Protein 7RJ1 (pdb70)

InterPro domains:
  IPR002701 Chorismate mutase II, prokaryotic-type [PF01817] (142-247)
  IPR008238 Chorismate mutase, AroQ class, eukaryotic type [PIRSF017318] (2-256)
  IPR008238 Chorismate mutase, AroQ class, eukaryotic type [PS51169] (3-256)
  IPR008238 Chorismate mutase, AroQ class, eukaryotic type [PTHR21145] (4-256)
  IPR008238 Chorismate mutase, AroQ class, eukaryotic type [TIGR01802] (10-256)
  IPR036263 Chorismate mutase type II superfamily [SSF48600] (1-256)
  IPR037039 Chorismate mutase, AroQ class superfamily, eukaryotic [G3DSA:1.10.590.10] (1-257)

Organism: Candida albicans (strain SC5314 / ATCC MYA-2876) (NCBI:txid237561)

Structure (mmCIF, N/CA/C/O backbone):
data_7RJ1
#
_entry.id   7RJ1
#
_cell.length_a   61.751
_cell.length_b   93.154
_cell.length_c   99.709
_cell.angle_alpha   90.000
_cell.angle_beta   106.959
_cell.angle_gamma   90.000
#
_symmetry.space_group_name_H-M   'P 1 21 1'
#
loop_
_entity.id
_entity.type
_entity.pdbx_description
1 polymer 'Chorismate mutase'
2 non-polymer TRYPTOPHAN
3 non-polymer 'MAGNESIUM ION'
4 non-polymer 1,2-ETHANEDIOL
5 non-polymer 2-AMINO-2-HYDROXYMETHYL-PROPANE-1,3-DIOL
6 water water
#
loop_
_atom_site.group_PDB
_atom_site.id
_atom_site.type_symbol
_atom_site.label_atom_id
_atom_site.label_alt_id
_atom_site.label_comp_id
_atom_site.label_asym_id
_atom_site.label_entity_id
_atom_site.label_seq_id
_atom_site.pdbx_PDB_ins_code
_atom_site.Cartn_x
_atom_site.Cartn_y
_atom_site.Cartn_z
_atom_site.occupancy
_atom_site.B_iso_or_equiv
_atom_site.auth_seq_id
_atom_site.auth_comp_id
_atom_site.auth_asym_id
_atom_site.auth_atom_id
_atom_site.pdbx_PDB_model_num
ATOM 1 N N . SER A 1 1 ? 15.67300 -23.86400 14.73200 1.000 78.94967 0 SER A N 1
ATOM 2 C CA . SER A 1 1 ? 16.34500 -24.97100 14.05900 1.000 77.27258 0 SER A CA 1
ATOM 3 C C . SER A 1 1 ? 16.56200 -24.67000 12.57700 1.000 47.57877 0 SER A C 1
ATOM 4 O O . SER A 1 1 ? 16.74700 -25.58200 11.77200 1.000 58.49499 0 SER A O 1
ATOM 7 N N . MET A 1 2 ? 16.55500 -23.38400 12.23300 1.000 58.29321 1 MET A N 1
ATOM 8 C CA . MET A 1 2 ? 16.61400 -22.96900 10.83600 1.000 59.00129 1 MET A CA 1
ATOM 9 C C . MET A 1 2 ? 17.93200 -23.38900 10.19400 1.000 52.86412 1 MET A C 1
ATOM 10 O O . MET A 1 2 ? 19.01300 -23.03800 10.67900 1.000 61.75810 1 MET A O 1
ATOM 15 N N . ASP A 1 3 ? 17.83300 -24.13100 9.09300 1.000 46.38302 2 ASP A N 1
ATOM 16 C CA . ASP A 1 3 ? 18.98200 -24.57000 8.30700 1.000 44.13310 2 ASP A CA 1
ATOM 17 C C . ASP A 1 3 ? 18.63700 -24.35300 6.84000 1.000 43.77784 2 ASP A C 1
ATOM 18 O O . ASP A 1 3 ? 17.85400 -25.11500 6.26500 1.000 40.10847 2 ASP A O 1
ATOM 23 N N . PHE A 1 4 ? 19.23700 -23.33200 6.23100 1.000 35.50708 3 PHE A N 1
ATOM 24 C CA . PHE A 1 4 ? 18.92600 -22.98300 4.85000 1.000 40.88552 3 PHE A CA 1
ATOM 25 C C . PHE A 1 4 ? 19.38700 -24.02700 3.83900 1.000 39.44001 3 PHE A C 1
ATOM 26 O O . PHE A 1 4 ? 19.09900 -23.87000 2.64700 1.000 44.90002 3 PHE A O 1
ATOM 34 N N . MET A 1 5 ? 20.08400 -25.07500 4.26500 1.000 41.23111 4 MET A N 1
ATOM 35 C CA . MET A 1 5 ? 20.30700 -26.23400 3.41200 1.000 45.08498 4 MET A CA 1
ATOM 36 C C . MET A 1 5 ? 19.22100 -27.29100 3.58100 1.000 49.30843 4 MET A C 1
ATOM 37 O O . MET A 1 5 ? 19.27800 -28.32800 2.91400 1.000 47.39866 4 MET A O 1
ATOM 42 N N . LYS A 1 6 ? 18.24000 -27.05300 4.45700 1.000 40.76239 5 LYS A N 1
ATOM 43 C CA . LYS A 1 6 ? 17.10200 -27.95400 4.65600 1.000 44.15749 5 LYS A CA 1
ATOM 44 C C . LYS A 1 6 ? 15.81300 -27.14600 4.58300 1.000 46.13029 5 LYS A C 1
ATOM 45 O O . LYS A 1 6 ? 15.35900 -26.58600 5.59100 1.000 39.72887 5 LYS A O 1
ATOM 51 N N . PRO A 1 7 ? 15.18200 -27.08700 3.40500 1.000 43.97724 6 PRO A N 1
ATOM 52 C CA . PRO A 1 7 ? 13.97700 -26.25300 3.23800 1.000 45.95807 6 PRO A CA 1
ATOM 53 C C . PRO A 1 7 ? 12.88600 -26.48200 4.27400 1.000 40.94477 6 PRO A C 1
ATOM 54 O O . PRO A 1 7 ? 12.21300 -25.52000 4.66300 1.000 39.67567 6 PRO A O 1
ATOM 58 N N . GLU A 1 8 ? 12.68800 -27.71900 4.73400 1.000 40.70772 7 GLU A N 1
ATOM 59 C CA . GLU A 1 8 ? 11.60400 -27.97200 5.68100 1.000 42.18084 7 GLU A CA 1
ATOM 60 C C . GLU A 1 8 ? 11.84600 -27.29000 7.02300 1.000 46.51757 7 GLU A C 1
ATOM 61 O O . GLU A 1 8 ? 10.88400 -26.96400 7.72600 1.000 48.14692 7 GLU A O 1
ATOM 67 N N . THR A 1 9 ? 13.10700 -27.06100 7.40100 1.000 41.85677 8 THR A N 1
ATOM 68 C CA . THR A 1 9 ? 13.37000 -26.32500 8.63200 1.000 41.24029 8 THR A CA 1
ATOM 69 C C . THR A 1 9 ? 13.22300 -24.81800 8.45000 1.000 50.90407 8 THR A C 1
ATOM 70 O O . THR A 1 9 ? 13.07400 -24.09700 9.44100 1.000 41.49734 8 THR A O 1
ATOM 74 N N . VAL A 1 10 ? 13.26600 -24.32600 7.21400 1.000 44.93657 9 VAL A N 1
ATOM 75 C CA . VAL A 1 10 ? 13.08600 -22.89900 6.96700 1.000 38.56196 9 VAL A CA 1
ATOM 76 C C . VAL A 1 10 ? 11.60800 -22.53900 6.85900 1.000 44.61197 9 VAL A C 1
ATOM 77 O O . VAL A 1 10 ? 11.16800 -21.53000 7.41700 1.000 40.30002 9 VAL A O 1
ATOM 81 N N . LEU A 1 11 ? 10.82500 -23.35100 6.15500 1.000 35.52236 10 LEU A N 1
ATOM 82 C CA . LEU A 1 11 ? 9.39100 -23.11600 5.98300 1.000 40.41179 10 LEU A CA 1
ATOM 83 C C . LEU A 1 11 ? 8.58600 -23.69500 7.14300 1.000 49.80320 10 LEU A C 1
ATOM 84 O O . LEU A 1 11 ? 7.58000 -24.37200 6.95700 1.000 50.82876 10 LEU A O 1
ATOM 89 N N . ASP A 1 12 ? 9.04500 -23.42100 8.36200 1.000 52.35063 11 ASP A N 1
ATOM 90 C CA . ASP A 1 12 ? 8.41400 -23.88400 9.59400 1.000 41.62442 11 ASP A CA 1
ATOM 91 C C . ASP A 1 12 ? 8.06100 -22.64900 10.41700 1.000 41.17037 11 ASP A C 1
ATOM 92 O O . ASP A 1 12 ? 8.95500 -21.96800 10.93300 1.000 44.12954 11 ASP A O 1
ATOM 97 N N . LEU A 1 13 ? 6.76200 -22.35800 10.53400 1.000 34.58671 12 LEU A N 1
ATOM 98 C CA . LEU A 1 13 ? 6.32300 -21.09100 11.11600 1.000 48.26881 12 LEU A CA 1
ATOM 99 C C . LEU A 1 13 ? 6.91200 -20.85000 12.50100 1.000 43.25156 12 LEU A C 1
ATOM 100 O O . LEU A 1 13 ? 7.18100 -19.70100 12.86700 1.000 45.26893 12 LEU A O 1
ATOM 105 N N . ALA A 1 14 ? 7.12000 -21.91200 13.28400 1.000 40.67350 13 ALA A N 1
ATOM 106 C CA . ALA A 1 14 ? 7.68400 -21.74000 14.61900 1.000 46.61875 13 ALA A CA 1
ATOM 107 C C . ALA A 1 14 ? 9.15800 -21.36300 14.54800 1.000 36.97545 13 ALA A C 1
ATOM 108 O O . ALA A 1 14 ? 9.62600 -20.51900 15.32100 1.000 44.08446 13 ALA A O 1
ATOM 110 N N . ASN A 1 15 ? 9.90600 -21.97800 13.63200 1.000 38.61130 14 ASN A N 1
ATOM 111 C CA . ASN A 1 15 ? 11.29800 -21.58400 13.44300 1.000 41.21479 14 ASN A CA 1
ATOM 112 C C . ASN A 1 15 ? 11.39300 -20.15200 12.93500 1.000 36.97091 14 ASN A C 1
ATOM 113 O O . ASN A 1 15 ? 12.28500 -19.39800 13.34200 1.000 34.21317 14 ASN A O 1
ATOM 118 N N . ILE A 1 16 ? 10.47200 -19.75900 12.05400 1.000 34.44886 15 ILE A N 1
ATOM 119 C CA . ILE A 1 16 ? 10.49000 -18.40700 11.50200 1.000 38.51079 15 ILE A CA 1
ATOM 120 C C . ILE A 1 16 ? 10.23800 -17.37700 12.59700 1.000 36.25907 15 ILE A C 1
ATOM 121 O O . ILE A 1 16 ? 10.96800 -16.38800 12.72200 1.000 32.61718 15 ILE A O 1
ATOM 126 N N . ARG A 1 17 ? 9.19100 -17.58900 13.40100 1.000 33.82600 16 ARG A N 1
ATOM 127 C CA A ARG A 1 17 ? 8.93200 -16.60800 14.44100 0.500 32.52896 16 ARG A CA 1
ATOM 128 C CA B ARG A 1 17 ? 8.87700 -16.71500 14.53400 0.500 33.48188 16 ARG A CA 1
ATOM 129 C C . ARG A 1 17 ? 10.09100 -16.51900 15.42900 1.000 33.70477 16 ARG A C 1
ATOM 130 O O . ARG A 1 17 ? 10.41100 -15.41000 15.87000 1.000 32.27476 16 ARG A O 1
ATOM 145 N N . GLN A 1 18 ? 10.76200 -17.62900 15.74000 1.000 36.52933 17 GLN A N 1
ATOM 146 C CA . GLN A 1 18 ? 11.92600 -17.57500 16.62000 1.000 38.23883 17 GLN A CA 1
ATOM 147 C C . GLN A 1 18 ? 13.04100 -16.72700 16.02000 1.000 40.49907 17 GLN A C 1
ATOM 148 O O . GLN A 1 18 ? 13.70100 -15.96100 16.73300 1.000 33.58012 17 GLN A O 1
ATOM 154 N N . ALA A 1 19 ? 13.27200 -16.85300 14.71000 1.000 38.07537 18 ALA A N 1
ATOM 155 C CA . ALA A 1 19 ? 14.28100 -16.01900 14.06500 1.000 33.90438 18 ALA A CA 1
ATOM 156 C C . ALA A 1 19 ? 13.86400 -14.55400 14.07200 1.000 33.96580 18 ALA A C 1
ATOM 157 O O . ALA A 1 19 ? 14.70200 -13.66700 14.27300 1.000 32.84041 18 ALA A O 1
ATOM 159 N N . LEU A 1 20 ? 12.57200 -14.28000 13.86500 1.000 33.10937 19 LEU A N 1
ATOM 160 C CA . LEU A 1 20 ? 12.09700 -12.90000 13.89900 1.000 31.98122 19 LEU A CA 1
ATOM 161 C C . LEU A 1 20 ? 12.33500 -12.27400 15.26800 1.000 31.34293 19 LEU A C 1
ATOM 162 O O . LEU A 1 20 ? 12.81300 -11.13800 15.36400 1.000 35.42799 19 LEU A O 1
ATOM 167 N N . VAL A 1 21 ? 12.02100 -13.00800 16.33800 1.000 28.76560 20 VAL A N 1
ATOM 168 C CA . VAL A 1 21 ? 12.28200 -12.52600 17.69500 1.000 35.22063 20 VAL A CA 1
ATOM 169 C C . VAL A 1 21 ? 13.75800 -12.18200 17.87200 1.000 36.08503 20 VAL A C 1
ATOM 170 O O . VAL A 1 21 ? 14.11100 -11.14100 18.44000 1.000 35.76585 20 VAL A O 1
ATOM 174 N N . ARG A 1 22 ? 14.64300 -13.07000 17.41000 1.000 31.13940 21 ARG A N 1
ATOM 175 C CA . ARG A 1 22 ? 16.07600 -12.82000 17.51900 1.000 33.18526 21 ARG A CA 1
ATOM 176 C C . ARG A 1 22 ? 16.48300 -11.58700 16.72000 1.000 33.41606 21 ARG A C 1
ATOM 177 O O . ARG A 1 22 ? 17.44200 -10.89700 17.08800 1.000 34.06820 21 ARG A O 1
ATOM 185 N N . MET A 1 23 ? 15.75600 -11.28200 15.64000 1.000 33.65317 22 MET A N 1
ATOM 186 C CA . MET A 1 23 ? 16.07200 -10.09000 14.85900 1.000 39.83041 22 MET A CA 1
ATOM 187 C C . MET A 1 23 ? 15.67300 -8.81500 15.59300 1.000 40.08842 22 MET A C 1
ATOM 188 O O . MET A 1 23 ? 16.25600 -7.75500 15.33700 1.000 33.78430 22 MET A O 1
ATOM 193 N N . GLU A 1 24 ? 14.69200 -8.88700 16.50000 1.000 37.88744 23 GLU A N 1
ATOM 194 C CA . GLU A 1 24 ? 14.39200 -7.73600 17.35200 1.000 35.59326 23 GLU A CA 1
ATOM 195 C C . GLU A 1 24 ? 15.65000 -7.25200 18.06400 1.000 30.89240 23 GLU A C 1
ATOM 196 O O . GLU A 1 24 ? 15.95400 -6.05300 18.07700 1.000 31.53756 23 GLU A O 1
ATOM 202 N N . ASP A 1 25 ? 16.39600 -8.18300 18.66500 1.000 27.82096 24 ASP A N 1
ATOM 203 C CA . ASP A 1 25 ? 17.62000 -7.81500 19.37000 1.000 32.81650 24 ASP A CA 1
ATOM 204 C C . ASP A 1 25 ? 18.61900 -7.16300 18.42700 1.000 40.08389 24 ASP A C 1
ATOM 205 O O . ASP A 1 25 ? 19.20100 -6.12100 18.74700 1.000 32.59997 24 ASP A O 1
ATOM 210 N N . THR A 1 26 ? 18.81400 -7.76100 17.24700 1.000 33.58181 25 THR A N 1
ATOM 211 C CA . THR A 1 26 ? 19.77200 -7.23000 16.28500 1.000 34.16973 25 THR A CA 1
ATOM 212 C C . THR A 1 26 ? 19.43400 -5.79100 15.91300 1.000 34.70356 25 THR A C 1
ATOM 213 O O . THR A 1 26 ? 20.29700 -4.90600 15.96700 1.000 35.05432 25 THR A O 1
ATOM 217 N N . ILE A 1 27 ? 18.17000 -5.53800 15.55700 1.000 34.94244 26 ILE A N 1
ATOM 218 C CA . ILE A 1 27 ? 17.73700 -4.20100 15.16000 1.000 34.41258 26 ILE A CA 1
ATOM 219 C C . ILE A 1 27 ? 17.91000 -3.21000 16.30400 1.000 34.98827 26 ILE A C 1
ATOM 220 O O . ILE A 1 27 ? 18.37000 -2.07900 16.10200 1.000 34.74189 26 ILE A O 1
ATOM 225 N N . VAL A 1 28 ? 17.53700 -3.61100 17.52300 1.000 36.82688 27 VAL A N 1
ATOM 226 C CA . VAL A 1 28 ? 17.64600 -2.69900 18.65700 1.000 38.76555 27 VAL A CA 1
ATOM 227 C C . VAL A 1 28 ? 19.10600 -2.35500 18.92600 1.000 37.99166 27 VAL A C 1
ATOM 228 O O . VAL A 1 28 ? 19.44500 -1.19300 19.17900 1.000 33.81132 27 VAL A O 1
ATOM 232 N N . PHE A 1 29 ? 19.99700 -3.35500 18.86800 1.000 28.82340 28 PHE A N 1
ATOM 233 C CA . PHE A 1 29 ? 21.42600 -3.08700 19.03000 1.000 36.49220 28 PHE A CA 1
ATOM 234 C C . PHE A 1 29 ? 21.90600 -2.05900 18.01100 1.000 39.89021 28 PHE A C 1
ATOM 235 O O . PHE A 1 29 ? 22.62400 -1.11200 18.35200 1.000 31.03224 28 PHE A O 1
ATOM 243 N N . ASP A 1 30 ? 21.50600 -2.23000 16.75100 1.000 33.69099 29 ASP A N 1
ATOM 244 C CA . ASP A 1 30 ? 22.00600 -1.37400 15.68200 1.000 39.51880 29 ASP A CA 1
ATOM 245 C C . ASP A 1 30 ? 21.51700 0.06300 15.84200 1.000 38.42492 29 ASP A C 1
ATOM 246 O O . ASP A 1 30 ? 22.27700 1.01300 15.62200 1.000 40.56536 29 ASP A O 1
ATOM 251 N N . LEU A 1 31 ? 20.24900 0.23900 16.21500 1.000 30.90258 30 LEU A N 1
ATOM 252 C CA . LEU A 1 31 ? 19.72000 1.57900 16.43900 1.000 37.80491 30 LEU A CA 1
ATOM 253 C C . LEU A 1 31 ? 20.41700 2.25200 17.61100 1.000 36.77955 30 LEU A C 1
ATOM 254 O O . LEU A 1 31 ? 20.72700 3.44700 17.55600 1.000 32.63587 30 LEU A O 1
ATOM 259 N N . ILE A 1 32 ? 20.68700 1.49300 18.67400 1.000 33.62318 31 ILE A N 1
ATOM 260 C CA . ILE A 1 32 ? 21.40500 2.04100 19.82100 1.000 30.91127 31 ILE A CA 1
ATOM 261 C C . ILE A 1 32 ? 22.78700 2.53100 19.40500 1.000 30.70475 31 ILE A C 1
ATOM 262 O O . ILE A 1 32 ? 23.25500 3.57900 19.86800 1.000 34.08101 31 ILE A O 1
ATOM 267 N N . GLU A 1 33 ? 23.45700 1.79500 18.51400 1.000 34.45280 32 GLU A N 1
ATOM 268 C CA . GLU A 1 33 ? 24.76300 2.25100 18.05200 1.000 35.94339 32 GLU A CA 1
ATOM 269 C C . GLU A 1 33 ? 24.64500 3.49200 17.17500 1.000 32.10786 32 GLU A C 1
ATOM 270 O O . GLU A 1 33 ? 25.52800 4.35500 17.21100 1.000 31.66977 32 GLU A O 1
ATOM 276 N N . ARG A 1 34 ? 23.57100 3.59800 16.38300 1.000 31.20065 33 ARG A N 1
ATOM 277 C CA . ARG A 1 34 ? 23.35800 4.79300 15.57600 1.000 29.69073 33 ARG A CA 1
ATOM 278 C C . ARG A 1 34 ? 23.01500 5.99200 16.44800 1.000 37.37290 33 ARG A C 1
ATOM 279 O O . ARG A 1 34 ? 23.31300 7.13400 16.07800 1.000 40.97021 33 ARG A O 1
ATOM 287 N N . SER A 1 35 ? 22.42000 5.75300 17.61700 1.000 30.99477 34 SER A N 1
ATOM 288 C CA . SER A 1 35 ? 22.10500 6.83100 18.54200 1.000 37.45650 34 SER A CA 1
ATOM 289 C C . SER A 1 35 ? 23.34800 7.51800 19.09300 1.000 40.71091 34 SER A C 1
ATOM 290 O O . SER A 1 35 ? 23.21200 8.52900 19.78800 1.000 40.25845 34 SER A O 1
ATOM 293 N N . GLN A 1 36 ? 24.54800 7.00500 18.79800 1.000 36.32049 35 GLN A N 1
ATOM 294 C CA . GLN A 1 36 ? 25.76700 7.66900 19.25500 1.000 41.88353 35 GLN A CA 1
ATOM 295 C C . GLN A 1 36 ? 26.05300 8.96000 18.50000 1.000 39.67817 35 GLN A C 1
ATOM 296 O O . GLN A 1 36 ? 26.83700 9.78200 18.98200 1.000 41.77329 35 GLN A O 1
ATOM 302 N N . PHE A 1 37 ? 25.45300 9.15500 17.33300 1.000 43.37895 36 PHE A N 1
ATOM 303 C CA . PHE A 1 37 ? 25.82600 10.24100 16.44400 1.000 47.14322 36 PHE A CA 1
ATOM 304 C C . PHE A 1 37 ? 24.63800 11.15800 16.18600 1.000 41.83054 36 PHE A C 1
ATOM 305 O O . PHE A 1 37 ? 23.47700 10.78200 16.37000 1.000 37.17247 36 PHE A O 1
ATOM 313 N N . PHE A 1 38 ? 24.95100 12.37500 15.75100 1.000 41.91950 37 PHE A N 1
ATOM 314 C CA . PHE A 1 38 ? 23.93300 13.37900 15.49500 1.000 40.03776 37 PHE A CA 1
ATOM 315 C C . PHE A 1 38 ? 23.18800 13.05400 14.20100 1.000 39.14821 37 PHE A C 1
ATOM 316 O O . PHE A 1 38 ? 23.49900 12.09000 13.49300 1.000 36.58673 37 PHE A O 1
ATOM 324 N N . SER A 1 39 ? 22.19700 13.89500 13.88600 1.000 36.88533 38 SER A N 1
ATOM 325 C CA . SER A 1 39 ? 21.32500 13.64400 12.74200 1.000 41.40640 38 SER A CA 1
ATOM 326 C C . SER A 1 39 ? 22.10200 13.56100 11.43100 1.000 37.49000 38 SER A C 1
ATOM 327 O O . SER A 1 39 ? 21.65700 12.89400 10.49200 1.000 36.30622 38 SER A O 1
ATOM 330 N N . SER A 1 40 ? 23.24300 14.24000 11.34600 1.000 37.15295 39 SER A N 1
ATOM 331 C CA . SER A 1 40 ? 24.17500 14.11400 10.22900 1.000 45.97062 39 SER A CA 1
ATOM 332 C C . SER A 1 40 ? 23.54400 14.35300 8.85300 1.000 37.88105 39 SER A C 1
ATOM 333 O O . SER A 1 40 ? 23.65000 13.50100 7.96400 1.000 38.25335 39 SER A O 1
ATOM 336 N N . PRO A 1 41 ? 22.91000 15.51300 8.63500 1.000 38.69868 40 PRO A N 1
ATOM 337 C CA . PRO A 1 41 ? 22.26800 15.77100 7.32900 1.000 41.36223 40 PRO A CA 1
ATOM 338 C C . PRO A 1 41 ? 23.17400 15.56900 6.12200 1.000 46.53594 40 PRO A C 1
ATOM 339 O O . PRO A 1 41 ? 22.67600 15.21400 5.04500 1.000 48.21401 40 PRO A O 1
ATOM 343 N N . SER A 1 42 ? 24.48800 15.78400 6.26200 1.000 40.08460 41 SER A N 1
ATOM 344 C CA . SER A 1 42 ? 25.39100 15.66600 5.11700 1.000 47.40876 41 SER A CA 1
ATOM 345 C C . SER A 1 42 ? 25.44300 14.24500 4.56400 1.000 44.45330 41 SER A C 1
ATOM 346 O O . SER A 1 42 ? 25.71800 14.05600 3.37300 1.000 41.89824 41 SER A O 1
ATOM 349 N N . VAL A 1 43 ? 25.19300 13.23900 5.40500 1.000 36.27737 42 VAL A N 1
ATOM 350 C CA . VAL A 1 43 ? 25.21600 11.85200 4.95200 1.000 34.52979 42 VAL A CA 1
ATOM 351 C C . VAL A 1 43 ? 24.12600 11.59600 3.91700 1.000 44.36078 42 VAL A C 1
ATOM 352 O O . VAL A 1 43 ? 24.30700 10.79500 2.98900 1.000 43.58005 42 VAL A O 1
ATOM 356 N N . TYR A 1 44 ? 22.99600 12.28900 4.03400 1.000 38.87051 43 TYR A N 1
ATOM 357 C CA . TYR A 1 44 ? 21.81200 12.01600 3.23000 1.000 38.82154 43 TYR A CA 1
ATOM 358 C C . TYR A 1 44 ? 21.54500 13.09100 2.18700 1.000 44.85379 43 TYR A C 1
ATOM 359 O O . TYR A 1 44 ? 20.50000 13.06000 1.53000 1.000 48.55332 43 TYR A O 1
ATOM 368 N N . GLU A 1 45 ? 22.46300 14.03700 2.01800 1.000 42.66504 44 GLU A N 1
ATOM 369 C CA . GLU A 1 45 ? 22.32900 15.05600 0.99000 1.000 44.90752 44 GLU A CA 1
ATOM 370 C C . GLU A 1 45 ? 22.81800 14.51400 -0.34800 1.000 48.03143 44 GLU A C 1
ATOM 371 O O . GLU A 1 45 ? 23.92000 13.96400 -0.44000 1.000 41.20029 44 GLU A O 1
ATOM 377 N N . LYS A 1 46 ? 21.99300 14.66900 -1.38100 1.000 41.69270 45 LYS A N 1
ATOM 378 C CA . LYS A 1 46 ? 22.35100 14.20400 -2.71700 1.000 42.57796 45 LYS A CA 1
ATOM 379 C C . LYS A 1 46 ? 23.58900 14.93100 -3.22900 1.000 46.29363 45 LYS A C 1
ATOM 380 O O . LYS A 1 46 ? 23.60600 16.16400 -3.31300 1.000 43.41100 45 LYS A O 1
ATOM 386 N N . ASN A 1 47 ? 24.62800 14.16000 -3.55700 1.000 41.46925 46 ASN A N 1
ATOM 387 C CA . ASN A 1 47 ? 25.84500 14.67000 -4.20100 1.000 52.96148 46 ASN A CA 1
ATOM 388 C C . ASN A 1 47 ? 26.50800 15.80400 -3.41800 1.000 49.71082 46 ASN A C 1
ATOM 389 O O . ASN A 1 47 ? 27.13500 16.68400 -4.01100 1.000 51.58680 46 ASN A O 1
ATOM 394 N N . LYS A 1 48 ? 26.38200 15.81000 -2.08600 1.000 55.12553 47 LYS A N 1
ATOM 395 C CA . LYS A 1 48 ? 27.09200 16.81700 -1.30200 1.000 50.05481 47 LYS A CA 1
ATOM 396 C C . LYS A 1 48 ? 28.58900 16.74300 -1.55600 1.000 49.39601 47 LYS A C 1
ATOM 397 O O . LYS A 1 48 ? 29.25600 17.77500 -1.70700 1.000 55.70050 47 LYS A O 1
ATOM 403 N N . TYR A 1 49 ? 29.12800 15.53000 -1.61200 1.000 50.42129 48 TYR A N 1
ATOM 404 C CA . TYR A 1 49 ? 30.50900 15.29800 -1.99800 1.000 64.24448 48 TYR A CA 1
ATOM 405 C C . TYR A 1 49 ? 30.51000 14.82100 -3.44300 1.000 55.94740 48 TYR A C 1
ATOM 406 O O . TYR A 1 49 ? 29.85800 13.82400 -3.77100 1.000 76.56177 48 TYR A O 1
ATOM 415 N N . ASN A 1 50 ? 31.22400 15.54000 -4.30300 1.000 52.89069 49 ASN A N 1
ATOM 416 C CA . ASN A 1 50 ? 31.20600 15.27300 -5.74000 1.000 72.44729 49 ASN A CA 1
ATOM 417 C C . ASN A 1 50 ? 32.07900 14.06300 -6.07500 1.000 50.49008 49 ASN A C 1
ATOM 418 O O . ASN A 1 50 ? 33.07800 14.15100 -6.78800 1.000 63.66713 49 ASN A O 1
ATOM 423 N N . ILE A 1 51 ? 31.67400 12.91500 -5.54000 1.000 52.48526 50 ILE A N 1
ATOM 424 C CA . ILE A 1 51 ? 32.37500 11.65500 -5.77800 1.000 55.29777 50 ILE A CA 1
ATOM 425 C C . ILE A 1 51 ? 32.32500 11.34600 -7.27000 1.000 54.13019 50 ILE A C 1
ATOM 426 O O . ILE A 1 51 ? 31.23200 11.21700 -7.84100 1.000 43.45656 50 ILE A O 1
ATOM 431 N N . PRO A 1 52 ? 33.47600 11.21300 -7.92800 1.000 57.67244 51 PRO A N 1
ATOM 432 C CA . PRO A 1 52 ? 33.49800 11.16900 -9.39800 1.000 54.23384 51 PRO A CA 1
ATOM 433 C C . PRO A 1 52 ? 32.65800 10.03500 -9.97200 1.000 52.97020 51 PRO A C 1
ATOM 434 O O . PRO A 1 52 ? 32.76000 8.87900 -9.55100 1.000 44.69027 51 PRO A O 1
ATOM 438 N N . ASN A 1 53 ? 31.82000 10.39100 -10.94700 1.000 41.52014 52 ASN A N 1
ATOM 439 C CA . ASN A 1 53 ? 30.98300 9.48900 -11.73200 1.000 44.64665 52 ASN A CA 1
ATOM 440 C C . ASN A 1 53 ? 29.86300 8.84700 -10.92100 1.000 39.98388 52 ASN A C 1
ATOM 441 O O . ASN A 1 53 ? 29.20100 7.92700 -11.41600 1.000 45.84102 52 ASN A O 1
ATOM 446 N N . PHE A 1 54 ? 29.61400 9.31100 -9.70000 1.000 45.82117 53 PHE A N 1
ATOM 447 C CA . PHE A 1 54 ? 28.53100 8.79600 -8.87600 1.000 43.72110 53 PHE A CA 1
ATOM 448 C C . PHE A 1 54 ? 27.44000 9.84700 -8.70200 1.000 45.94698 53 PHE A C 1
ATOM 449 O O . PHE A 1 54 ? 27.72300 11.04300 -8.59200 1.000 42.65996 53 PHE A O 1
ATOM 457 N N . ASP A 1 55 ? 26.19200 9.38700 -8.66900 1.000 42.36942 54 ASP A N 1
ATOM 458 C CA . ASP A 1 55 ? 25.03500 10.23700 -8.40900 1.000 42.02238 54 ASP A CA 1
ATOM 459 C C . ASP A 1 55 ? 24.25600 9.63700 -7.24700 1.000 41.79134 54 ASP A C 1
ATOM 460 O O . ASP A 1 55 ? 23.82400 8.48200 -7.31700 1.000 39.09189 54 ASP A O 1
ATOM 465 N N . GLY A 1 56 ? 24.08500 10.40600 -6.18700 1.000 43.75317 55 GLY A N 1
ATOM 466 C CA . GLY A 1 56 ? 23.32300 9.95500 -5.04400 1.000 42.80771 55 GLY A CA 1
ATOM 467 C C . GLY A 1 56 ? 23.90600 10.51000 -3.76100 1.000 42.30836 55 GLY A C 1
ATOM 468 O O . GLY A 1 56 ? 24.80300 11.34800 -3.77300 1.000 41.33488 55 GLY A O 1
ATOM 469 N N . THR A 1 57 ? 23.36900 10.02400 -2.64600 1.000 38.33101 56 THR A N 1
ATOM 470 C CA . THR A 1 57 ? 23.80600 10.50000 -1.34400 1.000 42.95585 56 THR A CA 1
ATOM 471 C C . THR A 1 57 ? 25.05400 9.74700 -0.89700 1.000 33.74270 56 THR A C 1
ATOM 472 O O . THR A 1 57 ? 25.42900 8.72100 -1.46500 1.000 34.53280 56 THR A O 1
ATOM 476 N N . PHE A 1 58 ? 25.71200 10.27300 0.13700 1.000 32.71865 57 PHE A N 1
ATOM 477 C CA . PHE A 1 58 ? 26.90000 9.59300 0.63600 1.000 35.59894 57 PHE A CA 1
ATOM 478 C C . PHE A 1 58 ? 26.55800 8.21700 1.19200 1.000 36.35945 57 PHE A C 1
ATOM 479 O O . PHE A 1 58 ? 27.31100 7.25800 0.99000 1.000 34.26445 57 PHE A O 1
ATOM 487 N N . LEU A 1 59 ? 25.43000 8.10100 1.90200 1.000 36.66891 58 LEU A N 1
ATOM 488 C CA . LEU A 1 59 ? 25.01500 6.79700 2.41400 1.000 44.80470 58 LEU A CA 1
ATOM 489 C C . LEU A 1 59 ? 24.79800 5.80500 1.27800 1.000 35.19123 58 LEU A C 1
ATOM 490 O O . LEU A 1 59 ? 25.20900 4.64200 1.37300 1.000 38.19438 58 LEU A O 1
ATOM 495 N N . GLU A 1 60 ? 24.15800 6.24800 0.19400 1.000 38.53564 59 GLU A N 1
ATOM 496 C CA . GLU A 1 60 ? 23.95400 5.37100 -0.95300 1.000 36.28792 59 GLU A CA 1
ATOM 497 C C . GLU A 1 60 ? 25.28200 4.93200 -1.54900 1.000 33.53922 59 GLU A C 1
ATOM 498 O O . GLU A 1 60 ? 25.42800 3.78600 -1.98900 1.000 41.11647 59 GLU A O 1
ATOM 504 N N . TRP A 1 61 ? 26.26700 5.82800 -1.56500 1.000 36.23738 60 TRP A N 1
ATOM 505 C CA . TRP A 1 61 ? 27.55500 5.47600 -2.14400 1.000 39.31313 60 TRP A CA 1
ATOM 506 C C . TRP A 1 61 ? 28.29900 4.47500 -1.26900 1.000 38.81952 60 TRP A C 1
ATOM 507 O O . TRP A 1 61 ? 28.86400 3.50200 -1.77800 1.000 32.52138 60 TRP A O 1
ATOM 518 N N . ALA A 1 62 ? 28.31300 4.69400 0.04800 1.000 39.73965 61 ALA A N 1
ATOM 519 C CA . ALA A 1 62 ? 28.97000 3.74700 0.94600 1.000 38.97265 61 ALA A CA 1
ATOM 520 C C . ALA A 1 62 ? 28.24500 2.40600 0.96200 1.000 40.82708 61 ALA A C 1
ATOM 521 O O . ALA A 1 62 ? 28.88300 1.34900 1.03400 1.000 35.29899 61 ALA A O 1
ATOM 523 N N . LEU A 1 63 ? 26.91300 2.43400 0.90500 1.000 37.98489 62 LEU A N 1
ATOM 524 C CA . LEU A 1 63 ? 26.15200 1.19300 0.83400 1.000 38.35485 62 LEU A CA 1
ATOM 525 C C . LEU A 1 63 ? 26.45000 0.44800 -0.46000 1.000 32.92201 62 LEU A C 1
ATOM 526 O O . LEU A 1 63 ? 26.59200 -0.78000 -0.45900 1.000 32.63414 62 LEU A O 1
ATOM 531 N N . LEU A 1 64 ? 26.56300 1.18100 -1.57100 1.000 35.75680 63 LEU A N 1
ATOM 532 C CA . LEU A 1 64 ? 26.85800 0.54900 -2.85200 1.000 33.48448 63 LEU A CA 1
ATOM 533 C C . LEU A 1 64 ? 28.21100 -0.15400 -2.82600 1.000 33.52157 63 LEU A C 1
ATOM 534 O O . LEU A 1 64 ? 28.35500 -1.25100 -3.37700 1.000 32.37669 63 LEU A O 1
ATOM 539 N N . GLN A 1 65 ? 29.21300 0.45200 -2.17800 1.000 34.72338 64 GLN A N 1
ATOM 540 C CA . GLN A 1 65 ? 30.52800 -0.18200 -2.10000 1.000 36.65440 64 GLN A CA 1
ATOM 541 C C . GLN A 1 65 ? 30.47000 -1.48000 -1.30400 1.000 30.77851 64 GLN A C 1
ATOM 542 O O . GLN A 1 65 ? 31.05500 -2.49300 -1.70200 1.000 36.09335 64 GLN A O 1
ATOM 548 N N . LEU A 1 66 ? 29.79700 -1.45800 -0.15200 1.000 32.13390 65 LEU A N 1
ATOM 549 C CA . LEU A 1 66 ? 29.69400 -2.66800 0.65800 1.000 28.64429 65 LEU A CA 1
ATOM 550 C C . LEU A 1 66 ? 28.94100 -3.76300 -0.08800 1.000 33.02712 65 LEU A C 1
ATOM 551 O O . LEU A 1 66 ? 29.36300 -4.92500 -0.09300 1.000 36.59713 65 LEU A O 1
ATOM 556 N N . GLU A 1 67 ? 27.83300 -3.40400 -0.73900 1.000 32.46752 66 GLU A N 1
ATOM 557 C CA . GLU A 1 67 ? 27.05400 -4.38200 -1.49100 1.000 30.82447 66 GLU A CA 1
ATOM 558 C C . GLU A 1 67 ? 27.88900 -5.00400 -2.60400 1.000 35.26975 66 GLU A C 1
ATOM 559 O O . GLU A 1 67 ? 27.87500 -6.22600 -2.80400 1.000 34.58476 66 GLU A O 1
ATOM 565 N N . VAL A 1 68 ? 28.62500 -4.17000 -3.34400 1.000 31.92054 67 VAL A N 1
ATOM 566 C CA . VAL A 1 68 ? 29.48500 -4.67000 -4.41100 1.000 32.91155 67 VAL A CA 1
ATOM 567 C C . VAL A 1 68 ? 30.52300 -5.63200 -3.84400 1.000 36.70888 67 VAL A C 1
ATOM 568 O O . VAL A 1 68 ? 30.73700 -6.73000 -4.37200 1.000 32.71979 67 VAL A O 1
ATOM 572 N N . ALA A 1 69 ? 31.17100 -5.24500 -2.74300 1.000 33.76739 68 ALA A N 1
ATOM 573 C CA . ALA A 1 69 ? 32.17100 -6.12600 -2.14500 1.000 40.75523 68 ALA A CA 1
ATOM 574 C C . ALA A 1 69 ? 31.53200 -7.39700 -1.59800 1.000 43.03693 68 ALA A C 1
ATOM 575 O O . ALA A 1 69 ? 32.08500 -8.49300 -1.75400 1.000 38.72701 68 ALA A O 1
ATOM 577 N N . HIS A 1 70 ? 30.36100 -7.27900 -0.96600 1.000 38.66916 69 HIS A N 1
ATOM 578 C CA . HIS A 1 70 ? 29.72200 -8.46700 -0.41200 1.000 38.68472 69 HIS A CA 1
ATOM 579 C C . HIS A 1 70 ? 29.16800 -9.37400 -1.50500 1.000 34.76965 69 HIS A C 1
ATOM 580 O O . HIS A 1 70 ? 29.05300 -10.58400 -1.29500 1.000 30.76644 69 HIS A O 1
ATOM 587 N N . SER A 1 71 ? 28.83100 -8.82100 -2.67400 1.000 40.53277 70 SER A N 1
ATOM 588 C CA . SER A 1 71 ? 28.38600 -9.68000 -3.76500 1.000 40.78382 70 SER A CA 1
ATOM 589 C C . SER A 1 71 ? 29.52200 -10.56300 -4.25700 1.000 33.03741 70 SER A C 1
ATOM 590 O O . SER A 1 71 ? 29.28000 -11.67100 -4.74800 1.000 41.22960 70 SER A O 1
ATOM 593 N N . GLN A 1 72 ? 30.76600 -10.10600 -4.09500 1.000 40.76227 71 GLN A N 1
ATOM 594 C CA . GLN A 1 72 ? 31.91400 -10.90300 -4.49500 1.000 44.76464 71 GLN A CA 1
ATOM 595 C C . GLN A 1 72 ? 32.06500 -12.16200 -3.65500 1.000 42.03125 71 GLN A C 1
ATOM 596 O O . GLN A 1 72 ? 32.72100 -13.11100 -4.09700 1.000 40.51767 71 GLN A O 1
ATOM 602 N N . ILE A 1 73 ? 31.48000 -12.19500 -2.46000 1.000 36.88227 72 ILE A N 1
ATOM 603 C CA . ILE A 1 73 ? 31.58000 -13.37000 -1.60400 1.000 32.97783 72 ILE A CA 1
ATOM 604 C C . ILE A 1 73 ? 30.18800 -13.94600 -1.36600 1.000 39.53020 72 ILE A C 1
ATOM 605 O O . ILE A 1 73 ? 29.92300 -14.54000 -0.31500 1.000 39.99369 72 ILE A O 1
ATOM 610 N N . ARG A 1 74 ? 29.29200 -13.75500 -2.34200 1.000 33.88800 73 ARG A N 1
ATOM 611 C CA . ARG A 1 74 ? 28.03200 -14.48600 -2.49800 1.000 33.39023 73 ARG A CA 1
ATOM 612 C C . ARG A 1 74 ? 26.92300 -14.05200 -1.54800 1.000 30.73447 73 ARG A C 1
ATOM 613 O O . ARG A 1 74 ? 25.96400 -14.80800 -1.36400 1.000 36.58596 73 ARG A O 1
ATOM 621 N N . ARG A 1 75 ? 26.99300 -12.85400 -0.96100 1.000 33.19695 74 ARG A N 1
ATOM 622 C CA . ARG A 1 75 ? 25.99500 -12.46700 0.03400 1.000 34.32343 74 ARG A CA 1
ATOM 623 C C . ARG A 1 75 ? 24.57800 -12.55400 -0.51900 1.000 35.97625 74 ARG A C 1
ATOM 624 O O . ARG A 1 75 ? 23.65200 -12.97400 0.18600 1.000 33.59378 74 ARG A O 1
ATOM 632 N N . TYR A 1 76 ? 24.38600 -12.19100 -1.78000 1.000 30.01198 75 TYR A N 1
ATOM 633 C CA . TYR A 1 76 ? 23.04300 -12.09100 -2.33000 1.000 34.72015 75 TYR A CA 1
ATOM 634 C C . TYR A 1 76 ? 22.63600 -13.32400 -3.11900 1.000 30.96030 75 TYR A C 1
ATOM 635 O O . TYR A 1 76 ? 21.57300 -13.32400 -3.74900 1.000 39.71864 75 TYR A O 1
ATOM 644 N N . GLU A 1 77 ? 23.44500 -14.38700 -3.07200 1.000 31.06258 76 GLU A N 1
ATOM 645 C CA . GLU A 1 77 ? 22.93200 -15.71200 -3.40300 1.000 31.66939 76 GLU A CA 1
ATOM 646 C C . GLU A 1 77 ? 22.01700 -16.23600 -2.29400 1.000 40.01954 76 GLU A C 1
ATOM 647 O O . GLU A 1 77 ? 21.12100 -17.04700 -2.55800 1.000 42.15732 76 GLU A O 1
ATOM 653 N N . ALA A 1 78 ? 22.21600 -15.77900 -1.05500 1.000 38.30219 77 ALA A N 1
ATOM 654 C CA . ALA A 1 78 ? 21.36800 -16.21600 0.05000 1.000 39.85539 77 ALA A CA 1
ATOM 655 C C . ALA A 1 78 ? 19.93000 -15.74300 -0.16100 1.000 34.98719 77 ALA A C 1
ATOM 656 O O . ALA A 1 78 ? 19.70500 -14.59200 -0.55600 1.000 36.47240 77 ALA A O 1
ATOM 658 N N . PRO A 1 79 ? 18.93300 -16.59400 0.10600 1.000 35.41910 78 PRO A N 1
ATOM 659 C CA . PRO A 1 79 ? 17.53400 -16.17200 -0.07500 1.000 33.92283 78 PRO A CA 1
ATOM 660 C C . PRO A 1 79 ? 17.03500 -15.20100 0.98800 1.000 43.96100 78 PRO A C 1
ATOM 661 O O . PRO A 1 79 ? 15.96400 -14.60700 0.80100 1.000 36.26073 78 PRO A O 1
ATOM 665 N N . ASP A 1 80 ? 17.76300 -15.01000 2.08600 1.000 37.41052 79 ASP A N 1
ATOM 666 C CA . ASP A 1 80 ? 17.37200 -14.04200 3.10300 1.000 34.49235 79 ASP A CA 1
ATOM 667 C C . ASP A 1 80 ? 18.13100 -12.72600 2.97700 1.000 39.69018 79 ASP A C 1
ATOM 668 O O . ASP A 1 80 ? 18.10200 -11.91100 3.90500 1.000 41.42394 79 ASP A O 1
ATOM 673 N N . GLU A 1 81 ? 18.80700 -12.49600 1.85500 1.000 33.06514 80 GLU A N 1
ATOM 674 C CA . GLU A 1 81 ? 19.53300 -11.25400 1.62000 1.000 31.75922 80 GLU A CA 1
ATOM 675 C C . GLU A 1 81 ? 18.97100 -10.59400 0.36900 1.000 32.32757 80 GLU A C 1
ATOM 676 O O . GLU A 1 81 ? 18.94300 -11.21100 -0.70100 1.000 39.48357 80 GLU A O 1
ATOM 682 N N . THR A 1 82 ? 18.52700 -9.34700 0.50300 1.000 38.96986 81 THR A N 1
ATOM 683 C CA . THR A 1 82 ? 17.94500 -8.60300 -0.60800 1.000 39.19514 81 THR A CA 1
ATOM 684 C C . THR A 1 82 ? 18.75700 -7.33500 -0.82600 1.000 33.97333 81 THR A C 1
ATOM 685 O O . THR A 1 82 ? 18.84600 -6.49800 0.08800 1.000 35.55478 81 THR A O 1
ATOM 689 N N . PRO A 1 83 ? 19.36800 -7.14700 -1.99100 1.000 40.72586 82 PRO A N 1
ATOM 690 C CA . PRO A 1 83 ? 20.25800 -5.99900 -2.18700 1.000 31.28792 82 PRO A CA 1
ATOM 691 C C . PRO A 1 83 ? 19.50700 -4.69500 -2.41300 1.000 32.12047 82 PRO A C 1
ATOM 692 O O . PRO A 1 83 ? 18.39200 -4.67000 -2.93900 1.000 33.56940 82 PRO A O 1
ATOM 696 N N . PHE A 1 84 ? 20.14800 -3.59700 -2.00500 1.000 31.66093 83 PHE A N 1
ATOM 697 C CA . PHE A 1 84 ? 19.63100 -2.26100 -2.29900 1.000 37.00488 83 PHE A CA 1
ATOM 698 C C . PHE A 1 84 ? 19.99600 -1.78100 -3.70200 1.000 37.28751 83 PHE A C 1
ATOM 699 O O . PHE A 1 84 ? 19.31500 -0.89900 -4.23400 1.000 35.87047 83 PHE A O 1
ATOM 707 N N . PHE A 1 85 ? 21.04600 -2.33600 -4.31200 1.000 35.89976 84 PHE A N 1
ATOM 708 C CA . PHE A 1 85 ? 21.44300 -1.99900 -5.68200 1.000 43.46510 84 PHE A CA 1
ATOM 709 C C . PHE A 1 85 ? 21.54500 -3.29100 -6.48600 1.000 37.29615 84 PHE A C 1
ATOM 710 O O . PHE A 1 85 ? 22.65100 -3.77000 -6.77400 1.000 35.94203 84 PHE A O 1
ATOM 718 N N . PRO A 1 86 ? 20.40600 -3.88100 -6.87000 1.000 38.87934 85 PRO A N 1
ATOM 719 C CA . PRO A 1 86 ? 20.45300 -5.19800 -7.53600 1.000 36.08227 85 PRO A CA 1
ATOM 720 C C . PRO A 1 86 ? 21.11000 -5.17900 -8.90600 1.000 50.50019 85 PRO A C 1
ATOM 721 O O . PRO A 1 86 ? 21.63900 -6.21200 -9.33400 1.000 51.37106 85 PRO A O 1
ATOM 725 N N . ASP A 1 87 ? 21.09000 -4.05000 -9.61200 1.000 46.90213 86 ASP A N 1
ATOM 726 C CA . ASP A 1 87 ? 21.65600 -3.98400 -10.95300 1.000 47.03538 86 ASP A CA 1
ATOM 727 C C . ASP A 1 87 ? 23.15200 -3.72000 -10.96200 1.000 45.80038 86 ASP A C 1
ATOM 728 O O . ASP A 1 87 ? 23.77200 -3.81200 -12.02600 1.000 50.41652 86 ASP A O 1
ATOM 733 N N . GLN A 1 88 ? 23.74700 -3.39600 -9.81600 1.000 36.68267 87 GLN A N 1
ATOM 734 C CA . GLN A 1 88 ? 25.14800 -3.00200 -9.76700 1.000 50.43987 87 GLN A CA 1
ATOM 735 C C . GLN A 1 88 ? 26.02400 -4.04200 -9.07200 1.000 48.81235 87 GLN A C 1
ATOM 736 O O . GLN A 1 88 ? 27.15900 -3.74000 -8.69100 1.000 52.51890 87 GLN A O 1
ATOM 742 N N . LEU A 1 89 ? 25.52700 -5.26600 -8.91900 1.000 41.41189 88 LEU A N 1
ATOM 743 C CA . LEU A 1 89 ? 26.27500 -6.33900 -8.28200 1.000 43.20513 88 LEU A CA 1
ATOM 744 C C . LEU A 1 89 ? 27.13300 -7.06800 -9.31000 1.000 54.80126 88 LEU A C 1
ATOM 745 O O . LEU A 1 89 ? 26.78400 -7.15600 -10.49100 1.000 48.27175 88 LEU A O 1
ATOM 750 N N . LYS A 1 90 ? 28.25800 -7.60500 -8.84500 1.000 42.96263 89 LYS A N 1
ATOM 751 C CA . LYS A 1 90 ? 29.22800 -8.25900 -9.70700 1.000 48.14604 89 LYS A CA 1
ATOM 752 C C . LYS A 1 90 ? 29.30100 -9.75200 -9.41000 1.000 45.99493 89 LYS A C 1
ATOM 753 O O . LYS A 1 90 ? 28.87000 -10.22900 -8.35600 1.000 45.86732 89 LYS A O 1
ATOM 759 N N . THR A 1 91 ? 29.86500 -10.47900 -10.36500 1.000 40.77227 90 THR A N 1
ATOM 760 C CA . THR A 1 91 ? 30.02800 -11.92100 -10.24400 1.000 45.71388 90 THR A CA 1
ATOM 761 C C . THR A 1 91 ? 30.90500 -12.25700 -9.03900 1.000 46.59460 90 THR A C 1
ATOM 762 O O . THR A 1 91 ? 31.98200 -11.66700 -8.88100 1.000 45.25239 90 THR A O 1
ATOM 766 N N . PRO A 1 92 ? 30.48100 -13.17000 -8.16600 1.000 43.37677 91 PRO A N 1
ATOM 767 C CA . PRO A 1 92 ? 31.31300 -13.51100 -7.00600 1.000 43.46949 91 PRO A CA 1
ATOM 768 C C . PRO A 1 92 ? 32.59800 -14.20800 -7.42000 1.000 43.18235 91 PRO A C 1
ATOM 769 O O . PRO A 1 92 ? 32.68500 -14.83500 -8.47800 1.000 39.46500 91 PRO A O 1
ATOM 773 N N . ILE A 1 93 ? 33.61800 -14.07300 -6.56700 1.000 37.39405 92 ILE A N 1
ATOM 774 C CA . ILE A 1 93 ? 34.88700 -14.75900 -6.79800 1.000 41.95958 92 ILE A CA 1
ATOM 775 C C . ILE A 1 93 ? 34.94400 -16.12900 -6.13900 1.000 40.86369 92 ILE A C 1
ATOM 776 O O . ILE A 1 93 ? 35.88100 -16.89700 -6.40900 1.000 45.50612 92 ILE A O 1
ATOM 781 N N . LEU A 1 94 ? 33.99100 -16.45500 -5.28600 1.000 50.20762 93 LEU A N 1
ATOM 782 C CA . LEU A 1 94 ? 33.85800 -17.76800 -4.68600 1.000 45.44160 93 LEU A CA 1
ATOM 783 C C . LEU A 1 94 ? 32.82800 -18.59200 -5.44700 1.000 42.64156 93 LEU A C 1
ATOM 784 O O . LEU A 1 94 ? 31.85500 -18.04400 -5.97400 1.000 37.07128 93 LEU A O 1
ATOM 789 N N . PRO A 1 95 ? 33.02800 -19.90500 -5.53300 1.000 41.21692 94 PRO A N 1
ATOM 790 C CA . PRO A 1 95 ? 32.04900 -20.77100 -6.20600 1.000 46.44856 94 PRO A CA 1
ATOM 791 C C . PRO A 1 95 ? 30.72300 -20.76400 -5.46700 1.000 44.67759 94 PRO A C 1
ATOM 792 O O . PRO A 1 95 ? 30.68100 -20.47900 -4.26100 1.000 41.57736 94 PRO A O 1
ATOM 796 N N . PRO A 1 96 ? 29.62200 -21.07800 -6.15300 1.000 44.87800 95 PRO A N 1
ATOM 797 C CA . PRO A 1 96 ? 28.29800 -20.90100 -5.54600 1.000 41.59367 95 PRO A CA 1
ATOM 798 C C . PRO A 1 96 ? 28.08000 -21.81400 -4.34700 1.000 43.82466 95 PRO A C 1
ATOM 799 O O . PRO A 1 96 ? 28.56000 -22.94900 -4.30700 1.000 37.12082 95 PRO A O 1
ATOM 803 N N . ILE A 1 97 ? 27.34300 -21.29400 -3.35900 1.000 43.62873 96 ILE A N 1
ATOM 804 C CA . ILE A 1 97 ? 26.88300 -22.12100 -2.24500 1.000 36.93793 96 ILE A CA 1
ATOM 805 C C . ILE A 1 97 ? 25.91100 -23.18800 -2.72900 1.000 40.79896 96 ILE A C 1
ATOM 806 O O . ILE A 1 97 ? 25.88200 -24.30000 -2.19200 1.000 46.62547 96 ILE A O 1
ATOM 811 N N . ASN A 1 98 ? 25.10700 -22.86900 -3.74600 1.000 39.77469 97 ASN A N 1
ATOM 812 C CA . ASN A 1 98 ? 24.10700 -23.77400 -4.32300 1.000 38.38382 97 ASN A CA 1
ATOM 813 C C . ASN A 1 98 ? 23.04600 -24.15300 -3.28400 1.000 35.88964 97 ASN A C 1
ATOM 814 O O . ASN A 1 98 ? 22.92900 -25.29700 -2.84100 1.000 39.88652 97 ASN A O 1
ATOM 819 N N . TYR A 1 99 ? 22.26300 -23.14000 -2.91300 1.000 37.74337 98 TYR A N 1
ATOM 820 C CA . TYR A 1 99 ? 21.16900 -23.33300 -1.97300 1.000 42.11159 98 TYR A CA 1
ATOM 821 C C . TYR A 1 99 ? 20.07900 -24.20100 -2.59900 1.000 37.78391 98 TYR A C 1
ATOM 822 O O . TYR A 1 99 ? 19.83800 -24.13200 -3.80700 1.000 38.90848 98 TYR A O 1
ATOM 831 N N . PRO A 1 100 ? 19.39900 -25.01800 -1.79800 1.000 41.69775 99 PRO A N 1
ATOM 832 C CA . PRO A 1 100 ? 18.19100 -25.68700 -2.29100 1.000 37.76412 99 PRO A CA 1
ATOM 833 C C . PRO A 1 100 ? 17.09500 -24.67000 -2.55900 1.000 37.71794 99 PRO A C 1
ATOM 834 O O . PRO A 1 100 ? 17.11100 -23.54900 -2.04700 1.000 42.25784 99 PRO A O 1
ATOM 838 N N . LYS A 1 101 ? 16.13100 -25.07000 -3.38200 1.000 40.82789 100 LYS A N 1
ATOM 839 C CA . LYS A 1 101 ? 15.02200 -24.17200 -3.67900 1.000 44.24715 100 LYS A CA 1
ATOM 840 C C . LYS A 1 101 ? 14.13300 -24.02300 -2.44900 1.000 39.59855 100 LYS A C 1
ATOM 841 O O . LYS A 1 101 ? 13.75000 -25.01500 -1.82100 1.000 47.50552 100 LYS A O 1
ATOM 847 N N . ILE A 1 102 ? 13.81100 -22.77900 -2.10400 1.000 41.88661 101 ILE A N 1
ATOM 848 C CA . ILE A 1 102 ? 12.95700 -22.49100 -0.95700 1.000 49.64607 101 ILE A CA 1
ATOM 849 C C . ILE A 1 102 ? 11.81100 -21.58900 -1.39600 1.000 44.10535 101 ILE A C 1
ATOM 850 O O . ILE A 1 102 ? 10.63800 -21.88400 -1.14500 1.000 42.74498 101 ILE A O 1
ATOM 855 N N . LEU A 1 103 ? 12.14200 -20.48400 -2.05300 1.000 43.99112 102 LEU A N 1
ATOM 856 C CA . LEU A 1 103 ? 11.14600 -19.53000 -2.51300 1.000 43.23522 102 LEU A CA 1
ATOM 857 C C . LEU A 1 103 ? 10.84000 -19.75400 -3.99000 1.000 46.91764 102 LEU A C 1
ATOM 858 O O . LEU A 1 103 ? 11.57700 -20.43500 -4.70600 1.000 45.65485 102 LEU A O 1
ATOM 863 N N . ALA A 1 104 ? 9.72800 -19.17900 -4.43700 1.000 39.01482 103 ALA A N 1
ATOM 864 C CA . ALA A 1 104 ? 9.36800 -19.25100 -5.84300 1.000 43.97737 103 ALA A CA 1
ATOM 865 C C . ALA A 1 104 ? 10.38100 -18.48000 -6.69200 1.000 47.03869 103 ALA A C 1
ATOM 866 O O . ALA A 1 104 ? 11.10100 -17.60600 -6.20400 1.000 45.75836 103 ALA A O 1
ATOM 868 N N . LYS A 1 105 ? 10.41900 -18.81000 -7.98700 1.000 43.88801 104 LYS A N 1
ATOM 869 C CA . LYS A 1 105 ? 11.52800 -18.36700 -8.83200 1.000 53.67396 104 LYS A CA 1
ATOM 870 C C . LYS A 1 105 ? 11.58800 -16.84900 -8.97200 1.000 46.38518 104 LYS A C 1
ATOM 871 O O . LYS A 1 105 ? 12.68100 -16.28600 -9.09400 1.000 52.28019 104 LYS A O 1
ATOM 877 N N . TYR A 1 106 ? 10.44100 -16.16900 -8.94400 1.000 49.85259 105 TYR A N 1
ATOM 878 C CA . TYR A 1 106 ? 10.38300 -14.71700 -9.09200 1.000 43.06161 105 TYR A CA 1
ATOM 879 C C . TYR A 1 106 ? 10.76700 -13.96100 -7.82400 1.000 38.68692 105 TYR A C 1
ATOM 880 O O . TYR A 1 106 ? 10.75200 -12.72700 -7.84500 1.000 42.83217 105 TYR A O 1
ATOM 889 N N . SER A 1 107 ? 11.10100 -14.65900 -6.73300 1.000 44.40885 106 SER A N 1
ATOM 890 C CA . SER A 1 107 ? 11.12400 -14.02800 -5.41300 1.000 45.72407 106 SER A CA 1
ATOM 891 C C . SER A 1 107 ? 12.07500 -12.83700 -5.33800 1.000 47.70473 106 SER A C 1
ATOM 892 O O . SER A 1 107 ? 11.83600 -11.90900 -4.55600 1.000 42.86510 106 SER A O 1
ATOM 895 N N . ASP A 1 108 ? 13.14900 -12.83700 -6.13000 1.000 50.31091 107 ASP A N 1
ATOM 896 C CA . ASP A 1 108 ? 14.10800 -11.73700 -6.06700 1.000 43.67708 107 ASP A CA 1
ATOM 897 C C . ASP A 1 108 ? 13.53400 -10.42800 -6.58800 1.000 55.29004 107 ASP A C 1
ATOM 898 O O . ASP A 1 108 ? 14.06200 -9.36000 -6.25800 1.000 49.43091 107 ASP A O 1
ATOM 903 N N . GLU A 1 109 ? 12.46400 -10.48100 -7.38300 1.000 35.95812 108 GLU A N 1
ATOM 904 C CA . GLU A 1 109 ? 11.83000 -9.26200 -7.85900 1.000 39.11283 108 GLU A CA 1
ATOM 905 C C . GLU A 1 109 ? 10.99900 -8.57200 -6.78400 1.000 40.78853 108 GLU A C 1
ATOM 906 O O . GLU A 1 109 ? 10.71800 -7.37800 -6.91600 1.000 48.49902 108 GLU A O 1
ATOM 912 N N . ILE A 1 110 ? 10.61400 -9.28200 -5.72400 1.000 38.59842 109 ILE A N 1
ATOM 913 C CA . ILE A 1 110 ? 9.94300 -8.66000 -4.58200 1.000 42.10195 109 ILE A CA 1
ATOM 914 C C . ILE A 1 110 ? 11.00800 -7.91400 -3.78300 1.000 41.90619 109 ILE A C 1
ATOM 915 O O . ILE A 1 110 ? 11.73000 -8.51500 -2.98500 1.000 38.71698 109 ILE A O 1
ATOM 920 N N . ASN A 1 111 ? 11.11100 -6.60300 -3.99100 1.000 38.10231 110 ASN A N 1
ATOM 921 C CA . ASN A 1 111 ? 12.19800 -5.81800 -3.40600 1.000 39.04505 110 ASN A CA 1
ATOM 922 C C . ASN A 1 111 ? 11.66500 -4.43600 -3.04600 1.000 39.37442 110 ASN A C 1
ATOM 923 O O . ASN A 1 111 ? 11.41100 -3.62300 -3.93800 1.000 34.71931 110 ASN A O 1
ATOM 928 N N . VAL A 1 112 ? 11.50900 -4.16400 -1.74700 1.000 39.27668 111 VAL A N 1
ATOM 929 C CA . VAL A 1 112 ? 10.99900 -2.87000 -1.29300 1.000 41.29573 111 VAL A CA 1
ATOM 930 C C . VAL A 1 112 ? 12.08200 -2.07100 -0.57700 1.000 33.17176 111 VAL A C 1
ATOM 931 O O . VAL A 1 112 ? 11.77900 -1.21100 0.25700 1.000 33.47184 111 VAL A O 1
ATOM 935 N N . ASN A 1 113 ? 13.35200 -2.34000 -0.89700 1.000 34.18618 112 ASN A N 1
ATOM 936 C CA . ASN A 1 113 ? 14.44800 -1.62500 -0.24900 1.000 41.72280 112 ASN A CA 1
ATOM 937 C C . ASN A 1 113 ? 14.40400 -0.12000 -0.49000 1.000 43.48328 112 ASN A C 1
ATOM 938 O O . ASN A 1 113 ? 14.99000 0.63600 0.29200 1.000 38.42859 112 ASN A O 1
ATOM 943 N N . SER A 1 114 ? 13.74700 0.33300 -1.56000 1.000 46.37041 113 SER A N 1
ATOM 944 C CA . SER A 1 114 ? 13.62200 1.76800 -1.78900 1.000 49.68387 113 SER A CA 1
ATOM 945 C C . SER A 1 114 ? 12.74500 2.42300 -0.72800 1.000 38.58831 113 SER A C 1
ATOM 946 O O . SER A 1 114 ? 13.04100 3.53100 -0.26500 1.000 39.70723 113 SER A O 1
ATOM 949 N N . GLU A 1 115 ? 11.65400 1.76000 -0.34000 1.000 40.31838 114 GLU A N 1
ATOM 950 C CA . GLU A 1 115 ? 10.79400 2.31400 0.70100 1.000 48.57901 114 GLU A CA 1
ATOM 951 C C . GLU A 1 115 ? 11.46300 2.23900 2.06400 1.000 36.66761 114 GLU A C 1
ATOM 952 O O . GLU A 1 115 ? 11.22500 3.09800 2.92100 1.000 43.32719 114 GLU A O 1
ATOM 958 N N . ILE A 1 116 ? 12.30900 1.23100 2.27600 1.000 35.97847 115 ILE A N 1
ATOM 959 C CA . ILE A 1 116 ? 13.06500 1.13100 3.52000 1.000 40.18764 115 ILE A CA 1
ATOM 960 C C . ILE A 1 116 ? 14.03300 2.30200 3.64300 1.000 34.37225 115 ILE A C 1
ATOM 961 O O . ILE A 1 116 ? 14.03600 3.02300 4.64900 1.000 34.83523 115 ILE A O 1
ATOM 966 N N . MET A 1 117 ? 14.85100 2.52300 2.60800 1.000 34.94714 116 MET A N 1
ATOM 967 C CA . MET A 1 117 ? 15.76300 3.66300 2.59800 1.000 36.72290 116 MET A CA 1
ATOM 968 C C . MET A 1 117 ? 15.02000 4.96700 2.84300 1.000 37.83419 116 MET A C 1
ATOM 969 O O . MET A 1 117 ? 15.51500 5.85400 3.54900 1.000 39.20994 116 MET A O 1
ATOM 974 N N . LYS A 1 118 ? 13.81700 5.09000 2.27800 1.000 40.98775 117 LYS A N 1
ATOM 975 C CA . LYS A 1 118 ? 13.05800 6.32800 2.39900 1.000 41.82269 117 LYS A CA 1
ATOM 976 C C . LYS A 1 118 ? 12.59800 6.55800 3.83400 1.000 41.69406 117 LYS A C 1
ATOM 977 O O . LYS A 1 118 ? 12.83300 7.63000 4.40200 1.000 44.01863 117 LYS A O 1
ATOM 983 N N . PHE A 1 119 ? 11.95100 5.56200 4.45100 1.000 41.90491 118 PHE A N 1
ATOM 984 C CA . PHE A 1 119 ? 11.44500 5.79900 5.79800 1.000 44.00588 118 PHE A CA 1
ATOM 985 C C . PHE A 1 119 ? 12.56800 5.80200 6.82900 1.000 39.12127 118 PHE A C 1
ATOM 986 O O . PHE A 1 119 ? 12.46700 6.50900 7.83900 1.000 40.26292 118 PHE A O 1
ATOM 994 N N . TYR A 1 120 ? 13.64200 5.04300 6.59700 1.000 36.90383 119 TYR A N 1
ATOM 995 C CA . TYR A 1 120 ? 14.76500 5.06100 7.53400 1.000 40.18649 119 TYR A CA 1
ATOM 996 C C . TYR A 1 120 ? 15.35400 6.45900 7.64400 1.000 43.19401 119 TYR A C 1
ATOM 997 O O . TYR A 1 120 ? 15.52600 6.98800 8.74900 1.000 42.70168 119 TYR A O 1
ATOM 1006 N N . VAL A 1 121 ? 15.64900 7.08200 6.50100 1.000 39.52349 120 VAL A N 1
ATOM 1007 C CA . VAL A 1 121 ? 16.26500 8.40600 6.50300 1.000 39.41034 120 VAL A CA 1
ATOM 1008 C C . VAL A 1 121 ? 15.28300 9.45800 7.00900 1.000 42.44373 120 VAL A C 1
ATOM 1009 O O . VAL A 1 121 ? 15.62500 10.28900 7.85800 1.000 42.51743 120 VAL A O 1
ATOM 1013 N N . ASP A 1 122 ? 14.04500 9.43500 6.50500 1.000 43.61697 121 ASP A N 1
ATOM 1014 C CA . ASP A 1 122 ? 13.10500 10.51500 6.79600 1.000 47.02201 121 ASP A CA 1
ATOM 1015 C C . ASP A 1 122 ? 12.46200 10.39500 8.17300 1.000 47.29055 121 ASP A C 1
ATOM 1016 O O . ASP A 1 122 ? 12.09500 11.41500 8.76300 1.000 50.76642 121 ASP A O 1
ATOM 1021 N N . GLU A 1 123 ? 12.29500 9.18300 8.69800 1.000 49.93696 122 GLU A N 1
ATOM 1022 C CA . GLU A 1 123 ? 11.56600 8.99800 9.95000 1.000 54.43045 122 GLU A CA 1
ATOM 1023 C C . GLU A 1 123 ? 12.43400 8.52300 11.10200 1.000 44.91148 122 GLU A C 1
ATOM 1024 O O . GLU A 1 123 ? 12.27600 9.00700 12.22100 1.000 50.80235 122 GLU A O 1
ATOM 1030 N N . ILE A 1 124 ? 13.35000 7.59300 10.85800 1.000 37.37417 123 ILE A N 1
ATOM 1031 C CA . ILE A 1 124 ? 14.07300 6.93600 11.94200 1.000 42.31335 123 ILE A CA 1
ATOM 1032 C C . ILE A 1 124 ? 15.28600 7.74400 12.37900 1.000 42.75183 123 ILE A C 1
ATOM 1033 O O . ILE A 1 124 ? 15.46100 8.01100 13.57100 1.000 42.51344 123 ILE A O 1
ATOM 1038 N N . VAL A 1 125 ? 16.14500 8.11900 11.42100 1.000 41.56772 124 VAL A N 1
ATOM 1039 C CA . VAL A 1 125 ? 17.34200 8.90400 11.74400 1.000 34.40401 124 VAL A CA 1
ATOM 1040 C C . VAL A 1 125 ? 17.03000 10.10800 12.63000 1.000 40.37971 124 VAL A C 1
ATOM 1041 O O . VAL A 1 125 ? 17.72300 10.29500 13.63900 1.000 40.97399 124 VAL A O 1
ATOM 1045 N N . PRO A 1 126 ? 16.02700 10.94400 12.33100 1.000 37.96272 125 PRO A N 1
ATOM 1046 C CA . PRO A 1 126 ? 15.75200 12.08600 13.22100 1.000 49.50403 125 PRO A CA 1
ATOM 1047 C C . PRO A 1 126 ? 15.34100 11.68000 14.62600 1.000 47.59174 125 PRO A C 1
ATOM 1048 O O . PRO A 1 126 ? 15.51300 12.47500 15.55800 1.000 60.63152 125 PRO A O 1
ATOM 1052 N N . GLN A 1 127 ? 14.81600 10.47200 14.81100 1.000 46.01067 126 GLN A N 1
ATOM 1053 C CA . GLN A 1 127 ? 14.29600 10.04100 16.10200 1.000 52.24408 126 GLN A CA 1
ATOM 1054 C C . GLN A 1 127 ? 15.29700 9.25200 16.93400 1.000 49.11291 126 GLN A C 1
ATOM 1055 O O . GLN A 1 127 ? 15.20500 9.27200 18.16500 1.000 52.97125 126 GLN A O 1
ATOM 1061 N N . VAL A 1 128 ? 16.24900 8.55800 16.31200 1.000 45.18034 127 VAL A N 1
ATOM 1062 C CA . VAL A 1 128 ? 17.23300 7.80800 17.08300 1.000 42.11832 127 VAL A CA 1
ATOM 1063 C C . VAL A 1 128 ? 18.53500 8.57600 17.29000 1.000 45.92405 127 VAL A C 1
ATOM 1064 O O . VAL A 1 128 ? 19.28200 8.25100 18.22600 1.000 36.07225 127 VAL A O 1
ATOM 1068 N N . SER A 1 129 ? 18.81900 9.58800 16.47000 1.000 44.68036 128 SER A N 1
ATOM 1069 C CA . SER A 1 129 ? 20.02800 10.38200 16.64900 1.000 40.85178 128 SER A CA 1
ATOM 1070 C C . SER A 1 129 ? 20.06600 11.00900 18.03800 1.000 42.35719 128 SER A C 1
ATOM 1071 O O . SER A 1 129 ? 19.03200 11.33600 18.62500 1.000 50.62199 128 SER A O 1
ATOM 1074 N N . CYS A 1 130 ? 21.28100 11.18500 18.56500 1.000 44.39164 129 CYS A N 1
ATOM 1075 C CA . CYS A 1 130 ? 21.41500 11.83400 19.86300 1.000 43.06100 129 CYS A CA 1
ATOM 1076 C C . CYS A 1 130 ? 21.06000 13.31200 19.81000 1.000 51.65682 129 CYS A C 1
ATOM 1077 O O . CYS A 1 130 ? 20.92500 13.93600 20.86800 1.000 56.34329 129 CYS A O 1
ATOM 1080 N N . GLY A 1 131 ? 20.91100 13.88200 18.62200 1.000 52.26213 130 GLY A N 1
ATOM 1081 C CA . GLY A 1 131 ? 20.51900 15.27100 18.50400 1.000 50.32403 130 GLY A CA 1
ATOM 1082 C C . GLY A 1 131 ? 20.68500 15.75200 17.08000 1.000 52.67607 130 GLY A C 1
ATOM 1083 O O . GLY A 1 131 ? 21.15500 15.02200 16.19800 1.000 47.07863 130 GLY A O 1
ATOM 1084 N N . GLN A 1 132 ? 20.28100 17.00200 16.87100 1.000 45.30338 131 GLN A N 1
ATOM 1085 C CA . GLN A 1 132 ? 20.47300 17.65300 15.58400 1.000 52.94343 131 GLN A CA 1
ATOM 1086 C C . GLN A 1 132 ? 21.89900 18.17700 15.49400 1.000 48.15328 131 GLN A C 1
ATOM 1087 O O . GLN A 1 132 ? 22.35700 18.90800 16.37800 1.000 57.20940 131 GLN A O 1
ATOM 1093 N N . GLY A 1 133 ? 22.60300 17.79400 14.43900 1.000 49.18433 132 GLY A N 1
ATOM 1094 C CA . GLY A 1 133 ? 23.97000 18.23800 14.26400 1.000 53.95017 132 GLY A CA 1
ATOM 1095 C C . GLY A 1 133 ? 24.61000 17.56100 13.07600 1.000 44.93811 132 GLY A C 1
ATOM 1096 O O . GLY A 1 133 ? 24.10300 16.57700 12.53200 1.000 43.54752 132 GLY A O 1
ATOM 1097 N N . ASP A 1 134 ? 25.75500 18.11200 12.68500 1.000 47.27499 133 ASP A N 1
ATOM 1098 C CA . ASP A 1 134 ? 26.50500 17.64300 11.51900 1.000 53.11000 133 ASP A CA 1
ATOM 1099 C C . ASP A 1 134 ? 27.98700 17.77800 11.85500 1.000 48.89075 133 ASP A C 1
ATOM 1100 O O . ASP A 1 134 ? 28.53200 18.88500 11.83900 1.000 56.19571 133 ASP A O 1
ATOM 1105 N N . GLN A 1 135 ? 28.63500 16.66000 12.15800 1.000 54.30306 134 GLN A N 1
ATOM 1106 C CA . GLN A 1 135 ? 30.05400 16.64600 12.49600 1.000 50.60639 134 GLN A CA 1
ATOM 1107 C C . GLN A 1 135 ? 30.80800 15.95600 11.36600 1.000 44.99751 134 GLN A C 1
ATOM 1108 O O . GLN A 1 135 ? 30.65200 14.74900 11.15300 1.000 41.85647 134 GLN A O 1
ATOM 1114 N N . LYS A 1 136 ? 31.62400 16.73300 10.64700 1.000 46.62434 135 LYS A N 1
ATOM 1115 C CA . LYS A 1 136 ? 32.33700 16.21100 9.48400 1.000 47.08578 135 LYS A CA 1
ATOM 1116 C C . LYS A 1 136 ? 33.18600 14.99500 9.82900 1.000 46.41131 135 LYS A C 1
ATOM 1117 O O . LYS A 1 136 ? 33.33900 14.09300 8.99800 1.000 50.34928 135 LYS A O 1
ATOM 1123 N N . GLU A 1 137 ? 33.73200 14.94100 11.04300 1.000 41.97002 136 GLU A N 1
ATOM 1124 C CA . GLU A 1 137 ? 34.60800 13.84200 11.43100 1.000 46.19406 136 GLU A CA 1
ATOM 1125 C C . GLU A 1 137 ? 33.85500 12.57900 11.81800 1.000 44.86347 136 GLU A C 1
ATOM 1126 O O . GLU A 1 137 ? 34.48700 11.61700 12.25600 1.000 50.78941 136 GLU A O 1
ATOM 1132 N N . ASN A 1 138 ? 32.52900 12.55600 11.69300 1.000 51.44169 137 ASN A N 1
ATOM 1133 C CA . ASN A 1 138 ? 31.75400 11.35400 11.97700 1.000 46.34056 137 ASN A CA 1
ATOM 1134 C C . ASN A 1 138 ? 30.87700 10.97200 10.79100 1.000 41.65793 137 ASN A C 1
ATOM 1135 O O . ASN A 1 138 ? 29.93100 10.19400 10.94400 1.000 38.47291 137 ASN A O 1
ATOM 1140 N N . LEU A 1 139 ? 31.18300 11.51800 9.61500 1.000 46.30823 138 LEU A N 1
ATOM 1141 C CA . LEU A 1 139 ? 30.49200 11.13300 8.39100 1.000 41.06544 138 LEU A CA 1
ATOM 1142 C C . LEU A 1 139 ? 30.55700 9.62900 8.17300 1.000 43.54192 138 LEU A C 1
ATOM 1143 O O . LEU A 1 139 ? 29.54200 8.98500 7.87900 1.000 40.11304 138 LEU A O 1
ATOM 1148 N N . GLY A 1 140 ? 31.75000 9.05100 8.30700 1.000 41.78669 139 GLY A N 1
ATOM 1149 C CA . GLY A 1 140 ? 31.89900 7.63200 8.04700 1.000 48.02507 139 GLY A CA 1
ATOM 1150 C C . GLY A 1 140 ? 31.30900 6.76500 9.14200 1.000 39.12369 139 GLY A C 1
ATOM 1151 O O . GLY A 1 140 ? 30.70600 5.72800 8.86300 1.000 44.39202 139 GLY A O 1
ATOM 1152 N N . SER A 1 141 ? 31.47500 7.17200 10.40100 1.000 40.61327 140 SER A N 1
ATOM 1153 C CA . SER A 1 141 ? 30.94100 6.38200 11.50500 1.000 47.17548 140 SER A CA 1
ATOM 1154 C C . SER A 1 141 ? 29.42100 6.31100 11.44300 1.000 36.66840 140 SER A C 1
ATOM 1155 O O . SER A 1 141 ? 28.83300 5.23000 11.56500 1.000 34.18572 140 SER A O 1
ATOM 1158 N N . ALA A 1 142 ? 28.76800 7.45700 11.23300 1.000 44.48043 141 ALA A N 1
ATOM 1159 C CA . ALA A 1 142 ? 27.31000 7.48500 11.18800 1.000 44.68055 141 ALA A CA 1
ATOM 1160 C C . ALA A 1 142 ? 26.77400 6.68100 10.00800 1.000 42.18749 141 ALA A C 1
ATOM 1161 O O . ALA A 1 142 ? 25.79500 5.93800 10.14600 1.000 34.42510 141 ALA A O 1
ATOM 1163 N N . SER A 1 143 ? 27.40800 6.80900 8.84200 1.000 35.10301 142 SER A N 1
ATOM 1164 C CA . SER A 1 143 ? 26.92000 6.09800 7.66300 1.000 34.40660 142 SER A CA 1
ATOM 1165 C C . SER A 1 143 ? 27.14300 4.59400 7.76800 1.000 36.75291 142 SER A C 1
ATOM 1166 O O . SER A 1 143 ? 26.36000 3.81600 7.20900 1.000 36.82938 142 SER A O 1
ATOM 1169 N N . THR A 1 144 ? 28.19900 4.15500 8.46200 1.000 31.51811 143 THR A N 1
ATOM 1170 C CA . THR A 1 144 ? 28.36600 2.71900 8.66600 1.000 29.40611 143 THR A CA 1
ATOM 1171 C C . THR A 1 144 ? 27.27900 2.16700 9.58000 1.000 38.81698 143 THR A C 1
ATOM 1172 O O . THR A 1 144 ? 26.72800 1.08900 9.31600 1.000 35.63735 143 THR A O 1
ATOM 1176 N N . CYS A 1 145 ? 26.95400 2.89100 10.65500 1.000 30.04498 144 CYS A N 1
ATOM 1177 C CA . CYS A 1 145 ? 25.82800 2.49800 11.49800 1.000 35.98359 144 CYS A CA 1
ATOM 1178 C C . CYS A 1 145 ? 24.52800 2.46500 10.70000 1.000 34.68757 144 CYS A C 1
ATOM 1179 O O . CYS A 1 145 ? 23.73200 1.52800 10.84200 1.000 37.99429 144 CYS A O 1
ATOM 1182 N N . ASP A 1 146 ? 24.29800 3.47400 9.85000 1.000 31.77549 145 ASP A N 1
ATOM 1183 C CA . ASP A 1 146 ? 23.12200 3.45000 8.98100 1.000 31.95205 145 ASP A CA 1
ATOM 1184 C C . ASP A 1 146 ? 23.06500 2.16000 8.17500 1.000 37.00897 145 ASP A C 1
ATOM 1185 O O . ASP A 1 146 ? 21.99800 1.55200 8.03500 1.000 31.94193 145 ASP A O 1
ATOM 1190 N N . ILE A 1 147 ? 24.21000 1.72800 7.63900 1.000 31.46589 146 ILE A N 1
ATOM 1191 C CA . ILE A 1 147 ? 24.24300 0.53800 6.79500 1.000 36.07115 146 ILE A CA 1
ATOM 1192 C C . ILE A 1 147 ? 23.85900 -0.69600 7.60100 1.000 35.37032 146 ILE A C 1
ATOM 1193 O O . ILE A 1 147 ? 23.03200 -1.50700 7.16900 1.000 35.45156 146 ILE A O 1
ATOM 1198 N N . GLU A 1 148 ? 24.44600 -0.84600 8.79300 1.000 33.93091 147 GLU A N 1
ATOM 1199 C CA . GLU A 1 148 ? 24.07700 -1.94100 9.68800 1.000 40.11206 147 GLU A CA 1
ATOM 1200 C C . GLU A 1 148 ? 22.57300 -1.96300 9.95400 1.000 31.78174 147 GLU A C 1
ATOM 1201 O O . GLU A 1 148 ? 21.93400 -3.01700 9.87100 1.000 35.96737 147 GLU A O 1
ATOM 1207 N N . CYS A 1 149 ? 21.99800 -0.80500 10.29500 1.000 29.51986 148 CYS A N 1
ATOM 1208 C CA . CYS A 1 149 ? 20.56000 -0.72400 10.54500 1.000 32.47291 148 CYS A CA 1
ATOM 1209 C C . CYS A 1 149 ? 19.76300 -1.07700 9.29900 1.000 32.13409 148 CYS A C 1
ATOM 1210 O O . CYS A 1 149 ? 18.77700 -1.81900 9.36800 1.000 30.23247 148 CYS A O 1
ATOM 1213 N N . LEU A 1 150 ? 20.16200 -0.52300 8.15200 1.000 26.38423 149 LEU A N 1
ATOM 1214 C CA . LEU A 1 150 ? 19.40100 -0.72300 6.92400 1.000 33.64864 149 LEU A CA 1
ATOM 1215 C C . LEU A 1 150 ? 19.37000 -2.19100 6.52600 1.000 30.32336 149 LEU A C 1
ATOM 1216 O O . LEU A 1 150 ? 18.35000 -2.69000 6.03400 1.000 32.24943 149 LEU A O 1
ATOM 1221 N N . GLN A 1 151 ? 20.47300 -2.90500 6.74600 1.000 30.51839 150 GLN A N 1
ATOM 1222 C CA . GLN A 1 151 ? 20.53700 -4.30100 6.33300 1.000 32.79013 150 GLN A CA 1
ATOM 1223 C C . GLN A 1 151 ? 19.80200 -5.21800 7.30200 1.000 34.59315 150 GLN A C 1
ATOM 1224 O O . GLN A 1 151 ? 19.26800 -6.25300 6.88600 1.000 30.40915 150 GLN A O 1
ATOM 1230 N N . ALA A 1 152 ? 19.75100 -4.85800 8.58300 1.000 33.00738 151 ALA A N 1
ATOM 1231 C CA . ALA A 1 152 ? 18.97000 -5.64700 9.52800 1.000 29.39351 151 ALA A CA 1
ATOM 1232 C C . ALA A 1 152 ? 17.47800 -5.43900 9.30600 1.000 35.21951 151 ALA A C 1
ATOM 1233 O O . ALA A 1 152 ? 16.69800 -6.39500 9.36800 1.000 32.92985 151 ALA A O 1
ATOM 1235 N N . ILE A 1 153 ? 17.06300 -4.19600 9.04200 1.000 35.58092 152 ILE A N 1
ATOM 1236 C CA . ILE A 1 153 ? 15.65200 -3.91900 8.79200 1.000 35.72905 152 ILE A CA 1
ATOM 1237 C C . ILE A 1 153 ? 15.20300 -4.55900 7.48300 1.000 33.46409 152 ILE A C 1
ATOM 1238 O O . ILE A 1 153 ? 14.10500 -5.12400 7.39600 1.000 37.77333 152 ILE A O 1
ATOM 1243 N N . SER A 1 154 ? 16.04000 -4.48500 6.44700 1.000 31.76303 153 SER A N 1
ATOM 1244 C CA . SER A 1 154 ? 15.68800 -5.09900 5.17100 1.000 33.91380 153 SER A CA 1
ATOM 1245 C C . SER A 1 154 ? 15.61100 -6.61900 5.28200 1.000 32.31815 153 SER A C 1
ATOM 1246 O O . SER A 1 154 ? 14.74900 -7.24900 4.65400 1.000 29.77804 153 SER A O 1
ATOM 1249 N N . ARG A 1 155 ? 16.50600 -7.23100 6.05800 1.000 27.89720 154 ARG A N 1
ATOM 1250 C CA . ARG A 1 155 ? 16.43000 -8.67600 6.24400 1.000 21.82862 154 ARG A CA 1
ATOM 1251 C C . ARG A 1 155 ? 15.14000 -9.06500 6.95700 1.000 34.42221 154 ARG A C 1
ATOM 1252 O O . ARG A 1 155 ? 14.45600 -10.01800 6.56200 1.000 29.88123 154 ARG A O 1
ATOM 1260 N N . ARG A 1 156 ? 14.79800 -8.33800 8.02000 1.000 31.92716 155 ARG A N 1
ATOM 1261 C CA . ARG A 1 156 ? 13.57100 -8.61600 8.75600 1.000 34.16565 155 ARG A CA 1
ATOM 1262 C C . ARG A 1 156 ? 12.34600 -8.49000 7.85000 1.000 32.58385 155 ARG A C 1
ATOM 1263 O O . ARG A 1 156 ? 11.49100 -9.38100 7.80800 1.000 34.12351 155 ARG A O 1
ATOM 1271 N N . ILE A 1 157 ? 12.26600 -7.40000 7.09200 1.000 25.28503 156 ILE A N 1
ATOM 1272 C CA . ILE A 1 157 ? 11.07800 -7.13800 6.28400 1.000 35.67748 156 ILE A CA 1
ATOM 1273 C C . ILE A 1 157 ? 10.94900 -8.15000 5.15200 1.000 35.62298 156 ILE A C 1
ATOM 1274 O O . ILE A 1 157 ? 9.85500 -8.66200 4.88500 1.000 31.88759 156 ILE A O 1
ATOM 1279 N N . HIS A 1 158 ? 12.05100 -8.44900 4.46200 1.000 27.76368 157 HIS A N 1
ATOM 1280 C CA . HIS A 1 158 ? 11.99300 -9.38100 3.34300 1.000 29.54629 157 HIS A CA 1
ATOM 1281 C C . HIS A 1 158 ? 11.92700 -10.83200 3.79100 1.000 33.60091 157 HIS A C 1
ATOM 1282 O O . HIS A 1 158 ? 11.68800 -11.71300 2.95700 1.000 32.89015 157 HIS A O 1
ATOM 1289 N N . PHE A 1 159 ? 12.10700 -11.09900 5.08600 1.000 30.73341 158 PHE A N 1
ATOM 1290 C CA . PHE A 1 159 ? 11.78700 -12.41200 5.62700 1.000 31.39499 158 PHE A CA 1
ATOM 1291 C C . PHE A 1 159 ? 10.31400 -12.75500 5.46600 1.000 34.07097 158 PHE A C 1
ATOM 1292 O O . PHE A 1 159 ? 9.94500 -13.92200 5.64600 1.000 37.28003 158 PHE A O 1
ATOM 1300 N N . GLY A 1 160 ? 9.46600 -11.76900 5.15200 1.000 36.35627 159 GLY A N 1
ATOM 1301 C CA . GLY A 1 160 ? 8.07100 -12.05400 4.86800 1.000 34.29801 159 GLY A CA 1
ATOM 1302 C C . GLY A 1 160 ? 7.88700 -13.05700 3.74600 1.000 35.89638 159 GLY A C 1
ATOM 1303 O O . GLY A 1 160 ? 6.87300 -13.75700 3.69700 1.000 39.54625 159 GLY A O 1
ATOM 1304 N N . LYS A 1 161 ? 8.85800 -13.14100 2.82900 1.000 29.44985 160 LYS A N 1
ATOM 1305 C CA . LYS A 1 161 ? 8.79300 -14.15000 1.77400 1.000 33.12725 160 LYS A CA 1
ATOM 1306 C C . LYS A 1 161 ? 8.73100 -15.55800 2.35700 1.000 31.97488 160 LYS A C 1
ATOM 1307 O O . LYS A 1 161 ? 7.94500 -16.39400 1.89500 1.000 32.87049 160 LYS A O 1
ATOM 1313 N N . PHE A 1 162 ? 9.55500 -15.84800 3.36900 1.000 31.48100 161 PHE A N 1
ATOM 1314 C CA . PHE A 1 162 ? 9.50400 -17.17300 3.98400 1.000 28.97820 161 PHE A CA 1
ATOM 1315 C C . PHE A 1 162 ? 8.19200 -17.38300 4.72800 1.000 37.77282 161 PHE A C 1
ATOM 1316 O O . PHE A 1 162 ? 7.64400 -18.49300 4.72900 1.000 38.79232 161 PHE A O 1
ATOM 1324 N N . VAL A 1 163 ? 7.67300 -16.33300 5.37000 1.000 29.34567 162 VAL A N 1
ATOM 1325 C CA . VAL A 1 163 ? 6.37300 -16.44300 6.02700 1.000 37.78235 162 VAL A CA 1
ATOM 1326 C C . VAL A 1 163 ? 5.30000 -16.76700 4.99700 1.000 35.97120 162 VAL A C 1
ATOM 1327 O O . VAL A 1 163 ? 4.48000 -17.67400 5.18600 1.000 32.64514 162 VAL A O 1
ATOM 1331 N N . ALA A 1 164 ? 5.31300 -16.04800 3.87500 1.000 32.21018 163 ALA A N 1
ATOM 1332 C CA . ALA A 1 164 ? 4.28400 -16.24300 2.86000 1.000 39.65099 163 ALA A CA 1
ATOM 1333 C C . ALA A 1 164 ? 4.34600 -17.64400 2.26400 1.000 36.57812 163 ALA A C 1
ATOM 1334 O O . ALA A 1 164 ? 3.30700 -18.28800 2.07500 1.000 37.76101 163 ALA A O 1
ATOM 1336 N N . GLU A 1 165 ? 5.55300 -18.13900 1.96800 1.000 34.69221 164 GLU A N 1
ATOM 1337 C CA . GLU A 1 165 ? 5.67300 -19.45000 1.33900 1.000 32.04463 164 GLU A CA 1
ATOM 1338 C C . GLU A 1 165 ? 5.27000 -20.56500 2.29700 1.000 38.02780 164 GLU A C 1
ATOM 1339 O O . GLU A 1 165 ? 4.62600 -21.53800 1.88600 1.000 38.40551 164 GLU A O 1
ATOM 1345 N N . ALA A 1 166 ? 5.63200 -20.44100 3.57600 1.000 30.80632 165 ALA A N 1
ATOM 1346 C CA . ALA A 1 166 ? 5.22100 -21.44600 4.55000 1.000 41.46655 165 ALA A CA 1
ATOM 1347 C C . ALA A 1 166 ? 3.70800 -21.43500 4.74300 1.000 39.84674 165 ALA A C 1
ATOM 1348 O O . ALA A 1 166 ? 3.08000 -22.49400 4.84800 1.000 43.06364 165 ALA A O 1
ATOM 1350 N N . LYS A 1 167 ? 3.10400 -20.24700 4.77900 1.000 42.22082 166 LYS A N 1
ATOM 1351 C CA . LYS A 1 167 ? 1.65100 -20.16600 4.87700 1.000 46.67349 166 LYS A CA 1
ATOM 1352 C C . LYS A 1 167 ? 0.98600 -20.73300 3.62700 1.000 37.14798 166 LYS A C 1
ATOM 1353 O O . LYS A 1 167 ? -0.06700 -21.37300 3.71100 1.000 41.92363 166 LYS A O 1
ATOM 1359 N N . TYR A 1 168 ? 1.59500 -20.51700 2.46000 1.000 44.73312 167 TYR A N 1
ATOM 1360 C CA . TYR A 1 168 ? 1.02400 -21.03100 1.22000 1.000 43.31969 167 TYR A CA 1
ATOM 1361 C C . TYR A 1 168 ? 0.98500 -22.55600 1.21200 1.000 48.06279 167 TYR A C 1
ATOM 1362 O O . TYR A 1 168 ? -0.01000 -23.16000 0.79300 1.000 42.53758 167 TYR A O 1
ATOM 1371 N N . GLN A 1 169 ? 2.05500 -23.20100 1.67400 1.000 37.98121 168 GLN A N 1
ATOM 1372 C CA . GLN A 1 169 ? 2.12200 -24.65300 1.57600 1.000 48.62496 168 GLN A CA 1
ATOM 1373 C C . GLN A 1 169 ? 1.35300 -25.35400 2.68800 1.000 47.73440 168 GLN A C 1
ATOM 1374 O O . GLN A 1 169 ? 1.07700 -26.55200 2.57300 1.000 52.63297 168 GLN A O 1
ATOM 1380 N N . SER A 1 170 ? 0.99500 -24.63600 3.75300 1.000 45.43752 169 SER A N 1
ATOM 1381 C CA . SER A 1 170 ? 0.12700 -25.19000 4.78500 1.000 49.66096 169 SER A CA 1
ATOM 1382 C C . SER A 1 170 ? -1.34000 -25.20500 4.37400 1.000 48.12020 169 SER A C 1
ATOM 1383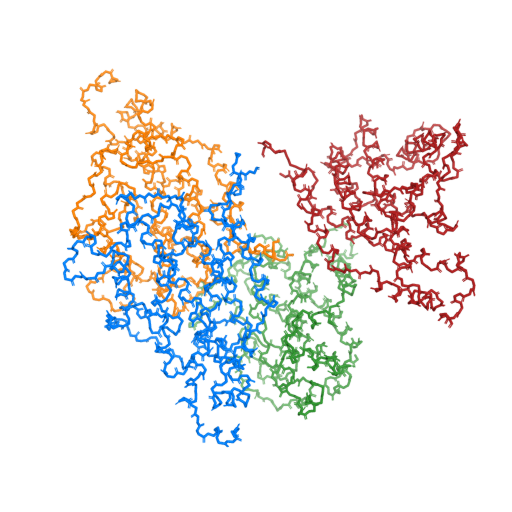 O O . SER A 1 170 ? -2.10900 -26.00900 4.91000 1.000 57.51825 169 SER A O 1
ATOM 1386 N N . ASP A 1 171 ? -1.74900 -24.33800 3.43900 1.000 55.71276 170 ASP A N 1
ATOM 1387 C CA . ASP A 1 171 ? -3.14900 -24.26100 3.02800 1.000 61.80046 170 ASP A CA 1
ATOM 1388 C C . ASP A 1 171 ? -3.21700 -23.80300 1.56900 1.000 46.96154 170 ASP A C 1
ATOM 1389 O O . ASP A 1 171 ? -3.66600 -22.70700 1.24500 1.000 53.93321 170 ASP A O 1
ATOM 1394 N N . LYS A 1 172 ? -2.77900 -24.67500 0.66400 1.000 51.92874 171 LYS A N 1
ATOM 1395 C CA . LYS A 1 172 ? -2.84300 -24.35900 -0.76200 1.000 50.74994 171 LYS A CA 1
ATOM 1396 C C . LYS A 1 172 ? -4.26400 -24.09600 -1.25800 1.000 47.82241 171 LYS A C 1
ATOM 1397 O O . LYS A 1 172 ? -4.45900 -23.10600 -1.98300 1.000 49.49308 171 LYS A O 1
ATOM 1403 N N . PRO A 1 173 ? -5.28400 -24.90700 -0.92800 1.000 51.38746 172 PRO A N 1
ATOM 1404 C CA . PRO A 1 173 ? -6.61700 -24.64600 -1.50500 1.000 51.02079 172 PRO A CA 1
ATOM 1405 C C . PRO A 1 173 ? -7.19200 -23.29000 -1.13500 1.000 52.12151 172 PRO A C 1
ATOM 1406 O O . PRO A 1 173 ? -7.88900 -22.67800 -1.95400 1.000 47.12188 172 PRO A O 1
ATOM 1410 N N . LEU A 1 174 ? -6.92700 -22.79900 0.07600 1.000 49.85206 173 LEU A N 1
ATOM 1411 C CA . LEU A 1 174 ? -7.38100 -21.46100 0.43100 1.000 49.58381 173 LEU A CA 1
ATOM 1412 C C . LEU A 1 174 ? -6.62400 -20.40000 -0.36000 1.000 51.96360 173 LEU A C 1
ATOM 1413 O O . LEU A 1 174 ? -7.23200 -19.51200 -0.96800 1.000 47.61039 173 LEU A O 1
ATOM 1418 N N . TYR A 1 175 ? -5.29200 -20.48100 -0.36800 1.000 45.86180 174 TYR A N 1
ATOM 1419 C CA . TYR A 1 175 ? -4.50300 -19.42600 -0.99700 1.000 48.76980 174 TYR A CA 1
ATOM 1420 C C . TYR A 1 175 ? -4.63800 -19.43800 -2.51400 1.000 45.33882 174 TYR A C 1
ATOM 1421 O O . TYR A 1 175 ? -4.57500 -18.37800 -3.14200 1.000 43.76087 174 TYR A O 1
ATOM 1430 N N . ILE A 1 176 ? -4.83900 -20.60900 -3.11800 1.000 39.84741 175 ILE A N 1
ATOM 1431 C CA . ILE A 1 176 ? -5.11100 -20.65000 -4.55200 1.000 49.73906 175 ILE A CA 1
ATOM 1432 C C . ILE A 1 176 ? -6.39500 -19.89100 -4.86600 1.000 52.60104 175 ILE A C 1
ATOM 1433 O O . ILE A 1 176 ? -6.45000 -19.09600 -5.81400 1.000 45.49316 175 ILE A O 1
ATOM 1438 N N . LYS A 1 177 ? -7.43500 -20.10000 -4.05400 1.000 50.64077 176 LYS A N 1
ATOM 1439 C CA . LYS A 1 177 ? -8.68500 -19.36300 -4.22300 1.000 42.54753 176 LYS A CA 1
ATOM 1440 C C . LYS A 1 177 ? -8.47400 -17.86200 -4.06200 1.000 42.61244 176 LYS A C 1
ATOM 1441 O O . LYS A 1 177 ? -9.01700 -17.06400 -4.83500 1.000 46.60093 176 LYS A O 1
ATOM 1447 N N . LEU A 1 178 ? -7.69900 -17.45900 -3.05300 1.000 40.68646 177 LEU A N 1
ATOM 1448 C CA . LEU A 1 178 ? -7.46900 -16.03600 -2.81400 1.000 41.02848 177 LEU A CA 1
ATOM 1449 C C . LEU A 1 178 ? -6.64400 -15.40600 -3.93000 1.000 42.06924 177 LEU A C 1
ATOM 1450 O O . LEU A 1 178 ? -6.90500 -14.26600 -4.33600 1.000 42.06403 177 LEU A O 1
ATOM 1455 N N . ILE A 1 179 ? -5.63700 -16.12000 -4.42900 1.000 40.04689 178 ILE A N 1
ATOM 1456 C CA . ILE A 1 179 ? -4.75200 -15.53000 -5.42700 1.000 41.69137 178 ILE A CA 1
ATOM 1457 C C . ILE A 1 179 ? -5.48100 -15.36300 -6.75300 1.000 44.72622 178 ILE A C 1
ATOM 1458 O O . ILE A 1 179 ? -5.34700 -14.33300 -7.42600 1.000 41.53507 178 ILE A O 1
ATOM 1463 N N . LEU A 1 180 ? -6.28500 -16.35400 -7.14000 1.000 42.18170 179 LEU A N 1
ATOM 1464 C CA . LEU A 1 180 ? -7.04800 -16.22000 -8.37500 1.000 48.48035 179 LEU A CA 1
ATOM 1465 C C . LEU A 1 180 ? -8.12300 -15.15300 -8.25100 1.000 51.21058 179 LEU A C 1
ATOM 1466 O O . LEU A 1 180 ? -8.52300 -14.55900 -9.25900 1.000 55.43052 179 LEU A O 1
ATOM 1471 N N . ASP A 1 181 ? -8.60400 -14.9030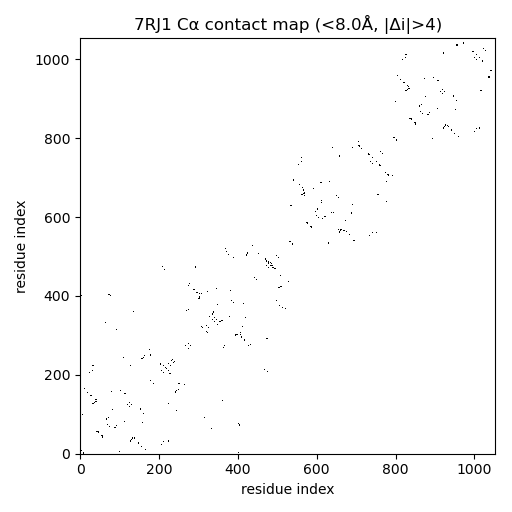0 -7.03400 1.000 41.17549 180 ASP A N 1
ATOM 1472 C CA . ASP A 1 181 ? -9.49200 -13.77400 -6.80200 1.000 41.57084 180 ASP A CA 1
ATOM 1473 C C . ASP A 1 181 ? -8.74800 -12.45400 -6.71500 1.000 43.52187 180 ASP A C 1
ATOM 1474 O O . ASP A 1 181 ? -9.38400 -11.40000 -6.81500 1.000 50.05808 180 ASP A O 1
ATOM 1479 N N . LYS A 1 182 ? -7.42800 -12.48300 -6.54200 1.000 39.05699 181 LYS A N 1
ATOM 1480 C CA . LYS A 1 182 ? -6.67800 -11.28300 -6.17100 1.000 40.32681 181 LYS A CA 1
ATOM 1481 C C . LYS A 1 182 ? -7.22200 -10.65800 -4.89400 1.000 44.84854 181 LYS A C 1
ATOM 1482 O O . LYS A 1 182 ? -7.17000 -9.43700 -4.72300 1.000 47.80291 181 LYS A O 1
ATOM 1488 N N . ASP A 1 183 ? -7.75700 -11.47800 -3.99300 1.000 48.24361 182 ASP A N 1
ATOM 1489 C CA . ASP A 1 183 ? -8.39100 -10.95800 -2.78600 1.000 41.06879 182 ASP A CA 1
ATOM 1490 C C . ASP A 1 183 ? -7.29100 -10.44700 -1.86200 1.000 44.30054 182 ASP A C 1
ATOM 1491 O O . ASP A 1 183 ? -6.82600 -11.13400 -0.94800 1.000 41.48255 182 ASP A O 1
ATOM 1496 N N . VAL A 1 184 ? -6.87100 -9.20400 -2.12200 1.000 36.44430 183 VAL A N 1
ATOM 1497 C CA . VAL A 1 184 ? -5.79400 -8.59100 -1.35000 1.000 41.37957 183 VAL A CA 1
ATOM 1498 C C . VAL A 1 184 ? -6.19600 -8.47400 0.11400 1.000 44.53249 183 VAL A C 1
ATOM 1499 O O . VAL A 1 184 ? -5.41400 -8.78900 1.01900 1.000 40.20505 183 VAL A O 1
ATOM 1503 N N . LYS A 1 185 ? -7.42400 -8.01100 0.36700 1.000 38.25587 184 LYS A N 1
ATOM 1504 C CA . LYS A 1 185 ? -7.91400 -7.93500 1.74000 1.000 40.15404 184 LYS A CA 1
ATOM 1505 C C . LYS A 1 185 ? -8.00000 -9.32000 2.36700 1.000 44.12342 184 LYS A C 1
ATOM 1506 O O . LYS A 1 185 ? -7.62000 -9.50900 3.52800 1.000 41.86000 184 LYS A O 1
ATOM 1512 N N . GLY A 1 186 ? -8.49100 -10.30600 1.60900 1.000 41.08601 185 GLY A N 1
ATOM 1513 C CA . GLY A 1 186 ? -8.53600 -11.66500 2.12300 1.000 39.14562 185 GLY A CA 1
ATOM 1514 C C . GLY A 1 186 ? -7.16100 -12.19900 2.47000 1.000 41.98267 185 GLY A C 1
ATOM 1515 O O . GLY A 1 186 ? -6.98000 -12.85000 3.50100 1.000 42.04572 185 GLY A O 1
ATOM 1516 N N . ILE A 1 187 ? -6.17200 -11.92700 1.61700 1.000 39.10465 186 ILE A N 1
ATOM 1517 C CA . ILE A 1 187 ? -4.81000 -12.36600 1.89700 1.000 43.92101 186 ILE A CA 1
ATOM 1518 C C . ILE A 1 187 ? -4.30000 -11.71600 3.17800 1.000 31.61892 186 ILE A C 1
ATOM 1519 O O . ILE A 1 187 ? -3.71100 -12.37600 4.04100 1.000 41.19650 186 ILE A O 1
ATOM 1524 N N . GLU A 1 188 ? -4.53800 -10.41100 3.32500 1.000 36.54751 187 GLU A N 1
ATOM 1525 C CA . GLU A 1 188 ? -4.09500 -9.71200 4.52700 1.000 45.64011 187 GLU A CA 1
ATOM 1526 C C . GLU A 1 188 ? -4.74500 -10.29300 5.77700 1.000 44.48044 187 GLU A C 1
ATOM 1527 O O . GLU A 1 188 ? -4.07900 -10.47800 6.80200 1.000 43.34213 187 GLU A O 1
ATOM 1533 N N . ASN A 1 189 ? -6.04600 -10.59400 5.71000 1.000 41.51634 188 ASN A N 1
ATOM 1534 C CA . ASN A 1 189 ? -6.73200 -11.19600 6.85100 1.000 44.79976 188 ASN A CA 1
ATOM 1535 C C . ASN A 1 189 ? -6.13700 -12.55400 7.20400 1.000 46.25373 188 ASN A C 1
ATOM 1536 O O . ASN A 1 189 ? -6.03100 -12.90700 8.38400 1.000 55.56075 188 ASN A O 1
ATOM 1541 N N . SER A 1 190 ? -5.73600 -13.32500 6.19400 1.000 39.25136 189 SER A N 1
ATOM 1542 C CA . SER A 1 190 ? -5.23600 -14.67200 6.44100 1.000 43.54141 189 SER A CA 1
ATOM 1543 C C . SER A 1 190 ? -3.87300 -14.66500 7.12700 1.000 45.77759 189 SER A C 1
ATOM 1544 O O . SER A 1 190 ? -3.53100 -15.62700 7.82200 1.000 51.05360 189 SER A O 1
ATOM 1547 N N . ILE A 1 191 ? -3.08400 -13.60200 6.95200 1.000 43.70134 190 ILE A N 1
ATOM 1548 C CA . ILE A 1 191 ? -1.73700 -13.56700 7.51400 1.000 48.76116 190 ILE A CA 1
ATOM 1549 C C . ILE A 1 191 ? -1.63400 -12.72800 8.78000 1.000 41.86829 190 ILE A C 1
ATOM 1550 O O . ILE A 1 191 ? -0.60200 -12.79900 9.46700 1.000 52.50366 190 ILE A O 1
ATOM 1555 N N . THR A 1 192 ? -2.65600 -11.94800 9.11700 1.000 50.13913 191 THR A N 1
ATOM 1556 C CA . THR A 1 192 ? -2.56300 -10.98600 10.20800 1.000 43.11786 191 THR A CA 1
ATOM 1557 C C . THR A 1 192 ? -3.02300 -11.59100 11.52900 1.000 49.49932 191 THR A C 1
ATOM 1558 O O . THR A 1 192 ? -4.01900 -12.32000 11.58300 1.000 43.74804 191 THR A O 1
ATOM 1562 N N . ASN A 1 193 ? -2.27900 -11.28600 12.59500 1.000 51.97331 192 ASN A N 1
ATOM 1563 C CA . ASN A 1 193 ? -2.67300 -11.61800 13.96600 1.000 53.33576 192 ASN A CA 1
ATOM 1564 C C . ASN A 1 193 ? -2.37400 -10.39000 14.82100 1.000 49.67960 192 ASN A C 1
ATOM 1565 O O . ASN A 1 193 ? -1.22500 -10.16100 15.21100 1.000 52.30928 192 ASN A O 1
ATOM 1570 N N . SER A 1 194 ? -3.41300 -9.60400 15.10800 1.000 52.34952 193 SER A N 1
ATOM 1571 C CA . SER A 1 194 ? -3.22000 -8.35900 15.84400 1.000 47.02891 193 SER A CA 1
ATOM 1572 C C . SER A 1 194 ? -2.74300 -8.60800 17.26900 1.000 54.22161 193 SER A C 1
ATOM 1573 O O . SER A 1 194 ? -1.95800 -7.81800 17.80600 1.000 52.15964 193 SER A O 1
ATOM 1576 N N . ALA A 1 195 ? -3.20900 -9.69000 17.90100 1.000 50.18491 194 ALA A N 1
ATOM 1577 C CA . ALA A 1 195 ? -2.79300 -9.98100 19.27100 1.000 54.31548 194 ALA A CA 1
ATOM 1578 C C . ALA A 1 195 ? -1.30000 -10.27500 19.34300 1.000 52.05962 194 ALA A C 1
ATOM 1579 O O . ALA A 1 195 ? -0.61300 -9.82700 20.26900 1.000 51.16610 194 ALA A O 1
ATOM 1581 N N . VAL A 1 196 ? -0.77900 -11.02300 18.37100 1.000 56.38030 195 VAL A N 1
ATOM 1582 C CA . VAL A 1 196 ? 0.65400 -11.29200 18.32600 1.000 44.84953 195 VAL A CA 1
ATOM 1583 C C . VAL A 1 196 ? 1.43400 -10.00600 18.08500 1.000 54.88833 195 VAL A C 1
ATOM 1584 O O . VAL A 1 196 ? 2.49900 -9.78700 18.67700 1.000 42.44836 195 VAL A O 1
ATOM 1588 N N . GLU A 1 197 ? 0.91600 -9.13600 17.21600 1.000 41.56935 196 GLU A N 1
ATOM 1589 C CA . GLU A 1 197 ? 1.61100 -7.89200 16.90400 1.000 51.98284 196 GLU A CA 1
ATOM 1590 C C . GLU A 1 197 ? 1.73600 -7.00200 18.13500 1.000 52.71792 196 GLU A C 1
ATOM 1591 O O . GLU A 1 197 ? 2.79700 -6.41700 18.38100 1.000 48.20801 196 GLU A O 1
ATOM 1597 N N . GLN A 1 198 ? 0.66300 -6.89500 18.92700 1.000 48.41037 197 GLN A N 1
ATOM 1598 C CA . GLN A 1 198 ? 0.71200 -6.07200 20.13200 1.000 50.94319 197 GLN A CA 1
ATOM 1599 C C . GLN A 1 198 ? 1.75000 -6.59700 21.11500 1.000 52.92735 197 GLN A C 1
ATOM 1600 O O . GLN A 1 198 ? 2.43500 -5.81500 21.78500 1.000 46.59076 197 GLN A O 1
ATOM 1606 N N . LYS A 1 199 ? 1.89200 -7.92000 21.20500 1.000 46.66446 198 LYS A N 1
ATOM 1607 C CA . LYS A 1 199 ? 2.85000 -8.49800 22.13900 1.000 46.85927 198 LYS A CA 1
ATOM 1608 C C . LYS A 1 199 ? 4.28500 -8.31900 21.65400 1.000 45.56888 198 LYS A C 1
ATOM 1609 O O . LYS A 1 199 ? 5.20100 -8.19500 22.47400 1.000 49.10841 198 LYS A O 1
ATOM 1615 N N . ILE A 1 200 ? 4.49900 -8.28000 20.33700 1.000 41.99451 199 ILE A N 1
ATOM 1616 C CA . ILE A 1 200 ? 5.79800 -7.87400 19.80400 1.000 40.19465 199 ILE A CA 1
ATOM 1617 C C . ILE A 1 200 ? 6.12800 -6.45100 20.24200 1.000 40.72546 199 ILE A C 1
ATOM 1618 O O . ILE A 1 200 ? 7.22100 -6.17500 20.75100 1.000 41.47975 199 ILE A O 1
ATOM 1623 N N . LEU A 1 201 ? 5.18100 -5.52900 20.04400 1.000 38.67477 200 LEU A N 1
ATOM 1624 C CA . LEU A 1 201 ? 5.39500 -4.13000 20.40200 1.000 46.16759 200 LEU A CA 1
ATOM 1625 C C . LEU A 1 201 ? 5.74800 -3.97700 21.87600 1.000 49.38766 200 LEU A C 1
ATOM 1626 O O . LEU A 1 201 ? 6.58700 -3.14600 22.24100 1.000 43.16147 200 LEU A O 1
ATOM 1631 N N . GLU A 1 202 ? 5.10600 -4.76100 22.74200 1.000 41.71598 201 GLU A N 1
ATOM 1632 C CA . GLU A 1 202 ? 5.37000 -4.63300 24.17100 1.000 50.23389 201 GLU A CA 1
ATOM 1633 C C . GLU A 1 202 ? 6.72500 -5.22600 24.53900 1.000 43.57328 201 GLU A C 1
ATOM 1634 O O . GLU A 1 202 ? 7.42200 -4.69300 25.41000 1.000 42.37982 201 GLU A O 1
ATOM 1640 N N . ARG A 1 203 ? 7.12200 -6.32300 23.89100 1.000 46.39264 202 ARG A N 1
ATOM 1641 C CA . ARG A 1 203 ? 8.45400 -6.86100 24.14900 1.000 48.04007 202 ARG A CA 1
ATOM 1642 C C . ARG A 1 203 ? 9.54200 -5.91900 23.63600 1.000 49.77846 202 ARG A C 1
ATOM 1643 O O . ARG A 1 203 ? 10.62000 -5.83000 24.23900 1.000 47.66926 202 ARG A O 1
ATOM 1651 N N . LEU A 1 204 ? 9.27800 -5.19700 22.54400 1.000 36.21592 203 LEU A N 1
ATOM 1652 C CA . LEU A 1 204 ? 10.26000 -4.24000 22.04400 1.000 43.26259 203 LEU A CA 1
ATOM 1653 C C . LEU A 1 204 ? 10.49800 -3.12200 23.04700 1.000 46.98597 203 LEU A C 1
ATOM 1654 O O . LEU A 1 204 ? 11.63400 -2.66100 23.21300 1.000 45.05881 203 LEU A O 1
ATOM 1659 N N . ILE A 1 205 ? 9.43600 -2.66800 23.72000 1.000 38.89958 204 ILE A N 1
ATOM 1660 C CA . ILE A 1 205 ? 9.58400 -1.61900 24.72500 1.000 43.91481 204 ILE A CA 1
ATOM 1661 C C . ILE A 1 205 ? 10.55900 -2.05800 25.80600 1.000 44.15447 204 ILE A C 1
ATOM 1662 O O . ILE A 1 205 ? 11.43300 -1.29000 26.22900 1.000 43.32133 204 ILE A O 1
ATOM 1667 N N . VAL A 1 206 ? 10.44200 -3.30900 26.25100 1.000 37.76817 205 VAL A N 1
ATOM 1668 C CA . VAL A 1 206 ? 11.27700 -3.78300 27.34500 1.000 41.14108 205 VAL A CA 1
ATOM 1669 C C . VAL A 1 206 ? 12.69700 -4.04100 26.85400 1.000 45.00710 205 VAL A C 1
ATOM 1670 O O . VAL A 1 206 ? 13.66600 -3.83600 27.59500 1.000 51.14724 205 VAL A O 1
ATOM 1674 N N . LYS A 1 207 ? 12.85300 -4.46300 25.59500 1.000 39.50620 206 LYS A N 1
ATOM 1675 C CA . LYS A 1 207 ? 14.19200 -4.66000 25.04500 1.000 42.11346 206 LYS A CA 1
ATOM 1676 C C . LYS A 1 207 ? 14.92200 -3.33300 24.88500 1.000 43.26420 206 LYS A C 1
ATOM 1677 O O . LYS A 1 207 ? 16.12500 -3.24300 25.16000 1.000 39.86133 206 LYS A O 1
ATOM 1683 N N . ALA A 1 208 ? 14.21300 -2.29000 24.44300 1.000 35.13133 207 ALA A N 1
ATOM 1684 C CA . ALA A 1 208 ? 14.82700 -0.97000 24.35200 1.000 41.59696 207 ALA A CA 1
ATOM 1685 C C . ALA A 1 208 ? 15.30400 -0.49300 25.71700 1.000 51.06628 207 ALA A C 1
ATOM 1686 O O . ALA A 1 208 ? 16.37600 0.11300 25.83200 1.000 45.36628 207 ALA A O 1
ATOM 1688 N N . GLU A 1 209 ? 14.52500 -0.76800 26.76600 1.000 44.84508 208 GLU A N 1
ATOM 1689 C CA . GLU A 1 209 ? 14.92000 -0.37400 28.11400 1.000 51.78002 208 GLU A CA 1
ATOM 1690 C C . GLU A 1 209 ? 16.11800 -1.18200 28.59600 1.000 44.75191 208 GLU A C 1
ATOM 1691 O O . GLU A 1 209 ? 17.09300 -0.62000 29.10800 1.000 51.70233 208 GLU A O 1
ATOM 1697 N N . SER A 1 210 ? 16.06200 -2.50700 28.43900 1.000 46.18789 209 SER A N 1
ATOM 1698 C CA . SER A 1 210 ? 17.09700 -3.36600 29.00700 1.000 51.96830 209 SER A CA 1
ATOM 1699 C C . SER A 1 210 ? 18.41500 -3.23300 28.25200 1.000 44.97809 209 SER A C 1
ATOM 1700 O O . SER A 1 210 ? 19.48700 -3.25100 28.86400 1.000 46.06640 209 SER A O 1
ATOM 1703 N N . TYR A 1 211 ? 18.36100 -3.10400 26.92400 1.000 38.62507 210 TYR A N 1
ATOM 1704 C CA . TYR A 1 211 ? 19.59200 -2.95200 26.15300 1.000 42.88914 210 TYR A CA 1
ATOM 1705 C C . TYR A 1 211 ? 20.06500 -1.50600 26.09900 1.000 49.36449 210 TYR A C 1
ATOM 1706 O O . TYR A 1 211 ? 21.26900 -1.26200 25.97400 1.000 43.69165 210 TYR A O 1
ATOM 1715 N N . GLY A 1 212 ? 19.15200 -0.54200 26.18700 1.000 50.34700 211 GLY A N 1
ATOM 1716 C CA . GLY A 1 212 ? 19.51300 0.84900 26.00000 1.000 46.99655 211 GLY A CA 1
ATOM 1717 C C . GLY A 1 212 ? 19.88900 1.62100 27.24200 1.000 48.85303 211 GLY A C 1
ATOM 1718 O O . GLY A 1 212 ? 20.24000 2.80100 27.14200 1.000 54.18800 211 GLY A O 1
ATOM 1719 N N . VAL A 1 213 ? 19.82400 1.00400 28.41700 1.000 53.95875 212 VAL A N 1
ATOM 1720 C CA . VAL A 1 213 ? 20.14000 1.66500 29.67600 1.000 48.40690 212 VAL A CA 1
ATOM 1721 C C . VAL A 1 213 ? 21.34100 0.96700 30.29300 1.000 48.20121 212 VAL A C 1
ATOM 1722 O O . VAL A 1 213 ? 21.32600 -0.25600 30.47500 1.000 54.69668 212 VAL A O 1
ATOM 1726 N N . ASP A 1 214 ? 22.37000 1.74200 30.61400 1.000 50.00975 213 ASP A N 1
ATOM 1727 C CA . ASP A 1 214 ? 23.54300 1.18100 31.26200 1.000 55.03656 213 ASP A CA 1
ATOM 1728 C C . ASP A 1 214 ? 23.13200 0.53300 32.58200 1.000 58.30953 213 ASP A C 1
ATOM 1729 O O . ASP A 1 214 ? 22.43600 1.16500 33.38900 1.000 67.12083 213 ASP A O 1
ATOM 1734 N N . PRO A 1 215 ? 23.51800 -0.71500 32.83000 1.000 60.30902 214 PRO A N 1
ATOM 1735 C CA . PRO A 1 215 ? 23.13400 -1.37000 34.08600 1.000 66.89954 214 PRO A CA 1
ATOM 1736 C C . PRO A 1 215 ? 24.13100 -1.12900 35.21000 1.000 80.30492 214 PRO A C 1
ATOM 1737 O O . PRO A 1 215 ? 24.29500 -1.97400 36.09600 1.000 88.83730 214 PRO A O 1
ATOM 1741 N N . SER A 1 216 ? 24.80700 0.01900 35.18100 1.000 80.39234 215 SER A N 1
ATOM 1742 C CA . SER A 1 216 ? 25.62800 0.46500 36.29600 1.000 95.94249 215 SER A CA 1
ATOM 1743 C C . SER A 1 216 ? 25.06400 1.69400 36.98800 1.000 102.86571 215 SER A C 1
ATOM 1744 O O . SER A 1 216 ? 25.52700 2.03900 38.08100 1.000 102.32526 215 SER A O 1
ATOM 1747 N N . LEU A 1 217 ? 24.08300 2.35600 36.38500 1.000 104.60214 216 LEU A N 1
ATOM 1748 C CA . LEU A 1 217 ? 23.48300 3.56400 36.92600 1.000 118.81330 216 LEU A CA 1
ATOM 1749 C C . LEU A 1 217 ? 21.99100 3.33800 37.12500 1.000 127.78011 216 LEU A C 1
ATOM 1750 O O . LEU A 1 217 ? 21.32400 2.77200 36.25300 1.000 119.47515 216 LEU A O 1
ATOM 1755 N N . LYS A 1 218 ? 21.48200 3.76000 38.27800 1.000 127.85406 217 LYS A N 1
ATOM 1756 C CA . LYS A 1 218 ? 20.05300 3.70900 38.56800 1.000 120.11041 217 LYS A CA 1
ATOM 1757 C C . LYS A 1 218 ? 19.68200 4.82400 39.54000 1.000 113.69925 217 LYS A C 1
ATOM 1758 O O . LYS A 1 218 ? 18.54400 5.28900 39.56300 1.000 118.93110 217 LYS A O 1
ATOM 1764 N N . GLN A 1 221 ? 23.59000 9.30900 38.01800 1.000 123.38627 220 GLN A N 1
ATOM 1765 C CA . GLN A 1 221 ? 22.15800 9.47600 38.24200 1.000 129.66373 220 GLN A CA 1
ATOM 1766 C C . GLN A 1 221 ? 21.49800 10.07200 37.00300 1.000 131.79359 220 GLN A C 1
ATOM 1767 O O . GLN A 1 221 ? 21.24200 11.27600 36.94300 1.000 122.54569 220 GLN A O 1
ATOM 1773 N N . ASN A 1 222 ? 21.21900 9.21500 36.02000 1.000 142.01775 221 ASN A N 1
ATOM 1774 C CA . ASN A 1 222 ? 20.75100 9.66900 34.71700 1.000 138.42969 221 ASN A CA 1
ATOM 1775 C C . ASN A 1 222 ? 20.11400 8.50800 33.95600 1.000 138.05613 221 ASN A C 1
ATOM 1776 O O . ASN A 1 222 ? 20.69300 8.00000 32.98800 1.000 137.94203 221 ASN A O 1
ATOM 1781 N N . VAL A 1 223 ? 18.91500 8.09700 34.37400 1.000 124.47517 222 VAL A N 1
ATOM 1782 C CA . VAL A 1 223 ? 18.32700 6.82300 33.96800 1.000 112.56937 222 VAL A CA 1
ATOM 1783 C C . VAL A 1 223 ? 17.41000 6.98400 32.74900 1.000 104.48060 222 VAL A C 1
ATOM 1784 O O . VAL A 1 223 ? 16.22500 6.62600 32.78400 1.000 108.85207 222 VAL A O 1
ATOM 1788 N N . GLN A 1 224 ? 17.95800 7.50000 31.64900 1.000 86.63374 223 GLN A N 1
ATOM 1789 C CA . GLN A 1 224 ? 17.23400 7.55600 30.38900 1.000 81.39111 223 GLN A CA 1
ATOM 1790 C C . GLN A 1 224 ? 17.82000 6.55300 29.40100 1.000 70.27288 223 GLN A C 1
ATOM 1791 O O . GLN A 1 224 ? 19.02900 6.29800 29.39100 1.000 74.67021 223 GLN A O 1
ATOM 1797 N N . SER A 1 225 ? 16.94900 5.98800 28.57100 1.000 57.09580 224 SER A N 1
ATOM 1798 C CA . SER A 1 225 ? 17.37800 5.05900 27.53700 1.000 58.66182 224 SER A CA 1
ATOM 1799 C C . SER A 1 225 ? 18.02000 5.82500 26.38800 1.000 57.90213 224 SER A C 1
ATOM 1800 O O . SER A 1 225 ? 17.56100 6.90700 26.01400 1.000 62.10433 224 SER A O 1
ATOM 1803 N N . LYS A 1 226 ? 19.09200 5.26800 25.82700 1.000 58.46290 225 LYS A N 1
ATOM 1804 C CA . LYS A 1 226 ? 19.76100 5.97600 24.74200 1.000 55.83701 225 LYS A CA 1
ATOM 1805 C C . LYS A 1 226 ? 19.03400 5.84600 23.40700 1.000 48.36215 225 LYS A C 1
ATOM 1806 O O . LYS A 1 226 ? 19.41700 6.52200 22.44800 1.000 53.30674 225 LYS A O 1
ATOM 1812 N N . VAL A 1 227 ? 17.98600 5.02800 23.32900 1.000 46.33707 226 VAL A N 1
ATOM 1813 C CA . VAL A 1 227 ? 16.99000 5.11300 22.26600 1.000 49.77064 226 VAL A CA 1
ATOM 1814 C C . VAL A 1 227 ? 15.61100 5.06800 22.91000 1.000 52.39674 226 VAL A C 1
ATOM 1815 O O . VAL A 1 227 ? 15.33100 4.18400 23.72600 1.000 47.47819 226 VAL A O 1
ATOM 1819 N N . LYS A 1 228 ? 14.76000 6.02100 22.54500 1.000 48.00665 227 LYS A N 1
ATOM 1820 C CA . LYS A 1 228 ? 13.40800 6.10900 23.08600 1.000 57.90769 227 LYS A CA 1
ATOM 1821 C C . LYS A 1 228 ? 12.64200 4.82100 22.80400 1.000 49.86414 227 LYS A C 1
ATOM 1822 O O . LYS A 1 228 ? 12.47800 4.45300 21.63000 1.000 49.92614 227 LYS A O 1
ATOM 1828 N N . PRO A 1 229 ? 12.16600 4.10800 23.83200 1.000 51.02002 228 PRO A N 1
ATOM 1829 C CA . PRO A 1 229 ? 11.47400 2.83100 23.58300 1.000 49.63664 228 PRO A CA 1
ATOM 1830 C C . PRO A 1 229 ? 10.28900 2.94600 22.63900 1.000 53.58343 228 PRO A C 1
ATOM 1831 O O . PRO A 1 229 ? 10.11000 2.08500 21.76500 1.000 52.01667 228 PRO A O 1
ATOM 1835 N N . GLU A 1 230 ? 9.47400 3.99200 22.78800 1.000 49.43725 229 GLU A N 1
ATOM 1836 C CA . GLU A 1 230 ? 8.31700 4.16000 21.91700 1.000 55.18120 229 GLU A CA 1
ATOM 1837 C C . GLU A 1 230 ? 8.73100 4.38800 20.47000 1.000 50.88792 229 GLU A C 1
ATOM 1838 O O . GLU A 1 230 ? 7.96500 4.07200 19.55200 1.000 44.49059 229 GLU A O 1
ATOM 1844 N N . VAL A 1 231 ? 9.92600 4.94300 20.24600 1.000 44.60965 230 VAL A N 1
ATOM 1845 C CA . VAL A 1 231 ? 10.43500 5.07300 18.88500 1.000 47.61691 230 VAL A CA 1
ATOM 1846 C C . VAL A 1 231 ? 10.66500 3.69500 18.27500 1.000 45.36844 230 VAL A C 1
ATOM 1847 O O . VAL A 1 231 ? 10.34100 3.45600 17.10500 1.000 43.50872 230 VAL A O 1
ATOM 1851 N N . ILE A 1 232 ? 11.21200 2.76400 19.06200 1.000 47.48639 231 ILE A N 1
ATOM 1852 C CA . ILE A 1 232 ? 11.40400 1.39300 18.58700 1.000 41.42859 231 ILE A CA 1
ATOM 1853 C C . ILE A 1 232 ? 10.05900 0.73200 18.31300 1.000 45.06753 231 ILE A C 1
ATOM 1854 O O . ILE A 1 232 ? 9.86800 0.06700 17.28600 1.000 38.02278 231 ILE A O 1
ATOM 1859 N N . ALA A 1 233 ? 9.11400 0.88200 19.24600 1.000 38.06025 232 ALA A N 1
ATOM 1860 C CA . ALA A 1 233 ? 7.78800 0.31000 19.05500 1.000 40.10941 232 ALA A CA 1
ATOM 1861 C C . ALA A 1 233 ? 7.11500 0.89000 17.82000 1.000 48.80195 232 ALA A C 1
ATOM 1862 O O . ALA A 1 233 ? 6.43700 0.17100 17.07600 1.000 52.86711 232 ALA A O 1
ATOM 1864 N N . LYS A 1 234 ? 7.30000 2.19200 17.58100 1.000 39.51215 233 LYS A N 1
ATOM 1865 C CA . LYS A 1 234 ? 6.67500 2.83300 16.42900 1.000 49.50372 233 LYS A CA 1
ATOM 1866 C C . LYS A 1 234 ? 7.35300 2.43700 15.12700 1.000 47.97669 233 LYS A C 1
ATOM 1867 O O . LYS A 1 234 ? 6.69300 2.38800 14.08200 1.000 47.34363 233 LYS A O 1
ATOM 1873 N N . LEU A 1 235 ? 8.66100 2.16100 15.16200 1.000 44.40678 234 LEU A N 1
ATOM 1874 C CA . LEU A 1 235 ? 9.33900 1.68100 13.96100 1.000 42.24193 234 LEU A CA 1
ATOM 1875 C C . LEU A 1 235 ? 8.67800 0.41300 13.44100 1.000 39.56861 234 LEU A C 1
ATOM 1876 O O . LEU A 1 235 ? 8.48800 0.25500 12.23000 1.000 39.68274 234 LEU A O 1
ATOM 1881 N N . TYR A 1 236 ? 8.29800 -0.49300 14.34700 1.000 35.65021 235 TYR A N 1
ATOM 1882 C CA . TYR A 1 236 ? 7.64900 -1.73300 13.93600 1.000 34.48141 235 TYR A CA 1
ATOM 1883 C C . TYR A 1 236 ? 6.20100 -1.49400 13.52300 1.000 40.49004 235 TYR A C 1
ATOM 1884 O O . TYR A 1 236 ? 5.76100 -1.97900 12.47500 1.000 35.26556 235 TYR A O 1
ATOM 1893 N N . LYS A 1 237 ? 5.44900 -0.74700 14.33900 1.000 36.23144 236 LYS A N 1
ATOM 1894 C CA . LYS A 1 237 ? 4.02000 -0.56700 14.09300 1.000 37.59837 236 LYS A CA 1
ATOM 1895 C C . LYS A 1 237 ? 3.75800 0.18200 12.79400 1.000 37.80157 236 LYS A C 1
ATOM 1896 O O . LYS A 1 237 ? 2.84700 -0.17600 12.03900 1.000 41.38366 236 LYS A O 1
ATOM 1902 N N . ASP A 1 238 ? 4.52000 1.24000 12.53500 1.000 38.31226 237 ASP A N 1
ATOM 1903 C CA . ASP A 1 238 ? 4.27600 2.09500 11.38100 1.000 39.43301 237 ASP A CA 1
ATOM 1904 C C . ASP A 1 238 ? 4.99700 1.62700 10.12700 1.000 39.46023 237 ASP A C 1
ATOM 1905 O O . ASP A 1 238 ? 4.53400 1.91200 9.01700 1.000 40.00706 237 ASP A O 1
ATOM 1910 N N . TRP A 1 239 ? 6.11900 0.92700 10.26700 1.000 37.98286 238 TRP A N 1
ATOM 1911 C CA . TRP A 1 239 ? 6.93100 0.65300 9.08700 1.000 39.81019 238 TRP A CA 1
ATOM 1912 C C . TRP A 1 239 ? 7.22700 -0.83000 8.89800 1.000 37.37873 238 TRP A C 1
ATOM 1913 O O . TRP A 1 239 ? 6.81400 -1.41400 7.89000 1.000 37.96337 238 TRP A O 1
ATOM 1924 N N . ILE A 1 240 ? 7.90500 -1.45700 9.86300 1.000 38.71078 239 ILE A N 1
ATOM 1925 C CA . ILE A 1 240 ? 8.41800 -2.81400 9.65600 1.000 33.46611 239 ILE A CA 1
ATOM 1926 C C . ILE A 1 240 ? 7.27900 -3.81900 9.49500 1.000 42.76274 239 ILE A C 1
ATOM 1927 O O . ILE A 1 240 ? 7.30400 -4.67100 8.59800 1.000 36.93275 239 ILE A O 1
ATOM 1932 N N . ILE A 1 241 ? 6.27600 -3.75500 10.36200 1.000 39.58667 240 ILE A N 1
ATOM 1933 C CA . ILE A 1 241 ? 5.18600 -4.72600 10.28300 1.000 41.97209 240 ILE A CA 1
ATOM 1934 C C . ILE A 1 241 ? 4.35200 -4.47900 9.02500 1.000 34.71712 240 ILE A C 1
ATOM 1935 O O . ILE A 1 241 ? 4.11100 -5.43500 8.27200 1.000 36.81201 240 ILE A O 1
ATOM 1940 N N . PRO A 1 242 ? 3.90600 -3.24700 8.72600 1.000 35.60461 241 PRO A N 1
ATOM 1941 C CA . PRO A 1 242 ? 3.14300 -3.05800 7.47500 1.000 39.28962 241 PRO A CA 1
ATOM 1942 C C . PRO A 1 242 ? 3.92100 -3.42300 6.21900 1.000 36.90892 241 PRO A C 1
ATOM 1943 O O . PRO A 1 242 ? 3.33700 -3.97200 5.27700 1.000 33.40560 241 PRO A O 1
ATOM 1947 N N . LEU A 1 243 ? 5.22600 -3.14600 6.16700 1.000 40.96816 242 LEU A N 1
ATOM 1948 C CA . LEU A 1 243 ? 5.97300 -3.49900 4.96200 1.000 45.77191 242 LEU A CA 1
ATOM 1949 C C . LEU A 1 243 ? 6.22000 -4.99900 4.86500 1.000 42.31789 242 LEU A C 1
ATOM 1950 O O . LEU A 1 243 ? 6.28900 -5.54200 3.75700 1.000 39.64001 242 LEU A O 1
ATOM 1955 N N . THR A 1 244 ? 6.36600 -5.68400 6.00200 1.000 34.06956 243 THR A N 1
ATOM 1956 C CA . THR A 1 244 ? 6.47400 -7.13600 5.95900 1.000 35.33133 243 THR A CA 1
ATOM 1957 C C . THR A 1 244 ? 5.22900 -7.75100 5.33000 1.000 41.20240 243 THR A C 1
ATOM 1958 O O . THR A 1 244 ? 5.32200 -8.70100 4.54300 1.000 40.88331 243 THR A O 1
ATOM 1962 N N . LYS A 1 245 ? 4.05500 -7.20200 5.64800 1.000 34.17859 244 LYS A N 1
ATOM 1963 C CA . LYS A 1 245 ? 2.81300 -7.72600 5.08600 1.000 39.99308 244 LYS A CA 1
ATOM 1964 C C . LYS A 1 245 ? 2.70800 -7.42200 3.59800 1.000 33.22881 244 LYS A C 1
ATOM 1965 O O . LYS A 1 245 ? 2.22500 -8.25600 2.82300 1.000 40.34117 244 LYS A O 1
ATOM 1971 N N . LYS A 1 246 ? 3.13900 -6.22900 3.18300 1.000 37.58613 245 LYS A N 1
ATOM 1972 C CA . LYS A 1 246 ? 3.17400 -5.90400 1.76000 1.000 36.85146 245 LYS A CA 1
ATOM 1973 C C . LYS A 1 246 ? 4.05000 -6.88500 0.99000 1.000 36.43696 245 LYS A C 1
ATOM 1974 O O . LYS A 1 246 ? 3.67000 -7.35100 -0.09200 1.000 38.06659 245 LYS A O 1
ATOM 1980 N N . VAL A 1 247 ? 5.22700 -7.21300 1.53100 1.000 31.11478 246 VAL A N 1
ATOM 1981 C CA . VAL A 1 247 ? 6.08000 -8.22300 0.90600 1.000 26.92520 246 VAL A CA 1
ATOM 1982 C C . VAL A 1 247 ? 5.33600 -9.54700 0.80500 1.000 39.15643 246 VAL A C 1
ATOM 1983 O O . VAL A 1 247 ? 5.30600 -10.18800 -0.25300 1.000 33.95213 246 VAL A O 1
ATOM 1987 N N . GLU A 1 248 ? 4.71800 -9.97200 1.90900 1.000 34.33269 247 GLU A N 1
ATOM 1988 C CA . GLU A 1 248 ? 3.99900 -11.24000 1.92200 1.000 30.69113 247 GLU A CA 1
ATOM 1989 C C . GLU A 1 248 ? 2.86900 -11.24700 0.89700 1.000 39.63334 247 GLU A C 1
ATOM 1990 O O . GLU A 1 248 ? 2.70500 -12.21700 0.14600 1.000 34.85889 247 GLU A O 1
ATOM 1996 N N . ILE A 1 249 ? 2.09600 -10.16100 0.83700 1.000 33.36270 248 ILE A N 1
ATOM 1997 C CA . ILE A 1 249 ? 0.96800 -10.09100 -0.08700 1.000 38.31551 248 ILE A CA 1
ATOM 1998 C C . ILE A 1 249 ? 1.45600 -10.09900 -1.53300 1.000 44.93017 248 ILE A C 1
ATOM 1999 O O . ILE A 1 249 ? 0.92200 -10.82500 -2.37700 1.000 39.08707 248 ILE A O 1
ATOM 2004 N N . ASP A 1 250 ? 2.48300 -9.29900 -1.83800 1.000 36.68354 249 ASP A N 1
ATOM 2005 C CA . ASP A 1 250 ? 2.99700 -9.24500 -3.20700 1.000 37.69060 249 ASP A CA 1
ATOM 2006 C C . ASP A 1 250 ? 3.59100 -10.58400 -3.63300 1.000 32.76262 249 ASP A C 1
ATOM 2007 O O . ASP A 1 250 ? 3.46700 -10.98400 -4.79700 1.000 39.21816 249 ASP A O 1
ATOM 2012 N N . TYR A 1 251 ? 4.24100 -11.29100 -2.70500 1.000 35.61323 250 TYR A N 1
ATOM 2013 C CA . TYR A 1 251 ? 4.77500 -12.61300 -3.01100 1.000 36.44343 250 TYR A CA 1
ATOM 2014 C C . TYR A 1 251 ? 3.65900 -13.59000 -3.37000 1.000 39.98586 250 TYR A C 1
ATOM 2015 O O . TYR A 1 251 ? 3.75900 -14.32700 -4.35900 1.000 30.74466 250 TYR A O 1
ATOM 2024 N N . LEU A 1 252 ? 2.57900 -13.59900 -2.58500 1.000 29.74632 251 LEU A N 1
ATOM 2025 C CA . LEU A 1 252 ? 1.49600 -14.54700 -2.82000 1.000 32.48602 251 LEU A CA 1
ATOM 2026 C C . LEU A 1 252 ? 0.71900 -14.22300 -4.09000 1.000 32.99721 251 LEU A C 1
ATOM 2027 O O . LEU A 1 252 ? 0.26100 -15.13800 -4.78200 1.000 39.76439 251 LEU A O 1
ATOM 2032 N N . LEU A 1 253 ? 0.56300 -12.94100 -4.42000 1.000 37.83255 252 LEU A N 1
ATOM 2033 C CA . LEU A 1 253 ? -0.20300 -12.56900 -5.60500 1.000 32.38300 252 LEU A CA 1
ATOM 2034 C C . LEU A 1 253 ? 0.40000 -13.13500 -6.88800 1.000 45.98667 252 LEU A C 1
ATOM 2035 O O . LEU A 1 253 ? -0.33000 -13.32200 -7.87000 1.000 43.80142 252 LEU A O 1
ATOM 2040 N N . ARG A 1 254 ? 1.70600 -13.42300 -6.89800 1.000 34.07417 253 ARG A N 1
ATOM 2041 C CA . ARG A 1 254 ? 2.37800 -14.02500 -8.04500 1.000 41.40336 253 ARG A CA 1
ATOM 2042 C C . ARG A 1 254 ? 2.68800 -15.50500 -7.85700 1.000 39.99455 253 ARG A C 1
ATOM 2043 O O . ARG A 1 254 ? 3.31500 -16.10400 -8.73700 1.000 37.35302 253 ARG A O 1
ATOM 2051 N N . ARG A 1 255 ? 2.26100 -16.11500 -6.74700 1.000 37.60382 254 ARG A N 1
ATOM 2052 C CA . ARG A 1 255 ? 2.72000 -17.46400 -6.41200 1.000 34.46193 254 ARG A CA 1
ATOM 2053 C C . ARG A 1 255 ? 2.26800 -18.50700 -7.42500 1.000 37.44298 254 ARG A C 1
ATOM 2054 O O . ARG A 1 255 ? 2.92500 -19.54400 -7.57800 1.000 38.48439 254 ARG A O 1
ATOM 2062 N N . LEU A 1 256 ? 1.16100 -18.26500 -8.12700 1.000 38.47681 255 LEU A N 1
ATOM 2063 C CA . LEU A 1 256 ? 0.70700 -19.25900 -9.09200 1.000 41.42999 255 LEU A CA 1
ATOM 2064 C C . LEU A 1 256 ? 1.55200 -19.27000 -10.35700 1.000 53.16340 255 LEU A C 1
ATOM 2065 O O . LEU A 1 256 ? 1.42400 -20.20200 -11.15900 1.000 51.12778 255 LEU A O 1
ATOM 2070 N N . GLU A 1 257 ? 2.42200 -18.27100 -10.54300 1.000 42.41255 256 GLU A N 1
ATOM 2071 C CA . GLU A 1 257 ? 3.39700 -18.32300 -11.63000 1.000 46.53233 256 GLU A CA 1
ATOM 2072 C C . GLU A 1 257 ? 4.33800 -19.50800 -11.47900 1.000 46.14109 256 GLU A C 1
ATOM 2073 O O . GLU A 1 257 ? 4.89500 -19.99100 -12.47100 1.000 52.81664 256 GLU A O 1
ATOM 2079 N N . ASP A 1 258 ? 4.54800 -19.97500 -10.25200 1.000 42.30361 257 ASP A N 1
ATOM 2080 C CA . ASP A 1 258 ? 5.45900 -21.07500 -9.96900 1.000 49.78922 257 ASP A CA 1
ATOM 2081 C C . ASP A 1 258 ? 4.71400 -22.26500 -9.37800 1.000 54.22276 257 ASP A C 1
ATOM 2082 O O . ASP A 1 258 ? 5.22500 -22.97200 -8.50900 1.000 52.66753 257 ASP A O 1
ATOM 2087 N N . GLU A 1 259 ? 3.49400 -22.50200 -9.84600 1.000 55.92540 258 GLU A N 1
ATOM 2088 C CA . GLU A 1 259 ? 2.69900 -23.63200 -9.39800 1.000 55.13594 258 GLU A CA 1
ATOM 2089 C C . GLU A 1 259 ? 2.32500 -24.50400 -10.58800 1.000 54.08848 258 GLU A C 1
ATOM 2090 O O . GLU A 1 259 ? 2.16800 -24.01800 -11.71100 1.000 56.44142 258 GLU A O 1
ATOM 2096 N N . ASP A 1 260 ? 2.19700 -25.80300 -10.33800 1.000 56.73020 259 ASP A N 1
ATOM 2097 C CA . ASP A 1 260 ? 1.71100 -26.70500 -11.36900 1.000 59.40728 259 ASP A CA 1
ATOM 2098 C C . ASP A 1 260 ? 0.26400 -26.37700 -11.70500 1.000 61.85872 259 ASP A C 1
ATOM 2099 O O . ASP A 1 260 ? -0.52800 -26.00900 -10.83100 1.000 58.36065 259 ASP A O 1
ATOM 2104 N N . VAL A 1 261 ? -0.09400 -26.53100 -12.97900 1.000 68.85321 260 VAL A N 1
ATOM 2105 C CA . VAL A 1 261 ? -1.44700 -26.21100 -13.42100 1.000 77.99957 260 VAL A CA 1
ATOM 2106 C C . VAL A 1 261 ? -2.14800 -27.48700 -12.94600 1.000 83.15619 260 VAL A C 1
ATOM 2107 O O . VAL A 1 261 ? -2.64000 -28.29400 -13.74500 1.000 88.38597 260 VAL A O 1
ATOM 2111 N N . GLU A 1 262 ? -2.16200 -27.68900 -11.62800 1.000 103.95916 261 GLU A N 1
ATOM 2112 C CA . GLU A 1 262 ? -3.09800 -28.58200 -10.96700 1.000 93.18200 261 GLU A CA 1
ATOM 2113 C C . GLU A 1 262 ? -3.71700 -27.71800 -9.87000 1.000 97.82003 261 GLU A C 1
ATOM 2114 O O . GLU A 1 262 ? -4.09600 -28.20900 -8.80200 1.000 105.38490 261 GLU A O 1
ATOM 2120 N N . LEU A 1 263 ? -3.77000 -26.40700 -10.12200 1.000 76.82018 262 LEU A N 1
ATOM 2121 C CA . LEU A 1 263 ? -4.67200 -25.48900 -9.44800 1.000 74.37077 262 LEU A CA 1
ATOM 2122 C C . LEU A 1 263 ? -6.00400 -25.37500 -10.17100 1.000 75.47913 262 LEU A C 1
ATOM 2123 O O . LEU A 1 263 ? -6.90300 -24.68700 -9.67900 1.000 69.00986 262 LEU A O 1
ATOM 2128 N N . VAL A 1 264 ? -6.13300 -26.00300 -11.34400 1.000 66.27671 263 VAL A N 1
ATOM 2129 C CA . VAL A 1 264 ? -7.43700 -26.23000 -11.95000 1.000 70.00786 263 VAL A CA 1
ATOM 2130 C C . VAL A 1 264 ? -8.30600 -27.08100 -11.03900 1.000 78.42408 263 VAL A C 1
ATOM 2131 O O . VAL A 1 264 ? -9.53700 -27.03600 -11.12900 1.000 89.78057 263 VAL A O 1
ATOM 2135 N N . GLU A 1 265 ? -7.68200 -27.86300 -10.15900 1.000 83.66172 264 GLU A N 1
ATOM 2136 C CA . GLU A 1 265 ? -8.42600 -28.63300 -9.17400 1.000 92.86152 264 GLU A CA 1
ATOM 2137 C C . GLU A 1 265 ? -9.10700 -27.72600 -8.15900 1.000 78.09573 264 GLU A C 1
ATOM 2138 O O . GLU A 1 265 ? -10.27100 -27.94600 -7.80500 1.000 96.64214 264 GLU A O 1
ATOM 2144 N N . LYS A 1 266 ? -8.40500 -26.70000 -7.68200 1.000 82.79459 265 LYS A N 1
ATOM 2145 C CA . LYS A 1 266 ? -8.84900 -25.91900 -6.53600 1.000 88.86695 265 LYS A CA 1
ATOM 2146 C C . LYS A 1 266 ? -9.46000 -24.57400 -6.91500 1.000 82.91850 265 LYS A C 1
ATOM 2147 O O . LYS A 1 266 ? -9.69400 -23.74500 -6.03000 1.000 79.34008 265 LYS A O 1
ATOM 2153 N N . TYR A 1 267 ? -9.73600 -24.33800 -8.19300 1.000 81.92015 266 TYR A N 1
ATOM 2154 C CA . TYR A 1 267 ? -10.33900 -23.06900 -8.59400 1.000 79.21663 266 TYR A CA 1
ATOM 2155 C C . TYR A 1 267 ? -11.77700 -23.26000 -9.07000 1.000 85.77202 266 TYR A C 1
ATOM 2156 O O . TYR A 1 267 ? -12.72200 -22.83400 -8.40700 1.000 91.78454 266 TYR A O 1
ATOM 2165 N N . SER B 1 1 ? 31.79800 14.51500 26.62800 1.000 86.21174 0 SER B N 1
ATOM 2166 C CA . SER B 1 1 ? 31.57500 15.60000 25.67900 1.000 85.80165 0 SER B CA 1
ATOM 2167 C C . SER B 1 1 ? 32.75300 15.73800 24.72000 1.000 73.40386 0 SER B C 1
ATOM 2168 O O . SER B 1 1 ? 33.17000 16.85000 24.38900 1.000 77.26164 0 SER B O 1
ATOM 2171 N N . MET B 1 2 ? 33.28000 14.60200 24.27300 1.000 79.98963 1 MET B N 1
ATOM 2172 C CA . MET B 1 2 ? 34.45200 14.61200 23.40900 1.000 64.99689 1 MET B CA 1
ATOM 2173 C C . MET B 1 2 ? 34.12600 15.23700 22.06100 1.000 68.52858 1 MET B C 1
ATOM 2174 O O . MET B 1 2 ? 33.16700 14.84100 21.39200 1.000 64.44780 1 MET B O 1
ATOM 2179 N N . ASP B 1 3 ? 34.93000 16.21900 21.67000 1.000 60.40972 2 ASP B N 1
ATOM 2180 C CA . ASP B 1 3 ? 34.90900 16.79900 20.33200 1.000 64.87247 2 ASP B CA 1
ATOM 2181 C C . ASP B 1 3 ? 36.32200 16.66700 19.78400 1.000 57.82644 2 ASP B C 1
ATOM 2182 O O . ASP B 1 3 ? 37.22600 17.39100 20.21600 1.000 49.69314 2 ASP B O 1
ATOM 2187 N N . PHE B 1 4 ? 36.52000 15.74500 18.83900 1.000 53.65697 3 PHE B N 1
ATOM 2188 C CA . PHE B 1 4 ? 37.86400 15.52600 18.31600 1.000 47.44903 3 PHE B CA 1
ATOM 2189 C C . PHE B 1 4 ? 38.40600 16.73600 17.56700 1.000 52.05859 3 PHE B C 1
ATOM 2190 O O . PHE B 1 4 ? 39.59900 16.76400 17.24600 1.000 67.22849 3 PHE B O 1
ATOM 2198 N N . MET B 1 5 ? 37.57100 17.73300 17.29300 1.000 48.55686 4 MET B N 1
ATOM 2199 C CA . MET B 1 5 ? 38.06600 19.02300 16.84600 1.000 53.51512 4 MET B CA 1
ATOM 2200 C C . MET B 1 5 ? 38.56400 19.88800 17.99800 1.000 60.22678 4 MET B C 1
ATOM 2201 O O . MET B 1 5 ? 39.18200 20.92800 17.74900 1.000 54.44450 4 MET B O 1
ATOM 2206 N N . LYS B 1 6 ? 38.31000 19.48700 19.24300 1.000 65.76978 5 LYS B N 1
ATOM 2207 C CA . LYS B 1 6 ? 38.75400 20.22600 20.42700 1.000 66.10582 5 LYS B CA 1
ATOM 2208 C C . LYS B 1 6 ? 39.66900 19.33900 21.25700 1.000 62.97841 5 LYS B C 1
ATOM 2209 O O . LYS B 1 6 ? 39.18300 18.47100 22.00500 1.000 69.78159 5 LYS B O 1
ATOM 2215 N N . PRO B 1 7 ? 40.99000 19.51200 21.16100 1.000 55.08917 6 PRO B N 1
ATOM 2216 C CA . PRO B 1 7 ? 41.90800 18.62400 21.89700 1.000 63.23241 6 PRO B CA 1
ATOM 2217 C C . PRO B 1 7 ? 41.69400 18.61400 23.40200 1.000 65.05954 6 PRO B C 1
ATOM 2218 O O . PRO B 1 7 ? 41.88800 17.56700 24.03300 1.000 63.89323 6 PRO B O 1
ATOM 2222 N N . GLU B 1 8 ? 41.30100 19.74300 23.99800 1.000 64.62975 7 GLU B N 1
ATOM 2223 C CA . GLU B 1 8 ? 41.13900 19.79400 25.44800 1.000 73.64095 7 GLU B CA 1
ATOM 2224 C C . GLU B 1 8 ? 40.01500 18.88200 25.92900 1.000 66.15226 7 GLU B C 1
ATOM 2225 O O . GLU B 1 8 ? 40.06600 18.38300 27.05900 1.000 66.67026 7 GLU B O 1
ATOM 2231 N N . THR B 1 9 ? 39.00000 18.64800 25.09700 1.000 70.33655 8 THR B N 1
ATOM 2232 C CA . THR B 1 9 ? 37.91800 17.74900 25.47600 1.000 57.18027 8 THR B CA 1
ATOM 2233 C C . THR B 1 9 ? 38.25800 16.28400 25.23600 1.000 64.08231 8 THR B C 1
ATOM 2234 O O . THR B 1 9 ? 37.59000 15.40800 25.79800 1.000 63.99328 8 THR B O 1
ATOM 2238 N N . VAL B 1 10 ? 39.27500 15.99500 24.42700 1.000 64.92437 9 VAL B N 1
ATOM 2239 C CA . VAL B 1 10 ? 39.68100 14.61200 24.18600 1.000 59.36527 9 VAL B CA 1
ATOM 2240 C C . VAL B 1 10 ? 40.64600 14.12500 25.25900 1.000 54.47067 9 VAL B C 1
ATOM 2241 O O . VAL B 1 10 ? 40.55900 12.97800 25.70300 1.000 55.90380 9 VAL B O 1
ATOM 2245 N N . LEU B 1 11 ? 41.56600 14.98300 25.70000 1.000 54.23614 10 LEU B N 1
ATOM 2246 C CA . LEU B 1 11 ? 42.54600 14.59300 26.70800 1.000 64.55491 10 LEU B CA 1
ATOM 2247 C C . LEU B 1 11 ? 41.99600 14.86200 28.10300 1.000 72.87783 10 LEU B C 1
ATOM 2248 O O . LEU B 1 11 ? 42.74800 15.18200 29.03000 1.000 77.90012 10 LEU B O 1
ATOM 2253 N N . ASP B 1 12 ? 40.68300 14.73600 28.25000 1.000 69.00338 11 ASP B N 1
ATOM 2254 C CA . ASP B 1 12 ? 40.00700 14.86700 29.53200 1.000 64.79134 11 ASP B CA 1
ATOM 2255 C C . ASP B 1 12 ? 39.78000 13.46700 30.08600 1.000 63.35499 11 ASP B C 1
ATOM 2256 O O . ASP B 1 12 ? 39.02700 12.68000 29.50300 1.000 57.10707 11 ASP B O 1
ATOM 2261 N N . LEU B 1 13 ? 40.43500 13.15900 31.20800 1.000 59.85325 12 LEU B N 1
ATOM 2262 C CA . LEU B 1 13 ? 40.39200 11.79800 31.73400 1.000 62.22785 12 LEU B CA 1
ATOM 2263 C C . LEU B 1 13 ? 38.97600 11.37700 32.10600 1.000 68.64838 12 LEU B C 1
ATOM 2264 O O . LEU B 1 13 ? 38.63500 10.19500 31.98900 1.000 64.67848 12 LEU B O 1
ATOM 2269 N N . ALA B 1 14 ? 38.13600 12.31900 32.54800 1.000 63.55917 13 ALA B N 1
ATOM 2270 C CA . ALA B 1 14 ? 36.74000 11.98800 32.81600 1.000 59.30532 13 ALA B CA 1
ATOM 2271 C C . ALA B 1 14 ? 35.99000 11.69600 31.52200 1.000 65.70576 13 ALA B C 1
ATOM 2272 O O . ALA B 1 14 ? 35.19900 10.74500 31.45500 1.000 56.19233 13 ALA B O 1
ATOM 2274 N N . ASN B 1 15 ? 36.23000 12.49700 30.48000 1.000 55.68213 14 ASN B N 1
ATOM 2275 C CA . ASN B 1 15 ? 35.62800 12.21700 29.18200 1.000 58.24850 14 ASN B CA 1
ATOM 2276 C C . ASN B 1 15 ? 36.13100 10.89800 28.60900 1.000 55.16012 14 ASN B C 1
ATOM 2277 O O . ASN B 1 15 ? 35.38700 10.20400 27.90700 1.000 49.22568 14 ASN B O 1
ATOM 2282 N N . ILE B 1 16 ? 37.38600 10.53700 28.89100 1.000 52.46158 15 ILE B N 1
ATOM 2283 C CA . ILE B 1 16 ? 37.91300 9.27000 28.39400 1.000 62.96834 15 ILE B CA 1
ATOM 2284 C C . ILE B 1 16 ? 37.25700 8.10400 29.11900 1.000 50.46712 15 ILE B C 1
ATOM 2285 O O . ILE B 1 16 ? 36.98000 7.05800 28.51900 1.000 49.59180 15 ILE B O 1
ATOM 2290 N N . ARG B 1 17 ? 36.98500 8.26900 30.41600 1.000 52.98896 16 ARG B N 1
ATOM 2291 C CA . ARG B 1 17 ? 36.28900 7.23300 31.17200 1.000 47.17394 16 ARG B CA 1
ATOM 2292 C C . ARG B 1 17 ? 34.93300 6.91800 30.55300 1.000 45.44471 16 ARG B C 1
ATOM 2293 O O . ARG B 1 17 ? 34.60700 5.75300 30.30300 1.000 44.72057 16 ARG B O 1
ATOM 2301 N N . GLN B 1 18 ? 34.13200 7.95200 30.28900 1.000 47.80795 17 GLN B N 1
ATOM 2302 C CA . GLN B 1 18 ? 32.79200 7.73200 29.75700 1.000 54.96489 17 GLN B CA 1
ATOM 2303 C C . GLN B 1 18 ? 32.84100 7.06000 28.39200 1.000 47.14520 17 GLN B C 1
ATOM 2304 O O . GLN B 1 18 ? 32.00900 6.19700 28.08800 1.000 51.28973 17 GLN B O 1
ATOM 2310 N N . ALA B 1 19 ? 33.81800 7.42900 27.56100 1.000 48.52908 18 ALA B N 1
ATOM 2311 C CA . ALA B 1 19 ? 33.91500 6.84100 26.22900 1.000 46.65776 18 ALA B CA 1
ATOM 2312 C C . ALA B 1 19 ? 34.32500 5.37400 26.29500 1.000 47.36378 18 ALA B C 1
ATOM 2313 O O . ALA B 1 19 ? 33.84800 4.55600 25.50200 1.000 41.07026 18 ALA B O 1
ATOM 2315 N N . LEU B 1 20 ? 35.21600 5.02200 27.22600 1.000 46.14095 19 LEU B N 1
ATOM 2316 C CA . LEU B 1 20 ? 35.57100 3.61900 27.40900 1.000 43.34811 19 LEU B CA 1
ATOM 2317 C C . LEU B 1 20 ? 34.37500 2.81600 27.90300 1.000 51.02805 19 LEU B C 1
ATOM 2318 O O . LEU B 1 20 ? 34.16200 1.67400 27.47600 1.000 43.82672 19 LEU B O 1
ATOM 2323 N N . VAL B 1 21 ? 33.58100 3.40200 28.80400 1.000 43.40916 20 VAL B N 1
ATOM 2324 C CA . VAL B 1 21 ? 32.38500 2.72400 29.29800 1.000 43.58746 20 VAL B CA 1
ATO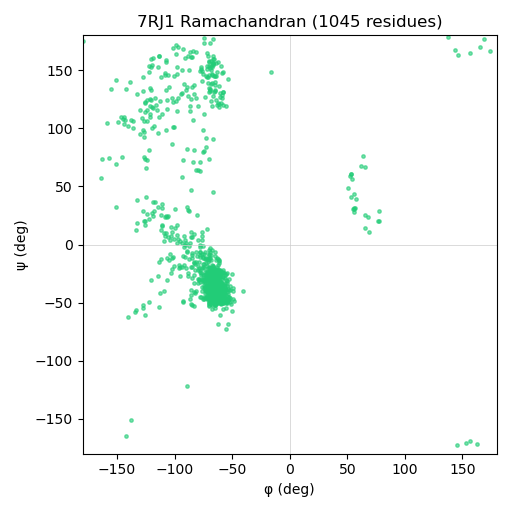M 2325 C C . VAL B 1 21 ? 31.38500 2.51400 28.16800 1.000 46.05797 20 VAL B C 1
ATOM 2326 O O . VAL B 1 21 ? 30.79300 1.43600 28.03800 1.000 48.55899 20 VAL B O 1
ATOM 2330 N N . ARG B 1 22 ? 31.18200 3.53700 27.32900 1.000 47.99591 21 ARG B N 1
ATOM 2331 C CA . ARG B 1 22 ? 30.29800 3.37300 26.17800 1.000 49.28600 21 ARG B CA 1
ATOM 2332 C C . ARG B 1 22 ? 30.81200 2.29300 25.23300 1.000 48.83260 21 ARG B C 1
ATOM 2333 O O . ARG B 1 22 ? 30.01800 1.64100 24.54200 1.000 39.14211 21 ARG B O 1
ATOM 2341 N N . MET B 1 23 ? 32.12900 2.07300 25.20800 1.000 34.35298 22 MET B N 1
ATOM 2342 C CA . MET B 1 23 ? 32.70300 1.03800 24.35800 1.000 44.12868 22 MET B CA 1
ATOM 2343 C C . MET B 1 23 ? 32.44100 -0.36100 24.89500 1.000 46.42950 22 MET B C 1
ATOM 2344 O O . MET B 1 23 ? 32.47300 -1.32200 24.11800 1.000 38.95371 22 MET B O 1
ATOM 2349 N N . GLU B 1 24 ? 32.19500 -0.50100 26.20300 1.000 46.10797 23 GLU B N 1
ATOM 2350 C CA . GLU B 1 24 ? 31.80000 -1.79800 26.74700 1.000 33.51538 23 GLU B CA 1
ATOM 2351 C C . GLU B 1 24 ? 30.53100 -2.30200 26.07000 1.000 35.97761 23 GLU B C 1
ATOM 2352 O O . GLU B 1 24 ? 30.45500 -3.46200 25.64700 1.000 43.01491 23 GLU B O 1
ATOM 2358 N N . ASP B 1 25 ? 29.52000 -1.43300 25.95400 1.000 34.93724 24 ASP B N 1
ATOM 2359 C CA . ASP B 1 25 ? 28.27600 -1.81800 25.29200 1.000 40.95113 24 ASP B CA 1
ATOM 2360 C C . ASP B 1 25 ? 28.52700 -2.24100 23.85300 1.000 34.72977 24 ASP B C 1
ATOM 2361 O O . ASP B 1 25 ? 27.99800 -3.26200 23.39400 1.000 38.16198 24 ASP B O 1
ATOM 2366 N N . THR B 1 26 ? 29.34200 -1.47200 23.13200 1.000 35.37635 25 THR B N 1
ATOM 2367 C CA . THR B 1 26 ? 29.61600 -1.77100 21.73200 1.000 37.80403 25 THR B CA 1
ATOM 2368 C C . THR B 1 26 ? 30.28100 -3.13400 21.56900 1.000 36.74613 25 THR B C 1
ATOM 2369 O O . THR B 1 26 ? 29.95600 -3.88500 20.64200 1.000 38.71054 25 THR B O 1
ATOM 2373 N N . ILE B 1 27 ? 31.19800 -3.48200 22.47300 1.000 35.32095 26 ILE B N 1
ATOM 2374 C CA . ILE B 1 27 ? 31.89500 -4.76000 22.36200 1.000 29.89623 26 ILE B CA 1
ATOM 2375 C C . ILE B 1 27 ? 30.96000 -5.90800 22.72200 1.000 36.70151 26 ILE B C 1
ATOM 2376 O O . ILE B 1 27 ? 30.89400 -6.92100 22.01500 1.000 37.18570 26 ILE B O 1
ATOM 2381 N N . VAL B 1 28 ? 30.21000 -5.76200 23.81600 1.000 37.57855 27 VAL B N 1
ATOM 2382 C CA . VAL B 1 28 ? 29.28600 -6.81600 24.22500 1.000 35.11257 27 VAL B CA 1
ATOM 2383 C C . VAL B 1 28 ? 28.24500 -7.06700 23.13900 1.000 33.87883 27 VAL B C 1
ATOM 2384 O O . VAL B 1 28 ? 27.92900 -8.22100 22.82400 1.000 32.10079 27 VAL B O 1
ATOM 2388 N N . PHE B 1 29 ? 27.70900 -5.99900 22.53800 1.000 31.80827 28 PHE B N 1
ATOM 2389 C CA . PHE B 1 29 ? 26.74300 -6.17000 21.45500 1.000 29.77898 28 PHE B CA 1
ATOM 2390 C C . PHE B 1 29 ? 27.34000 -6.99000 20.31800 1.000 34.78106 28 PHE B C 1
ATOM 2391 O O . PHE B 1 29 ? 26.69700 -7.90600 19.79100 1.000 39.32595 28 PHE B O 1
ATOM 2399 N N . ASP B 1 30 ? 28.58100 -6.67400 19.92900 1.000 29.56808 29 ASP B N 1
ATOM 2400 C CA . ASP B 1 30 ? 29.20200 -7.33400 18.78100 1.000 33.56672 29 ASP B CA 1
ATOM 2401 C C . ASP B 1 30 ? 29.46500 -8.80800 19.05500 1.000 37.77404 29 ASP B C 1
ATOM 2402 O O . ASP B 1 30 ? 29.22400 -9.65600 18.18700 1.000 32.79064 29 ASP B O 1
ATOM 2407 N N . LEU B 1 31 ? 29.97900 -9.13100 20.24400 1.000 34.08438 30 LEU B N 1
ATOM 2408 C CA . LEU B 1 31 ? 30.17100 -10.53000 20.61400 1.000 41.17081 30 LEU B CA 1
ATOM 2409 C C . LEU B 1 31 ? 28.84200 -11.27400 20.67000 1.000 38.26133 30 LEU B C 1
ATOM 2410 O O . LEU B 1 31 ? 28.76300 -12.45300 20.30600 1.000 36.84310 30 LEU B O 1
ATOM 2415 N N . ILE B 1 32 ? 27.78900 -10.60500 21.13800 1.000 35.60119 31 ILE B N 1
ATOM 2416 C CA . ILE B 1 32 ? 26.47400 -11.23600 21.16800 1.000 32.50577 31 ILE B CA 1
ATOM 2417 C C . ILE B 1 32 ? 26.02500 -11.59000 19.75600 1.000 31.25263 31 ILE B C 1
ATOM 2418 O O . ILE B 1 32 ? 25.45600 -12.66200 19.51800 1.000 31.05198 31 ILE B O 1
ATOM 2423 N N . GLU B 1 33 ? 26.29300 -10.70800 18.79100 1.000 30.69234 32 GLU B N 1
ATOM 2424 C CA . GLU B 1 33 ? 25.92100 -11.01400 17.41600 1.000 31.73667 32 GLU B CA 1
ATOM 2425 C C . GLU B 1 33 ? 26.77900 -12.13700 16.84800 1.000 35.90969 32 GLU B C 1
ATOM 2426 O O . GLU B 1 33 ? 26.28600 -12.95000 16.05900 1.000 32.43080 32 GLU B O 1
ATOM 2432 N N . ARG B 1 34 ? 28.05000 -12.21100 17.25900 1.000 30.35665 33 ARG B N 1
ATOM 2433 C CA . ARG B 1 34 ? 28.93000 -13.27800 16.79200 1.000 28.85975 33 ARG B CA 1
ATOM 2434 C C . ARG B 1 34 ? 28.51800 -14.63200 17.36400 1.000 35.74658 33 ARG B C 1
ATOM 2435 O O . ARG B 1 34 ? 28.76000 -15.67300 16.74000 1.000 31.21592 33 ARG B O 1
ATOM 2443 N N . SER B 1 35 ? 27.87100 -14.63900 18.53100 1.000 34.86500 34 SER B N 1
ATOM 2444 C CA . SER B 1 35 ? 27.47700 -15.88700 19.16800 1.000 31.42315 34 SER B CA 1
ATOM 2445 C C . SER B 1 35 ? 26.35900 -16.60700 18.42400 1.000 34.54490 34 SER B C 1
ATOM 2446 O O . SER B 1 35 ? 26.00500 -17.72400 18.81700 1.000 38.18609 34 SER B O 1
ATOM 2449 N N . GLN B 1 36 ? 25.80200 -16.00600 17.36800 1.000 32.97434 35 GLN B N 1
ATOM 2450 C CA . GLN B 1 36 ? 24.78700 -16.67800 16.56500 1.000 36.73898 35 GLN B CA 1
ATOM 2451 C C . GLN B 1 36 ? 25.36400 -17.76100 15.66200 1.000 37.45034 35 GLN B C 1
ATOM 2452 O O . GLN B 1 36 ? 24.60600 -18.59800 15.16000 1.000 40.46898 35 GLN B O 1
ATOM 2458 N N . PHE B 1 37 ? 26.67300 -17.76600 15.43400 1.000 32.37128 36 PHE B N 1
ATOM 2459 C CA . PHE B 1 37 ? 27.27100 -18.62000 14.42000 1.000 36.48479 36 PHE B CA 1
ATOM 2460 C C . PHE B 1 37 ? 28.25800 -19.59300 15.05300 1.000 37.49555 36 PHE B C 1
ATOM 2461 O O . PHE B 1 37 ? 28.73500 -19.39100 16.17400 1.000 35.94342 36 PHE B O 1
ATOM 2469 N N . PHE B 1 38 ? 28.55300 -20.66400 14.31600 1.000 39.89924 37 PHE B N 1
ATOM 2470 C CA . PHE B 1 38 ? 29.44900 -21.69300 14.81400 1.000 32.98608 37 PHE B CA 1
ATOM 2471 C C . PHE B 1 38 ? 30.89600 -21.21000 14.77200 1.000 31.57425 37 PHE B C 1
ATOM 2472 O O . PHE B 1 38 ? 31.21400 -20.14600 14.23500 1.000 31.67861 37 PHE B O 1
ATOM 2480 N N . SER B 1 39 ? 31.78600 -22.03100 15.34100 1.000 31.56038 38 SER B N 1
ATOM 2481 C CA . SER B 1 39 ? 33.18700 -21.64100 15.47600 1.000 37.32634 38 SER B CA 1
ATOM 2482 C C . SER B 1 39 ? 33.82600 -21.34200 14.12500 1.000 37.09504 38 SER B C 1
ATOM 2483 O O . SER B 1 39 ? 34.81100 -20.59900 14.05900 1.000 40.39234 38 SER B O 1
ATOM 2486 N N . SER B 1 40 ? 33.27800 -21.90800 13.04400 1.000 35.11453 39 SER B N 1
ATOM 2487 C CA . SER B 1 40 ? 33.62700 -21.57900 11.66600 1.000 40.46457 39 SER B CA 1
ATOM 2488 C C . SER B 1 40 ? 35.12700 -21.66700 11.40000 1.000 38.27934 39 SER B C 1
ATOM 2489 O O . SER B 1 40 ? 35.73900 -20.66500 11.01000 1.000 36.42116 39 SER B O 1
ATOM 2492 N N . PRO B 1 41 ? 35.75100 -22.83500 11.57400 1.000 39.98813 40 PRO B N 1
ATOM 2493 C CA . PRO B 1 41 ? 37.21000 -22.92300 11.36200 1.000 40.98043 40 PRO B CA 1
ATOM 2494 C C . PRO B 1 41 ? 37.66400 -22.50600 9.97100 1.000 41.13561 40 PRO B C 1
ATOM 2495 O O . PRO B 1 41 ? 38.80500 -22.05300 9.81500 1.000 38.99076 40 PRO B O 1
ATOM 2499 N N . SER B 1 42 ? 36.81100 -22.65200 8.95200 1.000 39.76468 41 SER B N 1
ATOM 2500 C CA . SER B 1 42 ? 37.21400 -22.31200 7.59000 1.000 42.84147 41 SER B CA 1
ATOM 2501 C C . SER B 1 42 ? 37.52100 -20.82600 7.44400 1.000 41.97847 41 SER B C 1
ATOM 2502 O O . SER B 1 42 ? 38.29900 -20.43500 6.56400 1.000 40.53904 41 SER B O 1
ATOM 2505 N N . VAL B 1 43 ? 36.92200 -19.98800 8.29100 1.000 35.85546 42 VAL B N 1
ATOM 2506 C CA . VAL B 1 43 ? 37.15200 -18.55000 8.21300 1.000 34.49607 42 VAL B CA 1
ATOM 2507 C C . VAL B 1 43 ? 38.59700 -18.21300 8.55700 1.000 36.01037 42 VAL B C 1
ATOM 2508 O O . VAL B 1 43 ? 39.17300 -17.27000 7.99900 1.000 33.66513 42 VAL B O 1
ATOM 2512 N N . TYR B 1 44 ? 39.21900 -18.98600 9.44500 1.000 31.39436 43 TYR B N 1
ATOM 2513 C CA . TYR B 1 44 ? 40.51000 -18.63000 10.02200 1.000 31.75912 43 TYR B CA 1
ATOM 2514 C C . TYR B 1 44 ? 41.64000 -19.53500 9.54300 1.000 36.57462 43 TYR B C 1
ATOM 2515 O O . TYR B 1 44 ? 42.71700 -19.55000 10.14400 1.000 41.66890 43 TYR B O 1
ATOM 2524 N N . GLU B 1 45 ? 41.42000 -20.28800 8.47200 1.000 35.77330 44 GLU B N 1
ATOM 2525 C CA . GLU B 1 45 ? 42.44600 -21.16900 7.93700 1.000 32.39675 44 GLU B CA 1
ATOM 2526 C C . GLU B 1 45 ? 43.19600 -20.45000 6.82400 1.000 40.24103 44 GLU B C 1
ATOM 2527 O O . GLU B 1 45 ? 42.58200 -19.87800 5.91700 1.000 34.15567 44 GLU B O 1
ATOM 2533 N N . LYS B 1 46 ? 44.52100 -20.46600 6.91100 1.000 37.35084 45 LYS B N 1
ATOM 2534 C CA . LYS B 1 46 ? 45.34700 -19.74000 5.95800 1.000 39.94770 45 LYS B CA 1
ATOM 2535 C C . LYS B 1 46 ? 45.21200 -20.34100 4.56500 1.000 37.73025 45 LYS B C 1
ATOM 2536 O O . LYS B 1 46 ? 45.31700 -21.56000 4.39000 1.000 38.49775 45 LYS B O 1
ATOM 2542 N N . ASN B 1 47 ? 44.97000 -19.47800 3.57500 1.000 39.05352 46 ASN B N 1
ATOM 2543 C CA . ASN B 1 47 ? 45.00500 -19.85300 2.15900 1.000 41.22030 46 ASN B CA 1
ATOM 2544 C C . ASN B 1 47 ? 44.04900 -20.99800 1.83500 1.000 39.77364 46 ASN B C 1
ATOM 2545 O O . ASN B 1 47 ? 44.32300 -21.81200 0.95300 1.000 54.30937 46 ASN B O 1
ATOM 2550 N N . LYS B 1 48 ? 42.92400 -21.08600 2.54500 1.000 40.24701 47 LYS B N 1
ATOM 2551 C CA . LYS B 1 48 ? 41.97600 -22.16000 2.27000 1.000 42.79241 47 LYS B CA 1
ATOM 2552 C C . LYS B 1 48 ? 41.28300 -21.95000 0.92900 1.000 40.41950 47 LYS B C 1
ATOM 2553 O O . LYS B 1 48 ? 41.26500 -22.84700 0.07900 1.000 46.97104 47 LYS B O 1
ATOM 2559 N N . TYR B 1 49 ? 40.72000 -20.76600 0.71600 1.000 41.08380 48 TYR B N 1
ATOM 2560 C CA . TYR B 1 49 ? 39.94700 -20.47700 -0.48200 1.000 45.40211 48 TYR B CA 1
ATOM 2561 C C . TYR B 1 49 ? 40.84600 -19.96500 -1.60400 1.000 41.24880 48 TYR B C 1
ATOM 2562 O O . TYR B 1 49 ? 41.97900 -19.53000 -1.38100 1.000 48.13890 48 TYR B O 1
ATOM 2571 N N . ASN B 1 50 ? 40.31400 -20.01900 -2.82700 1.000 41.81068 49 ASN B N 1
ATOM 2572 C CA . ASN B 1 50 ? 41.06300 -19.66200 -4.03300 1.000 40.34166 49 ASN B CA 1
ATOM 2573 C C . ASN B 1 50 ? 40.89200 -18.16600 -4.28900 1.000 50.95219 49 ASN B C 1
ATOM 2574 O O . ASN B 1 50 ? 40.06500 -17.72400 -5.08900 1.000 55.38549 49 ASN B O 1
ATOM 2579 N N . ILE B 1 51 ? 41.69700 -17.37400 -3.59000 1.000 41.79172 50 ILE B N 1
ATOM 2580 C CA . ILE B 1 51 ? 41.59500 -15.92100 -3.62000 1.000 39.89897 50 ILE B CA 1
ATOM 2581 C C . ILE B 1 51 ? 42.87200 -15.35800 -4.23200 1.000 49.18142 50 ILE B C 1
ATOM 2582 O O . ILE B 1 51 ? 43.95000 -15.49100 -3.64300 1.000 42.55450 50 ILE B O 1
ATOM 2587 N N . PRO B 1 52 ? 42.79900 -14.69600 -5.38400 1.000 47.21878 51 PRO B N 1
ATOM 2588 C CA . PRO B 1 52 ? 44.02200 -14.34800 -6.11600 1.000 45.87453 51 PRO B CA 1
ATOM 2589 C C . PRO B 1 52 ? 44.86500 -13.31800 -5.38300 1.000 44.79328 51 PRO B C 1
ATOM 2590 O O . PRO B 1 52 ? 44.35000 -12.42800 -4.70300 1.000 42.92667 51 PRO B O 1
ATOM 2594 N N . ASN B 1 53 ? 46.18500 -13.46200 -5.53400 1.000 45.25813 52 ASN B N 1
ATOM 2595 C CA . ASN B 1 53 ? 47.15100 -12.45000 -5.10100 1.000 43.33123 52 ASN B CA 1
ATOM 2596 C C . ASN B 1 53 ? 46.99500 -12.10700 -3.62100 1.000 42.72396 52 ASN B C 1
ATOM 2597 O O . ASN B 1 53 ? 47.04100 -10.94000 -3.22800 1.000 46.98881 52 ASN B O 1
ATOM 2602 N N . PHE B 1 54 ? 46.81300 -13.12700 -2.78700 1.000 38.08024 53 PHE B N 1
ATOM 2603 C CA . PHE B 1 54 ? 46.62700 -12.88400 -1.36600 1.000 36.47599 53 PHE B CA 1
ATOM 2604 C C . PHE B 1 54 ? 47.13400 -14.06900 -0.56100 1.000 39.24731 53 PHE B C 1
ATOM 2605 O O . PHE B 1 54 ? 46.94500 -15.22400 -0.95300 1.000 47.67650 53 PHE B O 1
ATOM 2613 N N . ASP B 1 55 ? 47.76000 -13.76900 0.57600 1.000 37.40815 54 ASP B N 1
ATOM 2614 C CA . ASP B 1 55 ? 48.27900 -14.77400 1.50100 1.000 40.68789 54 ASP B CA 1
ATOM 2615 C C . ASP B 1 55 ? 47.69100 -14.49900 2.88100 1.000 44.48443 54 ASP B C 1
ATOM 2616 O O . ASP B 1 55 ? 47.97400 -13.45800 3.48200 1.000 44.26206 54 ASP B O 1
ATOM 2621 N N . GLY B 1 56 ? 46.87200 -15.41100 3.37800 1.000 42.71298 55 GLY B N 1
ATOM 2622 C CA . GLY B 1 56 ? 46.28600 -15.25900 4.69200 1.000 37.37218 55 GLY B CA 1
ATOM 2623 C C . GLY B 1 56 ? 44.96400 -15.99400 4.78200 1.000 38.76284 55 GLY B C 1
ATOM 2624 O O . GLY B 1 56 ? 44.59400 -16.75800 3.89500 1.000 40.07868 55 GLY B O 1
ATOM 2625 N N . THR B 1 57 ? 44.26400 -15.74400 5.88700 1.000 37.26655 56 THR B N 1
ATOM 2626 C CA . THR B 1 57 ? 42.96200 -16.33600 6.14000 1.000 29.77823 56 THR B CA 1
ATOM 2627 C C . THR B 1 57 ? 41.87600 -15.55300 5.40700 1.000 33.92788 56 THR B C 1
ATOM 2628 O O . THR B 1 57 ? 42.08900 -14.42700 4.94300 1.000 33.99881 56 THR B O 1
ATOM 2632 N N . PHE B 1 58 ? 40.68700 -16.15800 5.31300 1.000 28.00744 57 PHE B N 1
ATOM 2633 C CA . PHE B 1 58 ? 39.57100 -15.45900 4.68100 1.000 31.17511 57 PHE B CA 1
ATOM 2634 C C . PHE B 1 58 ? 39.17900 -14.22100 5.47900 1.000 35.86655 57 PHE B C 1
ATOM 2635 O O . PHE B 1 58 ? 38.86800 -13.17200 4.89900 1.000 33.49412 57 PHE B O 1
ATOM 2643 N N . LEU B 1 59 ? 39.18000 -14.32600 6.81100 1.000 30.49857 58 LEU B N 1
ATOM 2644 C CA . LEU B 1 59 ? 38.88400 -13.16600 7.64500 1.000 34.19584 58 LEU B CA 1
ATOM 2645 C C . LEU B 1 59 ? 39.83800 -12.01900 7.33700 1.000 33.06314 58 LEU B C 1
ATOM 2646 O O . LEU B 1 59 ? 39.41200 -10.87100 7.16500 1.000 33.69052 58 LEU B O 1
ATOM 2651 N N . GLU B 1 60 ? 41.14000 -12.32000 7.25600 1.000 31.40965 59 GLU B N 1
ATOM 2652 C CA . GLU B 1 60 ? 42.13500 -11.29600 6.94700 1.000 36.76644 59 GLU B CA 1
ATOM 2653 C C . GLU B 1 60 ? 41.89100 -10.68400 5.57400 1.000 28.84462 59 GLU B C 1
ATOM 2654 O O . GLU B 1 60 ? 42.05700 -9.47200 5.38800 1.000 33.98984 59 GLU B O 1
ATOM 2660 N N . TRP B 1 61 ? 41.49400 -11.50100 4.59900 1.000 35.85954 60 TRP B N 1
ATOM 2661 C CA . TRP B 1 61 ? 41.21600 -10.96600 3.27200 1.000 36.51975 60 TRP B CA 1
ATOM 2662 C C . TRP B 1 61 ? 39.99800 -10.05300 3.29400 1.000 34.28771 60 TRP B C 1
ATOM 2663 O O . TRP B 1 61 ? 40.02100 -8.96200 2.71300 1.000 37.29436 60 TRP B O 1
ATOM 2674 N N . ALA B 1 62 ? 38.92600 -10.48300 3.96300 1.000 31.79520 61 ALA B N 1
ATOM 2675 C CA . ALA B 1 62 ? 37.72100 -9.66200 4.02800 1.000 33.13457 61 ALA B CA 1
ATOM 2676 C C . ALA B 1 62 ? 37.98000 -8.36900 4.78600 1.000 38.61947 61 ALA B C 1
ATOM 2677 O O . ALA B 1 62 ? 37.48400 -7.30200 4.40200 1.000 37.17433 61 ALA B O 1
ATOM 2679 N N . LEU B 1 63 ? 38.75000 -8.44600 5.87200 1.000 33.98393 62 LEU B N 1
ATOM 2680 C CA . LEU B 1 63 ? 39.08300 -7.24400 6.62300 1.000 30.69002 62 LEU B CA 1
ATOM 2681 C C . LEU B 1 63 ? 39.92600 -6.29200 5.78200 1.000 28.34625 62 LEU B C 1
ATOM 2682 O O . LEU B 1 63 ? 39.74000 -5.07000 5.84000 1.000 36.86477 62 LEU B O 1
ATOM 2687 N N . LEU B 1 64 ? 40.84600 -6.83500 4.98100 1.000 30.84095 63 LEU B N 1
ATOM 2688 C CA . LEU B 1 64 ? 41.65000 -5.99300 4.10100 1.000 35.45276 63 LEU B CA 1
ATOM 2689 C C . LEU B 1 64 ? 40.77900 -5.24900 3.09600 1.000 30.96312 63 LEU B C 1
ATOM 2690 O O . LEU B 1 64 ? 40.98400 -4.05400 2.85500 1.000 36.45672 63 LEU B O 1
ATOM 2695 N N . GLN B 1 65 ? 39.79700 -5.93600 2.50100 1.000 33.00551 64 GLN B N 1
ATOM 2696 C CA . GLN B 1 65 ? 38.89800 -5.27000 1.55900 1.000 36.06087 64 GLN B CA 1
ATOM 2697 C C . GLN B 1 65 ? 38.18600 -4.09600 2.22100 1.000 37.90295 64 GLN B C 1
ATOM 2698 O O . GLN B 1 65 ? 38.11000 -3.00100 1.65300 1.000 35.74381 64 GLN B O 1
ATOM 2704 N N . LEU B 1 66 ? 37.66300 -4.30500 3.43300 1.000 33.37891 65 LEU B N 1
ATOM 2705 C CA . LEU B 1 66 ? 36.96700 -3.22800 4.12900 1.000 29.87503 65 LEU B CA 1
ATOM 2706 C C . LEU B 1 66 ? 37.90900 -2.06500 4.42900 1.000 30.21658 65 LEU B C 1
ATOM 2707 O O . LEU B 1 66 ? 37.59900 -0.90700 4.12400 1.000 37.21743 65 LEU B O 1
ATOM 2712 N N . GLU B 1 67 ? 39.07100 -2.35400 5.02700 1.000 31.48534 66 GLU B N 1
ATOM 2713 C CA . GLU B 1 67 ? 40.00700 -1.28600 5.37100 1.000 30.41544 66 GLU B CA 1
ATOM 2714 C C . GLU B 1 67 ? 40.43600 -0.48300 4.15000 1.000 36.96044 66 GLU B C 1
ATOM 2715 O O . GLU B 1 67 ? 40.64300 0.73300 4.24700 1.000 39.81495 66 GLU B O 1
ATOM 2721 N N . VAL B 1 68 ? 40.56900 -1.13200 2.99600 1.000 33.69703 67 VAL B N 1
ATOM 2722 C CA . VAL B 1 68 ? 40.95300 -0.40500 1.79300 1.000 34.40802 67 VAL B CA 1
ATOM 2723 C C . VAL B 1 68 ? 39.82600 0.51800 1.34800 1.000 38.78511 67 VAL B C 1
ATOM 2724 O O . VAL B 1 68 ? 40.06100 1.67400 0.97300 1.000 41.08956 67 VAL B O 1
ATOM 2728 N N . ALA B 1 69 ? 38.58200 0.03200 1.39800 1.000 33.31257 68 ALA B N 1
ATOM 2729 C CA . ALA B 1 69 ? 37.44900 0.87600 1.03300 1.000 35.69589 68 ALA B CA 1
ATOM 2730 C C . ALA B 1 69 ? 37.28800 2.03400 2.01100 1.000 46.42280 68 ALA B C 1
ATOM 2731 O O . ALA B 1 69 ? 37.08000 3.18100 1.59500 1.000 45.35493 68 ALA B O 1
ATOM 2733 N N . HIS B 1 70 ? 37.40000 1.75800 3.31200 1.000 36.71711 69 HIS B N 1
ATOM 2734 C CA . HIS B 1 70 ? 37.22500 2.81000 4.30600 1.000 41.24170 69 HIS B CA 1
ATOM 2735 C C . HIS B 1 70 ? 38.36700 3.81500 4.27200 1.000 44.23917 69 HIS B C 1
ATOM 2736 O O . HIS B 1 70 ? 38.16800 4.98200 4.61700 1.000 35.25752 69 HIS B O 1
ATOM 2743 N N . SER B 1 71 ? 39.56400 3.38900 3.86300 1.000 43.98630 70 SER B N 1
ATOM 2744 C CA . SER B 1 71 ? 40.66300 4.33700 3.74700 1.000 34.80730 70 SER B CA 1
ATOM 2745 C C . SER B 1 71 ? 40.41200 5.33800 2.62800 1.000 41.52697 70 SER B C 1
ATOM 2746 O O . SER B 1 71 ? 40.92400 6.46200 2.67600 1.000 44.10142 70 SER B O 1
ATOM 2749 N N . GLN B 1 72 ? 39.62200 4.95500 1.62000 1.000 42.71792 71 GLN B N 1
ATOM 2750 C CA . GLN B 1 72 ? 39.24900 5.89500 0.56900 1.000 43.21360 71 GLN B CA 1
ATOM 2751 C C . GLN B 1 72 ? 38.37500 7.02700 1.09200 1.000 43.36550 71 GLN B C 1
ATOM 2752 O O . GLN B 1 72 ? 38.28500 8.07400 0.44500 1.000 37.50977 71 GLN B O 1
ATOM 2758 N N . ILE B 1 73 ? 37.72400 6.84000 2.23900 1.000 40.52567 72 ILE B N 1
ATOM 2759 C CA . ILE B 1 73 ? 36.91000 7.89600 2.82900 1.000 45.69596 72 ILE B CA 1
ATOM 2760 C C . ILE B 1 73 ? 37.46900 8.27000 4.19700 1.000 50.25431 72 ILE B C 1
ATOM 2761 O O . ILE B 1 73 ? 36.71300 8.56100 5.13000 1.000 41.75684 72 ILE B O 1
ATOM 2766 N N . ARG B 1 74 ? 38.80100 8.25500 4.31800 1.000 41.76367 73 ARG B N 1
ATOM 2767 C CA . ARG B 1 74 ? 39.55400 8.93300 5.37500 1.000 49.77445 73 ARG B CA 1
ATOM 2768 C C . ARG B 1 74 ? 39.35400 8.33600 6.76400 1.000 38.34692 73 ARG B C 1
ATOM 2769 O O . ARG B 1 74 ? 39.57200 9.02700 7.76300 1.000 42.16609 73 ARG B O 1
ATOM 2777 N N . ARG B 1 75 ? 38.96500 7.06600 6.86400 1.000 41.05113 74 ARG B N 1
ATOM 2778 C CA . ARG B 1 75 ? 38.72500 6.47400 8.17700 1.000 38.63280 74 ARG B CA 1
ATOM 2779 C C . ARG B 1 75 ? 39.97800 6.49700 9.04700 1.000 39.97267 74 ARG B C 1
ATOM 2780 O O . ARG B 1 75 ? 39.89800 6.71300 10.26200 1.000 36.86987 74 ARG B O 1
ATOM 2788 N N . TYR B 1 76 ? 41.14500 6.28400 8.45000 1.000 36.84277 75 TYR B N 1
ATOM 2789 C CA . TYR B 1 76 ? 42.37700 6.14200 9.21200 1.000 37.22084 75 TYR B CA 1
ATOM 2790 C C . TYR B 1 76 ? 43.16500 7.43900 9.29500 1.000 41.84393 75 TYR B C 1
ATOM 2791 O O . TYR B 1 76 ? 44.26600 7.45200 9.85300 1.000 47.02401 75 TYR B O 1
ATOM 2800 N N . GLU B 1 77 ? 42.61400 8.53400 8.76700 1.000 41.07999 76 GLU B N 1
ATOM 2801 C CA . GLU B 1 77 ? 43.06400 9.85000 9.19500 1.000 49.84421 76 GLU B CA 1
ATOM 2802 C C . GLU B 1 77 ? 42.61700 10.14400 10.62300 1.000 38.76314 76 GLU B C 1
ATOM 2803 O O . GLU B 1 77 ? 43.25100 10.95000 11.31000 1.000 43.46615 76 GLU B O 1
ATOM 2809 N N . ALA B 1 78 ? 41.56200 9.48800 11.08800 1.000 44.33857 77 ALA B N 1
ATOM 2810 C CA . ALA B 1 78 ? 41.09000 9.70100 12.45100 1.000 50.04544 77 ALA B CA 1
ATOM 2811 C C . ALA B 1 78 ? 42.09800 9.13900 13.44800 1.000 45.75439 77 ALA B C 1
ATOM 2812 O O . ALA B 1 78 ? 42.57600 8.01100 13.26900 1.000 42.51660 77 ALA B O 1
ATOM 2814 N N . PRO B 1 79 ? 42.44200 9.88100 14.50500 1.000 42.08501 78 PRO B N 1
ATOM 2815 C CA . PRO B 1 79 ? 43.43200 9.37500 15.47000 1.000 36.53724 78 PRO B CA 1
ATOM 2816 C C . PRO B 1 79 ? 42.90700 8.27700 16.38200 1.000 45.75442 78 PRO B C 1
ATOM 2817 O O . PRO B 1 79 ? 43.70000 7.70500 17.14000 1.000 47.89947 78 PRO B O 1
ATOM 2821 N N . ASP B 1 80 ? 41.61400 7.96000 16.34200 1.000 38.36183 79 ASP B N 1
ATOM 2822 C CA . ASP B 1 80 ? 41.05800 6.86200 17.12300 1.000 42.62245 79 ASP B CA 1
ATOM 2823 C C . ASP B 1 80 ? 40.78400 5.62100 16.28000 1.000 52.99500 79 ASP B C 1
ATOM 2824 O O . ASP B 1 80 ? 40.06200 4.72300 16.72900 1.000 42.96313 79 ASP B O 1
ATOM 2829 N N . GLU B 1 81 ? 41.32900 5.55100 15.06800 1.000 38.79787 80 GLU B N 1
ATOM 2830 C CA . GLU B 1 81 ? 41.19400 4.37700 14.21500 1.000 37.97723 80 GLU B CA 1
ATOM 2831 C C . GLU B 1 81 ? 42.58800 3.90000 13.83900 1.000 46.41861 80 GLU B C 1
ATOM 2832 O O . GLU B 1 81 ? 43.38900 4.67300 13.30300 1.000 47.56557 80 GLU B O 1
ATOM 2838 N N . THR B 1 82 ? 42.87600 2.63400 14.13300 1.000 40.21228 81 THR B N 1
ATOM 2839 C CA . THR B 1 82 ? 44.17700 2.03200 13.86800 1.000 47.06741 81 THR B CA 1
ATOM 2840 C C . THR B 1 82 ? 44.00300 0.87300 12.89500 1.000 37.97656 81 THR B C 1
ATOM 2841 O O . THR B 1 82 ? 43.31700 -0.10800 13.22900 1.000 41.43607 81 THR B O 1
ATOM 2845 N N . PRO B 1 83 ? 44.59800 0.92600 11.70500 1.000 42.39466 82 PRO B N 1
ATOM 2846 C CA . PRO B 1 83 ? 44.33500 -0.11300 10.70600 1.000 36.87560 82 PRO B CA 1
ATOM 2847 C C . PRO B 1 83 ? 45.06000 -1.41400 11.01800 1.000 48.83766 82 PRO B C 1
ATOM 2848 O O . PRO B 1 83 ? 46.14900 -1.43200 11.60400 1.000 37.96207 82 PRO B O 1
ATOM 2852 N N . PHE B 1 84 ? 44.43200 -2.51800 10.60500 1.000 35.89384 83 PHE B N 1
ATOM 2853 C CA . PHE B 1 84 ? 45.07400 -3.82400 10.68300 1.000 28.81472 83 PHE B CA 1
ATOM 2854 C C . PHE B 1 84 ? 46.09800 -4.02200 9.57100 1.000 39.10069 83 PHE B C 1
ATOM 2855 O O . PHE B 1 84 ? 47.03000 -4.81900 9.73000 1.000 37.64704 83 PHE B O 1
ATOM 2863 N N . PHE B 1 85 ? 45.94500 -3.31600 8.45100 1.000 35.60055 84 PHE B N 1
ATOM 2864 C CA . PHE B 1 85 ? 46.86300 -3.40800 7.31600 1.000 37.41259 84 PHE B CA 1
ATOM 2865 C C . PHE B 1 85 ? 47.37200 -2.01500 6.96800 1.000 38.43738 84 PHE B C 1
ATOM 2866 O O . PHE B 1 85 ? 46.99000 -1.43400 5.94400 1.000 37.47026 84 PHE B O 1
ATOM 2874 N N . PRO B 1 86 ? 48.26700 -1.46000 7.79000 1.000 38.22274 85 PRO B N 1
ATOM 2875 C CA . PRO B 1 86 ? 48.65700 -0.05200 7.61100 1.000 40.91161 85 PRO B CA 1
ATOM 2876 C C . PRO B 1 86 ? 49.43400 0.22700 6.33200 1.000 41.82437 85 PRO B C 1
ATOM 2877 O O . PRO B 1 86 ? 49.43900 1.37800 5.88000 1.000 43.59022 85 PRO B O 1
ATOM 2881 N N . ASP B 1 87 ? 50.08900 -0.76800 5.73900 1.000 38.40096 86 ASP B N 1
ATOM 2882 C CA . ASP B 1 87 ? 50.89100 -0.56200 4.54000 1.000 42.23509 86 ASP B CA 1
ATOM 2883 C C . ASP B 1 87 ? 50.12900 -0.85900 3.25600 1.000 39.00098 86 ASP B C 1
ATOM 2884 O O . ASP B 1 87 ? 50.71500 -0.78000 2.17100 1.000 49.24261 86 ASP B O 1
ATOM 2889 N N . GLN B 1 88 ? 48.84700 -1.20200 3.34800 1.000 39.49176 87 GLN B N 1
ATOM 2890 C CA . GLN B 1 88 ? 48.06300 -1.59800 2.18600 1.000 42.80218 87 GLN B CA 1
ATOM 2891 C C . GLN B 1 88 ? 46.83800 -0.71300 1.98900 1.000 52.08102 87 GLN B C 1
ATOM 2892 O O . GLN B 1 88 ? 45.87800 -1.12900 1.33500 1.000 52.38913 87 GLN B O 1
ATOM 2898 N N . LEU B 1 89 ? 46.85000 0.49500 2.54000 1.000 49.88700 88 LEU B N 1
ATOM 2899 C CA . LEU B 1 89 ? 45.73300 1.41200 2.39300 1.000 44.48090 88 LEU B CA 1
ATOM 2900 C C . LEU B 1 89 ? 45.87800 2.21900 1.10500 1.000 56.98215 88 LEU B C 1
ATOM 2901 O O . LEU B 1 89 ? 46.93800 2.25800 0.47500 1.000 45.17655 88 LEU B O 1
ATOM 2906 N N . LYS B 1 90 ? 44.78900 2.87200 0.71400 1.000 42.37575 89 LYS B N 1
ATOM 2907 C CA . LYS B 1 90 ? 44.73800 3.63600 -0.52100 1.000 40.51955 89 LYS B CA 1
ATOM 2908 C C . LYS B 1 90 ? 44.59400 5.12100 -0.21800 1.000 49.67631 89 LYS B C 1
ATOM 2909 O O . LYS B 1 90 ? 44.23300 5.52000 0.89400 1.000 48.21234 89 LYS B O 1
ATOM 2915 N N . THR B 1 91 ? 44.90300 5.93900 -1.21900 1.000 45.43307 90 THR B N 1
ATOM 2916 C CA . THR B 1 91 ? 44.77400 7.38500 -1.06500 1.000 50.20366 90 THR B CA 1
ATOM 2917 C C . THR B 1 91 ? 43.29900 7.77000 -1.01000 1.000 53.68208 90 THR B C 1
ATOM 2918 O O . THR B 1 91 ? 42.50100 7.27000 -1.81400 1.000 46.15896 90 THR B O 1
ATOM 2922 N N . PRO B 1 92 ? 42.89700 8.63100 -0.07900 1.000 53.65717 91 PRO B N 1
ATOM 2923 C CA . PRO B 1 92 ? 41.48000 9.00400 0.01700 1.000 56.31225 91 PRO B CA 1
ATOM 2924 C C . PRO B 1 92 ? 40.99600 9.74100 -1.22500 1.000 43.93040 91 PRO B C 1
ATOM 2925 O O . PRO B 1 92 ? 41.73600 10.50000 -1.85300 1.000 50.09452 91 PRO B O 1
ATOM 2929 N N . ILE B 1 93 ? 39.73000 9.49100 -1.58300 1.000 50.87882 92 ILE B N 1
ATOM 2930 C CA . ILE B 1 93 ? 39.09000 10.19200 -2.69100 1.000 47.43407 92 ILE B CA 1
ATOM 2931 C C . ILE B 1 93 ? 38.43800 11.49400 -2.25400 1.000 51.04523 92 ILE B C 1
ATOM 2932 O O . ILE B 1 93 ? 38.06500 12.30900 -3.11300 1.000 57.20828 92 ILE B O 1
ATOM 2937 N N . LEU B 1 94 ? 38.28900 11.71800 -0.95300 1.000 58.82096 93 LEU B N 1
ATOM 2938 C CA . LEU B 1 94 ? 37.75700 12.94000 -0.37400 1.000 54.36585 93 LEU B CA 1
ATOM 2939 C C . LEU B 1 94 ? 38.87900 13.76100 0.24800 1.000 56.76673 93 LEU B C 1
ATOM 2940 O O . LEU B 1 94 ? 39.84300 13.20300 0.77900 1.000 51.14433 93 LEU B O 1
ATOM 2945 N N . PRO B 1 95 ? 38.78500 15.08800 0.18700 1.000 66.54939 94 PRO B N 1
ATOM 2946 C CA . PRO B 1 95 ? 39.77800 15.91900 0.86200 1.000 61.36656 94 PRO B CA 1
ATOM 2947 C C . PRO B 1 95 ? 39.79300 15.63000 2.34400 1.000 62.27711 94 PRO B C 1
ATOM 2948 O O . PRO B 1 95 ? 38.78100 15.18300 2.92300 1.000 51.41213 94 PRO B O 1
ATOM 2952 N N . PRO B 1 96 ? 40.92200 15.86100 3.01300 1.000 62.68453 95 PRO B N 1
ATOM 2953 C CA . PRO B 1 96 ? 41.05400 15.45400 4.41600 1.000 53.67184 95 PRO B CA 1
ATOM 2954 C C . PRO B 1 96 ? 40.13000 16.22700 5.34700 1.000 50.01931 95 PRO B C 1
ATOM 2955 O O . PRO B 1 96 ? 39.68500 17.34300 5.06500 1.000 47.37810 95 PRO B O 1
ATOM 2959 N N . ILE B 1 97 ? 39.84600 15.58800 6.48400 1.000 45.67015 96 ILE B N 1
ATOM 2960 C CA . ILE B 1 97 ? 39.08300 16.21500 7.55800 1.000 45.53321 96 ILE B CA 1
ATOM 2961 C C . ILE B 1 97 ? 39.86900 17.35800 8.18000 1.000 43.86653 96 ILE B C 1
ATOM 2962 O O . ILE B 1 97 ? 39.28700 18.37300 8.58500 1.000 50.95937 96 ILE B O 1
ATOM 2967 N N . ASN B 1 98 ? 41.19500 17.22000 8.25100 1.000 55.35190 97 ASN B N 1
ATOM 2968 C CA . ASN B 1 98 ? 42.07600 18.14400 8.96300 1.000 56.51425 97 ASN B CA 1
ATOM 2969 C C . ASN B 1 98 ? 41.76600 18.13300 10.45300 1.000 51.78631 97 ASN B C 1
ATOM 2970 O O . ASN B 1 98 ? 41.12400 19.05000 10.97200 1.000 49.25715 97 ASN B O 1
ATOM 2975 N N . TYR B 1 99 ? 42.20700 17.08600 11.13900 1.000 49.83272 98 TYR B N 1
ATOM 2976 C CA . TYR B 1 99 ? 42.14300 17.02500 12.58700 1.000 44.48529 98 TYR B CA 1
ATOM 2977 C C . TYR B 1 99 ? 43.23100 17.90900 13.19000 1.000 49.89585 98 TYR B C 1
ATOM 2978 O O . TYR B 1 99 ? 44.31800 18.04000 12.62100 1.000 53.82567 98 TYR B O 1
ATOM 2987 N N . PRO B 1 100 ? 42.96800 18.52600 14.33900 1.000 47.66657 99 PRO B N 1
ATOM 2988 C CA . PRO B 1 100 ? 44.04400 19.20700 15.06400 1.000 52.50844 99 PRO B CA 1
ATOM 2989 C C . PRO B 1 100 ? 44.98000 18.18500 15.68700 1.000 51.42013 99 PRO B C 1
ATOM 2990 O O . PRO B 1 100 ? 44.66400 16.99900 15.79000 1.000 53.30054 99 PRO B O 1
ATOM 2994 N N . LYS B 1 101 ? 46.15200 18.65000 16.10500 1.000 56.44536 100 LYS B N 1
ATOM 2995 C CA . LYS B 1 101 ? 47.08500 17.73900 16.75200 1.000 67.69758 100 LYS B CA 1
ATOM 2996 C C . LYS B 1 101 ? 46.60700 17.41800 18.16100 1.000 60.62686 100 LYS B C 1
ATOM 2997 O O . LYS B 1 101 ? 46.32900 18.31900 18.95800 1.000 60.42778 100 LYS B O 1
ATOM 3003 N N . ILE B 1 102 ? 46.50100 16.12600 18.46300 1.000 59.20681 101 ILE B N 1
ATOM 3004 C CA . ILE B 1 102 ? 46.13500 15.64600 19.78900 1.000 57.61955 101 ILE B CA 1
ATOM 3005 C C . ILE B 1 102 ? 47.21200 14.73200 20.36100 1.000 58.22710 101 ILE B C 1
ATOM 3006 O O . ILE B 1 102 ? 47.64700 14.90400 21.50400 1.000 58.13658 101 ILE B O 1
ATOM 3011 N N . LEU B 1 103 ? 47.65100 13.75100 19.57900 1.000 59.44095 102 LEU B N 1
ATOM 3012 C CA . LEU B 1 103 ? 48.67000 12.80200 19.99600 1.000 58.65414 102 LEU B CA 1
ATOM 3013 C C . LEU B 1 103 ? 50.02300 13.16700 19.39400 1.000 67.28555 102 LEU B C 1
ATOM 3014 O O . LEU B 1 103 ? 50.13600 14.01700 18.50800 1.000 64.93077 102 LEU B O 1
ATOM 3019 N N . ALA B 1 104 ? 51.06000 12.49700 19.88900 1.000 66.83856 103 ALA B N 1
ATOM 3020 C CA . ALA B 1 104 ? 52.41400 12.75700 19.43100 1.000 70.15960 103 ALA B CA 1
ATOM 3021 C C . ALA B 1 104 ? 52.58200 12.34900 17.96800 1.000 75.87262 103 ALA B C 1
ATOM 3022 O O . ALA B 1 104 ? 51.79200 11.58200 17.41000 1.000 68.65142 103 ALA B O 1
ATOM 3024 N N . LYS B 1 105 ? 53.64500 12.87900 17.35300 1.000 73.70188 104 LYS B N 1
ATOM 3025 C CA . LYS B 1 105 ? 53.86500 12.70800 15.91900 1.000 63.33142 104 LYS B CA 1
ATOM 3026 C C . LYS B 1 105 ? 54.01700 11.24000 15.53000 1.000 68.72809 104 LYS B C 1
ATOM 3027 O O . LYS B 1 105 ? 53.57900 10.83800 14.44600 1.000 71.96121 104 LYS B O 1
ATOM 3033 N N . TYR B 1 106 ? 54.62100 10.42800 16.39600 1.000 64.45347 105 TYR B N 1
ATOM 3034 C CA . TYR B 1 106 ? 54.88000 9.02100 16.11900 1.000 73.51274 105 TYR B CA 1
ATOM 3035 C C . TYR B 1 106 ? 53.69900 8.11600 16.45700 1.000 74.46002 105 TYR B C 1
ATOM 3036 O O . TYR B 1 106 ? 53.85900 6.89000 16.45600 1.000 66.25519 105 TYR B O 1
ATOM 3045 N N . SER B 1 107 ? 52.52400 8.68700 16.74600 1.000 69.88079 106 SER B N 1
ATOM 3046 C CA . SER B 1 107 ? 51.44800 7.91000 17.35800 1.000 71.99664 106 SER B CA 1
ATOM 3047 C C . SER B 1 107 ? 50.97200 6.77300 16.46500 1.000 65.65235 106 SER B C 1
ATOM 3048 O O . SER B 1 107 ? 50.56000 5.72300 16.97100 1.000 69.52333 106 SER B O 1
ATOM 3051 N N . ASP B 1 108 ? 51.01400 6.95500 15.14400 1.000 70.66403 107 ASP B N 1
ATOM 3052 C CA . ASP B 1 108 ? 50.51700 5.92800 14.23500 1.000 67.73443 107 ASP B CA 1
ATOM 3053 C C . ASP B 1 108 ? 51.40200 4.69100 14.19200 1.000 61.62748 107 ASP B C 1
ATOM 3054 O O . ASP B 1 108 ? 50.99500 3.68300 13.60500 1.000 70.14220 107 ASP B O 1
ATOM 3059 N N . GLU B 1 109 ? 52.58400 4.73200 14.80400 1.000 61.07702 108 GLU B N 1
ATOM 3060 C CA . GLU B 1 109 ? 53.50000 3.60100 14.77700 1.000 51.84656 108 GLU B CA 1
ATOM 3061 C C . GLU B 1 109 ? 53.22500 2.57700 15.87000 1.000 52.16722 108 GLU B C 1
ATOM 3062 O O . GLU B 1 109 ? 53.67400 1.43300 15.75100 1.000 51.98601 108 GLU B O 1
ATOM 3068 N N . ILE B 1 110 ? 52.50700 2.95500 16.92300 1.000 50.94394 109 ILE B N 1
ATOM 3069 C CA . ILE B 1 110 ? 52.13500 2.02900 17.98700 1.000 46.43332 109 ILE B CA 1
ATOM 3070 C C . ILE B 1 110 ? 50.87200 1.30000 17.53900 1.000 51.39737 109 ILE B C 1
ATOM 3071 O O . ILE B 1 110 ? 49.78300 1.88100 17.49900 1.000 49.02277 109 ILE B O 1
ATOM 3076 N N . ASN B 1 111 ? 51.02200 0.02700 17.18500 1.000 47.93818 110 ASN B N 1
ATOM 3077 C CA . ASN B 1 111 ? 49.94500 -0.72600 16.54500 1.000 43.80461 110 ASN B CA 1
ATOM 3078 C C . ASN B 1 111 ? 50.05000 -2.17200 17.01000 1.000 41.12429 110 ASN B C 1
ATOM 3079 O O . ASN B 1 111 ? 50.97800 -2.88300 16.61700 1.000 44.19622 110 ASN B O 1
ATOM 3084 N N . VAL B 1 112 ? 49.09800 -2.61300 17.82500 1.000 40.06289 111 VAL B N 1
ATOM 3085 C CA . VAL B 1 112 ? 49.09300 -3.97000 18.34000 1.000 46.09997 111 VAL B CA 1
ATOM 3086 C C . VAL B 1 112 ? 48.00200 -4.81700 17.68400 1.000 41.44207 111 VAL B C 1
ATOM 3087 O O . VAL B 1 112 ? 47.56400 -5.81100 18.25700 1.000 41.80235 111 VAL B O 1
ATOM 3091 N N . ASN B 1 113 ? 47.56500 -4.45100 16.47700 1.000 40.01299 112 ASN B N 1
ATOM 3092 C CA . ASN B 1 113 ? 46.45600 -5.16500 15.84600 1.000 37.38237 112 ASN B CA 1
ATOM 3093 C C . ASN B 1 113 ? 46.80300 -6.61500 15.53800 1.000 46.39690 112 ASN B C 1
ATOM 3094 O O . ASN B 1 113 ? 45.91000 -7.46800 15.52300 1.000 34.03402 112 ASN B O 1
ATOM 3099 N N . SER B 1 114 ? 48.08200 -6.91300 15.28500 1.000 35.88857 113 SER B N 1
ATOM 3100 C CA . SER B 1 114 ? 48.50000 -8.29900 15.09400 1.000 44.83780 113 SER B CA 1
ATOM 3101 C C . SER B 1 114 ? 48.16500 -9.14700 16.31800 1.000 50.13713 113 SER B C 1
ATOM 3102 O O . SER B 1 114 ? 47.62900 -10.25600 16.19500 1.000 41.60593 113 SER B O 1
ATOM 3105 N N . GLU B 1 115 ? 48.47200 -8.63300 17.51100 1.000 48.28713 114 GLU B N 1
ATOM 3106 C CA . GLU B 1 115 ? 48.15600 -9.35500 18.73800 1.000 46.17649 114 GLU B CA 1
ATOM 3107 C C . GLU B 1 115 ? 46.64900 -9.50100 18.92100 1.000 40.61564 114 GLU B C 1
ATOM 3108 O O . GLU B 1 115 ? 46.17200 -10.52800 19.41800 1.000 43.41041 114 GLU B O 1
ATOM 3114 N N . ILE B 1 116 ? 45.88300 -8.48700 18.52000 1.000 45.95986 115 ILE B N 1
ATOM 3115 C CA . ILE B 1 116 ? 44.43500 -8.53900 18.69300 1.000 44.88748 115 ILE B CA 1
ATOM 3116 C C . ILE B 1 116 ? 43.83100 -9.63500 17.82200 1.000 38.39721 115 ILE B C 1
ATOM 3117 O O . ILE B 1 116 ? 43.04100 -10.45900 18.29800 1.000 34.28175 115 ILE B O 1
ATOM 3122 N N . MET B 1 117 ? 44.20100 -9.66700 16.53800 1.000 33.61531 116 MET B N 1
ATOM 3123 C CA . MET B 1 117 ? 43.74700 -10.73500 15.65100 1.000 40.46182 116 MET B CA 1
ATOM 3124 C C . MET B 1 117 ? 44.04900 -12.10600 16.24000 1.000 44.61738 116 MET B C 1
ATOM 3125 O O . MET B 1 117 ? 43.22300 -13.02500 16.16100 1.000 35.67812 116 MET B O 1
ATOM 3130 N N . LYS B 1 118 ? 45.21900 -12.25100 16.86600 1.000 34.35432 117 LYS B N 1
ATOM 3131 C CA . LYS B 1 118 ? 45.63900 -13.55200 17.37000 1.000 37.22690 117 LYS B CA 1
ATOM 3132 C C . LYS B 1 118 ? 44.75800 -14.01000 18.52600 1.000 41.04453 117 LYS B C 1
ATOM 3133 O O . LYS B 1 118 ? 44.22400 -15.12500 18.50600 1.000 44.60553 117 LYS B O 1
ATOM 3139 N N . PHE B 1 119 ? 44.58500 -13.16400 19.54700 1.000 42.68386 118 PHE B N 1
ATOM 3140 C CA . PHE B 1 119 ? 43.82800 -13.61600 20.70800 1.000 43.84383 118 PHE B CA 1
ATOM 3141 C C . PHE B 1 119 ? 42.33400 -13.67400 20.42300 1.000 40.73301 118 PHE B C 1
ATOM 3142 O O . PHE B 1 119 ? 41.62300 -14.45800 21.05900 1.000 48.07178 118 PHE B O 1
ATOM 3150 N N . TYR B 1 120 ? 41.83400 -12.86700 19.48500 1.000 33.24595 119 TYR B N 1
ATOM 3151 C CA . TYR B 1 120 ? 40.43100 -12.99000 19.10200 1.000 38.96458 119 TYR B CA 1
ATOM 3152 C C . TYR B 1 120 ? 40.15900 -14.35000 18.47700 1.000 44.40294 119 TYR B C 1
ATOM 3153 O O . TYR B 1 120 ? 39.23700 -15.06500 18.88800 1.000 35.28621 119 TYR B O 1
ATOM 3162 N N . VAL B 1 121 ? 40.97000 -14.72800 17.48600 1.000 41.10395 120 VAL B N 1
ATOM 3163 C CA . VAL B 1 121 ? 40.76000 -15.98700 16.77900 1.000 36.61773 120 VAL B CA 1
ATOM 3164 C C . VAL B 1 121 ? 41.05100 -17.17100 17.69400 1.000 44.58228 120 VAL B C 1
ATOM 3165 O O . VAL B 1 121 ? 40.27900 -18.13600 17.75100 1.000 45.16628 120 VAL B O 1
ATOM 3169 N N . ASP B 1 122 ? 42.16200 -17.11300 18.42800 1.000 35.38909 121 ASP B N 1
ATOM 3170 C CA . ASP B 1 122 ? 42.58600 -18.26600 19.21400 1.000 36.33519 121 ASP B CA 1
ATOM 3171 C C . ASP B 1 122 ? 41.79200 -18.42800 20.50500 1.000 46.18948 121 ASP B C 1
ATOM 3172 O O . ASP B 1 122 ? 41.59200 -19.55900 20.96000 1.000 46.43214 121 ASP B O 1
ATOM 3177 N N . GLU B 1 123 ? 41.34100 -17.33600 21.11800 1.000 43.56349 122 GLU B N 1
ATOM 3178 C CA . GLU B 1 123 ? 40.78500 -17.42300 22.46200 1.000 44.70829 122 GLU B CA 1
ATOM 3179 C C . GLU B 1 123 ? 39.34200 -16.96000 22.59100 1.000 44.92987 122 GLU B C 1
ATOM 3180 O O . GLU B 1 123 ? 38.62400 -17.48000 23.44800 1.000 47.49603 122 GLU B O 1
ATOM 3186 N N . ILE B 1 124 ? 38.89400 -16.00800 21.78000 1.000 34.60262 123 ILE B N 1
ATOM 3187 C CA . ILE B 1 124 ? 37.54800 -15.45900 21.93200 1.000 40.03332 123 ILE B CA 1
ATOM 3188 C C . ILE B 1 124 ? 36.54300 -16.19200 21.05400 1.000 42.00703 123 ILE B C 1
ATOM 3189 O O . ILE B 1 124 ? 35.47800 -16.59700 21.52800 1.000 44.06915 123 ILE B O 1
ATOM 3194 N N . VAL B 1 125 ? 36.87000 -16.36400 19.76600 1.000 37.61026 124 VAL B N 1
ATOM 3195 C CA . VAL B 1 125 ? 35.96200 -17.05500 18.84500 1.000 33.25389 124 VAL B CA 1
ATOM 3196 C C . VAL B 1 125 ? 35.48900 -18.40300 19.38600 1.000 39.40857 124 VAL B C 1
ATOM 3197 O O . VAL B 1 125 ? 34.27400 -18.64200 19.39300 1.000 43.39831 124 VAL B O 1
ATOM 3201 N N . PRO B 1 126 ? 36.36200 -19.31000 19.84300 1.000 40.59953 125 PRO B N 1
ATOM 3202 C CA . PRO B 1 126 ? 35.86000 -20.60800 20.32800 1.000 40.23859 125 PRO B CA 1
ATOM 3203 C C . PRO B 1 126 ? 34.96600 -20.49100 21.54400 1.000 43.56923 125 PRO B C 1
ATOM 3204 O O . PRO B 1 126 ? 34.15600 -21.39400 21.78700 1.000 42.05983 125 PRO B O 1
ATOM 3208 N N . GLN B 1 127 ? 35.07500 -19.40600 22.30800 1.000 40.53020 126 GLN B N 1
ATOM 3209 C CA . GLN B 1 127 ? 34.33300 -19.26600 23.55400 1.000 52.08141 126 GLN B CA 1
ATOM 3210 C C . GLN B 1 127 ? 33.00800 -18.53200 23.39500 1.000 44.91519 126 GLN B C 1
ATOM 3211 O O . GLN B 1 127 ? 32.14400 -18.65600 24.27000 1.000 49.79007 126 GLN B O 1
ATOM 3217 N N . VAL B 1 128 ? 32.82000 -17.77400 22.31600 1.000 36.01106 127 VAL B N 1
ATOM 3218 C CA . VAL B 1 128 ? 31.54700 -17.09500 22.09700 1.000 36.09494 127 VAL B CA 1
ATOM 3219 C C . VAL B 1 128 ? 30.68000 -17.79400 21.05200 1.000 38.47339 127 VAL B C 1
ATOM 3220 O O . VAL B 1 128 ? 29.45100 -17.64000 21.08900 1.000 41.47528 127 VAL B O 1
ATOM 3224 N N . SER B 1 129 ? 31.27600 -18.56100 20.14000 1.000 38.25617 128 SER B N 1
ATOM 3225 C CA . SER B 1 129 ? 30.51300 -19.24500 19.10500 1.000 35.13508 128 SER B CA 1
ATOM 3226 C C . SER B 1 129 ? 29.47900 -20.17600 19.72600 1.000 45.92969 128 SER B C 1
ATOM 3227 O O . SER B 1 129 ? 29.69300 -20.75300 20.79500 1.000 38.69557 128 SER B O 1
ATOM 3230 N N . CYS B 1 130 ? 28.34500 -20.32800 19.03600 1.000 39.71413 129 CYS B N 1
ATOM 3231 C CA . CYS B 1 130 ? 27.27100 -21.16700 19.55500 1.000 40.61418 129 CYS B CA 1
ATOM 3232 C C . CYS B 1 130 ? 27.65600 -22.64000 19.59900 1.000 61.69056 129 CYS B C 1
ATOM 3233 O O . CYS B 1 130 ? 27.01700 -23.41300 20.32100 1.000 66.52001 129 CYS B O 1
ATOM 3236 N N . GLY B 1 131 ? 28.67700 -23.03900 18.85200 1.000 56.70871 130 GLY B N 1
ATOM 3237 C CA . GLY B 1 131 ? 29.12100 -24.42000 18.85900 1.000 47.32715 130 GLY B CA 1
ATOM 3238 C C . GLY B 1 131 ? 30.30000 -24.59600 17.93200 1.000 56.41159 130 GLY B C 1
ATOM 3239 O O . GLY B 1 131 ? 30.72000 -23.66600 17.23300 1.000 42.32497 130 GLY B O 1
ATOM 3240 N N . GLN B 1 132 ? 30.83800 -25.81100 17.94200 1.000 38.83351 131 GLN B N 1
ATOM 3241 C CA . GLN B 1 132 ? 31.95900 -26.16500 17.08400 1.000 53.31243 131 GLN B CA 1
ATOM 3242 C C . GLN B 1 132 ? 31.44600 -26.68800 15.75200 1.000 49.91017 131 GLN B C 1
ATOM 3243 O O . GLN B 1 132 ? 30.50700 -27.49200 15.70700 1.000 56.38568 131 GLN B O 1
ATOM 3249 N N . GLY B 1 133 ? 32.05500 -26.22200 14.67500 1.000 51.25500 132 GLY B N 1
ATOM 3250 C CA . GLY B 1 133 ? 31.78300 -26.75200 13.35200 1.000 61.36345 132 GLY B CA 1
ATOM 3251 C C . GLY B 1 133 ? 31.80800 -25.68000 12.28300 1.000 43.59238 132 GLY B C 1
ATOM 3252 O O . GLY B 1 133 ? 31.82200 -24.48800 12.55900 1.000 43.21235 132 GLY B O 1
ATOM 3253 N N . ASP B 1 134 ? 31.82100 -26.13300 11.03300 1.000 41.25495 133 ASP B N 1
ATOM 3254 C CA . ASP B 1 134 ? 31.77600 -25.28400 9.85100 1.000 51.55095 133 ASP B CA 1
ATOM 3255 C C . ASP B 1 134 ? 30.36000 -25.24800 9.28800 1.000 43.32752 133 ASP B C 1
ATOM 3256 O O . ASP B 1 134 ? 29.63100 -26.24100 9.32700 1.000 46.16567 133 ASP B O 1
ATOM 3261 N N . GLN B 1 135 ? 29.98700 -24.09200 8.74800 1.000 46.45927 134 GLN B N 1
ATOM 3262 C CA . GLN B 1 135 ? 28.70900 -23.90700 8.06100 1.000 44.22987 134 GLN B CA 1
ATOM 3263 C C . GLN B 1 135 ? 29.00500 -23.02000 6.85700 1.000 45.25729 134 GLN B C 1
ATOM 3264 O O . GLN B 1 135 ? 29.16100 -21.80400 7.00400 1.000 43.22384 134 GLN B O 1
ATOM 3270 N N . LYS B 1 136 ? 29.09700 -23.63700 5.67500 1.000 47.07372 135 LYS B N 1
ATOM 3271 C CA . LYS B 1 136 ? 29.59700 -22.92600 4.50100 1.000 49.04814 135 LYS B CA 1
ATOM 3272 C C . LYS B 1 136 ? 28.72300 -21.72600 4.15500 1.000 40.65631 135 LYS B C 1
ATOM 3273 O O . LYS B 1 136 ? 29.23000 -20.68300 3.72500 1.000 50.44086 135 LYS B O 1
ATOM 3279 N N . GLU B 1 137 ? 27.41300 -21.84500 4.35100 1.000 36.14421 136 GLU B N 1
ATOM 3280 C CA . GLU B 1 137 ? 26.49300 -20.77200 4.00300 1.000 43.69532 136 GLU B CA 1
ATOM 3281 C C . GLU B 1 137 ? 26.52000 -19.62200 4.99800 1.000 40.78495 136 GLU B C 1
ATOM 3282 O O . GLU B 1 137 ? 25.72400 -18.69400 4.85800 1.000 33.48814 136 GLU B O 1
ATOM 3288 N N . ASN B 1 138 ? 27.39600 -19.65900 6.00100 1.000 40.20711 137 ASN B N 1
ATOM 3289 C CA . ASN B 1 138 ? 27.54500 -18.54200 6.92600 1.000 36.90604 137 ASN B CA 1
ATOM 3290 C C . ASN B 1 138 ? 28.99600 -18.08600 7.02400 1.000 39.10318 137 ASN B C 1
ATOM 3291 O O . ASN B 1 138 ? 29.37300 -17.44800 8.01000 1.000 32.44072 137 ASN B O 1
ATOM 3296 N N . LEU B 1 139 ? 29.81900 -18.41700 6.02600 1.000 34.51871 138 LEU B N 1
ATOM 3297 C CA . LEU B 1 139 ? 31.18200 -17.89800 5.98800 1.000 40.50970 138 LEU B CA 1
ATOM 3298 C C . LEU B 1 139 ? 31.18400 -16.37600 5.96900 1.000 38.83066 138 LEU B C 1
ATOM 3299 O O . LEU B 1 139 ? 31.95300 -15.73600 6.69600 1.000 39.30952 138 LEU B O 1
ATOM 3304 N N . GLY B 1 140 ? 30.31900 -15.77700 5.15200 1.000 35.10671 139 GLY B N 1
ATOM 3305 C CA . GLY B 1 140 ? 30.26700 -14.32800 5.09000 1.000 30.46449 139 GLY B CA 1
ATOM 3306 C C . GLY B 1 140 ? 29.73100 -13.71300 6.36900 1.000 42.60935 139 GLY B C 1
ATOM 3307 O O . GLY B 1 140 ? 30.32400 -12.78000 6.92000 1.000 34.03417 139 GLY B O 1
ATOM 3308 N N . SER B 1 141 ? 28.60600 -14.23700 6.86200 1.000 37.43488 140 SER B N 1
ATOM 3309 C CA . SER B 1 141 ? 27.97700 -13.69200 8.06200 1.000 41.74449 140 SER B CA 1
ATOM 3310 C C . SER B 1 141 ? 28.92400 -13.74300 9.25300 1.000 37.20638 140 SER B C 1
ATOM 3311 O O . SER B 1 141 ? 29.03000 -12.77900 10.02100 1.000 33.08627 140 SER B O 1
ATOM 3314 N N . ALA B 1 142 ? 29.61200 -14.87100 9.43400 1.000 34.59406 141 ALA B N 1
ATOM 3315 C CA . ALA B 1 142 ? 30.50100 -15.00000 10.58400 1.000 38.45163 141 ALA B CA 1
ATOM 3316 C C . ALA B 1 142 ? 31.72200 -14.10200 10.43800 1.000 34.32622 141 ALA B C 1
ATOM 3317 O O . ALA B 1 142 ? 32.18500 -13.50800 11.42000 1.000 35.68411 141 ALA B O 1
ATOM 3319 N N . SER B 1 143 ? 32.26200 -13.99000 9.22500 1.000 33.19650 142 SER B N 1
ATOM 3320 C CA . SER B 1 143 ? 33.42700 -13.13400 9.02800 1.000 38.04549 142 SER B CA 1
ATOM 3321 C C . SER B 1 143 ? 33.07800 -11.66200 9.23600 1.000 30.23127 142 SER B C 1
ATOM 3322 O O . SER B 1 143 ? 33.85200 -10.92100 9.85600 1.000 32.97727 142 SER B O 1
ATOM 3325 N N . THR B 1 144 ? 31.91600 -11.22000 8.74600 1.000 29.83271 143 THR B N 1
ATOM 3326 C CA . THR B 1 144 ? 31.51300 -9.83400 8.98200 1.000 30.19199 143 THR B CA 1
ATOM 3327 C C . THR B 1 144 ? 31.36700 -9.53800 10.46800 1.000 36.29101 143 THR B C 1
ATOM 3328 O O . THR B 1 144 ? 31.81700 -8.48900 10.94000 1.000 35.56446 143 THR B O 1
ATOM 3332 N N . CYS B 1 145 ? 30.72500 -10.44100 11.22000 1.000 31.22176 144 CYS B N 1
ATOM 3333 C CA . CYS B 1 145 ? 30.61000 -10.24000 12.66300 1.000 39.44695 144 CYS B CA 1
ATOM 3334 C C . CYS B 1 145 ? 31.98500 -10.14000 13.31600 1.000 35.35857 144 CYS B C 1
ATOM 3335 O O . CYS B 1 145 ? 32.21600 -9.26700 14.16400 1.000 36.34938 144 CYS B O 1
ATOM 3338 N N . ASP B 1 146 ? 32.91000 -11.02700 12.93100 1.000 32.96839 145 ASP B N 1
ATOM 3339 C CA . ASP B 1 146 ? 34.27600 -10.96300 13.44600 1.000 33.67798 145 ASP B CA 1
ATOM 3340 C C . ASP B 1 146 ? 34.88100 -9.59000 13.21300 1.000 33.94057 145 ASP B C 1
ATOM 3341 O O . ASP B 1 146 ? 35.57400 -9.04900 14.08100 1.000 32.68364 145 ASP B O 1
ATOM 3346 N N . ILE B 1 147 ? 34.62700 -9.01600 12.03500 1.000 31.45635 146 ILE B N 1
ATOM 3347 C CA . ILE B 1 147 ? 35.22900 -7.74100 11.66500 1.000 32.09875 146 ILE B CA 1
ATOM 3348 C C . ILE B 1 147 ? 34.69900 -6.62000 12.55400 1.000 33.50840 146 ILE B C 1
ATOM 3349 O O . ILE B 1 147 ? 35.47000 -5.78900 13.05100 1.000 35.12597 146 ILE B O 1
ATOM 3354 N N . GLU B 1 148 ? 33.38600 -6.59200 12.78600 1.000 36.47009 147 GLU B N 1
ATOM 3355 C CA . GLU B 1 148 ? 32.81800 -5.64500 13.74200 1.000 37.31428 147 GLU B CA 1
ATOM 3356 C C . GLU B 1 148 ? 33.47400 -5.79200 15.11000 1.000 34.74445 147 GLU B C 1
ATOM 3357 O O . GLU B 1 148 ? 33.84300 -4.79700 15.74400 1.000 33.56323 147 GLU B O 1
ATOM 3363 N N . CYS B 1 149 ? 33.61300 -7.03400 15.58600 1.000 35.94844 148 CYS B N 1
ATOM 3364 C CA . CYS B 1 149 ? 34.25900 -7.27700 16.87400 1.000 33.05372 148 CYS B CA 1
ATOM 3365 C C . CYS B 1 149 ? 35.69500 -6.76700 16.87100 1.000 38.81031 148 CYS B C 1
ATOM 3366 O O . CYS B 1 149 ? 36.11000 -6.03300 17.77800 1.000 35.57394 148 CYS B O 1
ATOM 3369 N N . LEU B 1 150 ? 36.46600 -7.14200 15.84500 1.000 31.81748 149 LEU B N 1
ATOM 3370 C CA . LEU B 1 150 ? 37.88300 -6.79900 15.80600 1.000 33.17122 149 LEU B CA 1
ATOM 3371 C C . LEU B 1 150 ? 38.08700 -5.29200 15.78800 1.000 38.64517 149 LEU B C 1
ATOM 3372 O O . LEU B 1 150 ? 39.00600 -4.77400 16.43400 1.000 34.06047 149 LEU B O 1
ATOM 3377 N N . GLN B 1 151 ? 37.24100 -4.56900 15.05400 1.000 34.32775 150 GLN B N 1
ATOM 3378 C CA . GLN B 1 151 ? 37.40500 -3.12200 14.97500 1.000 32.55859 150 GLN B CA 1
ATOM 3379 C C . GLN B 1 151 ? 36.99900 -2.44600 16.27800 1.000 33.08026 150 GLN B C 1
ATOM 3380 O O . GLN B 1 151 ? 37.61800 -1.45900 16.68700 1.000 33.85070 150 GLN B O 1
ATOM 3386 N N . ALA B 1 152 ? 35.96700 -2.95600 16.95200 1.000 34.16033 151 ALA B N 1
ATOM 3387 C CA . ALA B 1 152 ? 35.60100 -2.35700 18.23100 1.000 45.02429 151 ALA B CA 1
ATOM 3388 C C . ALA B 1 152 ? 36.67000 -2.62700 19.28400 1.000 34.34792 151 ALA B C 1
ATOM 3389 O O . ALA B 1 152 ? 37.00000 -1.74000 20.08000 1.000 40.60876 151 ALA B O 1
ATOM 3391 N N . ILE B 1 153 ? 37.23500 -3.83600 19.29100 1.000 35.17453 152 ILE B N 1
ATOM 3392 C CA . ILE B 1 153 ? 38.27200 -4.16700 20.26600 1.000 35.60043 152 ILE B CA 1
ATOM 3393 C C . ILE B 1 153 ? 39.53500 -3.36400 19.99200 1.000 42.38796 152 ILE B C 1
ATOM 3394 O O . ILE B 1 153 ? 40.15400 -2.81800 20.91400 1.000 37.17809 152 ILE B O 1
ATOM 3399 N N . SER B 1 154 ? 39.93900 -3.27700 18.72000 1.000 33.57127 153 SER B N 1
ATOM 3400 C CA . SER B 1 154 ? 41.12400 -2.50200 18.37200 1.000 35.90566 153 SER B CA 1
ATOM 3401 C C . SER B 1 154 ? 40.97200 -1.04100 18.77500 1.000 38.93852 153 SER B C 1
ATOM 3402 O O . SER B 1 154 ? 41.91100 -0.43700 19.30700 1.000 34.64704 153 SER B O 1
ATOM 3405 N N . ARG B 1 155 ? 39.80000 -0.45300 18.52800 1.000 33.84963 154 ARG B N 1
ATOM 3406 C CA . ARG B 1 155 ? 39.60400 0.95000 18.88200 1.000 34.72420 154 ARG B CA 1
ATOM 3407 C C . ARG B 1 155 ? 39.68700 1.15300 20.39100 1.000 35.26062 154 ARG B C 1
ATOM 3408 O O . ARG B 1 155 ? 40.21600 2.16800 20.85900 1.000 35.86685 154 ARG B O 1
ATOM 3416 N N . ARG B 1 156 ? 39.17600 0.19400 21.16900 1.000 35.55552 155 ARG B N 1
ATOM 3417 C CA . ARG B 1 156 ? 39.23600 0.31700 22.62300 1.000 37.62856 155 ARG B CA 1
ATOM 3418 C C . ARG B 1 156 ? 40.66900 0.20200 23.12700 1.000 42.45864 155 ARG B C 1
ATOM 3419 O O . ARG B 1 156 ? 41.08600 0.96200 24.01000 1.000 46.77519 155 ARG B O 1
ATOM 3427 N N . ILE B 1 157 ? 41.44100 -0.73100 22.57100 1.000 40.63157 156 ILE B N 1
ATOM 3428 C CA . ILE B 1 157 ? 42.79900 -0.95500 23.05500 1.000 44.54503 156 ILE B CA 1
ATOM 3429 C C . ILE B 1 157 ? 43.71100 0.19400 22.64800 1.000 46.93340 156 ILE B C 1
ATOM 3430 O O . ILE B 1 157 ? 44.51000 0.68500 23.45500 1.000 44.03457 156 ILE B O 1
ATOM 3435 N N . HIS B 1 158 ? 43.60800 0.64300 21.39600 1.000 37.45718 157 HIS B N 1
ATOM 3436 C CA . HIS B 1 158 ? 44.43400 1.75600 20.94600 1.000 39.65780 157 HIS B CA 1
ATOM 3437 C C . HIS B 1 158 ? 43.96200 3.09000 21.50700 1.000 41.13298 157 HIS B C 1
ATOM 3438 O O . HIS B 1 158 ? 44.66900 4.09200 21.35600 1.000 44.93759 157 HIS B O 1
ATOM 3445 N N . PHE B 1 159 ? 42.80200 3.12600 22.16600 1.000 42.40878 158 PHE B N 1
ATOM 3446 C CA . PHE B 1 159 ? 42.41800 4.31200 22.92100 1.000 39.82849 158 PHE B CA 1
ATOM 3447 C C . PHE B 1 159 ? 43.35900 4.58400 24.08600 1.000 44.67935 158 PHE B C 1
ATOM 3448 O O . PHE B 1 159 ? 43.31400 5.68200 24.65200 1.000 44.77441 158 PHE B O 1
ATOM 3456 N N . GLY B 1 160 ? 44.20700 3.61900 24.45400 1.000 45.91461 159 GLY B N 1
ATOM 3457 C CA . GLY B 1 160 ? 45.22000 3.85300 25.46900 1.000 44.77080 159 GLY B CA 1
ATOM 3458 C C . GLY B 1 160 ? 46.22400 4.92400 25.09600 1.000 53.26944 159 GLY B C 1
ATOM 3459 O O . GLY B 1 160 ? 46.92800 5.43300 25.97600 1.000 49.28309 159 GLY B O 1
ATOM 3460 N N . LYS B 1 161 ? 46.32000 5.27000 23.80800 1.000 47.33078 160 LYS B N 1
ATOM 3461 C CA . LYS B 1 161 ? 47.15400 6.40000 23.40800 1.000 39.58776 160 LYS B CA 1
ATOM 3462 C C . LYS B 1 161 ? 46.62300 7.69900 24.00200 1.000 51.23230 160 LYS B C 1
ATOM 3463 O O . LYS B 1 161 ? 47.38600 8.50500 24.54900 1.000 49.72183 160 LYS B O 1
ATOM 3469 N N . PHE B 1 162 ? 45.30800 7.92000 23.89500 1.000 44.41612 161 PHE B N 1
ATOM 3470 C CA . PHE B 1 162 ? 44.70300 9.11400 24.47600 1.000 49.11531 161 PHE B CA 1
ATOM 3471 C C . PHE B 1 162 ? 44.81400 9.10400 25.99500 1.000 54.74776 161 PHE B C 1
ATOM 3472 O O . PHE B 1 162 ? 45.01100 10.15700 26.61400 1.000 48.15750 161 PHE B O 1
ATOM 3480 N N . VAL B 1 163 ? 44.68100 7.92700 26.61100 1.000 48.62905 162 VAL B N 1
ATOM 3481 C CA . VAL B 1 163 ? 44.84900 7.82000 28.05900 1.000 42.25105 162 VAL B CA 1
ATOM 3482 C C . VAL B 1 163 ? 46.25000 8.26400 28.46100 1.000 56.19066 162 VAL B C 1
ATOM 3483 O O . VAL B 1 163 ? 46.42100 9.11900 29.33600 1.000 62.78220 162 VAL B O 1
ATOM 3487 N N . ALA B 1 164 ? 47.27400 7.70600 27.80700 1.000 53.49424 163 ALA B N 1
ATOM 3488 C CA . ALA B 1 164 ? 48.65200 8.03300 28.16700 1.000 58.50595 163 ALA B CA 1
ATOM 3489 C C . ALA B 1 164 ? 48.95300 9.51400 27.96000 1.000 60.75115 163 ALA B C 1
ATOM 3490 O O . ALA B 1 164 ? 49.60100 10.14600 28.80300 1.000 58.77724 163 ALA B O 1
ATOM 3492 N N . GLU B 1 165 ? 48.49000 10.08800 26.84600 1.000 57.06911 164 GLU B N 1
ATOM 3493 C CA . GLU B 1 165 ? 48.76100 11.49800 26.58300 1.000 59.34665 164 GLU B CA 1
ATOM 3494 C C . GLU B 1 165 ? 48.03700 12.39700 27.57900 1.000 65.01854 164 GLU B C 1
ATOM 3495 O O . GLU B 1 165 ? 48.57100 13.43500 27.98800 1.000 65.81175 164 GLU B O 1
ATOM 3501 N N . ALA B 1 166 ? 46.82400 12.01400 27.98700 1.000 58.82849 165 ALA B N 1
ATOM 3502 C CA . ALA B 1 166 ? 46.09500 12.80300 28.97500 1.000 65.07527 165 ALA B CA 1
ATOM 3503 C C . ALA B 1 166 ? 46.77200 12.73300 30.33900 1.000 70.31133 165 ALA B C 1
ATOM 3504 O O . ALA B 1 166 ? 46.93400 13.75700 31.01500 1.000 69.14042 165 ALA B O 1
ATOM 3506 N N . LYS B 1 167 ? 47.17000 11.53000 30.76400 1.000 64.50584 166 LYS B N 1
ATOM 3507 C CA . LYS B 1 167 ? 47.91800 11.40500 32.01300 1.000 70.36010 166 LYS B CA 1
ATOM 3508 C C . LYS B 1 167 ? 49.23500 12.16600 31.94200 1.000 71.31706 166 LYS B C 1
ATOM 3509 O O . LYS B 1 167 ? 49.60100 12.87500 32.88700 1.000 75.86067 166 LYS B O 1
ATOM 3515 N N . TYR B 1 168 ? 49.95600 12.03600 30.82700 1.000 75.95244 167 TYR B N 1
ATOM 3516 C CA . TYR B 1 168 ? 51.24200 12.71100 30.69000 1.000 71.20397 167 TYR B CA 1
ATOM 3517 C C . TYR B 1 168 ? 51.09900 14.21600 30.86900 1.000 81.33722 167 TYR B C 1
ATOM 3518 O O . TYR B 1 168 ? 51.93800 14.85500 31.51300 1.000 86.11118 167 TYR B O 1
ATOM 3527 N N . GLN B 1 169 ? 50.03900 14.79800 30.31100 1.000 77.08363 168 GLN B N 1
ATOM 3528 C CA . GLN B 1 169 ? 49.84500 16.23900 30.39500 1.000 83.23338 168 GLN B CA 1
ATOM 3529 C C . GLN B 1 169 ? 49.28700 16.68500 31.74000 1.000 87.54260 168 GLN B C 1
ATOM 3530 O O . GLN B 1 169 ? 49.42600 17.86100 32.09400 1.000 98.03885 168 GLN B O 1
ATOM 3536 N N . SER B 1 170 ? 48.66100 15.78100 32.49600 1.000 85.22383 169 SER B N 1
ATOM 3537 C CA . SER B 1 170 ? 48.15000 16.14700 33.81200 1.000 83.47707 169 SER B CA 1
ATOM 3538 C C . SER B 1 170 ? 49.27500 16.31500 34.82500 1.000 89.12121 169 SER B C 1
ATOM 3539 O O . SER B 1 170 ? 49.17300 17.14800 35.73300 1.000 90.63104 169 SER B O 1
ATOM 3542 N N . ASP B 1 171 ? 50.34900 15.53400 34.69100 1.000 90.06926 170 ASP B N 1
ATOM 3543 C CA . ASP B 1 171 ? 51.49500 15.60500 35.59400 1.000 84.15979 170 ASP B CA 1
ATOM 3544 C C . ASP B 1 171 ? 52.74000 15.31400 34.75500 1.000 86.01166 170 ASP B C 1
ATOM 3545 O O . ASP B 1 171 ? 53.31100 14.22300 34.80800 1.000 84.10276 170 ASP B O 1
ATOM 3550 N N . LYS B 1 172 ? 53.15200 16.30700 33.96500 1.000 81.89731 171 LYS B N 1
ATOM 3551 C CA . LYS B 1 172 ? 54.36900 16.15700 33.18000 1.000 86.60738 171 LYS B CA 1
ATOM 3552 C C . LYS B 1 172 ? 55.52200 15.76300 34.09900 1.000 93.96255 171 LYS B C 1
ATOM 3553 O O . LYS B 1 172 ? 55.94900 14.60300 34.04600 1.000 98.20132 171 LYS B O 1
ATOM 3559 N N . PRO B 1 173 ? 56.00200 16.66000 35.01300 1.000 91.47116 172 PRO B N 1
ATOM 3560 C CA . PRO B 1 173 ? 57.27700 16.41100 35.71200 1.000 98.26998 172 PRO B CA 1
ATOM 3561 C C . PRO B 1 173 ? 57.50400 14.97200 36.15000 1.000 98.25023 172 PRO B C 1
ATOM 3562 O O . PRO B 1 173 ? 58.61700 14.45300 36.03400 1.000 98.13476 172 PRO B O 1
ATOM 3566 N N . LEU B 1 174 ? 56.44700 14.32400 36.64100 1.000 92.71753 173 LEU B N 1
ATOM 3567 C CA . LEU B 1 174 ? 56.54000 12.92600 37.04800 1.000 100.39504 173 LEU B CA 1
ATOM 3568 C C . LEU B 1 174 ? 57.04800 12.05100 35.90500 1.000 98.62500 173 LEU B C 1
ATOM 3569 O O . LEU B 1 174 ? 58.04700 11.33500 36.04600 1.000 95.48697 173 LEU B O 1
ATOM 3574 N N . TYR B 1 175 ? 56.37500 12.10700 34.75400 1.000 92.80376 174 TYR B N 1
ATOM 3575 C CA . TYR B 1 175 ? 56.57000 11.07200 33.74700 1.000 87.11485 174 TYR B CA 1
ATOM 3576 C C . TYR B 1 175 ? 57.92800 11.18500 33.06400 1.000 92.62120 174 TYR B C 1
ATOM 3577 O O . TYR B 1 175 ? 58.57400 10.16100 32.81300 1.000 93.90954 174 TYR B O 1
ATOM 3586 N N . ILE B 1 176 ? 58.39600 12.40200 32.77000 1.000 110.14601 175 ILE B N 1
ATOM 3587 C CA . ILE B 1 176 ? 59.68000 12.51100 32.07400 1.000 113.05492 175 ILE B CA 1
ATOM 3588 C C . ILE B 1 176 ? 60.79100 11.86000 32.88800 1.000 108.96921 175 ILE B C 1
ATOM 3589 O O . ILE B 1 176 ? 61.65200 11.16000 32.33800 1.000 114.79658 175 ILE B O 1
ATOM 3594 N N . LYS B 1 177 ? 60.81400 12.10900 34.19800 1.000 91.39017 176 LYS B N 1
ATOM 3595 C CA . LYS B 1 177 ? 61.81200 11.46800 35.04500 1.000 89.63328 176 LYS B CA 1
ATOM 3596 C C . LYS B 1 177 ? 61.77600 9.95300 34.88000 1.000 101.83656 176 LYS B C 1
ATOM 3597 O O . LYS B 1 177 ? 62.81600 9.28700 34.90400 1.000 100.88258 176 LYS B O 1
ATOM 3603 N N . LEU B 1 178 ? 60.58000 9.39600 34.69500 1.000 98.28905 177 LEU B N 1
ATOM 3604 C CA . LEU B 1 178 ? 60.44200 7.95700 34.51200 1.000 91.27968 177 LEU B CA 1
ATOM 3605 C C . LEU B 1 178 ? 60.89700 7.53800 33.11800 1.000 90.72516 177 LEU B C 1
ATOM 3606 O O . LEU B 1 178 ? 61.65200 6.57100 32.96300 1.000 98.29094 177 LEU B O 1
ATOM 3611 N N . ILE B 1 179 ? 60.44400 8.26000 32.08700 1.000 87.09869 178 ILE B N 1
ATOM 3612 C CA . ILE B 1 179 ? 60.82800 7.93300 30.71600 1.000 83.95398 178 ILE B CA 1
ATOM 3613 C C . ILE B 1 179 ? 62.32700 8.11100 30.52800 1.000 100.01017 178 ILE B C 1
ATOM 3614 O O . ILE B 1 179 ? 62.97300 7.34500 29.80200 1.000 95.70468 178 ILE B O 1
ATOM 3619 N N . LEU B 1 180 ? 62.90500 9.11700 31.18900 1.000 100.15455 179 LEU B N 1
ATOM 3620 C CA . LEU B 1 180 ? 64.34700 9.32000 31.12100 1.000 107.04041 179 LEU B CA 1
ATOM 3621 C C . LEU B 1 180 ? 65.10700 8.14200 31.71600 1.000 110.83665 179 LEU B C 1
ATOM 3622 O O . LEU B 1 180 ? 66.22500 7.84000 31.28100 1.000 114.33346 179 LEU B O 1
ATOM 3627 N N . ASP B 1 181 ? 64.51700 7.45900 32.69500 1.000 108.50896 180 ASP B N 1
ATOM 3628 C CA . ASP B 1 181 ? 65.20200 6.41700 33.44600 1.000 113.14961 180 ASP B CA 1
ATOM 3629 C C . ASP B 1 181 ? 64.79000 5.00800 33.02600 1.000 105.92411 180 ASP B C 1
ATOM 3630 O O . ASP B 1 181 ? 65.18900 4.03900 33.67900 1.000 106.81768 180 ASP B O 1
ATOM 3635 N N . LYS B 1 182 ? 64.00000 4.87400 31.95800 1.000 106.11654 181 LYS B N 1
ATOM 3636 C CA . LYS B 1 182 ? 63.68400 3.57000 31.36700 1.000 116.16208 181 LYS B CA 1
ATOM 3637 C C . LYS B 1 182 ? 63.04000 2.62500 32.38100 1.000 111.10531 181 LYS B C 1
ATOM 3638 O O . LYS B 1 182 ? 63.32200 1.42500 32.40400 1.000 107.68516 181 LYS B O 1
ATOM 3644 N N . ASP B 1 183 ? 62.17000 3.16500 33.22800 1.000 101.22660 182 ASP B N 1
ATOM 3645 C CA . ASP B 1 183 ? 61.53900 2.39200 34.29600 1.000 106.50653 182 ASP B CA 1
ATOM 3646 C C . ASP B 1 183 ? 60.11700 2.06000 33.85300 1.000 96.00238 182 ASP B C 1
ATOM 3647 O O . ASP B 1 183 ? 59.16000 2.77100 34.16300 1.000 98.13945 182 ASP B O 1
ATOM 3652 N N . VAL B 1 184 ? 59.99000 0.95500 33.11500 1.000 105.04887 183 VAL B N 1
ATOM 3653 C CA . VAL B 1 184 ? 58.69100 0.50600 32.62500 1.000 109.61976 183 VAL B CA 1
ATOM 3654 C C . VAL B 1 184 ? 57.77800 0.12300 33.78200 1.000 102.92073 183 VAL B C 1
ATOM 3655 O O . VAL B 1 184 ? 56.55300 0.27400 33.69700 1.000 102.43637 183 VAL B O 1
ATOM 3659 N N . LYS B 1 185 ? 58.35000 -0.36300 34.88500 1.000 93.23922 184 LYS B N 1
ATOM 3660 C CA . LYS B 1 185 ? 57.53400 -0.72400 36.03900 1.000 93.56259 184 LYS B CA 1
ATOM 3661 C C . LYS B 1 185 ? 57.00700 0.51400 36.75400 1.000 93.08054 184 LYS B C 1
ATOM 3662 O O . LYS B 1 185 ? 55.85500 0.53200 37.20500 1.000 91.98876 184 LYS B O 1
ATOM 3668 N N . GLY B 1 186 ? 57.83300 1.55600 36.86900 1.000 80.68038 185 GLY B N 1
ATOM 3669 C CA . GLY B 1 186 ? 57.36200 2.79400 37.46600 1.000 80.25931 185 GLY B CA 1
ATOM 3670 C C . GLY B 1 186 ? 56.28500 3.46500 36.63500 1.000 82.62319 185 GLY B C 1
ATOM 3671 O O . GLY B 1 186 ? 55.32900 4.02800 37.17600 1.000 84.23047 185 GLY B O 1
ATOM 3672 N N . ILE B 1 187 ? 56.42600 3.41900 35.30900 1.000 73.00198 186 ILE B N 1
ATOM 3673 C CA . ILE B 1 187 ? 55.37400 3.93000 34.43600 1.000 73.63337 186 ILE B CA 1
ATOM 3674 C C . ILE B 1 187 ? 54.13100 3.05400 34.53900 1.000 76.65890 186 ILE B C 1
ATOM 3675 O O . ILE B 1 187 ? 53.00200 3.55700 34.59400 1.000 78.16784 186 ILE B O 1
ATOM 3680 N N . GLU B 1 188 ? 54.32100 1.73200 34.57900 1.000 84.37325 187 GLU B N 1
ATOM 3681 C CA . GLU B 1 188 ? 53.19400 0.81800 34.74000 1.000 82.63126 187 GLU B CA 1
ATOM 3682 C C . GLU B 1 188 ? 52.43700 1.09700 36.03200 1.000 84.83079 187 GLU B C 1
ATOM 3683 O O . GLU B 1 188 ? 51.20000 1.08500 36.05000 1.000 91.36589 187 GLU B O 1
ATOM 3689 N N . ASN B 1 189 ? 53.16200 1.35800 37.12200 1.000 73.65787 188 ASN B N 1
ATOM 3690 C CA . ASN B 1 189 ? 52.50800 1.61800 38.40100 1.000 86.30110 188 ASN B CA 1
ATOM 3691 C C . ASN B 1 189 ? 51.69600 2.90700 38.35900 1.000 80.98012 188 ASN B C 1
ATOM 3692 O O . ASN B 1 189 ? 50.59800 2.97400 38.92400 1.000 77.24070 188 ASN B O 1
ATOM 3697 N N . SER B 1 190 ? 52.21100 3.93600 37.68500 1.000 82.19857 189 SER B N 1
ATOM 3698 C CA . SER B 1 190 ? 51.53800 5.22900 37.66500 1.000 85.89904 189 SER B CA 1
ATOM 3699 C C . SER B 1 190 ? 50.26100 5.21600 36.83300 1.000 77.23445 189 SER B C 1
ATOM 3700 O O . SER B 1 190 ? 49.37800 6.04900 37.06500 1.000 81.79740 189 SER B O 1
ATOM 3703 N N . ILE B 1 191 ? 50.14000 4.29700 35.87200 1.000 77.14706 190 ILE B N 1
ATOM 3704 C CA . ILE B 1 191 ? 48.95900 4.24000 35.01400 1.000 77.31240 190 ILE B CA 1
ATOM 3705 C C . ILE B 1 191 ? 47.97800 3.15400 35.42800 1.000 77.50411 190 ILE B C 1
ATOM 3706 O O . ILE B 1 191 ? 46.84900 3.12900 34.91100 1.000 77.52091 190 ILE B O 1
ATOM 3711 N N . THR B 1 192 ? 48.36300 2.26000 36.33500 1.000 71.06451 191 THR B N 1
ATOM 3712 C CA . THR B 1 192 ? 47.50700 1.15200 36.73700 1.000 66.21442 191 THR B CA 1
ATOM 3713 C C . THR B 1 192 ? 46.69600 1.53500 37.97000 1.000 71.20429 191 THR B C 1
ATOM 3714 O O . THR B 1 192 ? 47.25300 2.02700 38.95700 1.000 71.60770 191 THR B O 1
ATOM 3718 N N . ASN B 1 193 ? 45.38300 1.31100 37.90800 1.000 72.81752 192 ASN B N 1
ATOM 3719 C CA . ASN B 1 193 ? 44.50300 1.43200 39.07100 1.000 74.14193 192 ASN B CA 1
ATOM 3720 C C . ASN B 1 193 ? 43.72200 0.12400 39.15500 1.000 71.58749 192 ASN B C 1
ATOM 3721 O O . ASN B 1 193 ? 42.72300 -0.06000 38.45500 1.000 73.01958 192 ASN B O 1
ATOM 3726 N N . SER B 1 194 ? 44.19000 -0.78100 40.01500 1.000 70.77651 193 SER B N 1
ATOM 3727 C CA . SER B 1 194 ? 43.57900 -2.10100 40.11900 1.000 82.91044 193 SER B CA 1
ATOM 3728 C C . SER B 1 194 ? 42.12500 -2.02300 40.56900 1.000 75.56463 193 SER B C 1
ATOM 3729 O O . SER B 1 194 ? 41.29700 -2.83000 40.12900 1.000 67.58666 193 SER B O 1
ATOM 3732 N N . ALA B 1 195 ? 41.79400 -1.06500 41.44000 1.000 70.35140 194 ALA B N 1
ATOM 3733 C CA . ALA B 1 195 ? 40.43300 -0.98000 41.96300 1.000 70.19339 194 ALA B CA 1
ATOM 3734 C C . ALA B 1 195 ? 39.42700 -0.68200 40.85800 1.000 72.47659 194 ALA B C 1
ATOM 3735 O O . ALA B 1 195 ? 38.34900 -1.28700 40.81400 1.000 67.89419 194 ALA B O 1
ATOM 3737 N N . VAL B 1 196 ? 39.75600 0.24800 39.95800 1.000 67.81831 195 VAL B N 1
ATOM 3738 C CA . VAL B 1 196 ? 38.85500 0.53000 38.84400 1.000 68.93087 195 VAL B CA 1
ATOM 3739 C C . VAL B 1 196 ? 38.78700 -0.65100 37.88800 1.000 70.21141 195 VAL B C 1
ATOM 3740 O O . VAL B 1 196 ? 37.75800 -0.87000 37.23500 1.000 70.27246 195 VAL B O 1
ATOM 3744 N N . GLU B 1 197 ? 39.86700 -1.42900 37.78400 1.000 74.45346 196 GLU B N 1
ATOM 3745 C CA . GLU B 1 197 ? 39.84600 -2.60300 36.91800 1.000 72.50824 196 GLU B CA 1
ATOM 3746 C C . GLU B 1 197 ? 38.83200 -3.62900 37.40600 1.000 68.81243 196 GLU B C 1
ATOM 3747 O O . GLU B 1 197 ? 38.07600 -4.19600 36.60800 1.000 57.08677 196 GLU B O 1
ATOM 3753 N N . GLN B 1 198 ? 38.79200 -3.87700 38.71600 1.000 64.37876 197 GLN B N 1
ATOM 3754 C CA . GLN B 1 198 ? 37.77900 -4.77600 39.25400 1.000 74.82956 197 GLN B CA 1
ATOM 3755 C C . GLN B 1 198 ? 36.37300 -4.20800 39.12100 1.000 73.47411 197 GLN B C 1
ATOM 3756 O O . GLN B 1 198 ? 35.40500 -4.97600 39.11600 1.000 83.50418 197 GLN B O 1
ATOM 3762 N N . LYS B 1 199 ? 36.23600 -2.88800 39.00700 1.000 60.98341 198 LYS B N 1
ATOM 3763 C CA . LYS B 1 199 ? 34.90400 -2.29700 38.93100 1.000 56.75652 198 LYS B CA 1
ATOM 3764 C C . LYS B 1 199 ? 34.34400 -2.35300 37.51500 1.000 60.46898 198 LYS B C 1
ATOM 3765 O O . LYS B 1 199 ? 33.15900 -2.65200 37.33100 1.000 56.07059 198 LYS B O 1
ATOM 3771 N N . ILE B 1 200 ? 35.17000 -2.07700 36.50200 1.000 60.80588 199 ILE B N 1
ATOM 3772 C CA . ILE B 1 200 ? 34.70400 -2.27900 35.13300 1.000 60.59715 199 ILE B CA 1
ATOM 3773 C C . ILE B 1 200 ? 34.39900 -3.75500 34.90100 1.000 60.08940 199 ILE B C 1
ATOM 3774 O O . ILE B 1 200 ? 33.48300 -4.10000 34.14300 1.000 48.80699 199 ILE B O 1
ATOM 3779 N N . LEU B 1 201 ? 35.11500 -4.64700 35.59000 1.000 48.63081 200 LEU B N 1
ATOM 3780 C CA . LEU B 1 201 ? 34.91300 -6.08200 35.40500 1.000 59.30386 200 LEU B CA 1
ATOM 3781 C C . LEU B 1 201 ? 33.56100 -6.52600 35.95500 1.000 56.76238 200 LEU B C 1
ATOM 3782 O O . LEU B 1 201 ? 32.82900 -7.27700 35.29900 1.000 48.22912 200 LEU B O 1
ATOM 3787 N N . GLU B 1 202 ? 33.21800 -6.08200 37.16800 1.000 52.19776 201 GLU B N 1
ATOM 3788 C CA . GLU B 1 202 ? 31.91800 -6.42600 37.73600 1.000 53.38986 201 GLU B CA 1
ATOM 3789 C C . GLU B 1 202 ? 30.78400 -5.82300 36.91600 1.000 55.73152 201 GLU B C 1
ATOM 3790 O O . GLU B 1 202 ? 29.71600 -6.43100 36.77900 1.000 58.82602 201 GLU B O 1
ATOM 3796 N N . ARG B 1 203 ? 30.99900 -4.62700 36.36300 1.000 49.15101 202 ARG B N 1
ATOM 3797 C CA . ARG B 1 203 ? 29.99500 -4.02700 35.49300 1.000 63.02804 202 ARG B CA 1
ATOM 3798 C C . ARG B 1 203 ? 29.81500 -4.84400 34.21800 1.000 55.50437 202 ARG B C 1
ATOM 3799 O O . ARG B 1 203 ? 28.69000 -4.99800 33.72600 1.000 44.58598 202 ARG B O 1
ATOM 3807 N N . LEU B 1 204 ? 30.91100 -5.37900 33.67400 1.000 47.44970 203 LEU B N 1
ATOM 3808 C CA . LEU B 1 204 ? 30.81800 -6.16600 32.44700 1.000 44.24553 203 LEU B CA 1
ATOM 3809 C C . LEU B 1 204 ? 29.93200 -7.38900 32.63800 1.000 53.77070 203 LEU B C 1
ATOM 3810 O O . LEU B 1 204 ? 29.13000 -7.72600 31.76000 1.000 50.65533 203 LEU B O 1
ATOM 3815 N N . ILE B 1 205 ? 30.06000 -8.06400 33.78300 1.000 53.01781 204 ILE B N 1
ATOM 3816 C CA . ILE B 1 205 ? 29.25000 -9.25100 34.04300 1.000 49.62328 204 ILE B CA 1
ATOM 3817 C C . ILE B 1 205 ? 27.77000 -8.89400 34.05100 1.000 56.24617 204 ILE B C 1
ATOM 3818 O O . ILE B 1 205 ? 26.93900 -9.60000 33.46400 1.000 55.42062 204 ILE B O 1
ATOM 3823 N N . VAL B 1 206 ? 27.41800 -7.78400 34.70300 1.000 46.03690 205 VAL B N 1
ATOM 3824 C CA . VAL B 1 206 ? 26.02800 -7.34400 34.71900 1.000 48.79470 205 VAL B CA 1
ATOM 3825 C C . VAL B 1 206 ? 25.58100 -6.94800 33.31600 1.000 54.21156 205 VAL B C 1
ATOM 3826 O O . VAL B 1 206 ? 24.44800 -7.22800 32.90500 1.000 44.45515 205 VAL B O 1
ATOM 3830 N N . LYS B 1 207 ? 26.46900 -6.30500 32.55200 1.000 44.76850 206 LYS B N 1
ATOM 3831 C CA . LYS B 1 207 ? 26.12300 -5.91300 31.18900 1.000 44.82122 206 LYS B CA 1
ATOM 3832 C C . LYS B 1 207 ? 25.88200 -7.12800 30.30600 1.000 41.80789 206 LYS B C 1
ATOM 3833 O O . LYS B 1 207 ? 24.98300 -7.11800 29.45800 1.000 50.41035 206 LYS B O 1
ATOM 3839 N N . ALA B 1 208 ? 26.67600 -8.18600 30.48900 1.000 43.90251 207 ALA B N 1
ATOM 3840 C CA . ALA B 1 208 ? 26.49900 -9.38800 29.68100 1.000 46.50513 207 ALA B CA 1
ATOM 3841 C C . ALA B 1 208 ? 25.13700 -10.02000 29.92800 1.000 54.18909 207 ALA B C 1
ATOM 3842 O O . ALA B 1 208 ? 24.50300 -10.53400 29.00000 1.000 45.64805 207 ALA B O 1
ATOM 3844 N N . GLU B 1 209 ? 24.66600 -9.98400 31.17500 1.000 47.29660 208 GLU B N 1
ATOM 3845 C CA . GLU B 1 209 ? 23.35900 -10.54800 31.48400 1.000 46.82636 208 GLU B CA 1
ATOM 3846 C C . GLU B 1 209 ? 22.23500 -9.65500 30.97300 1.000 54.18167 208 GLU B C 1
ATOM 3847 O O . GLU B 1 209 ? 21.24400 -10.15000 30.42300 1.000 49.21036 208 GLU B O 1
ATOM 3853 N N . SER B 1 210 ? 22.37400 -8.33600 31.14000 1.000 42.03127 209 SER B N 1
ATOM 3854 C CA . SER B 1 210 ? 21.31500 -7.42100 30.72500 1.000 49.23644 209 SER B CA 1
ATOM 3855 C C . SER B 1 210 ? 21.18400 -7.36600 29.20700 1.000 50.26853 209 SER B C 1
ATOM 3856 O O . SER B 1 210 ? 20.07100 -7.25900 28.68000 1.000 49.25295 209 SER B O 1
ATOM 3859 N N . TYR B 1 211 ? 22.30300 -7.42800 28.48700 1.000 44.96759 210 TYR B N 1
ATOM 3860 C CA . TYR B 1 211 ? 22.25200 -7.33800 27.03300 1.000 41.96810 210 TYR B CA 1
ATOM 3861 C C . TYR B 1 211 ? 22.10500 -8.69100 26.35200 1.000 42.57760 210 TYR B C 1
ATOM 3862 O O . TYR B 1 211 ? 21.67900 -8.73900 25.19300 1.000 46.33296 210 TYR B O 1
ATOM 3871 N N . GLY B 1 212 ? 22.44000 -9.78300 27.03500 1.000 46.28717 211 GLY B N 1
ATOM 3872 C CA . GLY B 1 212 ? 22.46800 -11.08800 26.40100 1.000 47.39303 211 GLY B CA 1
ATOM 3873 C C . GLY B 1 212 ? 21.30200 -11.99800 26.73700 1.000 56.34234 211 GLY B C 1
ATOM 3874 O O . GLY B 1 212 ? 21.15800 -13.06900 26.13900 1.000 50.76990 211 GLY B O 1
ATOM 3875 N N . VAL B 1 213 ? 20.46700 -11.59300 27.69100 1.000 42.70667 212 VAL B N 1
ATOM 3876 C CA . VAL B 1 213 ? 19.28400 -12.35300 28.08300 1.000 49.81090 212 VAL B CA 1
ATOM 3877 C C . VAL B 1 213 ? 18.05800 -11.62300 27.55400 1.000 54.59465 212 VAL B C 1
ATOM 3878 O O . VAL B 1 213 ? 17.86100 -10.43600 27.84700 1.000 50.99248 212 VAL B O 1
ATOM 3882 N N . ASP B 1 214 ? 17.24300 -12.32600 26.77200 1.000 46.73245 213 ASP B N 1
ATOM 3883 C CA . ASP B 1 214 ? 15.97800 -11.78400 26.30400 1.000 47.18717 213 ASP B CA 1
ATOM 3884 C C . ASP B 1 214 ? 15.15300 -11.34900 27.51400 1.000 60.40136 213 ASP B C 1
ATOM 3885 O O . ASP B 1 214 ? 14.84700 -12.18500 28.37700 1.000 53.33414 213 ASP B O 1
ATOM 3890 N N . PRO B 1 215 ? 14.79900 -10.06600 27.62900 1.000 51.81115 214 PRO B N 1
ATOM 3891 C CA . PRO B 1 215 ? 14.17900 -9.59100 28.87700 1.000 54.92381 214 PRO B CA 1
ATOM 3892 C C . PRO B 1 215 ? 12.78500 -10.13800 29.11300 1.000 56.85045 214 PRO B C 1
ATOM 3893 O O . PRO B 1 215 ? 12.32800 -10.13300 30.26300 1.000 68.67459 214 PRO B O 1
ATOM 3897 N N . SER B 1 216 ? 12.09800 -10.62100 28.07600 1.000 57.42439 215 SER B N 1
ATOM 3898 C CA . SER B 1 216 ? 10.82100 -11.29500 28.27900 1.000 58.46768 215 SER B CA 1
ATOM 3899 C C . SER B 1 216 ? 10.97800 -12.65400 28.95200 1.000 62.97868 215 SER B C 1
ATOM 3900 O O . SER B 1 216 ? 9.98200 -13.21800 29.41600 1.000 66.83812 215 SER B O 1
ATOM 3903 N N . LEU B 1 217 ? 12.20100 -13.18600 29.02000 1.000 65.54371 216 LEU B N 1
ATOM 3904 C CA . LEU B 1 217 ? 12.48000 -14.46900 29.65300 1.000 66.94569 216 LEU B CA 1
ATOM 3905 C C . LEU B 1 217 ? 13.44700 -14.32200 30.82300 1.000 71.32201 216 LEU B C 1
ATOM 3906 O O . LEU B 1 217 ? 14.13200 -15.28500 31.18200 1.000 75.20704 216 LEU B O 1
ATOM 3911 N N . LYS B 1 218 ? 13.51500 -13.13000 31.42600 1.000 85.40296 217 LYS B N 1
ATOM 3912 C CA . LYS B 1 218 ? 14.53500 -12.85100 32.43500 1.000 89.08823 217 LYS B CA 1
ATOM 3913 C C . LYS B 1 218 ? 14.33400 -13.68200 33.70000 1.000 99.04923 217 LYS B C 1
ATOM 3914 O O . LYS B 1 218 ? 15.31100 -14.06900 34.35300 1.000 97.42875 217 LYS B O 1
ATOM 3920 N N . GLN B 1 221 ? 13.07600 -19.51900 34.83400 1.000 114.35949 220 GLN B N 1
ATOM 3921 C CA . GLN B 1 221 ? 13.97700 -20.54500 35.36100 1.000 126.61228 220 GLN B CA 1
ATOM 3922 C C . GLN B 1 221 ? 15.30900 -20.77000 34.57600 1.000 116.70712 220 GLN B C 1
ATOM 3923 O O . GLN B 1 221 ? 16.37200 -20.43200 35.07700 1.000 113.33331 220 GLN B O 1
ATOM 3929 N N . ASN B 1 222 ? 15.28200 -21.36900 33.40000 1.000 110.98719 221 ASN B N 1
ATOM 3930 C CA . ASN B 1 222 ? 16.48700 -21.48800 32.58900 1.000 107.05677 221 ASN B CA 1
ATOM 3931 C C . ASN B 1 222 ? 16.85200 -20.16400 31.93500 1.000 103.30118 221 ASN B C 1
ATOM 3932 O O . ASN B 1 222 ? 16.57200 -19.96200 30.74900 1.000 101.30566 221 ASN B O 1
ATOM 3937 N N . VAL B 1 223 ? 17.47500 -19.25900 32.68100 1.000 94.49649 222 VAL B N 1
ATOM 3938 C CA . VAL B 1 223 ? 17.97400 -18.01800 32.10500 1.000 94.49168 222 VAL B CA 1
ATOM 3939 C C . VAL B 1 223 ? 19.37200 -18.30600 31.56800 1.000 84.49482 222 VAL B C 1
ATOM 3940 O O . VAL B 1 223 ? 20.28400 -18.67200 32.31400 1.000 98.60401 222 VAL B O 1
ATOM 3944 N N . GLN B 1 224 ? 19.52400 -18.22300 30.25100 1.000 78.62002 223 GLN B N 1
ATOM 3945 C CA . GLN B 1 224 ? 20.79400 -18.50900 29.59800 1.000 78.87122 223 GLN B CA 1
ATOM 3946 C C . GLN B 1 224 ? 21.19600 -17.30200 28.76700 1.000 65.69300 223 GLN B C 1
ATOM 3947 O O . GLN B 1 224 ? 20.49600 -16.93000 27.81700 1.000 62.93708 223 GLN B O 1
ATOM 3953 N N . SER B 1 225 ? 22.30700 -16.68300 29.14500 1.000 54.66648 224 SER B N 1
ATOM 3954 C CA . SER B 1 225 ? 22.82900 -15.54800 28.40600 1.000 63.71546 224 SER B CA 1
ATOM 3955 C C . SER B 1 225 ? 23.40600 -16.00700 27.07200 1.000 57.10378 224 SER B C 1
ATOM 3956 O O . SER B 1 225 ? 23.97200 -17.09800 26.95700 1.000 55.00252 224 SER B O 1
ATOM 3959 N N . LYS B 1 226 ? 23.24000 -15.16300 26.04900 1.000 47.21616 225 LYS B N 1
ATOM 3960 C CA . LYS B 1 226 ? 23.76900 -15.49500 24.72800 1.000 53.38260 225 LYS B CA 1
ATOM 3961 C C . LYS B 1 226 ? 25.28600 -15.60800 24.75100 1.000 46.98896 225 LYS B C 1
ATOM 3962 O O . LYS B 1 226 ? 25.86000 -16.41300 24.01100 1.000 48.62668 225 LYS B O 1
ATOM 3968 N N . VAL B 1 227 ? 25.94600 -14.81900 25.59500 1.000 44.95793 226 VAL B N 1
ATOM 3969 C CA . VAL B 1 227 ? 27.38900 -14.87800 25.78600 1.000 49.14223 226 VAL B CA 1
ATOM 3970 C C . VAL B 1 227 ? 27.65300 -15.02000 27.27700 1.000 53.28468 226 VAL B C 1
ATOM 3971 O O . VAL B 1 227 ? 27.07600 -14.28100 28.08300 1.000 49.37140 226 VAL B O 1
ATOM 3975 N N . LYS B 1 228 ? 28.51300 -15.96600 27.63900 1.000 46.85128 227 LYS B N 1
ATOM 3976 C CA . LYS B 1 228 ? 28.79100 -16.23100 29.04300 1.000 57.44068 227 LYS B CA 1
ATOM 3977 C C . LYS B 1 228 ? 29.35900 -14.98200 29.71000 1.000 50.56962 227 LYS B C 1
ATOM 3978 O O . LYS B 1 228 ? 30.33700 -14.41100 29.21000 1.000 49.60840 227 LYS B O 1
ATOM 3984 N N . PRO B 1 229 ? 28.77600 -14.52500 30.82400 1.000 51.44771 228 PRO B N 1
ATOM 3985 C CA . PRO B 1 229 ? 29.30700 -13.31800 31.48500 1.000 56.91414 228 PRO B CA 1
ATOM 3986 C C . PRO B 1 229 ? 30.77900 -13.42600 31.85100 1.000 53.97705 228 PRO B C 1
ATOM 3987 O O . PRO B 1 229 ? 31.51500 -12.43600 31.74600 1.000 48.65425 228 PRO B O 1
ATOM 3991 N N . GLU B 1 230 ? 31.23100 -14.61300 32.26600 1.000 49.35039 229 GLU B N 1
ATOM 3992 C CA . GLU B 1 230 ? 32.62700 -14.80100 32.64500 1.000 51.56982 229 GLU B CA 1
ATOM 3993 C C . GLU B 1 230 ? 33.57400 -14.71200 31.45500 1.000 56.10265 229 GLU B C 1
ATOM 3994 O O . GLU B 1 230 ? 34.75700 -14.40900 31.64300 1.000 50.05855 229 GLU B O 1
ATOM 4000 N N . VAL B 1 231 ? 33.08900 -14.97800 30.24100 1.000 48.36511 230 VAL B N 1
ATOM 4001 C CA . VAL B 1 231 ? 33.94800 -14.87200 29.06700 1.000 51.13571 230 VAL B CA 1
ATOM 4002 C C . VAL B 1 231 ? 34.18800 -13.41100 28.71400 1.000 50.68682 230 VAL B C 1
ATOM 4003 O O . VAL B 1 231 ? 35.28400 -13.03300 28.27900 1.000 47.21874 230 VAL B O 1
ATOM 4007 N N . ILE B 1 232 ? 33.17500 -12.56300 28.90700 1.000 50.32282 231 ILE B N 1
ATOM 4008 C CA . ILE B 1 232 ? 33.34000 -11.14000 28.63700 1.000 42.75073 231 ILE B CA 1
ATOM 4009 C C . ILE B 1 232 ? 34.26100 -10.50500 29.67100 1.000 49.68666 231 ILE B C 1
ATOM 4010 O O . ILE B 1 232 ? 35.07800 -9.63500 29.34500 1.000 50.46219 231 ILE B O 1
ATOM 4015 N N . ALA B 1 233 ? 34.14800 -10.93100 30.93000 1.000 49.23380 232 ALA B N 1
ATOM 4016 C CA . ALA B 1 233 ? 35.04700 -10.43100 31.96600 1.000 51.63295 232 ALA B CA 1
ATOM 4017 C C . ALA B 1 233 ? 36.48300 -10.85600 31.69000 1.000 51.47146 232 ALA B C 1
ATOM 4018 O O . ALA B 1 233 ? 37.40900 -10.04000 31.75500 1.000 55.01708 232 ALA B O 1
ATOM 4020 N N . LYS B 1 234 ? 36.68500 -12.13600 31.36500 1.000 47.90607 233 LYS B N 1
ATOM 4021 C CA . LYS B 1 234 ? 38.03500 -12.64000 31.13500 1.000 56.68804 233 LYS B CA 1
ATOM 4022 C C . LYS B 1 234 ? 38.64700 -12.06100 29.86700 1.000 52.44377 233 LYS B C 1
ATOM 4023 O O . LYS B 1 234 ? 39.87700 -11.98300 29.75600 1.000 58.16282 233 LYS B O 1
ATOM 4029 N N . LEU B 1 235 ? 37.81700 -11.65800 28.90200 1.000 50.98827 234 LEU B N 1
ATOM 4030 C CA . LEU B 1 235 ? 38.33600 -10.99400 27.71000 1.000 42.23149 234 LEU B CA 1
ATOM 4031 C C . LEU B 1 235 ? 39.03500 -9.69200 28.07700 1.000 46.54657 234 LEU B C 1
ATOM 4032 O O . LEU B 1 235 ? 40.13300 -9.40100 27.58800 1.000 41.88555 234 LEU B O 1
ATOM 4037 N N . TYR B 1 236 ? 38.40800 -8.89200 28.94200 1.000 47.87072 235 TYR B N 1
ATOM 4038 C CA . TYR B 1 236 ? 39.03200 -7.65100 29.38800 1.000 47.67155 235 TYR B CA 1
ATOM 4039 C C . TYR B 1 236 ? 40.21500 -7.92800 30.30400 1.000 49.83815 235 TYR B C 1
ATOM 4040 O O . TYR B 1 236 ? 41.26500 -7.28800 30.18300 1.000 45.41068 235 TYR B O 1
ATOM 4049 N N . LYS B 1 237 ? 40.06600 -8.88600 31.22100 1.000 41.98263 236 LYS B N 1
ATOM 4050 C CA . LYS B 1 237 ? 41.08200 -9.10000 32.24600 1.000 51.96979 236 LYS B CA 1
ATOM 4051 C C . LYS B 1 237 ? 42.36800 -9.66600 31.65800 1.000 45.11152 236 LYS B C 1
ATOM 4052 O O . LYS B 1 237 ? 43.46600 -9.23900 32.03000 1.000 46.30294 236 LYS B O 1
ATOM 4058 N N . ASP B 1 238 ? 42.25600 -10.63000 30.74500 1.000 45.12230 237 ASP B N 1
ATOM 4059 C CA . ASP B 1 238 ? 43.42700 -11.30800 30.20900 1.000 53.94277 237 ASP B CA 1
ATOM 4060 C C . ASP B 1 238 ? 43.98400 -10.66100 28.94700 1.000 49.20515 237 ASP B C 1
ATOM 4061 O O . ASP B 1 238 ? 45.13100 -10.94400 28.58500 1.000 48.31682 237 ASP B O 1
ATOM 4066 N N . TRP B 1 239 ? 43.21500 -9.81400 28.26400 1.000 50.32670 238 TRP B N 1
ATOM 4067 C CA . TRP B 1 239 ? 43.67700 -9.31400 26.97400 1.000 49.56693 238 TRP B CA 1
ATOM 4068 C C . TRP B 1 239 ? 43.48400 -7.81100 26.80100 1.000 42.65159 238 TRP B C 1
ATOM 4069 O O . TRP B 1 239 ? 44.45600 -7.08700 26.56600 1.000 46.61135 238 TRP B O 1
ATOM 4080 N N . ILE B 1 240 ? 42.24400 -7.32700 26.91000 1.000 47.27467 239 ILE B N 1
ATOM 4081 C CA . ILE B 1 240 ? 41.96400 -5.93200 26.57400 1.000 42.15710 239 ILE B CA 1
ATOM 4082 C C . ILE B 1 240 ? 42.68300 -4.98900 27.53400 1.000 43.53344 239 ILE B C 1
ATOM 4083 O O . ILE B 1 240 ? 43.40100 -4.07600 27.10900 1.000 49.77259 239 ILE B O 1
ATOM 4088 N N . ILE B 1 241 ? 42.51000 -5.19300 28.84200 1.000 48.77133 240 ILE B N 1
ATOM 4089 C CA . ILE B 1 241 ? 43.18600 -4.33100 29.81500 1.000 45.37005 240 ILE B CA 1
ATOM 4090 C C . ILE B 1 241 ? 44.70600 -4.43800 29.71200 1.000 48.87609 240 ILE B C 1
ATOM 4091 O O . ILE B 1 241 ? 45.37100 -3.39100 29.64800 1.000 50.36847 240 ILE B O 1
ATOM 4096 N N . PRO B 1 242 ? 45.31600 -5.63400 29.68300 1.000 49.54170 241 PRO B N 1
ATOM 4097 C CA . PRO B 1 242 ? 46.78400 -5.67600 29.54100 1.000 45.90891 241 PRO B CA 1
ATOM 4098 C C . PRO B 1 242 ? 47.29200 -5.05500 28.24800 1.000 47.35574 241 PRO B C 1
ATOM 4099 O O . PRO B 1 242 ? 48.33100 -4.38400 28.25600 1.000 42.48824 241 PRO B O 1
ATOM 4103 N N . LEU B 1 243 ? 46.59300 -5.25700 27.13200 1.000 42.04845 242 LEU B N 1
ATOM 4104 C CA . LEU B 1 243 ? 47.06600 -4.68700 25.87700 1.000 44.59085 242 LEU B CA 1
ATOM 4105 C C . LEU B 1 243 ? 46.88200 -3.17700 25.84000 1.000 47.85368 242 LEU B C 1
ATOM 4106 O O . LEU B 1 243 ? 47.70600 -2.47300 25.24300 1.000 54.96828 242 LEU B O 1
ATOM 4111 N N . THR B 1 244 ? 45.81500 -2.65800 26.45700 1.000 45.42178 243 THR B N 1
ATOM 4112 C CA . THR B 1 244 ? 45.66800 -1.21000 26.55400 1.000 46.84640 243 THR B CA 1
ATOM 4113 C C . THR B 1 244 ? 46.82500 -0.60500 27.33500 1.000 53.83034 243 THR B C 1
ATOM 4114 O O . THR B 1 244 ? 47.37100 0.43900 26.95400 1.000 52.18670 243 THR B O 1
ATOM 4118 N N . LYS B 1 245 ? 47.22100 -1.25600 28.42700 1.000 44.69969 244 LYS B N 1
ATOM 4119 C CA . LYS B 1 245 ? 48.35100 -0.76200 29.20100 1.000 49.01191 244 LYS B CA 1
ATOM 4120 C C . LYS B 1 245 ? 49.64700 -0.88300 28.41500 1.000 49.68963 244 LYS B C 1
ATOM 4121 O O . LYS B 1 245 ? 50.52200 -0.01700 28.51800 1.000 52.57650 244 LYS B O 1
ATOM 4127 N N . LYS B 1 246 ? 49.78300 -1.94300 27.61400 1.000 51.90321 245 LYS B N 1
ATOM 4128 C CA . LYS B 1 246 ? 50.95900 -2.07500 26.76200 1.000 54.08597 245 LYS B CA 1
ATOM 4129 C C . LYS B 1 246 ? 51.05300 -0.91300 25.78000 1.000 52.79508 245 LYS B C 1
ATOM 4130 O O . LYS B 1 246 ? 52.12900 -0.33300 25.59100 1.000 61.67794 245 LYS B O 1
ATOM 4136 N N . VAL B 1 247 ? 49.93100 -0.55700 25.14800 1.000 48.19711 246 VAL B N 1
ATOM 4137 C CA . VAL B 1 247 ? 49.89700 0.62200 24.28600 1.000 46.82675 246 VAL B CA 1
ATOM 4138 C C . VAL B 1 247 ? 50.31900 1.86200 25.06600 1.000 52.83858 246 VAL B C 1
ATOM 4139 O O . VAL B 1 247 ? 51.13100 2.66700 24.59100 1.000 60.16559 246 VAL B O 1
ATOM 4143 N N . GLU B 1 248 ? 49.78900 2.02600 26.28000 1.000 53.58922 247 GLU B N 1
ATOM 4144 C CA . GLU B 1 248 ? 50.10400 3.20100 27.08600 1.000 55.27801 247 GLU B CA 1
ATOM 4145 C C . GLU B 1 248 ? 51.59700 3.29300 27.37300 1.000 64.08007 247 GLU B C 1
ATOM 4146 O O . GLU B 1 248 ? 52.20500 4.35800 27.21900 1.000 49.35854 247 GLU B O 1
ATOM 4152 N N . ILE B 1 249 ? 52.20600 2.18300 27.79900 1.000 59.85845 248 ILE B N 1
ATOM 4153 C CA . ILE B 1 249 ? 53.62500 2.20400 28.14400 1.000 64.99556 248 ILE B CA 1
ATOM 4154 C C . ILE B 1 249 ? 54.47500 2.46400 26.90700 1.000 61.12813 248 ILE B C 1
ATOM 4155 O O . ILE B 1 249 ? 55.42600 3.25300 26.94500 1.000 66.84672 248 ILE B O 1
ATOM 4160 N N . ASP B 1 250 ? 54.14700 1.81100 25.79000 1.000 61.63534 249 ASP B N 1
ATOM 4161 C CA . ASP B 1 250 ? 54.91700 2.02100 24.57000 1.000 68.77696 249 ASP B CA 1
ATOM 4162 C C . ASP B 1 250 ? 54.72900 3.43000 24.02600 1.000 71.36563 249 ASP B C 1
ATOM 4163 O O . ASP B 1 250 ? 55.62400 3.95800 23.35500 1.000 75.70132 249 ASP B O 1
ATOM 4168 N N . TYR B 1 251 ? 53.58200 4.05300 24.30200 1.000 65.27106 250 TYR B N 1
ATOM 4169 C CA . TYR B 1 251 ? 53.39700 5.45100 23.93000 1.000 57.23657 250 TYR B CA 1
ATOM 4170 C C . TYR B 1 251 ? 54.25200 6.36100 24.80300 1.000 65.27215 250 TYR B C 1
ATOM 4171 O O . TYR B 1 251 ? 54.94200 7.25500 24.30100 1.000 66.51602 250 TYR B O 1
ATOM 4180 N N . LEU B 1 252 ? 54.22100 6.14100 26.11800 1.000 59.05182 251 LEU B N 1
ATOM 4181 C CA . LEU B 1 252 ? 54.95300 7.01500 27.02700 1.000 66.18966 251 LEU B CA 1
ATOM 4182 C C . LEU B 1 252 ? 56.45900 6.82700 26.88900 1.000 64.04547 251 LEU B C 1
ATOM 4183 O O . LEU B 1 252 ? 57.22200 7.79000 27.01800 1.000 72.38676 251 LEU B O 1
ATOM 4188 N N . LEU B 1 253 ? 56.90400 5.59700 26.61800 1.000 68.29251 252 LEU B N 1
ATOM 4189 C CA . LEU B 1 253 ? 58.33500 5.33000 26.50000 1.000 71.47133 252 LEU B CA 1
ATOM 4190 C C . LEU B 1 253 ? 58.98400 6.13600 25.38400 1.000 79.32997 252 LEU B C 1
ATOM 4191 O O . LEU B 1 253 ? 60.20000 6.35300 25.41700 1.000 82.78236 252 LEU B O 1
ATOM 4196 N N . ARG B 1 254 ? 58.20100 6.58900 24.40700 1.000 73.27195 253 ARG B N 1
ATOM 4197 C CA . ARG B 1 254 ? 58.70000 7.38300 23.29300 1.000 76.23076 253 ARG B CA 1
ATOM 4198 C C . ARG B 1 254 ? 58.25500 8.83900 23.37200 1.000 71.44281 253 ARG B C 1
ATOM 4199 O O . ARG B 1 254 ? 58.45800 9.59200 22.41300 1.000 76.80579 253 ARG B O 1
ATOM 4207 N N . ARG B 1 255 ? 57.66900 9.25600 24.49900 1.000 65.81823 254 ARG B N 1
ATOM 4208 C CA . ARG B 1 255 ? 56.98200 10.54300 24.56800 1.000 68.71181 254 ARG B CA 1
ATOM 4209 C C . ARG B 1 255 ? 57.93300 11.72000 24.39000 1.000 78.34619 254 ARG B C 1
ATOM 4210 O O . ARG B 1 255 ? 57.52300 12.77300 23.88700 1.000 76.75320 254 ARG B O 1
ATOM 4218 N N . LEU B 1 256 ? 59.19800 11.56600 24.78000 1.000 73.04077 255 LEU B N 1
ATOM 4219 C CA . LEU B 1 256 ? 60.12500 12.69000 24.74100 1.000 80.15580 255 LEU B CA 1
ATOM 4220 C C . LEU B 1 256 ? 60.50700 13.09700 23.32400 1.000 74.61420 255 LEU B C 1
ATOM 4221 O O . LEU B 1 256 ? 61.04300 14.19400 23.14000 1.000 73.17465 255 LEU B O 1
ATOM 4226 N N . GLU B 1 257 ? 60.23500 12.25600 22.32500 1.000 74.33594 256 GLU B N 1
ATOM 4227 C CA . GLU B 1 257 ? 60.49500 12.62200 20.93800 1.000 70.21216 256 GLU B CA 1
ATOM 4228 C C . GLU B 1 257 ? 59.69600 13.83600 20.48700 1.000 75.97571 256 GLU B C 1
ATOM 4229 O O . GLU B 1 257 ? 60.03000 14.42500 19.45200 1.000 84.46467 256 GLU B O 1
ATOM 4235 N N . ASP B 1 258 ? 58.65700 14.22000 21.22200 1.000 79.05336 257 ASP B N 1
ATOM 4236 C CA . ASP B 1 258 ? 57.77400 15.31200 20.83500 1.000 74.69764 257 ASP B CA 1
ATOM 4237 C C . ASP B 1 258 ? 57.68600 16.35300 21.93800 1.000 75.55454 257 ASP B C 1
ATOM 4238 O O . ASP B 1 258 ? 56.61100 16.87700 22.24100 1.000 88.27699 257 ASP B O 1
ATOM 4243 N N . GLU B 1 259 ? 58.81700 16.66100 22.56200 1.000 87.02669 258 GLU B N 1
ATOM 4244 C CA . GLU B 1 259 ? 58.90500 17.77400 23.49300 1.000 94.38624 258 GLU B CA 1
ATOM 4245 C C . GLU B 1 259 ? 60.21800 18.50100 23.27000 1.000 90.36622 258 GLU B C 1
ATOM 4246 O O . GLU B 1 259 ? 61.24200 17.87500 22.98300 1.000 98.63920 258 GLU B O 1
ATOM 4252 N N . ASP B 1 260 ? 60.13300 19.82400 23.33900 1.000 120.35158 259 ASP B N 1
ATOM 4253 C CA . ASP B 1 260 ? 61.29400 20.67100 23.14400 1.000 144.82002 259 ASP B CA 1
ATOM 4254 C C . ASP B 1 260 ? 62.26100 20.35600 24.24300 1.000 138.69687 259 ASP B C 1
ATOM 4255 O O . ASP B 1 260 ? 61.87300 20.18200 25.40100 1.000 130.47664 259 ASP B O 1
ATOM 4260 N N . VAL B 1 261 ? 63.55800 20.47400 23.99000 1.000 132.75439 260 VAL B N 1
ATOM 4261 C CA . VAL B 1 261 ? 64.51400 20.09000 25.02200 1.000 125.87481 260 VAL B CA 1
ATOM 4262 C C . VAL B 1 261 ? 64.77100 21.19000 26.04100 1.000 117.67288 260 VAL B C 1
ATOM 4263 O O . VAL B 1 261 ? 65.84000 21.73400 26.14300 1.000 139.22448 260 VAL B O 1
ATOM 4267 N N . GLU B 1 262 ? 63.75900 21.40400 26.84900 1.000 119.61452 261 GLU B N 1
ATOM 4268 C CA . GLU B 1 262 ? 63.67600 22.22700 28.01200 1.000 123.05232 261 GLU B CA 1
ATOM 4269 C C . GLU B 1 262 ? 63.15800 21.21600 29.09000 1.000 136.51385 261 GLU B C 1
ATOM 4270 O O . GLU B 1 262 ? 62.53500 21.60300 30.07500 1.000 143.98136 261 GLU B O 1
ATOM 4276 N N . LEU B 1 263 ? 63.35600 19.91700 28.81100 1.000 124.79934 262 LEU B N 1
ATOM 4277 C CA . LEU B 1 263 ? 63.09700 18.77300 29.60100 1.000 97.91735 262 LEU B CA 1
ATOM 4278 C C . LEU B 1 263 ? 64.26800 18.85400 30.52000 1.000 112.60165 262 LEU B C 1
ATOM 4279 O O . LEU B 1 263 ? 64.21600 18.31700 31.61500 1.000 116.40165 262 LEU B O 1
ATOM 4284 N N . VAL B 1 264 ? 65.34700 19.48900 30.03700 1.000 106.80259 263 VAL B N 1
ATOM 4285 C CA . VAL B 1 264 ? 66.57600 19.62500 30.81500 1.000 102.45878 263 VAL B CA 1
ATOM 4286 C C . VAL B 1 264 ? 66.28100 20.16200 32.20900 1.000 106.32795 263 VAL B C 1
ATOM 4287 O O . VAL B 1 264 ? 67.03800 19.90100 33.15100 1.000 118.02110 263 VAL B O 1
ATOM 4291 N N . GLU B 1 265 ? 65.17200 20.88800 32.37000 1.000 117.38701 264 GLU B N 1
ATOM 4292 C CA . GLU B 1 265 ? 64.70700 21.27200 33.69900 1.000 114.78571 264 GLU B CA 1
ATOM 4293 C C . GLU B 1 265 ? 64.52700 20.05000 34.59400 1.000 110.25811 264 GLU B C 1
ATOM 4294 O O . GLU B 1 265 ? 65.03000 20.01100 35.72300 1.000 119.80598 264 GLU B O 1
ATOM 4300 N N . LYS B 1 266 ? 63.81000 19.03800 34.10400 1.000 113.83983 265 LYS B N 1
ATOM 4301 C CA . LYS B 1 266 ? 63.54000 17.85000 34.90600 1.000 114.86184 265 LYS B CA 1
ATOM 4302 C C . LYS B 1 266 ? 64.69200 16.85700 34.86700 1.000 119.31046 265 LYS B C 1
ATOM 4303 O O . LYS B 1 266 ? 64.74700 15.95600 35.71100 1.000 121.19315 265 LYS B O 1
ATOM 4309 N N . TYR B 1 267 ? 65.59600 17.00800 33.90300 1.000 123.67812 266 TYR B N 1
ATOM 4310 C CA . TYR B 1 267 ? 66.77300 16.16100 33.73300 1.000 126.81878 266 TYR B CA 1
ATOM 4311 C C . TYR B 1 267 ? 67.55400 15.96000 35.02900 1.000 136.37143 266 TYR B C 1
ATOM 4312 O O . TYR B 1 267 ? 67.55600 14.86800 35.59900 1.000 139.77078 266 TYR B O 1
ATOM 4321 N N . SER C 1 1 ? 2.56400 -53.04200 33.52400 1.000 79.31232 0 SER C N 1
ATOM 4322 C CA . SER C 1 1 ? 1.20900 -53.18600 33.00300 1.000 75.70351 0 SER C CA 1
ATOM 4323 C C . SER C 1 1 ? 1.12800 -52.80700 31.52600 1.000 77.57446 0 SER C C 1
ATOM 4324 O O . SER C 1 1 ? 0.24500 -53.27600 30.80600 1.000 68.18720 0 SER C O 1
ATOM 4327 N N . MET C 1 2 ? 2.05100 -51.95800 31.07900 1.000 80.85038 1 MET C N 1
ATOM 4328 C CA . MET C 1 2 ? 2.06900 -51.53800 29.68400 1.000 74.11260 1 MET C CA 1
ATOM 4329 C C . MET C 1 2 ? 2.48000 -52.69700 28.78200 1.000 72.40705 1 MET C C 1
ATOM 4330 O O . MET C 1 2 ? 3.46700 -53.38800 29.05000 1.000 77.78781 1 MET C O 1
ATOM 4335 N N . ASP C 1 3 ? 1.71600 -52.90600 27.71100 1.000 59.17213 2 ASP C N 1
ATOM 4336 C CA . ASP C 1 3 ? 1.99300 -53.94300 26.72000 1.000 56.52443 2 ASP C CA 1
ATOM 4337 C C . ASP C 1 3 ? 2.02800 -53.27800 25.35100 1.000 57.75991 2 ASP C C 1
ATOM 4338 O O . ASP C 1 3 ? 0.97900 -52.91600 24.80800 1.000 57.20478 2 ASP C O 1
ATOM 4343 N N . PHE C 1 4 ? 3.22800 -53.12000 24.79000 1.000 50.89053 3 PHE C N 1
ATOM 4344 C CA . PHE C 1 4 ? 3.35000 -52.44500 23.50300 1.000 52.70050 3 PHE C CA 1
ATOM 4345 C C . PHE C 1 4 ? 2.77700 -53.25800 22.35200 1.000 51.52251 3 PHE C C 1
ATOM 4346 O O . PHE C 1 4 ? 2.70500 -52.74400 21.23100 1.000 51.79971 3 PHE C O 1
ATOM 4354 N N . MET C 1 5 ? 2.37200 -54.50200 22.59400 1.000 48.53167 4 MET C N 1
ATOM 4355 C CA . MET C 1 5 ? 1.60100 -55.25500 21.61900 1.000 52.20938 4 MET C CA 1
ATOM 4356 C C . MET C 1 5 ? 0.10100 -55.03900 21.77100 1.000 55.34020 4 MET C C 1
ATOM 4357 O O . MET C 1 5 ? -0.66700 -55.53000 20.93700 1.000 53.68390 4 MET C O 1
ATOM 4362 N N . LYS C 1 6 ? -0.32900 -54.32700 22.81300 1.000 57.22336 5 LYS C N 1
ATOM 4363 C CA . LYS C 1 6 ? -1.73500 -53.98700 23.03300 1.000 59.65686 5 LYS C CA 1
ATOM 4364 C C . LYS C 1 6 ? -1.84000 -52.47800 23.21100 1.000 60.31901 5 LYS C C 1
ATOM 4365 O O . LYS C 1 6 ? -1.63400 -51.96600 24.32500 1.000 60.59268 5 LYS C O 1
ATOM 4371 N N . PRO C 1 7 ? -2.16900 -51.73700 22.15000 1.000 62.09292 6 PRO C N 1
ATOM 4372 C CA . PRO C 1 7 ? -2.12600 -50.26500 22.23100 1.000 56.34474 6 PRO C CA 1
ATOM 4373 C C . PRO C 1 7 ? -3.01400 -49.66600 23.31000 1.000 64.49582 6 PRO C C 1
ATOM 4374 O O . PRO C 1 7 ? -2.72700 -48.55400 23.77400 1.000 54.89981 6 PRO C O 1
ATOM 4378 N N . GLU C 1 8 ? -4.07600 -50.35800 23.72900 1.000 57.05999 7 GLU C N 1
ATOM 4379 C CA . GLU C 1 8 ? -4.95100 -49.81000 24.75900 1.000 62.85957 7 GLU C CA 1
ATOM 4380 C C . GLU C 1 8 ? -4.26400 -49.75600 26.11900 1.000 58.68974 7 GLU C C 1
ATOM 4381 O O . GLU C 1 8 ? -4.54300 -48.85300 26.91500 1.000 63.60359 7 GLU C O 1
ATOM 4387 N N . THR C 1 9 ? -3.37500 -50.70900 26.41000 1.000 53.88791 8 THR C N 1
ATOM 4388 C CA . THR C 1 9 ? -2.59400 -50.63900 27.64000 1.000 56.88670 8 THR C CA 1
ATOM 4389 C C . THR C 1 9 ? -1.50100 -49.58200 27.56300 1.000 59.33642 8 THR C C 1
ATOM 4390 O O . THR C 1 9 ? -1.00700 -49.14000 28.60600 1.000 57.98591 8 THR C O 1
ATOM 4394 N N . VAL C 1 10 ? -1.11100 -49.17400 26.35600 1.000 61.07595 9 VAL C N 1
ATOM 4395 C CA . VAL C 1 10 ? -0.07200 -48.16200 26.20400 1.000 54.35789 9 VAL C CA 1
ATOM 4396 C C . VAL C 1 10 ? -0.66100 -46.76500 26.33600 1.000 55.17628 9 VAL C C 1
ATOM 4397 O O . VAL C 1 10 ? -0.19000 -45.94900 27.13600 1.000 47.95336 9 VAL C O 1
ATOM 4401 N N . LEU C 1 11 ? -1.70200 -46.47200 25.55500 1.000 50.92660 10 LEU C N 1
ATOM 4402 C CA . LEU C 1 11 ? -2.37400 -45.17400 25.60700 1.000 54.14829 10 LEU C CA 1
ATOM 4403 C C . LEU C 1 11 ? -3.29300 -45.14000 26.82900 1.000 63.58329 10 LEU C C 1
ATOM 4404 O O . LEU C 1 11 ? -4.52400 -45.16700 26.74000 1.000 66.78849 10 LEU C O 1
ATOM 4409 N N . ASP C 1 12 ? -2.65500 -45.07900 27.99800 1.000 58.35155 11 ASP C N 1
ATOM 4410 C CA . ASP C 1 12 ? -3.34200 -45.09700 29.28600 1.000 64.04698 11 ASP C CA 1
ATOM 4411 C C . ASP C 1 12 ? -2.57000 -44.17600 30.21900 1.000 67.86970 11 ASP C C 1
ATOM 4412 O O . ASP C 1 12 ? -1.45600 -44.51200 30.63600 1.000 57.69685 11 ASP C O 1
ATOM 4417 N N . LEU C 1 13 ? -3.16000 -43.02100 30.55000 1.000 60.81991 12 LEU C N 1
ATOM 4418 C CA . LEU C 1 13 ? -2.44700 -42.02500 31.34500 1.000 67.50489 12 LEU C CA 1
ATOM 4419 C C . LEU C 1 13 ? -2.02700 -42.57500 32.70100 1.000 65.33203 12 LEU C C 1
ATOM 4420 O O . LEU C 1 13 ? -0.98400 -42.17900 33.23300 1.000 66.10692 12 LEU C O 1
ATOM 4425 N N . ALA C 1 14 ? -2.81500 -43.49000 33.26900 1.000 61.22974 13 ALA C N 1
ATOM 4426 C CA . ALA C 1 14 ? -2.43000 -44.10600 34.53500 1.000 66.35788 13 ALA C CA 1
ATOM 4427 C C . ALA C 1 14 ? -1.24200 -45.04500 34.35700 1.000 69.71884 13 ALA C C 1
ATOM 4428 O O . ALA C 1 14 ? -0.35000 -45.09700 35.21200 1.000 66.07509 13 ALA C O 1
ATOM 4430 N N . ASN C 1 15 ? -1.21200 -45.79600 33.25300 1.000 66.41158 14 ASN C N 1
ATOM 4431 C CA . ASN C 1 15 ? -0.07700 -46.67500 32.98900 1.000 62.95920 14 ASN C CA 1
ATOM 4432 C C . ASN C 1 15 ? 1.16800 -45.87700 32.62600 1.000 66.87145 14 ASN C C 1
ATOM 4433 O O . ASN C 1 15 ? 2.28800 -46.26900 32.97700 1.000 63.41947 14 ASN C O 1
ATOM 4438 N N . ILE C 1 16 ? 0.99600 -44.76600 31.90600 1.000 59.18576 15 ILE C N 1
ATOM 4439 C CA . ILE C 1 16 ? 2.14100 -43.94800 31.51700 1.000 63.05733 15 ILE C CA 1
ATOM 4440 C C . ILE C 1 16 ? 2.78400 -43.31500 32.74500 1.000 67.20970 15 ILE C C 1
ATOM 4441 O O . ILE C 1 16 ? 4.01100 -43.33700 32.90000 1.000 55.81857 15 ILE C O 1
ATOM 4446 N N . ARG C 1 17 ? 1.96300 -42.73400 33.62900 1.000 72.64314 16 ARG C N 1
ATOM 4447 C CA . ARG C 1 17 ? 2.47000 -42.17600 34.88200 1.000 72.13649 16 ARG C CA 1
ATOM 4448 C C . ARG C 1 17 ? 3.35900 -43.16700 35.61100 1.000 67.01580 16 ARG C C 1
ATOM 4449 O O . ARG C 1 17 ? 4.39800 -42.79300 36.17200 1.000 69.60137 16 ARG C O 1
ATOM 4457 N N . GLN C 1 18 ? 2.96700 -44.44200 35.60400 1.000 60.72865 17 GLN C N 1
ATOM 4458 C CA . GLN C 1 18 ? 3.69300 -45.43400 36.37900 1.000 66.50914 17 GLN C CA 1
ATOM 4459 C C . GLN C 1 18 ? 4.99900 -45.82000 35.69500 1.000 68.52848 17 GLN C C 1
ATOM 4460 O O . GLN C 1 18 ? 6.01000 -46.05300 36.36900 1.000 63.60348 17 GLN C O 1
ATOM 4466 N N . ALA C 1 19 ? 5.00900 -45.88200 34.35900 1.000 59.47820 18 ALA C N 1
ATOM 4467 C CA . ALA C 1 19 ? 6.27200 -46.06800 33.65500 1.000 57.78342 18 ALA C CA 1
ATOM 4468 C C . ALA C 1 19 ? 7.21300 -44.90800 33.93800 1.000 57.29153 18 ALA C C 1
ATOM 4469 O O . ALA C 1 19 ? 8.41900 -45.10700 34.12200 1.000 56.45409 18 ALA C O 1
ATOM 4471 N N . LEU C 1 20 ? 6.67100 -43.68900 34.00100 1.000 49.02655 19 LEU C N 1
ATOM 4472 C CA . LEU C 1 20 ? 7.50400 -42.51400 34.23700 1.000 60.62266 19 LEU C CA 1
ATOM 4473 C C . LEU C 1 20 ? 8.17400 -42.57500 35.60300 1.000 58.47814 19 LEU C C 1
ATOM 4474 O O . LEU C 1 20 ? 9.36400 -42.26400 35.73200 1.000 57.83448 19 LEU C O 1
ATOM 4479 N N . VAL C 1 21 ? 7.42400 -42.96300 36.63600 1.000 51.32995 20 VAL C N 1
ATOM 4480 C CA . VAL C 1 21 ? 8.00100 -43.06300 37.97300 1.000 51.26017 20 VAL C CA 1
ATOM 4481 C C . VAL C 1 21 ? 9.09800 -44.12200 38.00200 1.000 55.73002 20 VAL C C 1
ATOM 4482 O O . VAL C 1 21 ? 10.16000 -43.92200 38.60400 1.000 54.03969 20 VAL C O 1
ATOM 4486 N N . ARG C 1 22 ? 8.86100 -45.26500 37.35200 1.000 58.78979 21 ARG C N 1
ATOM 4487 C CA . ARG C 1 22 ? 9.89800 -46.28700 37.25500 1.000 56.41721 21 ARG C CA 1
ATOM 4488 C C . ARG C 1 22 ? 11.14500 -45.75100 36.56000 1.000 54.54123 21 ARG C C 1
ATOM 4489 O O . ARG C 1 22 ? 12.26600 -46.15200 36.89900 1.000 55.83290 21 ARG C O 1
ATOM 4497 N N . MET C 1 23 ? 10.97400 -44.83400 35.60200 1.000 48.75348 22 MET C N 1
ATOM 4498 C CA . MET C 1 23 ? 12.12900 -44.24400 34.93000 1.000 56.23248 22 MET C CA 1
ATOM 4499 C C . MET C 1 23 ? 12.89500 -43.29500 35.84200 1.000 49.61584 22 MET C C 1
ATOM 4500 O O . MET C 1 23 ? 14.09100 -43.07200 35.62100 1.000 46.27117 22 MET C O 1
ATOM 4505 N N . GLU C 1 24 ? 12.23300 -42.72100 36.85300 1.000 49.49270 23 GLU C N 1
ATOM 4506 C CA . GLU C 1 24 ? 12.94600 -41.90400 37.83300 1.000 52.69818 23 GLU C CA 1
ATOM 4507 C C . GLU C 1 24 ? 14.06200 -42.70400 38.49300 1.000 54.38281 23 GLU C C 1
ATOM 4508 O O . GLU C 1 24 ? 15.19500 -42.22500 38.61900 1.000 58.81210 23 GLU C O 1
ATOM 4514 N N . ASP C 1 25 ? 13.75500 -43.93300 38.92000 1.000 54.84298 24 ASP C N 1
ATOM 4515 C CA . ASP C 1 25 ? 14.77300 -44.78600 39.52300 1.000 59.33922 24 ASP C CA 1
ATOM 4516 C C . ASP C 1 25 ? 15.91500 -45.04500 38.55000 1.000 54.33715 24 ASP C C 1
ATOM 4517 O O . ASP C 1 25 ? 17.08900 -45.01700 38.93600 1.000 48.35378 24 ASP C O 1
ATOM 4522 N N . THR C 1 26 ? 15.58700 -45.28600 37.27900 1.000 44.76697 25 THR C N 1
ATOM 4523 C CA . THR C 1 26 ? 16.61200 -45.58100 36.28500 1.000 44.57640 25 THR C CA 1
ATOM 4524 C C . THR C 1 26 ? 17.54900 -44.39400 36.08900 1.000 52.78798 25 THR C C 1
ATOM 4525 O O . THR C 1 26 ? 18.77100 -44.56500 36.01100 1.000 44.66802 25 THR C O 1
ATOM 4529 N N . ILE C 1 27 ? 16.99700 -43.18000 36.03200 1.000 52.62047 26 ILE C N 1
ATOM 4530 C CA . ILE C 1 27 ? 17.82600 -41.99600 35.82800 1.000 52.49208 26 ILE C CA 1
ATOM 4531 C C . ILE C 1 27 ? 18.67100 -41.70800 37.06500 1.000 54.56393 26 ILE C C 1
ATOM 4532 O O . ILE C 1 27 ? 19.84200 -41.32300 36.95800 1.000 51.95137 26 ILE C O 1
ATOM 4537 N N . VAL C 1 28 ? 18.10300 -41.90400 38.25700 1.000 46.92923 27 VAL C N 1
ATOM 4538 C CA . VAL C 1 28 ? 18.86000 -41.65800 39.48100 1.000 50.98171 27 VAL C CA 1
ATOM 4539 C C . VAL C 1 28 ? 20.00100 -42.66000 39.61800 1.000 51.87879 27 VAL C C 1
ATOM 4540 O O . VAL C 1 28 ? 21.12100 -42.29600 39.99800 1.000 49.45684 27 VAL C O 1
ATOM 4544 N N . PHE C 1 29 ? 19.73900 -43.93400 39.31000 1.000 47.15070 28 PHE C N 1
ATOM 4545 C CA . PHE C 1 29 ? 20.79900 -44.93900 39.31900 1.000 62.37610 28 PHE C CA 1
ATOM 4546 C C . PHE C 1 29 ? 21.93600 -44.56700 38.37400 1.000 52.35556 28 PHE C C 1
ATOM 4547 O O . PHE C 1 29 ? 23.11400 -44.69700 38.72800 1.000 45.60090 28 PHE C O 1
ATOM 4555 N N . ASP C 1 30 ? 21.60500 -44.10800 37.16500 1.000 43.58327 29 ASP C N 1
ATOM 4556 C CA . ASP C 1 30 ? 22.64400 -43.87600 36.16500 1.000 51.64075 29 ASP C CA 1
ATOM 4557 C C . ASP C 1 30 ? 23.49600 -42.66400 36.51500 1.000 51.12647 29 ASP C C 1
ATOM 4558 O O . ASP C 1 30 ? 24.71000 -42.66700 36.28300 1.000 48.39160 29 ASP C O 1
ATOM 4563 N N . LEU C 1 31 ? 22.88000 -41.61600 37.06600 1.000 49.40544 30 LEU C N 1
ATOM 4564 C CA . LEU C 1 31 ? 23.65200 -40.44500 37.46600 1.000 48.05080 30 LEU C CA 1
ATOM 4565 C C . LEU C 1 31 ? 24.55000 -40.76500 38.65100 1.000 48.08914 30 LEU C C 1
ATOM 4566 O O . LEU C 1 31 ? 25.67300 -40.25600 38.74100 1.000 54.69746 30 LEU C O 1
ATOM 4571 N N . ILE C 1 32 ? 24.06900 -41.60700 39.56900 1.000 48.82022 31 ILE C N 1
ATOM 4572 C CA . ILE C 1 32 ? 24.89800 -42.04800 40.68700 1.000 50.42351 31 ILE C CA 1
ATOM 4573 C C . ILE C 1 32 ? 26.11200 -42.81200 40.17500 1.000 58.30723 31 ILE C C 1
ATOM 4574 O O . ILE C 1 32 ? 27.21800 -42.68800 40.71700 1.000 55.20221 31 ILE C O 1
ATOM 4579 N N . GLU C 1 33 ? 25.93300 -43.59900 39.11000 1.000 53.86895 32 GLU C N 1
ATOM 4580 C CA . GLU C 1 33 ? 27.06900 -44.27600 38.49300 1.000 54.28971 32 GLU C CA 1
ATOM 4581 C C . GLU C 1 33 ? 28.01600 -43.28200 37.83300 1.000 59.91937 32 GLU C C 1
ATOM 4582 O O . GLU C 1 33 ? 29.24000 -43.43900 37.90900 1.000 60.47125 32 GLU C O 1
ATOM 4588 N N . ARG C 1 34 ? 27.47200 -42.25600 37.17300 1.000 55.52847 33 ARG C N 1
ATOM 4589 C CA . ARG C 1 34 ? 28.32300 -41.24700 36.55100 1.000 56.92564 33 ARG C CA 1
ATOM 4590 C C . ARG C 1 34 ? 29.11900 -40.46300 37.58600 1.000 59.97517 33 ARG C C 1
ATOM 4591 O O . ARG C 1 34 ? 30.18600 -39.92900 37.25900 1.000 50.76935 33 ARG C O 1
ATOM 4599 N N . SER C 1 35 ? 28.63800 -40.41100 38.83200 1.000 49.79551 34 SER C N 1
ATOM 4600 C CA . SER C 1 35 ? 29.28400 -39.62300 39.87200 1.000 52.40770 34 SER C CA 1
ATOM 4601 C C . SER C 1 35 ? 30.62000 -40.19900 40.32400 1.000 59.89720 34 SER C C 1
ATOM 4602 O O . SER C 1 35 ? 31.32900 -39.53400 41.08500 1.000 63.46280 34 SER C O 1
ATOM 4605 N N . GLN C 1 36 ? 30.98600 -41.40400 39.88700 1.000 58.60183 35 GLN C N 1
ATOM 4606 C CA . GLN C 1 36 ? 32.26600 -41.97600 40.28500 1.000 64.20551 35 GLN C CA 1
ATOM 4607 C C . GLN C 1 36 ? 33.44600 -41.40000 39.51600 1.000 69.88569 35 GLN C C 1
ATOM 4608 O O . GLN C 1 36 ? 34.59200 -41.65100 39.90400 1.000 62.86953 35 GLN C O 1
ATOM 4614 N N . PHE C 1 37 ? 33.20400 -40.64400 38.45000 1.000 56.23669 36 PHE C N 1
ATOM 4615 C CA . PHE C 1 37 ? 34.26300 -40.19400 37.56200 1.000 64.65349 36 PHE C CA 1
ATOM 4616 C C . PHE C 1 37 ? 34.28100 -38.67500 37.47600 1.000 67.26338 36 PHE C C 1
ATOM 4617 O O . PHE C 1 37 ? 33.26000 -38.01100 37.67900 1.000 58.44222 36 PHE C O 1
ATOM 4625 N N . PHE C 1 38 ? 35.46000 -38.13600 37.17300 1.000 64.87372 37 PHE C N 1
ATOM 4626 C CA . PHE C 1 38 ? 35.65300 -36.69800 37.11300 1.000 65.78295 37 PHE C CA 1
ATOM 4627 C C . PHE C 1 38 ? 34.91100 -36.10000 35.92000 1.000 62.84541 37 PHE C C 1
ATOM 4628 O O . PHE C 1 38 ? 34.35100 -36.80700 35.07400 1.000 58.85608 37 PHE C O 1
ATOM 4636 N N . SER C 1 39 ? 34.92200 -34.76300 35.86200 1.000 65.13266 38 SER C N 1
ATOM 4637 C CA . SER C 1 39 ? 34.23900 -34.04300 34.79100 1.000 60.68820 38 SER C CA 1
ATOM 4638 C C . SER C 1 39 ? 34.68900 -34.51500 33.41700 1.000 58.09964 38 SER C C 1
ATOM 4639 O O . SER C 1 39 ? 33.90100 -34.49300 32.46500 1.000 61.39233 38 SER C O 1
ATOM 4642 N N . SER C 1 40 ? 35.94400 -34.94100 33.29800 1.000 58.81690 39 SER C N 1
ATOM 4643 C CA . SER C 1 40 ? 36.47200 -35.55300 32.08400 1.000 57.89219 39 SER C CA 1
ATOM 4644 C C . SER C 1 40 ? 36.21900 -34.70100 30.83700 1.000 56.48913 39 SER C C 1
ATOM 4645 O O . SER C 1 40 ? 35.58000 -35.16200 29.88600 1.000 61.46421 39 SER C O 1
ATOM 4648 N N . PRO C 1 41 ? 36.70700 -33.45600 30.80800 1.000 60.26100 40 PRO C N 1
ATOM 4649 C CA . PRO C 1 41 ? 36.43000 -32.59200 29.64700 1.000 58.21012 40 PRO C CA 1
ATOM 4650 C C . PRO C 1 41 ? 36.91000 -33.16600 28.32400 1.000 63.73897 40 PRO C C 1
ATOM 4651 O O . PRO C 1 41 ? 36.37000 -32.79500 27.27400 1.000 64.51896 40 PRO C O 1
ATOM 4655 N N . SER C 1 42 ? 37.89700 -34.06500 28.33800 1.000 61.06573 41 SER C N 1
ATOM 4656 C CA . SER C 1 42 ? 38.40700 -34.62700 27.09200 1.000 70.14478 41 SER C CA 1
ATOM 4657 C C . SER C 1 42 ? 37.35700 -35.46400 26.37300 1.000 56.10109 41 SER C C 1
ATOM 4658 O O . SER C 1 42 ? 37.37100 -35.54400 25.14000 1.000 62.58266 41 SER C O 1
ATOM 4661 N N . VAL C 1 43 ? 36.45100 -36.10100 27.11900 1.000 51.27428 42 VAL C N 1
ATOM 4662 C CA . VAL C 1 43 ? 35.42200 -36.93400 26.49900 1.000 53.55623 42 VAL C CA 1
ATOM 4663 C C . VAL C 1 43 ? 34.56300 -36.11100 25.54700 1.000 54.61177 42 VAL C C 1
ATOM 4664 O O . VAL C 1 43 ? 34.09600 -36.61700 24.51700 1.000 42.94237 42 VAL C O 1
ATOM 4668 N N . TYR C 1 44 ? 34.37100 -34.82800 25.85300 1.000 54.22611 43 TYR C N 1
ATOM 4669 C CA . TYR C 1 44 ? 33.39700 -33.98900 25.17000 1.000 54.62073 43 TYR C CA 1
ATOM 4670 C C . TYR C 1 44 ? 34.03100 -32.94200 24.26800 1.000 51.30655 43 TYR C C 1
ATOM 4671 O O . TYR C 1 44 ? 33.30700 -32.13400 23.67700 1.000 60.84908 43 TYR C O 1
ATOM 4680 N N . GLU C 1 45 ? 35.35500 -32.93700 24.13800 1.000 61.56187 44 GLU C N 1
ATOM 4681 C CA . GLU C 1 45 ? 36.04300 -31.98900 23.27300 1.000 58.25450 44 GLU C CA 1
ATOM 4682 C C . GLU C 1 45 ? 36.08600 -32.53000 21.84800 1.000 65.27481 44 GLU C C 1
ATOM 4683 O O . GLU C 1 45 ? 36.55600 -33.64900 21.61300 1.000 55.80645 44 GLU C O 1
ATOM 4689 N N . LYS C 1 46 ? 35.59100 -31.73200 20.90600 1.000 54.65448 45 LYS C N 1
ATOM 4690 C CA . LYS C 1 46 ? 35.50300 -32.15300 19.51400 1.000 49.17016 45 LYS C CA 1
ATOM 4691 C C . LYS C 1 46 ? 36.88700 -32.46100 18.95100 1.000 58.90305 45 LYS C C 1
ATOM 4692 O O . LYS C 1 46 ? 37.75600 -31.58600 18.90400 1.000 58.10886 45 LYS C O 1
ATOM 4698 N N . ASN C 1 47 ? 37.09000 -33.71500 18.54400 1.000 52.23752 46 ASN C N 1
ATOM 4699 C CA . ASN C 1 47 ? 38.27000 -34.16400 17.80900 1.000 55.75654 46 ASN C CA 1
ATOM 4700 C C . ASN C 1 47 ? 39.56500 -34.06600 18.60900 1.000 64.54668 46 ASN C C 1
ATOM 4701 O O . ASN C 1 47 ? 40.64200 -33.95600 18.01500 1.000 56.68849 46 ASN C O 1
ATOM 4706 N N . LYS C 1 48 ? 39.50400 -34.09800 19.94400 1.000 57.12135 47 LYS C N 1
ATOM 4707 C CA . LYS C 1 48 ? 40.73800 -34.06600 20.72600 1.000 67.04597 47 LYS C CA 1
ATOM 4708 C C . LYS C 1 48 ? 41.62800 -35.25100 20.37000 1.000 57.77803 47 LYS C C 1
ATOM 4709 O O . LYS C 1 48 ? 42.83200 -35.09500 20.13200 1.000 64.01342 47 LYS C O 1
ATOM 4715 N N . TYR C 1 49 ? 41.04700 -36.43900 20.31300 1.000 69.10724 48 TYR C N 1
ATOM 4716 C CA . TYR C 1 49 ? 41.77700 -37.63400 19.92800 1.000 62.68415 48 TYR C CA 1
ATOM 4717 C C . TYR C 1 49 ? 41.62900 -37.87000 18.43600 1.000 58.79049 48 TYR C C 1
ATOM 4718 O O . TYR C 1 49 ? 40.62400 -37.50000 17.82300 1.000 62.01666 48 TYR C O 1
ATOM 4727 N N . ASN C 1 50 ? 42.65500 -38.47700 17.84800 1.000 53.87429 49 ASN C N 1
ATOM 4728 C CA . ASN C 1 50 ? 42.67200 -38.69800 16.40600 1.000 57.91707 49 ASN C CA 1
ATOM 4729 C C . ASN C 1 50 ? 42.09400 -40.07400 16.08900 1.000 56.11781 49 ASN C C 1
ATOM 4730 O O . ASN C 1 50 ? 42.79100 -41.02400 15.72600 1.000 58.85922 49 ASN C O 1
ATOM 4735 N N . ILE C 1 51 ? 40.77700 -40.16300 16.24300 1.000 55.53400 50 ILE C N 1
ATOM 4736 C CA . ILE C 1 51 ? 40.03200 -41.30600 15.72800 1.000 52.39618 50 ILE C CA 1
ATOM 4737 C C . ILE C 1 51 ? 39.95900 -41.11000 14.22000 1.000 48.45236 50 ILE C C 1
ATOM 4738 O O . ILE C 1 51 ? 39.31700 -40.15600 13.75200 1.000 43.42797 50 ILE C O 1
ATOM 4743 N N . PRO C 1 52 ? 40.62100 -41.95900 13.43400 1.000 53.34425 51 PRO C N 1
ATOM 4744 C CA . PRO C 1 52 ? 40.76100 -41.69300 11.99600 1.000 52.97233 51 PRO C CA 1
ATOM 4745 C C . PRO C 1 52 ? 39.41400 -41.56100 11.30200 1.000 47.49216 51 PRO C C 1
ATOM 4746 O O . PRO C 1 52 ? 38.51600 -42.38700 11.48200 1.000 41.70273 51 PRO C O 1
ATOM 4750 N N . ASN C 1 53 ? 39.28400 -40.49600 10.50800 1.000 37.07606 52 ASN C N 1
ATOM 4751 C CA . ASN C 1 53 ? 38.13800 -40.21400 9.65000 1.000 38.58967 52 ASN C CA 1
ATOM 4752 C C . ASN C 1 53 ? 36.85900 -39.95600 10.42600 1.000 44.31259 52 ASN C C 1
ATOM 4753 O O . ASN C 1 53 ? 35.77200 -39.95900 9.83000 1.000 48.36484 52 ASN C O 1
ATOM 4758 N N . PHE C 1 54 ? 36.95000 -39.72600 11.73100 1.000 42.16552 53 PHE C N 1
ATOM 4759 C CA . PHE C 1 54 ? 35.79900 -39.38500 12.55300 1.000 44.89317 5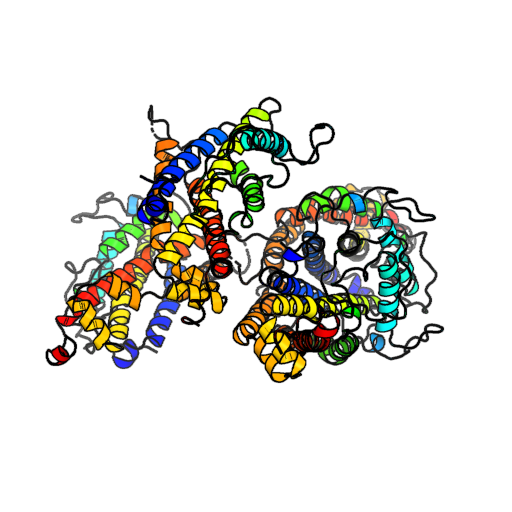3 PHE C CA 1
ATOM 4760 C C . PHE C 1 54 ? 35.86900 -37.91700 12.94700 1.000 45.57726 53 PHE C C 1
ATOM 4761 O O . PHE C 1 54 ? 36.92000 -37.43200 13.38200 1.000 42.51884 53 PHE C O 1
ATOM 4769 N N . ASP C 1 55 ? 34.75000 -37.21900 12.79400 1.000 37.55427 54 ASP C N 1
ATOM 4770 C CA . ASP C 1 55 ? 34.61200 -35.83100 13.21800 1.000 42.41981 54 ASP C CA 1
ATOM 4771 C C . ASP C 1 55 ? 33.59800 -35.78700 14.35300 1.000 46.03226 54 ASP C C 1
ATOM 4772 O O . ASP C 1 55 ? 32.40200 -36.00300 14.13200 1.000 52.40200 54 ASP C O 1
ATOM 4777 N N . GLY C 1 56 ? 34.07000 -35.52100 15.56000 1.000 46.61569 55 GLY C N 1
ATOM 4778 C CA . GLY C 1 56 ? 33.18300 -35.43600 16.69900 1.000 41.16193 55 GLY C CA 1
ATOM 4779 C C . GLY C 1 56 ? 33.94100 -35.68900 17.98700 1.000 49.51622 55 GLY C C 1
ATOM 4780 O O . GLY C 1 56 ? 35.16900 -35.74200 18.01100 1.000 43.62201 55 GLY C O 1
ATOM 4781 N N . THR C 1 57 ? 33.17100 -35.84800 19.05600 1.000 41.12337 56 THR C N 1
ATOM 4782 C CA . THR C 1 57 ? 33.73600 -36.07700 20.37400 1.000 41.12514 56 THR C CA 1
ATOM 4783 C C . THR C 1 57 ? 33.89700 -37.57000 20.63600 1.000 41.37619 56 THR C C 1
ATOM 4784 O O . THR C 1 57 ? 33.28000 -38.41400 19.98000 1.000 37.28983 56 THR C O 1
ATOM 4788 N N . PHE C 1 58 ? 34.75300 -37.88400 21.61000 1.000 37.89596 57 PHE C N 1
ATOM 4789 C CA . PHE C 1 58 ? 34.91500 -39.26200 22.06000 1.000 43.82924 57 PHE C CA 1
ATOM 4790 C C . PHE C 1 58 ? 33.56900 -39.88700 22.41000 1.000 45.03341 57 PHE C C 1
ATOM 4791 O O . PHE C 1 58 ? 33.26900 -41.01700 22.01000 1.000 39.80462 57 PHE C O 1
ATOM 4799 N N . LEU C 1 59 ? 32.74500 -39.15300 23.16200 1.000 42.55787 58 LEU C N 1
ATOM 4800 C CA . LEU C 1 59 ? 31.44000 -39.66700 23.56600 1.000 48.44970 58 LEU C CA 1
ATOM 4801 C C . LEU C 1 59 ? 30.56700 -39.96300 22.35400 1.000 40.20194 58 LEU C C 1
ATOM 4802 O O . LEU C 1 59 ? 29.85200 -40.97300 22.32400 1.000 33.88001 58 LEU C O 1
ATOM 4807 N N . GLU C 1 60 ? 30.62000 -39.09600 21.34100 1.000 36.07449 59 GLU C N 1
ATOM 4808 C CA . GLU C 1 60 ? 29.81600 -39.29900 20.14200 1.000 39.69884 59 GLU C CA 1
ATOM 4809 C C . GLU C 1 60 ? 30.24600 -40.55300 19.39000 1.000 37.54955 59 GLU C C 1
ATOM 4810 O O . GLU C 1 60 ? 29.40200 -41.27100 18.84200 1.000 38.27606 59 GLU C O 1
ATOM 4816 N N . TRP C 1 61 ? 31.55300 -40.83400 19.35300 1.000 36.12321 60 TRP C N 1
ATOM 4817 C CA . TRP C 1 61 ? 32.02200 -42.03600 18.67100 1.000 35.45393 60 TRP C CA 1
ATOM 4818 C C . TRP C 1 61 ? 31.51500 -43.29400 19.36200 1.000 36.97167 60 TRP C C 1
ATOM 4819 O O . TRP C 1 61 ? 31.06100 -44.23200 18.69600 1.000 39.55080 60 TRP C O 1
ATOM 4830 N N . ALA C 1 62 ? 31.58900 -43.33600 20.69300 1.000 35.82551 61 ALA C N 1
ATOM 4831 C CA . ALA C 1 62 ? 31.11300 -44.50700 21.42100 1.000 37.19813 61 ALA C CA 1
ATOM 4832 C C . ALA C 1 62 ? 29.60900 -44.67400 21.26800 1.000 35.57222 61 ALA C C 1
ATOM 4833 O O . ALA C 1 62 ? 29.11900 -45.79700 21.10300 1.000 38.57590 61 ALA C O 1
ATOM 4835 N N . LEU C 1 63 ? 28.86300 -43.56800 21.31500 1.000 38.92391 62 LEU C N 1
ATOM 4836 C CA . LEU C 1 63 ? 27.41700 -43.64200 21.13900 1.000 41.01444 62 LEU C CA 1
ATOM 4837 C C . LEU C 1 63 ? 27.05300 -44.10000 19.73300 1.000 30.08279 62 LEU C C 1
ATOM 4838 O O . LEU C 1 63 ? 26.11400 -44.88400 19.55300 1.000 41.57989 62 LEU C O 1
ATOM 4843 N N . LEU C 1 64 ? 27.78000 -43.61700 18.72400 1.000 41.07090 63 LEU C N 1
ATOM 4844 C CA . LEU C 1 64 ? 27.49000 -44.02700 17.35400 1.000 43.37465 63 LEU C CA 1
ATOM 4845 C C . LEU C 1 64 ? 27.70800 -45.52200 17.16700 1.000 37.92199 63 LEU C C 1
ATOM 4846 O O . LEU C 1 64 ? 26.87500 -46.20300 16.55500 1.000 37.48485 63 LEU C O 1
ATOM 4851 N N . GLN C 1 65 ? 28.82000 -46.05400 17.68900 1.000 31.35517 64 GLN C N 1
ATOM 4852 C CA . GLN C 1 65 ? 29.06900 -47.48700 17.56600 1.000 34.23380 64 GLN C CA 1
ATOM 4853 C C . GLN C 1 65 ? 27.92600 -48.29000 18.17300 1.000 43.38939 64 GLN C C 1
ATOM 4854 O O . GLN C 1 65 ? 27.45700 -49.26700 17.57700 1.000 38.05217 64 GLN C O 1
ATOM 4860 N N . LEU C 1 66 ? 27.45000 -47.88000 19.35200 1.000 40.22592 65 LEU C N 1
ATOM 4861 C CA . LEU C 1 66 ? 26.39000 -48.63100 20.01700 1.000 33.11371 65 LEU C CA 1
ATOM 4862 C C . LEU C 1 66 ? 25.07400 -48.52600 19.25400 1.000 32.59996 65 LEU C C 1
ATOM 4863 O O . LEU C 1 66 ? 24.35200 -49.52000 19.11000 1.000 39.69759 65 LEU C O 1
ATOM 4868 N N . GLU C 1 67 ? 24.73800 -47.33200 18.76300 1.000 35.22540 66 GLU C N 1
ATOM 4869 C CA . GLU C 1 67 ? 23.48300 -47.17300 18.03700 1.000 38.84213 66 GLU C CA 1
ATOM 4870 C C . GLU C 1 67 ? 23.48800 -47.98800 16.75100 1.000 37.40716 66 GLU C C 1
ATOM 4871 O O . GLU C 1 67 ? 22.46900 -48.58500 16.37900 1.000 39.14598 66 GLU C O 1
ATOM 4877 N N . VAL C 1 68 ? 24.63100 -48.03500 16.06600 1.000 30.07985 67 VAL C N 1
ATOM 4878 C CA . VAL C 1 68 ? 24.72600 -48.81200 14.83300 1.000 32.94032 67 VAL C CA 1
ATOM 4879 C C . VAL C 1 68 ? 24.50400 -50.29200 15.12600 1.000 37.48792 67 VAL C C 1
ATOM 4880 O O . VAL C 1 68 ? 23.72300 -50.96500 14.44500 1.000 39.73321 67 VAL C O 1
ATOM 4884 N N . ALA C 1 69 ? 25.17000 -50.81300 16.16200 1.000 37.15581 68 ALA C N 1
ATOM 4885 C CA . ALA C 1 69 ? 24.99000 -52.21700 16.53200 1.000 38.17288 68 ALA C CA 1
ATOM 4886 C C . ALA C 1 69 ? 23.54300 -52.51400 16.91100 1.000 42.20828 68 ALA C C 1
ATOM 4887 O O . ALA C 1 69 ? 22.96000 -53.50600 16.45600 1.000 41.97186 68 ALA C O 1
ATOM 4889 N N . HIS C 1 70 ? 22.94100 -51.66400 17.74700 1.000 34.75768 69 HIS C N 1
ATOM 4890 C CA . HIS C 1 70 ? 21.58900 -51.95100 18.21900 1.000 39.53186 69 HIS C CA 1
ATOM 4891 C C . HIS C 1 70 ? 20.55500 -51.80000 17.11300 1.000 37.85769 69 HIS C C 1
ATOM 4892 O O . HIS C 1 70 ? 19.52100 -52.47800 17.14200 1.000 38.07818 69 HIS C O 1
ATOM 4899 N N . SER C 1 71 ? 20.80800 -50.92700 16.13700 1.000 27.72670 70 SER C N 1
ATOM 4900 C CA . SER C 1 71 ? 19.87700 -50.79200 15.02400 1.000 33.03551 70 SER C CA 1
ATOM 4901 C C . SER C 1 71 ? 19.75700 -52.09100 14.24100 1.000 32.64340 70 SER C C 1
ATOM 4902 O O . SER C 1 71 ? 18.70000 -52.37600 13.66900 1.000 42.17122 70 SER C O 1
ATOM 4905 N N . GLN C 1 72 ? 20.82100 -52.89600 14.21500 1.000 30.89352 71 GLN C N 1
ATOM 4906 C CA . GLN C 1 72 ? 20.77100 -54.16200 13.48800 1.000 42.79224 71 GLN C CA 1
ATOM 4907 C C . GLN C 1 72 ? 19.86100 -55.17600 14.16500 1.000 42.40404 71 GLN C C 1
ATOM 4908 O O . GLN C 1 72 ? 19.34200 -56.07800 13.49700 1.000 35.90546 71 GLN C O 1
ATOM 4914 N N . ILE C 1 73 ? 19.65500 -55.05400 15.47500 1.000 30.76701 72 ILE C N 1
ATOM 4915 C CA . ILE C 1 73 ? 18.75800 -55.97000 16.16900 1.000 37.88523 72 ILE C CA 1
ATOM 4916 C C . ILE C 1 73 ? 17.50100 -55.23300 16.61500 1.000 42.04453 72 ILE C C 1
ATOM 4917 O O . ILE C 1 73 ? 16.94500 -55.52500 17.67900 1.000 38.35646 72 ILE C O 1
ATOM 4922 N N . ARG C 1 74 ? 17.05900 -54.26200 15.80500 1.000 39.89601 73 ARG C N 1
ATOM 4923 C CA . ARG C 1 74 ? 15.69500 -53.72200 15.79700 1.000 44.25482 73 ARG C CA 1
ATOM 4924 C C . ARG C 1 74 ? 15.39300 -52.74900 16.93400 1.000 42.48547 73 ARG C C 1
ATOM 4925 O O . ARG C 1 74 ? 14.21600 -52.52400 17.24100 1.000 38.94223 73 ARG C O 1
ATOM 4933 N N . ARG C 1 75 ? 16.40500 -52.14400 17.56400 1.000 44.49102 74 ARG C N 1
ATOM 4934 C CA . ARG C 1 75 ? 16.13900 -51.29000 18.72000 1.000 41.45427 74 ARG C CA 1
ATOM 4935 C C . ARG C 1 75 ? 15.22700 -50.12300 18.36600 1.000 37.03626 74 ARG C C 1
ATOM 4936 O O . ARG C 1 75 ? 14.29600 -49.80100 19.11500 1.000 37.52796 74 ARG C O 1
ATOM 4944 N N . TYR C 1 76 ? 15.46700 -49.48000 17.22900 1.000 37.18378 75 TYR C N 1
ATOM 4945 C CA . TYR C 1 76 ? 14.75600 -48.25900 16.88600 1.000 44.66878 75 TYR C CA 1
ATOM 4946 C C . TYR C 1 76 ? 13.50200 -48.52000 16.06900 1.000 41.24259 75 TYR C C 1
ATOM 4947 O O . TYR C 1 76 ? 12.86300 -47.56700 15.61400 1.000 42.04905 75 TYR C O 1
ATOM 4956 N N . GLU C 1 77 ? 13.12700 -49.79000 15.89300 1.000 43.91739 76 GLU C N 1
ATOM 4957 C CA . GLU C 1 77 ? 11.76000 -50.10600 15.50400 1.000 42.13661 76 GLU C CA 1
ATOM 4958 C C . GLU C 1 77 ? 10.79100 -49.85800 16.65300 1.000 46.61687 76 GLU C C 1
ATOM 4959 O O . GLU C 1 77 ? 9.59000 -49.69600 16.41400 1.000 40.49408 76 GLU C O 1
ATOM 4965 N N . ALA C 1 78 ? 11.29100 -49.81100 17.88600 1.000 34.63213 77 ALA C N 1
ATOM 4966 C CA . ALA C 1 78 ? 10.42700 -49.61700 19.04300 1.000 43.35750 77 ALA C CA 1
ATOM 4967 C C . ALA C 1 78 ? 9.88700 -48.18800 19.07400 1.000 50.90835 77 ALA C C 1
ATOM 4968 O O . ALA C 1 78 ? 10.62600 -47.23500 18.80700 1.000 44.78485 77 ALA C O 1
ATOM 4970 N N . PRO C 1 79 ? 8.60900 -48.00500 19.41300 1.000 52.41170 78 PRO C N 1
ATOM 4971 C CA . PRO C 1 79 ? 8.05500 -46.64300 19.46600 1.000 59.60411 78 PRO C CA 1
ATOM 4972 C C . PRO C 1 79 ? 8.63500 -45.78600 20.57600 1.000 50.67472 78 PRO C C 1
ATOM 4973 O O . PRO C 1 79 ? 8.51000 -44.55900 20.50600 1.000 47.52271 78 PRO C O 1
ATOM 4977 N N . ASP C 1 80 ? 9.26900 -46.37800 21.58900 1.000 47.79798 79 ASP C N 1
ATOM 4978 C CA . ASP C 1 80 ? 9.81600 -45.62000 22.70800 1.000 46.44199 79 ASP C CA 1
ATOM 4979 C C . ASP C 1 80 ? 11.34100 -45.56000 22.68900 1.000 46.78957 79 ASP C C 1
ATOM 4980 O O . ASP C 1 80 ? 11.96200 -45.36000 23.73700 1.000 53.88811 79 ASP C O 1
ATOM 4985 N N . GLU C 1 81 ? 11.95900 -45.72800 21.52100 1.000 47.32679 80 GLU C N 1
ATOM 4986 C CA . GLU C 1 81 ? 13.40300 -45.57400 21.37100 1.000 44.30969 80 GLU C CA 1
ATOM 4987 C C . GLU C 1 81 ? 13.67700 -44.57200 20.25900 1.000 40.18324 80 GLU C C 1
ATOM 4988 O O . GLU C 1 81 ? 13.23200 -44.76200 19.12100 1.000 50.20213 80 GLU C O 1
ATOM 4994 N N . THR C 1 82 ? 14.40200 -43.50900 20.59200 1.000 39.30080 81 THR C N 1
ATOM 4995 C CA . THR C 1 82 ? 14.70900 -42.43600 19.65800 1.000 47.61608 81 THR C CA 1
ATOM 4996 C C . THR C 1 82 ? 16.21900 -42.34500 19.49800 1.000 41.61395 81 THR C C 1
ATOM 4997 O O . THR C 1 82 ? 16.92800 -42.09100 20.48800 1.000 41.20736 81 THR C O 1
ATOM 5001 N N . PRO C 1 83 ? 16.75900 -42.54800 18.30200 1.000 42.19758 82 PRO C N 1
ATOM 5002 C CA . PRO C 1 83 ? 18.21500 -42.59000 18.15100 1.000 31.70766 82 PRO C CA 1
ATOM 5003 C C . PRO C 1 83 ? 18.83500 -41.20400 18.14900 1.000 42.51703 82 PRO C C 1
ATOM 5004 O O . PRO C 1 83 ? 18.22700 -40.21500 17.72800 1.000 40.28808 82 PRO C O 1
ATOM 5008 N N . PHE C 1 84 ? 20.06800 -41.14400 18.65200 1.000 38.95785 83 PHE C N 1
ATOM 5009 C CA . PHE C 1 84 ? 20.85400 -39.91900 18.58300 1.000 42.66178 83 PHE C CA 1
ATOM 5010 C C . PHE C 1 84 ? 21.46200 -39.69700 17.20500 1.000 45.09278 83 PHE C C 1
ATOM 5011 O O . PHE C 1 84 ? 21.78700 -38.55700 16.86200 1.000 37.96631 83 PHE C O 1
ATOM 5019 N N . PHE C 1 85 ? 21.62100 -40.75900 16.41100 1.000 39.76596 84 PHE C N 1
ATOM 5020 C CA . PHE C 1 85 ? 22.19200 -40.68200 15.06800 1.000 39.80719 84 PHE C CA 1
ATOM 5021 C C . PHE C 1 85 ? 21.21800 -41.28900 14.06300 1.000 42.01233 84 PHE C C 1
ATOM 5022 O O . PHE C 1 85 ? 21.51700 -42.31500 13.43600 1.000 39.01865 84 PHE C O 1
ATOM 5030 N N . PRO C 1 86 ? 20.05400 -40.66400 13.86800 1.000 35.64266 85 PRO C N 1
ATOM 5031 C CA . PRO C 1 86 ? 19.00000 -41.30500 13.06100 1.000 47.80544 85 PRO C CA 1
ATOM 5032 C C . PRO C 1 86 ? 19.39900 -41.60200 11.62700 1.000 42.53908 85 PRO C C 1
ATOM 5033 O O . PRO C 1 86 ? 18.84100 -42.52700 11.02400 1.000 52.26090 85 PRO C O 1
ATOM 5037 N N . ASP C 1 87 ? 20.34600 -40.86000 11.05800 1.000 47.24884 86 ASP C N 1
ATOM 5038 C CA . ASP C 1 87 ? 20.69000 -41.01000 9.64900 1.000 51.98518 86 ASP C CA 1
ATOM 5039 C C . ASP C 1 87 ? 21.85300 -41.96600 9.40800 1.000 51.82913 86 ASP C C 1
ATOM 5040 O O . ASP C 1 87 ? 22.25300 -42.15100 8.25400 1.000 51.65635 86 ASP C O 1
ATOM 5045 N N . GLN C 1 88 ? 22.40300 -42.57800 10.45300 1.000 51.27219 87 GLN C N 1
ATOM 5046 C CA . GLN C 1 88 ? 23.55000 -43.46500 10.31400 1.000 47.39475 87 GLN C CA 1
ATOM 5047 C C . GLN C 1 88 ? 23.26300 -44.84400 10.89800 1.000 40.51054 87 GLN C C 1
ATOM 5048 O O . GLN C 1 88 ? 24.17900 -45.55700 11.30900 1.000 50.01172 87 GLN C O 1
ATOM 5054 N N . LEU C 1 89 ? 21.99400 -45.23100 10.92900 1.000 40.45724 88 LEU C N 1
ATOM 5055 C CA . LEU C 1 89 ? 21.59300 -46.55500 11.38100 1.000 43.02376 88 LEU C CA 1
ATOM 5056 C C . LEU C 1 89 ? 21.69500 -47.55700 10.23200 1.000 46.07644 88 LEU C C 1
ATOM 5057 O O . LEU C 1 89 ? 21.73100 -47.19300 9.05600 1.000 46.76177 88 LEU C O 1
ATOM 5062 N N . LYS C 1 90 ? 21.73600 -48.83500 10.58900 1.000 41.34741 89 LYS C N 1
ATOM 5063 C CA . LYS C 1 90 ? 21.89400 -49.90700 9.62000 1.000 47.35297 89 LYS C CA 1
ATOM 5064 C C . LYS C 1 90 ? 20.59200 -50.68000 9.45100 1.000 40.68533 89 LYS C C 1
ATOM 5065 O O . LYS C 1 90 ? 19.70500 -50.65100 10.30900 1.000 42.97272 89 LYS C O 1
ATOM 5071 N N . THR C 1 91 ? 20.48900 -51.36800 8.32000 1.000 34.55928 90 THR C N 1
ATOM 5072 C CA . THR C 1 91 ? 19.37100 -52.26900 8.10100 1.000 45.11600 90 THR C CA 1
ATOM 5073 C C . THR C 1 91 ? 19.39600 -53.37400 9.15600 1.000 47.83232 90 THR C C 1
ATOM 5074 O O . THR C 1 91 ? 20.46700 -53.90700 9.46700 1.000 43.58767 90 THR C O 1
ATOM 5078 N N . PRO C 1 92 ? 18.25400 -53.72700 9.73900 1.000 38.33619 91 PRO C N 1
ATOM 5079 C CA . PRO C 1 92 ? 18.24600 -54.81300 10.72700 1.000 47.49510 91 PRO C CA 1
ATOM 5080 C C . PRO C 1 92 ? 18.54500 -56.15700 10.08400 1.000 45.02551 91 PRO C C 1
ATOM 5081 O O . PRO C 1 92 ? 18.25800 -56.39500 8.90800 1.000 41.72151 91 PRO C O 1
ATOM 5085 N N . ILE C 1 93 ? 19.15700 -57.04100 10.87600 1.000 40.05411 92 ILE C N 1
ATOM 5086 C CA . ILE C 1 93 ? 19.46600 -58.39200 10.42800 1.000 41.58963 92 ILE C CA 1
ATOM 5087 C C . ILE C 1 93 ? 18.47000 -59.41800 10.95100 1.000 35.80004 92 ILE C C 1
ATOM 5088 O O . ILE C 1 93 ? 18.65400 -60.61900 10.72600 1.000 43.68184 92 ILE C O 1
ATOM 5093 N N . LEU C 1 94 ? 17.42500 -58.98000 11.64500 1.000 36.64046 93 LEU C N 1
ATOM 5094 C CA . LEU C 1 94 ? 16.33600 -59.81900 12.12000 1.000 37.21822 93 LEU C CA 1
ATOM 5095 C C . LEU C 1 94 ? 15.01200 -59.32900 11.53900 1.000 34.54351 93 LEU C C 1
ATOM 5096 O O . LEU C 1 94 ? 14.87900 -58.14600 11.21400 1.000 40.43686 93 LEU C O 1
ATOM 5101 N N . PRO C 1 95 ? 14.02600 -60.20700 11.37600 1.000 39.23893 94 PRO C N 1
ATOM 5102 C CA . PRO C 1 95 ? 12.71800 -59.76800 10.86000 1.000 45.68776 94 PRO C CA 1
ATOM 5103 C C . PRO C 1 95 ? 12.03300 -58.84500 11.85200 1.000 46.66723 94 PRO C C 1
ATOM 5104 O O . PRO C 1 95 ? 12.32700 -58.89200 13.05500 1.000 44.82171 94 PRO C O 1
ATOM 5108 N N . PRO C 1 96 ? 11.11800 -57.99100 11.39500 1.000 46.37028 95 PRO C N 1
ATOM 5109 C CA . PRO C 1 96 ? 10.59900 -56.93300 12.27100 1.000 44.58952 95 PRO C CA 1
ATOM 5110 C C . PRO C 1 96 ? 9.72100 -57.47200 13.38900 1.000 40.75598 95 PRO C C 1
ATOM 5111 O O . PRO C 1 96 ? 9.11200 -58.54000 13.28100 1.000 45.06411 95 PRO C O 1
ATOM 5115 N N . ILE C 1 97 ? 9.67800 -56.71100 14.48600 1.000 47.54630 96 ILE C N 1
ATOM 5116 C CA . ILE C 1 97 ? 8.83600 -57.06500 15.62500 1.000 41.05756 96 ILE C CA 1
ATOM 5117 C C . ILE C 1 97 ? 7.36500 -57.03400 15.24000 1.000 51.11209 96 ILE C C 1
ATOM 5118 O O . ILE C 1 97 ? 6.56600 -57.81900 15.76400 1.000 46.38521 96 ILE C O 1
ATOM 5123 N N . ASN C 1 98 ? 6.99000 -56.14100 14.32000 1.000 45.33508 97 ASN C N 1
ATOM 5124 C CA . ASN C 1 98 ? 5.59600 -55.89300 13.96800 1.000 48.11060 97 ASN C CA 1
ATOM 5125 C C . ASN C 1 98 ? 4.84700 -55.30300 15.15900 1.000 46.10771 97 ASN C C 1
ATOM 5126 O O . ASN C 1 98 ? 3.96500 -55.94700 15.73600 1.000 55.99385 97 ASN C O 1
ATOM 5131 N N . TYR C 1 99 ? 5.20900 -54.08200 15.54100 1.000 40.68609 98 TYR C N 1
ATOM 5132 C CA . TYR C 1 99 ? 4.42800 -53.35400 16.52600 1.000 52.43932 98 TYR C CA 1
ATOM 5133 C C . TYR C 1 99 ? 3.09800 -52.92900 15.90800 1.000 51.35568 98 TYR C C 1
ATOM 5134 O O . TYR C 1 99 ? 3.04700 -52.58900 14.72200 1.000 50.80829 98 TYR C O 1
ATOM 5143 N N . PRO C 1 100 ? 2.01300 -52.92700 16.67600 1.000 45.23111 99 PRO C N 1
ATOM 5144 C CA . PRO C 1 100 ? 0.79300 -52.27100 16.20100 1.000 55.01449 99 PRO C CA 1
ATOM 5145 C C . PRO C 1 100 ? 0.98200 -50.76400 16.21800 1.000 54.65551 99 PRO C C 1
ATOM 5146 O O . PRO C 1 100 ? 1.78900 -50.22900 16.98100 1.000 51.53567 99 PRO C O 1
ATOM 5150 N N . LYS C 1 101 ? 0.24100 -50.07400 15.35400 1.000 54.55743 100 LYS C N 1
ATOM 5151 C CA . LYS C 1 101 ? 0.33900 -48.62100 15.32100 1.000 61.40198 100 LYS C CA 1
ATOM 5152 C C . LYS C 1 101 ? -0.16600 -48.03900 16.63400 1.000 62.86693 100 LYS C C 1
ATOM 5153 O O . LYS C 1 101 ? -1.22100 -48.43500 17.13800 1.000 55.88626 100 LYS C O 1
ATOM 5159 N N . ILE C 1 102 ? 0.60300 -47.11200 17.20000 1.000 59.13087 101 ILE C N 1
ATOM 5160 C CA . ILE C 1 102 ? 0.23600 -46.46800 18.45400 1.000 61.74507 101 ILE C CA 1
ATOM 5161 C C . ILE C 1 102 ? 0.28900 -44.95800 18.26700 1.000 56.40439 101 ILE C C 1
ATOM 5162 O O . ILE C 1 102 ? -0.68700 -44.25200 18.53500 1.000 54.51434 101 ILE C O 1
ATOM 5167 N N . LEU C 1 103 ? 1.43300 -44.45800 17.81300 1.000 52.15739 102 LEU C N 1
ATOM 5168 C CA . LEU C 1 103 ? 1.62600 -43.03800 17.57800 1.000 55.64577 102 LEU C CA 1
ATOM 5169 C C . LEU C 1 103 ? 1.30000 -42.68700 16.13000 1.000 58.31974 102 LEU C C 1
ATOM 5170 O O . LEU C 1 103 ? 1.13700 -43.55500 15.27000 1.000 59.02350 102 LEU C O 1
ATOM 5175 N N . ALA C 1 104 ? 1.21100 -41.38800 15.86700 1.000 52.25528 103 ALA C N 1
ATOM 5176 C CA . ALA C 1 104 ? 0.93900 -40.91600 14.52200 1.000 54.45635 103 ALA C CA 1
ATOM 5177 C C . ALA C 1 104 ? 2.14100 -41.16000 13.61000 1.000 58.71447 103 ALA C C 1
ATOM 5178 O O . ALA C 1 104 ? 3.28200 -41.29400 14.05900 1.000 60.95606 103 ALA C O 1
ATOM 5180 N N . LYS C 1 105 ? 1.86700 -41.19500 12.30200 1.000 57.31000 104 LYS C N 1
ATOM 5181 C CA . LYS C 1 105 ? 2.86100 -41.62500 11.32200 1.000 60.88958 104 LYS C CA 1
ATOM 5182 C C . LYS C 1 105 ? 4.09500 -40.73000 11.27200 1.000 60.42703 104 LYS C C 1
ATOM 5183 O O . LYS C 1 105 ? 5.14800 -41.18100 10.81100 1.000 53.14371 104 LYS C O 1
ATOM 5189 N N . TYR C 1 106 ? 4.00200 -39.48500 11.72600 1.000 58.49445 105 TYR C N 1
ATOM 5190 C CA . TYR C 1 106 ? 5.12500 -38.55600 11.66300 1.000 52.42018 105 TYR C CA 1
ATOM 5191 C C . TYR C 1 106 ? 6.01200 -38.60300 12.90200 1.000 56.04920 105 TYR C C 1
ATOM 5192 O O . TYR C 1 106 ? 6.98500 -37.84700 12.97500 1.000 53.19208 105 TYR C O 1
ATOM 5201 N N . SER C 1 107 ? 5.70200 -39.47100 13.87000 1.000 53.32426 106 SER C N 1
ATOM 5202 C CA . SER C 1 107 ? 6.28000 -39.34900 15.20800 1.000 61.44583 106 SER C CA 1
ATOM 5203 C C . SER C 1 107 ? 7.80100 -39.44900 15.20000 1.000 52.60817 106 SER C C 1
ATOM 5204 O O . SER C 1 107 ? 8.45900 -38.91700 16.10200 1.000 48.48574 106 SER C O 1
ATOM 5207 N N . ASP C 1 108 ? 8.37900 -40.11800 14.20000 1.000 53.82336 107 ASP C N 1
ATOM 5208 C CA . ASP C 1 108 ? 9.83200 -40.25500 14.15400 1.000 63.08975 107 ASP C CA 1
ATOM 5209 C C . ASP C 1 108 ? 10.52800 -38.91400 13.95400 1.000 69.93214 107 ASP C C 1
ATOM 5210 O O . ASP C 1 108 ? 11.66000 -38.73000 14.42000 1.000 61.58782 107 ASP C O 1
ATOM 5215 N N . GLU C 1 109 ? 9.87400 -37.96600 13.28000 1.000 59.40177 108 GLU C N 1
ATOM 5216 C CA . GLU C 1 109 ? 10.49000 -36.67600 12.98600 1.000 56.82679 108 GLU C CA 1
ATOM 5217 C C . GLU C 1 109 ? 10.56600 -35.75200 14.19500 1.000 56.74517 108 GLU C C 1
ATOM 5218 O O . GLU C 1 109 ? 11.08800 -34.63900 14.06300 1.000 64.48415 108 GLU C O 1
ATOM 5224 N N . ILE C 1 110 ? 10.06400 -36.16100 15.35400 1.000 55.72190 109 ILE C N 1
ATOM 5225 C CA . ILE C 1 110 ? 10.16000 -35.36500 16.57100 1.000 64.64551 109 ILE C CA 1
ATOM 5226 C C . ILE C 1 110 ? 11.28900 -35.96900 17.39700 1.000 63.88308 109 ILE C C 1
ATOM 5227 O O . ILE C 1 110 ? 11.12100 -37.00200 18.05200 1.000 60.10064 109 ILE C O 1
ATOM 5232 N N . ASN C 1 111 ? 12.45300 -35.32300 17.35200 1.000 58.15735 110 ASN C N 1
ATOM 5233 C CA . ASN C 1 111 ? 13.68000 -35.85500 17.93600 1.000 55.71022 110 ASN C CA 1
ATOM 5234 C C . ASN C 1 111 ? 14.45800 -34.69200 18.53700 1.000 48.95778 110 ASN C C 1
ATOM 5235 O O . ASN C 1 111 ? 15.03500 -33.88400 17.80200 1.000 49.55390 110 ASN C O 1
ATOM 5240 N N . VAL C 1 112 ? 14.48100 -34.60900 19.86300 1.000 47.91986 111 VAL C N 1
ATOM 5241 C CA . VAL C 1 112 ? 15.19200 -33.54900 20.56300 1.000 41.46700 111 VAL C CA 1
ATOM 5242 C C . VAL C 1 112 ? 16.48300 -34.06800 21.19900 1.000 48.54216 111 VAL C C 1
ATOM 5243 O O . VAL C 1 112 ? 16.98200 -33.47600 22.15600 1.000 48.02423 111 VAL C O 1
ATOM 5247 N N . ASN C 1 113 ? 17.04200 -35.16100 20.66700 1.000 42.39316 112 ASN C N 1
ATOM 5248 C CA . ASN C 1 113 ? 18.24600 -35.74200 21.25900 1.000 44.21627 112 ASN C CA 1
ATOM 5249 C C . ASN C 1 113 ? 19.43300 -34.79200 21.19300 1.000 48.84138 112 ASN C C 1
ATOM 5250 O O . ASN C 1 113 ? 20.31100 -34.83800 22.06200 1.000 46.94375 112 ASN C O 1
ATOM 5255 N N . SER C 1 114 ? 19.48800 -33.93700 20.17000 1.000 42.14994 113 SER C N 1
ATOM 5256 C CA . SER C 1 114 ? 20.57800 -32.97300 20.07600 1.000 53.57365 113 SER C CA 1
ATOM 5257 C C . SER C 1 114 ? 20.52300 -31.96400 21.21800 1.000 52.32363 113 SER C C 1
ATOM 5258 O O . SER C 1 114 ? 21.56500 -31.55000 21.73900 1.000 46.51369 113 SER C O 1
ATOM 5261 N N . GLU C 1 115 ? 19.32000 -31.56200 21.62800 1.000 52.79089 114 GLU C N 1
ATOM 5262 C CA . GLU C 1 115 ? 19.19900 -30.69200 22.79300 1.000 63.84344 114 GLU C CA 1
ATOM 5263 C C . GLU C 1 115 ? 19.52800 -31.44600 24.07600 1.000 53.77551 114 GLU C C 1
ATOM 5264 O O . GLU C 1 115 ? 20.13300 -30.88300 24.99700 1.000 53.30942 114 GLU C O 1
ATOM 5270 N N . ILE C 1 116 ? 19.14000 -32.72100 24.15100 1.000 57.09795 115 ILE C N 1
ATOM 5271 C CA . ILE C 1 116 ? 19.45200 -33.53700 25.32300 1.000 58.64772 115 ILE C CA 1
ATOM 5272 C C . ILE C 1 116 ? 20.95900 -33.66100 25.49700 1.000 52.23934 115 ILE C C 1
ATOM 5273 O O . ILE C 1 116 ? 21.49300 -33.49700 26.60000 1.000 53.14278 115 ILE C O 1
ATOM 5278 N N . MET C 1 117 ? 21.66500 -33.96700 24.40800 1.000 47.55910 116 MET C N 1
ATOM 5279 C CA . MET C 1 117 ? 23.11600 -34.07700 24.47800 1.000 49.38714 116 MET C CA 1
ATOM 5280 C C . MET C 1 117 ? 23.75500 -32.76300 24.91000 1.000 55.45345 116 MET C C 1
ATOM 5281 O O . MET C 1 117 ? 24.77800 -32.76900 25.60500 1.000 45.33629 116 MET C O 1
ATOM 5286 N N . LYS C 1 118 ? 23.15100 -31.63100 24.53400 1.000 55.88293 117 LYS C N 1
ATOM 5287 C CA . LYS C 1 118 ? 23.72900 -30.33000 24.85500 1.000 56.88375 117 LYS C CA 1
ATOM 5288 C C . LYS C 1 118 ? 23.63300 -30.03100 26.34700 1.000 59.55235 117 LYS C C 1
ATOM 5289 O O . LYS C 1 118 ? 24.63000 -29.66000 26.97700 1.000 58.80704 117 LYS C O 1
ATOM 5295 N N . PHE C 1 119 ? 22.44200 -30.17600 26.93700 1.000 52.98312 118 PHE C N 1
ATOM 5296 C CA . PHE C 1 119 ? 22.32700 -29.82000 28.34700 1.000 54.37428 118 PHE C CA 1
ATOM 5297 C C . PHE C 1 119 ? 22.95900 -30.87000 29.25200 1.000 60.06653 118 PHE C C 1
ATOM 5298 O O . PHE C 1 119 ? 23.39500 -30.53500 30.35900 1.000 58.08235 118 PHE C O 1
ATOM 5306 N N . TYR C 1 120 ? 23.02700 -32.13100 28.81300 1.000 53.22008 119 TYR C N 1
ATOM 5307 C CA . TYR C 1 120 ? 23.67400 -33.14800 29.63700 1.000 48.41579 119 TYR C CA 1
ATOM 5308 C C . TYR C 1 120 ? 25.16900 -32.88300 29.76100 1.000 58.75918 119 TYR C C 1
ATOM 5309 O O . TYR C 1 120 ? 25.72700 -32.92100 30.86400 1.000 61.86121 119 TYR C O 1
ATOM 5318 N N . VAL C 1 121 ? 25.83500 -32.62100 28.63500 1.000 52.61428 120 VAL C N 1
ATOM 5319 C CA . VAL C 1 121 ? 27.27000 -32.36600 28.66400 1.000 54.51712 120 VAL C CA 1
ATOM 5320 C C . VAL C 1 121 ? 27.56800 -31.04900 29.37300 1.000 63.79705 120 VAL C C 1
ATOM 5321 O O . VAL C 1 121 ? 28.49500 -30.96100 30.18800 1.000 63.35019 120 VAL C O 1
ATOM 5325 N N . ASP C 1 122 ? 26.77600 -30.01200 29.09400 1.000 56.68880 121 ASP C N 1
ATOM 5326 C CA . ASP C 1 122 ? 27.10800 -28.67500 29.57300 1.000 62.96350 121 ASP C CA 1
ATOM 5327 C C . ASP C 1 122 ? 26.65400 -28.44400 31.01000 1.000 67.69766 121 ASP C C 1
ATOM 5328 O O . ASP C 1 122 ? 27.37900 -27.82300 31.79600 1.000 69.26384 121 ASP C O 1
ATOM 5333 N N . GLU C 1 123 ? 25.46500 -28.92300 31.37500 1.000 64.39507 122 GLU C N 1
ATOM 5334 C CA . GLU C 1 123 ? 24.87000 -28.58700 32.66400 1.000 68.46309 122 GLU C CA 1
ATOM 5335 C C . GLU C 1 123 ? 24.88200 -29.71900 33.67700 1.000 59.54867 122 GLU C C 1
ATOM 5336 O O . GLU C 1 123 ? 24.96200 -29.45000 34.87800 1.000 67.20969 122 GLU C O 1
ATOM 5342 N N . ILE C 1 124 ? 24.80500 -30.96900 33.23300 1.000 52.53943 123 ILE C N 1
ATOM 5343 C CA . ILE C 1 124 ? 24.64200 -32.09100 34.15300 1.000 44.36899 123 ILE C CA 1
ATOM 5344 C C . ILE C 1 124 ? 25.98600 -32.68100 34.55600 1.000 51.41106 123 ILE C C 1
ATOM 5345 O O . ILE C 1 124 ? 26.24700 -32.89500 35.74300 1.000 54.36305 123 ILE C O 1
ATOM 5350 N N . VAL C 1 125 ? 26.85400 -32.94900 33.57500 1.000 49.13643 124 VAL C N 1
ATOM 5351 C CA . VAL C 1 125 ? 28.13100 -33.60500 33.86500 1.000 53.89965 124 VAL C CA 1
ATOM 5352 C C . VAL C 1 125 ? 28.93800 -32.86500 34.93100 1.000 47.94186 124 VAL C C 1
ATOM 5353 O O . VAL C 1 125 ? 29.38800 -33.51100 35.88700 1.000 56.34874 124 VAL C O 1
ATOM 5357 N N . PRO C 1 126 ? 29.15400 -31.54300 34.84400 1.000 57.15267 125 PRO C N 1
ATOM 5358 C CA . PRO C 1 126 ? 29.94200 -30.87600 35.89500 1.000 55.67173 125 PRO C CA 1
ATOM 5359 C C . PRO C 1 126 ? 29.27200 -30.88100 37.25700 1.000 59.81522 125 PRO C C 1
ATOM 5360 O O . PRO C 1 126 ? 29.97300 -30.77600 38.27200 1.000 61.60141 125 PRO C O 1
ATOM 5364 N N . GLN C 1 127 ? 27.94600 -30.99600 37.31800 1.000 61.27264 126 GLN C N 1
ATOM 5365 C CA . GLN C 1 127 ? 27.27000 -30.99800 38.60900 1.000 62.62193 126 GLN C CA 1
ATOM 5366 C C . GLN C 1 127 ? 27.27800 -32.37700 39.26200 1.000 68.33128 126 GLN C C 1
ATOM 5367 O O . GLN C 1 127 ? 27.35000 -32.47100 40.49200 1.000 66.95633 126 GLN C O 1
ATOM 5373 N N . VAL C 1 128 ? 27.22100 -33.45200 38.47100 1.000 66.50294 127 VAL C N 1
ATOM 5374 C CA . VAL C 1 128 ? 27.13200 -34.79700 39.03300 1.000 60.23789 127 VAL C CA 1
ATOM 5375 C C . VAL C 1 128 ? 28.48500 -35.49300 39.15800 1.000 54.40274 127 VAL C C 1
ATOM 5376 O O . VAL C 1 128 ? 28.59700 -36.45300 39.93500 1.000 51.59144 127 VAL C O 1
ATOM 5380 N N . SER C 1 129 ? 29.50500 -35.04700 38.42800 1.000 62.73361 128 SER C N 1
ATOM 5381 C CA . SER C 1 129 ? 30.81300 -35.68200 38.51100 1.000 66.71037 128 SER C CA 1
ATOM 5382 C C . SER C 1 129 ? 31.42600 -35.47100 39.89300 1.000 72.57712 128 SER C C 1
ATOM 5383 O O . SER C 1 129 ? 31.11000 -34.51100 40.59900 1.000 74.37906 128 SER C O 1
ATOM 5386 N N . CYS C 1 130 ? 32.32300 -36.38600 40.27600 1.000 68.42800 129 CYS C N 1
ATOM 5387 C CA . CYS C 1 130 ? 32.95600 -36.33800 41.59800 1.000 70.09352 129 CYS C CA 1
ATOM 5388 C C . CYS C 1 130 ? 33.96500 -35.21700 41.74100 1.000 82.58402 129 CYS C C 1
ATOM 5389 O O . CYS C 1 130 ? 34.73400 -35.22800 42.71100 1.000 90.45071 129 CYS C O 1
ATOM 5392 N N . GLY C 1 131 ? 33.98800 -34.25300 40.82700 1.000 84.39155 130 GLY C N 1
ATOM 5393 C CA . GLY C 1 131 ? 34.94500 -33.16900 40.89400 1.000 85.71684 130 GLY C CA 1
ATOM 5394 C C . GLY C 1 131 ? 35.54000 -32.84900 39.54100 1.000 86.85301 130 GLY C C 1
ATOM 5395 O O . GLY C 1 131 ? 35.22500 -33.50600 38.54300 1.000 71.71723 130 GLY C O 1
ATOM 5396 N N . GLN C 1 132 ? 36.40400 -31.84000 39.49300 1.000 93.12116 131 GLN C N 1
ATOM 5397 C CA . GLN C 1 132 ? 37.03300 -31.42300 38.24900 1.000 81.07846 131 GLN C CA 1
ATOM 5398 C C . GLN C 1 132 ? 38.34100 -32.17900 38.05700 1.000 88.43410 131 GLN C C 1
ATOM 5399 O O . GLN C 1 132 ? 39.14600 -32.29300 38.98600 1.000 87.30771 131 GLN C O 1
ATOM 5405 N N . GLY C 1 133 ? 38.53800 -32.69700 36.85600 1.000 87.50471 132 GLY C N 1
ATOM 5406 C CA . GLY C 1 133 ? 39.69700 -33.51200 36.55200 1.000 75.15125 132 GLY C CA 1
ATOM 5407 C C . GLY C 1 133 ? 39.49200 -34.26000 35.25800 1.000 74.25960 132 GLY C C 1
ATOM 5408 O O . GLY C 1 133 ? 38.39600 -34.29800 34.69500 1.000 82.79108 132 GLY C O 1
ATOM 5409 N N . ASP C 1 134 ? 40.57700 -34.86900 34.78700 1.000 82.51062 133 ASP C N 1
ATOM 5410 C CA . ASP C 1 134 ? 40.55800 -35.54800 33.49500 1.000 80.05249 133 ASP C CA 1
ATOM 5411 C C . ASP C 1 134 ? 41.54300 -36.70600 33.56000 1.000 77.41208 133 ASP C C 1
ATOM 5412 O O . ASP C 1 134 ? 42.75700 -36.49000 33.51900 1.000 83.06330 133 ASP C O 1
ATOM 5417 N N . GLN C 1 135 ? 41.02400 -37.92700 33.66300 1.000 73.95716 134 GLN C N 1
ATOM 5418 C CA . GLN C 1 135 ? 41.83700 -39.13200 33.76800 1.000 71.11275 134 GLN C CA 1
ATOM 5419 C C . GLN C 1 135 ? 41.77900 -39.88600 32.44700 1.000 67.32740 134 GLN C C 1
ATOM 5420 O O . GLN C 1 135 ? 40.70800 -40.35400 32.04600 1.000 61.92109 134 GLN C O 1
ATOM 5426 N N . LYS C 1 136 ? 42.93200 -40.01500 31.78400 1.000 66.12827 135 LYS C N 1
ATOM 5427 C CA . LYS C 1 136 ? 42.96700 -40.69200 30.49100 1.000 61.76098 135 LYS C CA 1
ATOM 5428 C C . LYS C 1 136 ? 42.56300 -42.15500 30.61100 1.000 63.03829 135 LYS C C 1
ATOM 5429 O O . LYS C 1 136 ? 42.02200 -42.72900 29.65900 1.000 65.68565 135 LYS C O 1
ATOM 5435 N N . GLU C 1 137 ? 42.80100 -42.76800 31.76700 1.000 60.39127 136 GLU C N 1
ATOM 5436 C CA . GLU C 1 137 ? 42.43800 -44.15800 31.99700 1.000 64.96051 136 GLU C CA 1
ATOM 5437 C C . GLU C 1 137 ? 40.98100 -44.33200 32.40500 1.000 64.35496 136 GLU C C 1
ATOM 5438 O O . GLU C 1 137 ? 40.59600 -45.43500 32.80100 1.000 53.32445 136 GLU C O 1
ATOM 5444 N N . ASN C 1 138 ? 40.16400 -43.27600 32.33000 1.000 57.92170 137 ASN C N 1
ATOM 5445 C CA . ASN C 1 138 ? 38.74100 -43.38600 32.63300 1.000 60.60400 137 ASN C CA 1
ATOM 5446 C C . ASN C 1 138 ? 37.88200 -42.72200 31.56300 1.000 52.82901 137 ASN C C 1
ATOM 5447 O O . ASN C 1 138 ? 36.70700 -42.42600 31.81200 1.000 53.39294 137 ASN C O 1
ATOM 5452 N N . LEU C 1 139 ? 38.44700 -42.48400 30.37900 1.000 50.97701 138 LEU C N 1
ATOM 5453 C CA . LEU C 1 139 ? 37.67700 -41.92800 29.27300 1.000 48.37468 138 LEU C CA 1
ATOM 5454 C C . LEU C 1 139 ? 36.52900 -42.85300 28.89300 1.000 57.50900 138 LEU C C 1
ATOM 5455 O O . LEU C 1 139 ? 35.39600 -42.40800 28.67100 1.000 53.56643 138 LEU C O 1
ATOM 5460 N N . GLY C 1 140 ? 36.80900 -44.15300 28.79900 1.000 51.06118 139 GLY C N 1
ATOM 5461 C CA . GLY C 1 140 ? 35.76200 -45.09100 28.44100 1.000 53.32740 139 GLY C CA 1
ATOM 5462 C C . GLY C 1 140 ? 34.73300 -45.25200 29.54200 1.000 54.58317 139 GLY C C 1
ATOM 5463 O O . GLY C 1 140 ? 33.52600 -45.24700 29.28500 1.000 52.18194 139 GLY C O 1
ATOM 5464 N N . SER C 1 141 ? 35.19900 -45.39000 30.78600 1.000 51.26235 140 SER C N 1
ATOM 5465 C CA . SER C 1 141 ? 34.28400 -45.59700 31.90400 1.000 56.90550 140 SER C CA 1
ATOM 5466 C C . SER C 1 141 ? 33.29700 -44.44700 32.03200 1.000 48.40931 140 SER C C 1
ATOM 5467 O O . SER C 1 141 ? 32.09700 -44.67000 32.23300 1.000 48.96957 140 SER C O 1
ATOM 5470 N N . ALA C 1 142 ? 33.78000 -43.20800 31.91100 1.000 47.36755 141 ALA C N 1
ATOM 5471 C CA . ALA C 1 142 ? 32.87700 -42.06300 31.93700 1.000 51.98275 141 ALA C CA 1
ATOM 5472 C C . ALA C 1 142 ? 31.94600 -42.07000 30.73000 1.000 55.99389 141 ALA C C 1
ATOM 5473 O O . ALA C 1 142 ? 30.75300 -41.76700 30.85800 1.000 45.43177 141 ALA C O 1
ATOM 5475 N N . SER C 1 143 ? 32.47300 -42.42900 29.55700 1.000 47.55632 142 SER C N 1
ATOM 5476 C CA . SER C 1 143 ? 31.68100 -42.40800 28.33100 1.000 49.26382 142 SER C CA 1
ATOM 5477 C C . SER C 1 143 ? 30.51300 -43.38200 28.40900 1.000 40.83288 142 SER C C 1
ATOM 5478 O O . SER C 1 143 ? 29.38100 -43.04300 28.04400 1.000 40.59175 142 SER C O 1
ATOM 5481 N N . THR C 1 144 ? 30.77500 -44.61100 28.86100 1.000 41.43106 143 THR C N 1
ATOM 5482 C CA . THR C 1 144 ? 29.70900 -45.60200 28.96000 1.000 40.23687 143 THR C CA 1
ATOM 5483 C C . THR C 1 144 ? 28.64500 -45.16500 29.95600 1.000 42.96500 143 THR C C 1
ATOM 5484 O O . THR C 1 144 ? 27.44600 -45.32800 29.70400 1.000 43.77940 143 THR C O 1
ATOM 5488 N N . CYS C 1 145 ? 29.06700 -44.61100 31.09600 1.000 40.52933 144 CYS C N 1
ATOM 5489 C CA . CYS C 1 145 ? 28.11500 -44.01000 32.02500 1.000 49.83975 144 CYS C CA 1
ATOM 5490 C C . CYS C 1 145 ? 27.31900 -42.89600 31.35600 1.000 50.93870 144 CYS C C 1
ATOM 5491 O O . CYS C 1 145 ? 26.09400 -42.81700 31.51800 1.000 45.32914 144 CYS C O 1
ATOM 5494 N N . ASP C 1 146 ? 27.99900 -42.02600 30.60000 1.000 44.99184 145 ASP C N 1
ATOM 5495 C CA . ASP C 1 146 ? 27.31300 -40.94600 29.89600 1.000 47.22942 145 ASP C CA 1
ATOM 5496 C C . ASP C 1 146 ? 26.23700 -41.49100 28.96900 1.000 45.19485 145 ASP C C 1
ATOM 5497 O O . ASP C 1 146 ? 25.13400 -40.93900 28.88900 1.000 48.21991 145 ASP C O 1
ATOM 5502 N N . ILE C 1 147 ? 26.54600 -42.57600 28.25700 1.000 41.42727 146 ILE C N 1
ATOM 5503 C CA . ILE C 1 147 ? 25.60200 -43.14800 27.30400 1.000 43.40505 146 ILE C CA 1
ATOM 5504 C C . ILE C 1 147 ? 24.38700 -43.72000 28.02600 1.000 44.00595 146 ILE C C 1
ATOM 5505 O O . ILE C 1 147 ? 23.24900 -43.57700 27.56200 1.000 41.94695 146 ILE C O 1
ATOM 5510 N N . GLU C 1 148 ? 24.60800 -44.37000 29.17100 1.000 44.48113 147 GLU C N 1
ATOM 5511 C CA . GLU C 1 148 ? 23.49400 -44.86800 29.97300 1.000 48.29375 147 GLU C CA 1
ATOM 5512 C C . GLU C 1 148 ? 22.55500 -43.73400 30.36700 1.000 44.90912 147 GLU C C 1
ATOM 5513 O O . GLU C 1 148 ? 21.33500 -43.82800 30.18000 1.000 44.75143 147 GLU C O 1
ATOM 5519 N N . CYS C 1 149 ? 23.11100 -42.64800 30.91300 1.000 40.18516 148 CYS C N 1
ATOM 5520 C CA . CYS C 1 149 ? 22.29200 -41.49800 31.29600 1.000 42.42334 148 CYS C CA 1
ATOM 5521 C C . CYS C 1 149 ? 21.56800 -40.91600 30.09000 1.000 45.87052 148 CYS C C 1
ATOM 5522 O O . CYS C 1 149 ? 20.37000 -40.61300 30.15200 1.000 41.36221 148 CYS C O 1
ATOM 5525 N N . LEU C 1 150 ? 22.29100 -40.75400 28.97800 1.000 39.71252 149 LEU C N 1
ATOM 5526 C CA . LEU C 1 150 ? 21.72600 -40.11700 27.79500 1.000 35.72181 149 LEU C CA 1
ATOM 5527 C C . LEU C 1 150 ? 20.55100 -40.90900 27.24200 1.000 44.07183 149 LEU C C 1
ATOM 5528 O O . LEU C 1 150 ? 19.54700 -40.32500 26.81800 1.000 48.33152 149 LEU C O 1
ATOM 5533 N N . GLN C 1 151 ? 20.65300 -42.23800 27.23100 1.000 41.98178 150 GLN C N 1
ATOM 5534 C CA . GLN C 1 151 ? 19.56000 -43.04200 26.70100 1.000 44.98414 150 GLN C CA 1
ATOM 5535 C C . GLN C 1 151 ? 18.39000 -43.12300 27.67300 1.000 45.43612 150 GLN C C 1
ATOM 5536 O O . GLN C 1 151 ? 17.23700 -43.23200 27.24000 1.000 47.22678 150 GLN C O 1
ATOM 5542 N N . ALA C 1 152 ? 18.65700 -43.04900 28.97800 1.000 42.05774 151 ALA C N 1
ATOM 5543 C CA . ALA C 1 152 ? 17.56900 -42.98600 29.95000 1.000 43.37590 151 ALA C CA 1
ATOM 5544 C C . ALA C 1 152 ? 16.80700 -41.67000 29.83500 1.000 41.34346 151 ALA C C 1
ATOM 5545 O O . ALA C 1 152 ? 15.57000 -41.65600 29.81800 1.000 39.91272 151 ALA C O 1
ATOM 5547 N N . ILE C 1 153 ? 17.53000 -40.55100 29.75000 1.000 44.27345 152 ILE C N 1
ATOM 5548 C CA . ILE C 1 153 ? 16.87000 -39.25000 29.66000 1.000 44.52051 152 ILE C CA 1
ATOM 5549 C C . ILE C 1 153 ? 16.12100 -39.11800 28.33900 1.000 48.38540 152 ILE C C 1
ATOM 5550 O O . ILE C 1 153 ? 14.99600 -38.60800 28.29600 1.000 38.16706 152 ILE C O 1
ATOM 5555 N N . SER C 1 154 ? 16.72900 -39.57900 27.24200 1.000 37.07656 153 SER C N 1
ATOM 5556 C CA . SER C 1 154 ? 16.06800 -39.51600 25.94200 1.000 37.53299 153 SER C CA 1
ATOM 5557 C C . SER C 1 154 ? 14.76100 -40.30100 25.94200 1.000 45.44408 153 SER C C 1
ATOM 5558 O O . SER C 1 154 ? 13.75200 -39.84300 25.39300 1.000 43.90203 153 SER C O 1
ATOM 5561 N N . ARG C 1 155 ? 14.75500 -41.48600 26.55500 1.000 40.77361 154 ARG C N 1
ATOM 5562 C CA . ARG C 1 155 ? 13.53400 -42.28400 26.57000 1.000 43.49480 154 ARG C CA 1
ATOM 5563 C C . ARG C 1 155 ? 12.45800 -41.62900 27.43100 1.000 44.02691 154 ARG C C 1
ATOM 5564 O O . ARG C 1 155 ? 11.27600 -41.62200 27.06100 1.000 41.97450 154 ARG C O 1
ATOM 5572 N N . ARG C 1 156 ? 12.84800 -41.06500 28.57500 1.000 39.98020 155 ARG C N 1
ATOM 5573 C CA . ARG C 1 156 ? 11.89800 -40.33300 29.41100 1.000 49.12414 155 ARG C CA 1
ATOM 5574 C C . ARG C 1 156 ? 11.31200 -39.13600 28.67000 1.000 43.38084 155 ARG C C 1
ATOM 5575 O O . ARG C 1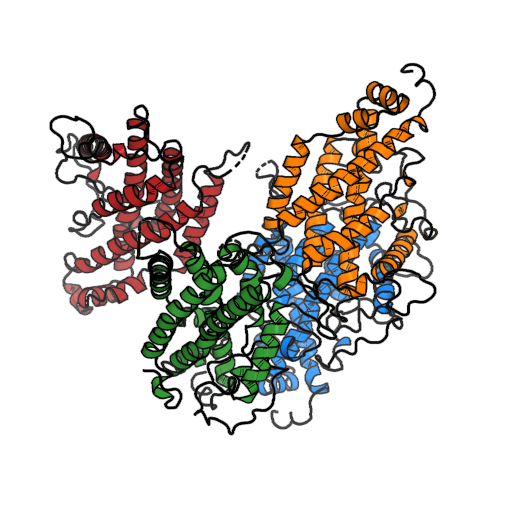 156 ? 10.09600 -38.91500 28.68600 1.000 54.44183 155 ARG C O 1
ATOM 5583 N N . ILE C 1 157 ? 12.16400 -38.34700 28.01600 1.000 43.01629 156 ILE C N 1
ATOM 5584 C CA . ILE C 1 157 ? 11.69700 -37.11600 27.38300 1.000 41.58740 156 ILE C CA 1
ATOM 5585 C C . ILE C 1 157 ? 10.79400 -37.43300 26.19600 1.000 55.03084 156 ILE C C 1
ATOM 5586 O O . ILE C 1 157 ? 9.72200 -36.83800 26.03500 1.000 50.70561 156 ILE C O 1
ATOM 5591 N N . HIS C 1 158 ? 11.21100 -38.37400 25.34700 1.000 47.62612 157 HIS C N 1
ATOM 5592 C CA . HIS C 1 158 ? 10.42900 -38.69800 24.16200 1.000 42.18663 157 HIS C CA 1
ATOM 5593 C C . HIS C 1 158 ? 9.18400 -39.51700 24.47900 1.000 46.91895 157 HIS C C 1
ATOM 5594 O O . HIS C 1 158 ? 8.31100 -39.65300 23.61200 1.000 39.44995 157 HIS C O 1
ATOM 5601 N N . PHE C 1 159 ? 9.06900 -40.04300 25.70000 1.000 41.88518 158 PHE C N 1
ATOM 5602 C CA . PHE C 1 159 ? 7.82300 -40.65600 26.14400 1.000 44.46533 158 PHE C CA 1
ATOM 5603 C C . PHE C 1 159 ? 6.65800 -39.67400 26.16400 1.000 44.92250 158 PHE C C 1
ATOM 5604 O O . PHE C 1 159 ? 5.50600 -40.10900 26.28100 1.000 46.06917 158 PHE C O 1
ATOM 5612 N N . GLY C 1 160 ? 6.92400 -38.37000 26.06300 1.000 46.26044 159 GLY C N 1
ATOM 5613 C CA . GLY C 1 160 ? 5.85200 -37.39900 25.92700 1.000 52.78470 159 GLY C CA 1
ATOM 5614 C C . GLY C 1 160 ? 4.95300 -37.65300 24.73500 1.000 55.42883 159 GLY C C 1
ATOM 5615 O O . GLY C 1 160 ? 3.79200 -37.22900 24.74200 1.000 50.53961 159 GLY C O 1
ATOM 5616 N N . LYS C 1 161 ? 5.46600 -38.33600 23.70600 1.000 49.39288 160 LYS C N 1
ATOM 5617 C CA . LYS C 1 161 ? 4.63600 -38.71400 22.56700 1.000 46.07253 160 LYS C CA 1
ATOM 5618 C C . LYS C 1 161 ? 3.44800 -39.55900 23.00900 1.000 49.38121 160 LYS C C 1
ATOM 5619 O O . LYS C 1 161 ? 2.32800 -39.37400 22.51800 1.000 49.34154 160 LYS C O 1
ATOM 5625 N N . PHE C 1 162 ? 3.67200 -40.50000 23.93000 1.000 44.17113 161 PHE C N 1
ATOM 5626 C CA . PHE C 1 162 ? 2.56300 -41.30600 24.43000 1.000 48.47610 161 PHE C CA 1
ATOM 5627 C C . PHE C 1 162 ? 1.64700 -40.49400 25.33100 1.000 55.03678 161 PHE C C 1
ATOM 5628 O O . PHE C 1 162 ? 0.43000 -40.71700 25.33800 1.000 55.57144 161 PHE C O 1
ATOM 5636 N N . VAL C 1 163 ? 2.20900 -39.55800 26.09700 1.000 46.18696 162 VAL C N 1
ATOM 5637 C CA . VAL C 1 163 ? 1.38700 -38.66000 26.90300 1.000 47.91164 162 VAL C CA 1
ATOM 5638 C C . VAL C 1 163 ? 0.48700 -37.82600 26.00400 1.000 52.42767 162 VAL C C 1
ATOM 5639 O O . VAL C 1 163 ? -0.72700 -37.73700 26.22100 1.000 51.37340 162 VAL C O 1
ATOM 5643 N N . ALA C 1 164 ? 1.07200 -37.20700 24.97500 1.000 51.73696 163 ALA C N 1
ATOM 5644 C CA . ALA C 1 164 ? 0.29900 -36.35400 24.07900 1.000 48.78054 163 ALA C CA 1
ATOM 5645 C C . ALA C 1 164 ? -0.77400 -37.15100 23.35000 1.000 53.38905 163 ALA C C 1
ATOM 5646 O O . ALA C 1 164 ? -1.92800 -36.71600 23.25300 1.000 59.09260 163 ALA C O 1
ATOM 5648 N N . GLU C 1 165 ? -0.41200 -38.32800 22.83300 1.000 53.89943 164 GLU C N 1
ATOM 5649 C CA . GLU C 1 165 ? -1.37400 -39.12200 22.07800 1.000 53.00867 164 GLU C CA 1
ATOM 5650 C C . GLU C 1 165 ? -2.51100 -39.60900 22.96800 1.000 52.91630 164 GLU C C 1
ATOM 5651 O O . GLU C 1 165 ? -3.67500 -39.58800 22.55800 1.000 57.21121 164 GLU C O 1
ATOM 5657 N N . ALA C 1 166 ? -2.20000 -40.03700 24.19200 1.000 46.80783 165 ALA C N 1
ATOM 5658 C CA . ALA C 1 166 ? -3.26000 -40.47600 25.09600 1.000 53.59740 165 ALA C CA 1
ATOM 5659 C C . ALA C 1 166 ? -4.15800 -39.31200 25.50300 1.000 58.82344 165 ALA C C 1
ATOM 5660 O O . ALA C 1 166 ? -5.37600 -39.47900 25.63700 1.000 56.09546 165 ALA C O 1
ATOM 5662 N N . LYS C 1 167 ? -3.57800 -38.12500 25.70500 1.000 54.88643 166 LYS C N 1
ATOM 5663 C CA . LYS C 1 167 ? -4.39100 -36.95400 26.02300 1.000 56.04053 166 LYS C CA 1
ATOM 5664 C C . LYS C 1 167 ? -5.26100 -36.55200 24.84000 1.000 53.75536 166 LYS C C 1
ATOM 5665 O O . LYS C 1 167 ? -6.42200 -36.16600 25.01900 1.000 54.16336 166 LYS C O 1
ATOM 5671 N N . TYR C 1 168 ? -4.71600 -36.63900 23.62500 1.000 50.42480 167 TYR C N 1
ATOM 5672 C CA . TYR C 1 168 ? -5.50000 -36.33500 22.43400 1.000 49.93153 167 TYR C CA 1
ATOM 5673 C C . TYR C 1 168 ? -6.69100 -37.27800 22.30200 1.000 63.24277 167 TYR C C 1
ATOM 5674 O O . TYR C 1 168 ? -7.80300 -36.84200 21.97900 1.000 60.65208 167 TYR C O 1
ATOM 5683 N N . GLN C 1 169 ? -6.48400 -38.57100 22.56400 1.000 54.66737 168 GLN C N 1
ATOM 5684 C CA . GLN C 1 169 ? -7.57900 -39.53000 22.45100 1.000 67.14263 168 GLN C CA 1
ATOM 5685 C C . GLN C 1 169 ? -8.64000 -39.31000 23.52200 1.000 61.08606 168 GLN C C 1
ATOM 5686 O O . GLN C 1 169 ? -9.81300 -39.63000 23.30200 1.000 60.17411 168 GLN C O 1
ATOM 5692 N N . SER C 1 170 ? -8.25500 -38.76900 24.68000 1.000 64.83546 169 SER C N 1
ATOM 5693 C CA . SER C 1 170 ? -9.21600 -38.57300 25.76000 1.000 72.54111 169 SER C CA 1
ATOM 5694 C C . SER C 1 170 ? -10.19400 -37.44200 25.46800 1.000 69.93475 169 SER C C 1
ATOM 5695 O O . SER C 1 170 ? -11.29200 -37.43000 26.03200 1.000 76.98023 169 SER C O 1
ATOM 5698 N N . ASP C 1 171 ? -9.82300 -36.49600 24.60500 1.000 67.07101 170 ASP C N 1
ATOM 5699 C CA . ASP C 1 171 ? -10.69900 -35.38100 24.26600 1.000 71.40803 170 ASP C CA 1
ATOM 5700 C C . ASP C 1 171 ? -10.31600 -34.79100 22.91700 1.000 69.30983 170 ASP C C 1
ATOM 5701 O O . ASP C 1 171 ? -9.71900 -33.71000 22.85500 1.000 57.26910 170 ASP C O 1
ATOM 5706 N N . LYS C 1 172 ? -10.65600 -35.48900 21.83400 1.000 66.45644 171 LYS C N 1
ATOM 5707 C CA . LYS C 1 172 ? -10.28100 -35.00700 20.50600 1.000 66.27322 171 LYS C CA 1
ATOM 5708 C C . LYS C 1 172 ? -10.91500 -33.66500 20.16700 1.000 66.27090 171 LYS C C 1
ATOM 5709 O O . LYS C 1 172 ? -10.17900 -32.76300 19.73100 1.000 63.72711 171 LYS C O 1
ATOM 5715 N N . PRO C 1 173 ? -12.23200 -33.44900 20.33900 1.000 68.16787 172 PRO C N 1
ATOM 5716 C CA . PRO C 1 173 ? -12.79800 -32.13000 19.99900 1.000 71.61221 172 PRO C CA 1
ATOM 5717 C C . PRO C 1 173 ? -12.03400 -30.95400 20.59400 1.000 64.23543 172 PRO C C 1
ATOM 5718 O O . PRO C 1 173 ? -11.89400 -29.92100 19.93100 1.000 71.36234 172 PRO C O 1
ATOM 5722 N N . LEU C 1 174 ? -11.52000 -31.08800 21.82000 1.000 68.15611 173 LEU C N 1
ATOM 5723 C CA . LEU C 1 174 ? -10.75700 -30.00000 22.42600 1.000 73.54302 173 LEU C CA 1
ATOM 5724 C C . LEU C 1 174 ? -9.47600 -29.73200 21.64900 1.000 59.94504 173 LEU C C 1
ATOM 5725 O O . LEU C 1 174 ? -9.21100 -28.59800 21.23500 1.000 59.93990 173 LEU C O 1
ATOM 5730 N N . TYR C 1 175 ? -8.66300 -30.76900 21.44900 1.000 66.97649 174 TYR C N 1
ATOM 5731 C CA . TYR C 1 175 ? -7.35100 -30.56300 20.84600 1.000 66.70990 174 TYR C CA 1
ATOM 5732 C C . TYR C 1 175 ? -7.46500 -30.21600 19.36900 1.000 65.52377 174 TYR C C 1
ATOM 5733 O O . TYR C 1 175 ? -6.72100 -29.36500 18.87200 1.000 65.56998 174 TYR C O 1
ATOM 5742 N N . ILE C 1 176 ? -8.39300 -30.85800 18.65300 1.000 63.83168 175 ILE C N 1
ATOM 5743 C CA . ILE C 1 176 ? -8.62800 -30.51300 17.25100 1.000 68.15364 175 ILE C CA 1
ATOM 5744 C C . ILE C 1 176 ? -8.89800 -29.02200 17.09900 1.000 63.80359 175 ILE C C 1
ATOM 5745 O O . ILE C 1 176 ? -8.34100 -28.36400 16.21300 1.000 65.47692 175 ILE C O 1
ATOM 5750 N N . LYS C 1 177 ? -9.74300 -28.46400 17.97000 1.000 62.16235 176 LYS C N 1
ATOM 5751 C CA . LYS C 1 177 ? -10.02000 -27.03100 17.92000 1.000 62.32851 176 LYS C CA 1
ATOM 5752 C C . LYS C 1 177 ? -8.77100 -26.21400 18.23500 1.000 64.36224 176 LYS C C 1
ATOM 5753 O O . LYS C 1 177 ? -8.51500 -25.18600 17.59600 1.000 63.61149 176 LYS C O 1
ATOM 5759 N N . LEU C 1 178 ? -7.98200 -26.65800 19.21300 1.000 67.63663 177 LEU C N 1
ATOM 5760 C CA . LEU C 1 178 ? -6.76700 -25.93600 19.57100 1.000 70.65086 177 LEU C CA 1
ATOM 5761 C C . LEU C 1 178 ? -5.70100 -26.06900 18.48900 1.000 75.50953 177 LEU C C 1
ATOM 5762 O O . LEU C 1 178 ? -4.94200 -25.12400 18.24200 1.000 74.19766 177 LEU C O 1
ATOM 5767 N N . ILE C 1 179 ? -5.62300 -27.23300 17.83500 1.000 68.30703 178 ILE C N 1
ATOM 5768 C CA . ILE C 1 179 ? -4.63500 -27.41900 16.77400 1.000 73.95241 178 ILE C CA 1
ATOM 5769 C C . ILE C 1 179 ? -4.92100 -26.47800 15.61400 1.000 74.82790 178 ILE C C 1
ATOM 5770 O O . ILE C 1 179 ? -4.00400 -25.86500 15.05200 1.000 86.58416 178 ILE C O 1
ATOM 5775 N N . LEU C 1 180 ? -6.19600 -26.34600 15.23800 1.000 68.59739 179 LEU C N 1
ATOM 5776 C CA . LEU C 1 180 ? -6.56000 -25.44100 14.15300 1.000 78.86277 179 LEU C CA 1
ATOM 5777 C C . LEU C 1 180 ? -6.19300 -23.99700 14.47200 1.000 75.90250 179 LEU C C 1
ATOM 5778 O O . LEU C 1 180 ? -5.90300 -23.21500 13.55900 1.000 83.45140 179 LEU C O 1
ATOM 5783 N N . ASP C 1 181 ? -6.19300 -23.62800 15.75300 1.000 82.95099 180 ASP C N 1
ATOM 5784 C CA . ASP C 1 181 ? -5.88600 -22.26400 16.16500 1.000 83.08245 180 ASP C CA 1
ATOM 5785 C C . ASP C 1 181 ? -4.39200 -21.98900 16.27200 1.000 86.30690 180 ASP C C 1
ATOM 5786 O O . ASP C 1 181 ? -4.00200 -20.81600 16.33200 1.000 90.69228 180 ASP C O 1
ATOM 5791 N N . LYS C 1 182 ? -3.55400 -23.02800 16.29200 1.000 85.11697 181 LYS C N 1
ATOM 5792 C CA . LYS C 1 182 ? -2.14400 -22.89200 16.65800 1.000 86.19244 181 LYS C CA 1
ATOM 5793 C C . LYS C 1 182 ? -2.01000 -22.19100 18.00800 1.000 96.19978 181 LYS C C 1
ATOM 5794 O O . LYS C 1 182 ? -1.14300 -21.33900 18.21200 1.000 101.41050 181 LYS C O 1
ATOM 5800 N N . ASP C 1 183 ? -2.89400 -22.55500 18.93900 1.000 93.49596 182 ASP C N 1
ATOM 5801 C CA . ASP C 1 183 ? -2.91800 -21.97800 20.28400 1.000 78.68369 182 ASP C CA 1
ATOM 5802 C C . ASP C 1 183 ? -1.89200 -22.71400 21.14200 1.000 84.91065 182 ASP C C 1
ATOM 5803 O O . ASP C 1 183 ? -2.20800 -23.62300 21.91500 1.000 71.74909 182 ASP C O 1
ATOM 5808 N N . VAL C 1 184 ? -0.63100 -22.29900 20.99200 1.000 91.53028 183 VAL C N 1
ATOM 5809 C CA . VAL C 1 184 ? 0.47100 -22.95300 21.69500 1.000 82.52256 183 VAL C CA 1
ATOM 5810 C C . VAL C 1 184 ? 0.27100 -22.87000 23.20300 1.000 83.62679 183 VAL C C 1
ATOM 5811 O O . VAL C 1 184 ? 0.52300 -23.83600 23.93400 1.000 82.04051 183 VAL C O 1
ATOM 5815 N N . LYS C 1 185 ? -0.19500 -21.71900 23.69300 1.000 86.63328 184 LYS C N 1
ATOM 5816 C CA . LYS C 1 185 ? -0.39200 -21.55300 25.13000 1.000 85.22154 184 LYS C CA 1
ATOM 5817 C C . LYS C 1 185 ? -1.58100 -22.36700 25.62500 1.000 73.99942 184 LYS C C 1
ATOM 5818 O O . LYS C 1 185 ? -1.52600 -22.95800 26.71000 1.000 72.92437 184 LYS C O 1
ATOM 5824 N N . GLY C 1 186 ? -2.66600 -22.40900 24.84700 1.000 69.89034 185 GLY C N 1
ATOM 5825 C CA . GLY C 1 186 ? -3.82100 -23.19500 25.25100 1.000 67.97864 185 GLY C CA 1
ATOM 5826 C C . GLY C 1 186 ? -3.51300 -24.67800 25.34400 1.000 76.71792 185 GLY C C 1
ATOM 5827 O O . GLY C 1 186 ? -3.98300 -25.36500 26.25600 1.000 72.51409 185 GLY C O 1
ATOM 5828 N N . ILE C 1 187 ? -2.72300 -25.19300 24.40000 1.000 74.95099 186 ILE C N 1
ATOM 5829 C CA . ILE C 1 187 ? -2.32000 -26.59500 24.45200 1.000 62.77931 186 ILE C CA 1
ATOM 5830 C C . ILE C 1 187 ? -1.50000 -26.85600 25.70700 1.000 63.13720 186 ILE C C 1
ATOM 5831 O O . ILE C 1 187 ? -1.74200 -27.82200 26.44000 1.000 68.56448 186 ILE C O 1
ATOM 5836 N N . GLU C 1 188 ? -0.52300 -25.98600 25.97900 1.000 60.91755 187 GLU C N 1
ATOM 5837 C CA . GLU C 1 188 ? 0.33900 -26.17900 27.14000 1.000 70.17866 187 GLU C CA 1
ATOM 5838 C C . GLU C 1 188 ? -0.46500 -26.15300 28.43400 1.000 70.18901 187 GLU C C 1
ATOM 5839 O O . GLU C 1 188 ? -0.14600 -26.87600 29.38400 1.000 81.63193 187 GLU C O 1
ATOM 5845 N N . ASN C 1 189 ? -1.51700 -25.33300 28.48700 1.000 67.57198 188 ASN C N 1
ATOM 5846 C CA . ASN C 1 189 ? -2.39900 -25.33700 29.64900 1.000 78.36656 188 ASN C CA 1
ATOM 5847 C C . ASN C 1 189 ? -3.03000 -26.70900 29.84800 1.000 79.90902 188 ASN C C 1
ATOM 5848 O O . ASN C 1 189 ? -3.04300 -27.24700 30.96100 1.000 79.09776 188 ASN C O 1
ATOM 5853 N N . SER C 1 190 ? -3.54300 -27.30000 28.76800 1.000 70.88539 189 SER C N 1
ATOM 5854 C CA . SER C 1 190 ? -4.29500 -28.54300 28.88000 1.000 72.98976 189 SER C CA 1
ATOM 5855 C C . SER C 1 190 ? -3.41900 -29.72500 29.26400 1.000 70.14767 189 SER C C 1
ATOM 5856 O O . SER C 1 190 ? -3.94000 -30.72900 29.76300 1.000 78.98960 189 SER C O 1
ATOM 5859 N N . ILE C 1 191 ? -2.10600 -29.63300 29.05200 1.000 74.77893 190 ILE C N 1
ATOM 5860 C CA . ILE C 1 191 ? -1.20600 -30.72700 29.39500 1.000 77.09130 190 ILE C CA 1
ATOM 5861 C C . ILE C 1 191 ? -0.44500 -30.48300 30.69500 1.000 71.35346 190 ILE C C 1
ATOM 5862 O O . ILE C 1 191 ? 0.03200 -31.45100 31.30700 1.000 84.81375 190 ILE C O 1
ATOM 5867 N N . THR C 1 192 ? -0.32400 -29.23500 31.13700 1.000 73.30111 191 THR C N 1
ATOM 5868 C CA . THR C 1 192 ? 0.45100 -28.93000 32.33000 1.000 80.94125 191 THR C CA 1
ATOM 5869 C C . THR C 1 192 ? -0.37400 -29.14300 33.59100 1.000 78.06437 191 THR C C 1
ATOM 5870 O O . THR C 1 192 ? -1.55000 -28.77900 33.65400 1.000 77.10174 191 THR C O 1
ATOM 5874 N N . ASN C 1 193 ? 0.25700 -29.74700 34.59500 1.000 77.73423 192 ASN C N 1
ATOM 5875 C CA . ASN C 1 193 ? -0.31500 -29.87700 35.93000 1.000 82.33114 192 ASN C CA 1
ATOM 5876 C C . ASN C 1 193 ? 0.71700 -29.36000 36.92100 1.000 84.64233 192 ASN C C 1
ATOM 5877 O O . ASN C 1 193 ? 1.75100 -30.00100 37.13500 1.000 85.57328 192 ASN C O 1
ATOM 5882 N N . SER C 1 194 ? 0.44000 -28.19600 37.51300 1.000 92.75501 193 SER C N 1
ATOM 5883 C CA . SER C 1 194 ? 1.37000 -27.60900 38.47200 1.000 89.63653 193 SER C CA 1
ATOM 5884 C C . SER C 1 194 ? 1.61700 -28.54400 39.64800 1.000 91.02651 193 SER C C 1
ATOM 5885 O O . SER C 1 194 ? 2.75400 -28.67600 40.11800 1.000 77.12698 193 SER C O 1
ATOM 5888 N N . ALA C 1 195 ? 0.56600 -29.21000 40.12800 1.000 96.73093 194 ALA C N 1
ATOM 5889 C CA . ALA C 1 195 ? 0.69000 -30.03800 41.32300 1.000 94.64317 194 ALA C CA 1
ATOM 5890 C C . ALA C 1 195 ? 1.51500 -31.29000 41.04900 1.000 89.37915 194 ALA C C 1
ATOM 5891 O O . ALA C 1 195 ? 2.40600 -31.64000 41.83300 1.000 87.85425 194 ALA C O 1
ATOM 5893 N N . VAL C 1 196 ? 1.23400 -31.97600 39.93900 1.000 82.16055 195 VAL C N 1
ATOM 5894 C CA . VAL C 1 196 ? 1.88100 -33.25800 39.66700 1.000 78.39385 195 VAL C CA 1
ATOM 5895 C C . VAL C 1 196 ? 3.39200 -33.08700 39.55000 1.000 87.52326 195 VAL C C 1
ATOM 5896 O O . VAL C 1 196 ? 4.16400 -33.91200 40.05400 1.000 82.00549 195 VAL C O 1
ATOM 5900 N N . GLU C 1 197 ? 3.83900 -32.01300 38.89400 1.000 80.87956 196 GLU C N 1
ATOM 5901 C CA . GLU C 1 197 ? 5.27300 -31.75800 38.80100 1.000 76.53263 196 GLU C CA 1
ATOM 5902 C C . GLU C 1 197 ? 5.88700 -31.51700 40.17200 1.000 82.69746 196 GLU C C 1
ATOM 5903 O O . GLU C 1 197 ? 7.04200 -31.89000 40.41000 1.000 74.30891 196 GLU C O 1
ATOM 5909 N N . GLN C 1 198 ? 5.13600 -30.89500 41.08400 1.000 90.58741 197 GLN C N 1
ATOM 5910 C CA . GLN C 1 198 ? 5.66400 -30.63300 42.41800 1.000 88.15305 197 GLN C CA 1
ATOM 5911 C C . GLN C 1 198 ? 5.81600 -31.91600 43.22300 1.000 83.68286 197 GLN C C 1
ATOM 5912 O O . GLN C 1 198 ? 6.75700 -32.04000 44.01500 1.000 88.92553 197 GLN C O 1
ATOM 5918 N N . LYS C 1 199 ? 4.90900 -32.87700 43.03600 1.000 82.26793 198 LYS C N 1
ATOM 5919 C CA . LYS C 1 199 ? 5.04900 -34.15700 43.72100 1.000 76.93217 198 LYS C CA 1
ATOM 5920 C C . LYS C 1 199 ? 6.17700 -34.98200 43.11700 1.000 77.11271 198 LYS C C 1
ATOM 5921 O O . LYS C 1 199 ? 6.91700 -35.65400 43.84400 1.000 73.25327 198 LYS C O 1
ATOM 5927 N N . ILE C 1 200 ? 6.32000 -34.94500 41.79000 1.000 79.74474 199 ILE C N 1
ATOM 5928 C CA . ILE C 1 200 ? 7.44600 -35.61500 41.14300 1.000 72.54050 199 ILE C CA 1
ATOM 5929 C C . ILE C 1 200 ? 8.76000 -35.02400 41.63800 1.000 75.69698 199 ILE C C 1
ATOM 5930 O O . ILE C 1 200 ? 9.69000 -35.75100 42.00900 1.000 68.67122 199 ILE C O 1
ATOM 5935 N N . LEU C 1 201 ? 8.84800 -33.69200 41.65500 1.000 73.25738 200 LEU C N 1
ATOM 5936 C CA . LEU C 1 201 ? 10.04300 -33.02800 42.16600 1.000 72.39170 200 LEU C CA 1
ATOM 5937 C C . LEU C 1 201 ? 10.31900 -33.42600 43.61000 1.000 75.59301 200 LEU C C 1
ATOM 5938 O O . LEU C 1 201 ? 11.47200 -33.65900 43.99100 1.000 73.95498 200 LEU C O 1
ATOM 5943 N N . GLU C 1 202 ? 9.26800 -33.51800 44.42800 1.000 70.20462 201 GLU C N 1
ATOM 5944 C CA . GLU C 1 202 ? 9.44100 -33.90700 45.82300 1.000 75.29907 201 GLU C CA 1
ATOM 5945 C C . GLU C 1 202 ? 9.90800 -35.34900 45.95100 1.000 70.77016 201 GLU C C 1
ATOM 5946 O O . GLU C 1 202 ? 10.65000 -35.68000 46.88200 1.000 76.74260 201 GLU C O 1
ATOM 5952 N N . ARG C 1 203 ? 9.48100 -36.21800 45.03200 1.000 75.83949 202 ARG C N 1
ATOM 5953 C CA . ARG C 1 203 ? 9.86900 -37.62300 45.09900 1.000 75.57089 202 ARG C CA 1
ATOM 5954 C C . ARG C 1 203 ? 11.33500 -37.81400 44.72900 1.000 69.14479 202 ARG C C 1
ATOM 5955 O O . ARG C 1 203 ? 12.02500 -38.64900 45.32500 1.000 73.00771 202 ARG C O 1
ATOM 5963 N N . LEU C 1 204 ? 11.82700 -37.05700 43.74500 1.000 66.15989 203 LEU C N 1
ATOM 5964 C CA . LEU C 1 204 ? 13.21400 -37.21100 43.31600 1.000 66.84329 203 LEU C CA 1
ATOM 5965 C C . LEU C 1 204 ? 14.19200 -36.77900 44.39800 1.000 70.30085 203 LEU C C 1
ATOM 5966 O O . LEU C 1 204 ? 15.28900 -37.34100 44.49700 1.000 67.89724 203 LEU C O 1
ATOM 5971 N N . ILE C 1 205 ? 13.82500 -35.77300 45.19600 1.000 66.27027 204 ILE C N 1
ATOM 5972 C CA . ILE C 1 205 ? 14.62800 -35.40900 46.36000 1.000 70.51184 204 ILE C CA 1
ATOM 5973 C C . ILE C 1 205 ? 14.80000 -36.61500 47.27100 1.000 73.80773 204 ILE C C 1
ATOM 5974 O O . ILE C 1 205 ? 15.91200 -36.94100 47.70400 1.000 77.10736 204 ILE C O 1
ATOM 5979 N N . VAL C 1 206 ? 13.69600 -37.30300 47.56500 1.000 72.65464 205 VAL C N 1
ATOM 5980 C CA . VAL C 1 206 ? 13.75600 -38.44900 48.46500 1.000 77.32556 205 VAL C CA 1
ATOM 5981 C C . VAL C 1 206 ? 14.52500 -39.59400 47.81800 1.000 73.37415 205 VAL C C 1
ATOM 5982 O O . VAL C 1 206 ? 15.37100 -40.22900 48.45900 1.000 78.45630 205 VAL C O 1
ATOM 5986 N N . LYS C 1 207 ? 14.25900 -39.86700 46.53600 1.000 62.72735 206 LYS C N 1
ATOM 5987 C CA . LYS C 1 207 ? 14.96400 -40.94500 45.85000 1.000 76.23465 206 LYS C CA 1
ATOM 5988 C C . LYS C 1 207 ? 16.46500 -40.69200 45.81800 1.000 72.01830 206 LYS C C 1
ATOM 5989 O O . LYS C 1 207 ? 17.26200 -41.62500 45.97100 1.000 64.06981 206 LYS C O 1
ATOM 5995 N N . ALA C 1 208 ? 16.87000 -39.43200 45.63800 1.000 74.12773 207 ALA C N 1
ATOM 5996 C CA . ALA C 1 208 ? 18.29300 -39.12000 45.56300 1.000 70.49997 207 ALA C CA 1
ATOM 5997 C C . ALA C 1 208 ? 19.00400 -39.39800 46.88200 1.000 70.26643 207 ALA C C 1
ATOM 5998 O O . ALA C 1 208 ? 20.21200 -39.66000 46.89100 1.000 70.02179 207 ALA C O 1
ATOM 6000 N N . GLU C 1 209 ? 18.28200 -39.35000 48.00100 1.000 76.79438 208 GLU C N 1
ATOM 6001 C CA . GLU C 1 209 ? 18.90300 -39.61900 49.29100 1.000 79.19553 208 GLU C CA 1
ATOM 6002 C C . GLU C 1 209 ? 18.92100 -41.10900 49.61800 1.000 73.13248 208 GLU C C 1
ATOM 6003 O O . GLU C 1 209 ? 19.95100 -41.63900 50.04100 1.000 73.10691 208 GLU C O 1
ATOM 6009 N N . SER C 1 210 ? 17.79200 -41.79900 49.43100 1.000 64.73364 209 SER C N 1
ATOM 6010 C CA . SER C 1 210 ? 17.75400 -43.22800 49.72600 1.000 68.91289 209 SER C CA 1
ATOM 6011 C C . SER C 1 210 ? 18.66700 -44.00900 48.79000 1.000 71.82957 209 SER C C 1
ATOM 6012 O O . SER C 1 210 ? 19.35900 -44.94000 49.22000 1.000 76.40143 209 SER C O 1
ATOM 6015 N N . TYR C 1 211 ? 18.69000 -43.64200 47.50700 1.000 60.69850 210 TYR C N 1
ATOM 6016 C CA . TYR C 1 211 ? 19.55500 -44.32700 46.55500 1.000 66.18016 210 TYR C CA 1
ATOM 6017 C C . TYR C 1 211 ? 21.00200 -43.85900 46.63500 1.000 60.44483 210 TYR C C 1
ATOM 6018 O O . TYR C 1 211 ? 21.90200 -44.60000 46.22400 1.000 64.10662 210 TYR C O 1
ATOM 6027 N N . GLY C 1 212 ? 21.24800 -42.66100 47.15900 1.000 67.07599 211 GLY C N 1
ATOM 6028 C CA . GLY C 1 212 ? 22.57700 -42.08400 47.13100 1.000 58.50025 211 GLY C CA 1
ATOM 6029 C C . GLY C 1 212 ? 23.32100 -42.10600 48.45000 1.000 72.42659 211 GLY C C 1
ATOM 6030 O O . GLY C 1 212 ? 24.53000 -41.85800 48.48100 1.000 67.07584 211 GLY C O 1
ATOM 6031 N N . VAL C 1 213 ? 22.62400 -42.39000 49.54600 1.000 74.19443 212 VAL C N 1
ATOM 6032 C CA . VAL C 1 213 ? 23.24100 -42.47600 50.86500 1.000 88.76884 212 VAL C CA 1
ATOM 6033 C C . VAL C 1 213 ? 23.39700 -43.95000 51.21300 1.000 88.15918 212 VAL C C 1
ATOM 6034 O O . VAL C 1 213 ? 22.42600 -44.71600 51.16500 1.000 91.46656 212 VAL C O 1
ATOM 6038 N N . ASP C 1 214 ? 24.62000 -44.34500 51.54900 1.000 79.40632 213 ASP C N 1
ATOM 6039 C CA . ASP C 1 214 ? 24.94100 -45.73000 51.87100 1.000 88.22320 213 ASP C CA 1
ATOM 6040 C C . ASP C 1 214 ? 24.12000 -46.21500 53.06400 1.000 93.02715 213 ASP C C 1
ATOM 6041 O O . ASP C 1 214 ? 24.19500 -45.61100 54.14500 1.000 81.65414 213 ASP C O 1
ATOM 6046 N N . PRO C 1 215 ? 23.32900 -47.28300 52.91600 1.000 93.71868 214 PRO C N 1
ATOM 6047 C CA . PRO C 1 215 ? 22.51900 -47.75900 54.05000 1.000 99.33973 214 PRO C CA 1
ATOM 6048 C C . PRO C 1 215 ? 23.33500 -48.38000 55.16800 1.000 102.36015 214 PRO C C 1
ATOM 6049 O O . PRO C 1 215 ? 22.83200 -48.47700 56.29400 1.000 102.86266 214 PRO C O 1
ATOM 6053 N N . SER C 1 216 ? 24.57400 -48.80100 54.90300 1.000 106.77430 215 SER C N 1
ATOM 6054 C CA . SER C 1 216 ? 25.43400 -49.30600 55.96500 1.000 103.10861 215 SER C CA 1
ATOM 6055 C C . SER C 1 216 ? 25.76000 -48.24300 57.00600 1.000 114.44949 215 SER C C 1
ATOM 6056 O O . SER C 1 216 ? 26.30000 -48.58100 58.06500 1.000 124.34299 215 SER C O 1
ATOM 6059 N N . LEU C 1 217 ? 25.44700 -46.98000 56.73400 1.000 121.46535 216 LEU C N 1
ATOM 6060 C CA . LEU C 1 217 ? 25.65800 -45.90100 57.68900 1.000 127.88576 216 LEU C CA 1
ATOM 6061 C C . LEU C 1 217 ? 24.46000 -44.95700 57.70100 1.000 126.36921 216 LEU C C 1
ATOM 6062 O O . LEU C 1 217 ? 24.58900 -43.77400 58.01800 1.000 127.88373 216 LEU C O 1
ATOM 6067 N N . ASN C 1 222 ? 25.02900 -40.82900 58.69400 1.000 143.47850 221 ASN C N 1
ATOM 6068 C CA . ASN C 1 222 ? 24.48000 -39.52400 58.34300 1.000 149.97644 221 ASN C CA 1
ATOM 6069 C C . ASN C 1 222 ? 25.46600 -38.73700 57.48500 1.000 148.03965 221 ASN C C 1
ATOM 6070 O O . ASN C 1 222 ? 26.40200 -38.12700 58.00200 1.000 152.12843 221 ASN C O 1
ATOM 6075 N N . VAL C 1 223 ? 25.25300 -38.75500 56.16900 1.000 139.21811 222 VAL C N 1
ATOM 6076 C CA . VAL C 1 223 ? 26.15100 -38.09200 55.22900 1.000 140.24111 222 VAL C CA 1
ATOM 6077 C C . VAL C 1 223 ? 25.34700 -37.45300 54.10500 1.000 129.76144 222 VAL C C 1
ATOM 6078 O O . VAL C 1 223 ? 24.12600 -37.29300 54.20900 1.000 127.57453 222 VAL C O 1
ATOM 6082 N N . GLN C 1 224 ? 26.03200 -37.08400 53.02700 1.000 116.46835 223 GLN C N 1
ATOM 6083 C CA . GLN C 1 224 ? 25.40400 -36.56700 51.82400 1.000 110.85446 223 GLN C CA 1
ATOM 6084 C C . GLN C 1 224 ? 25.49300 -37.60800 50.71700 1.000 102.04898 223 GLN C C 1
ATOM 6085 O O . GLN C 1 224 ? 26.45200 -38.38100 50.64300 1.000 100.39294 223 GLN C O 1
ATOM 6091 N N . SER C 1 225 ? 24.47900 -37.62200 49.85700 1.000 78.15914 224 SER C N 1
ATOM 6092 C CA . SER C 1 225 ? 24.39000 -38.63700 48.81900 1.000 86.01970 224 SER C CA 1
ATOM 6093 C C . SER C 1 225 ? 25.45100 -38.41800 47.74300 1.000 70.74642 224 SER C C 1
ATOM 6094 O O . SER C 1 225 ? 26.03900 -37.34000 47.61400 1.000 77.30972 224 SER C O 1
ATOM 6097 N N . LYS C 1 226 ? 25.69300 -39.47500 46.96300 1.000 81.51429 225 LYS C N 1
ATOM 6098 C CA . LYS C 1 226 ? 26.67800 -39.39800 45.88800 1.000 77.60175 225 LYS C CA 1
ATOM 6099 C C . LYS C 1 226 ? 26.29500 -38.33100 44.87200 1.000 71.15995 225 LYS C C 1
ATOM 6100 O O . LYS C 1 226 ? 27.16400 -37.65000 44.31500 1.000 67.92208 225 LYS C O 1
ATOM 6106 N N . VAL C 1 227 ? 25.00200 -38.16900 44.62100 1.000 66.65477 226 VAL C N 1
ATOM 6107 C CA . VAL C 1 227 ? 24.48500 -37.04300 43.85700 1.000 61.74199 226 VAL C CA 1
ATOM 6108 C C . VAL C 1 227 ? 23.84300 -36.07600 44.83800 1.000 70.80136 226 VAL C C 1
ATOM 6109 O O . VAL C 1 227 ? 23.12100 -36.49300 45.75400 1.000 76.77633 226 VAL C O 1
ATOM 6113 N N . LYS C 1 228 ? 24.11700 -34.79200 44.67100 1.000 74.13402 227 LYS C N 1
ATOM 6114 C CA . LYS C 1 228 ? 23.41800 -33.79600 45.46300 1.000 78.27029 227 LYS C CA 1
ATOM 6115 C C . LYS C 1 228 ? 21.93500 -33.85900 45.11800 1.000 79.25454 227 LYS C C 1
ATOM 6116 O O . LYS C 1 228 ? 21.57300 -33.67600 43.94500 1.000 72.48698 227 LYS C O 1
ATOM 6122 N N . PRO C 1 229 ? 21.05500 -34.14100 46.08500 1.000 83.36393 228 PRO C N 1
ATOM 6123 C CA . PRO C 1 229 ? 19.62800 -34.30600 45.75500 1.000 76.57632 228 PRO C CA 1
ATOM 6124 C C . PRO C 1 229 ? 19.03100 -33.10500 45.04900 1.000 78.20396 228 PRO C C 1
ATOM 6125 O O . PRO C 1 229 ? 18.09200 -33.25900 44.25700 1.000 69.75222 228 PRO C O 1
ATOM 6129 N N . GLU C 1 230 ? 19.56100 -31.91000 45.31100 1.000 78.75819 229 GLU C N 1
ATOM 6130 C CA . GLU C 1 230 ? 19.08200 -30.71700 44.62400 1.000 89.32488 229 GLU C CA 1
ATOM 6131 C C . GLU C 1 230 ? 19.34200 -30.80400 43.12400 1.000 90.14099 229 GLU C C 1
ATOM 6132 O O . GLU C 1 230 ? 18.50500 -30.38300 42.31900 1.000 77.19232 229 GLU C O 1
ATOM 6138 N N . VAL C 1 231 ? 20.48200 -31.37900 42.73000 1.000 93.79495 230 VAL C N 1
ATOM 6139 C CA . VAL C 1 231 ? 20.84200 -31.45500 41.31500 1.000 74.54312 230 VAL C CA 1
ATOM 6140 C C . VAL C 1 231 ? 19.85300 -32.31300 40.53200 1.000 69.92873 230 VAL C C 1
ATOM 6141 O O . VAL C 1 231 ? 19.56100 -32.02100 39.36500 1.000 64.91966 230 VAL C O 1
ATOM 6145 N N . ILE C 1 232 ? 19.32100 -33.37400 41.14400 1.000 71.64023 231 ILE C N 1
ATOM 6146 C CA . ILE C 1 232 ? 18.32600 -34.20200 40.46100 1.000 69.55785 231 ILE C CA 1
ATOM 6147 C C . ILE C 1 232 ? 17.07100 -33.39100 40.17600 1.000 70.47085 231 ILE C C 1
ATOM 6148 O O . ILE C 1 232 ? 16.50200 -33.46400 39.07900 1.000 64.43016 231 ILE C O 1
ATOM 6153 N N . ALA C 1 233 ? 16.61600 -32.61100 41.16100 1.000 68.83726 232 ALA C N 1
ATOM 6154 C CA . ALA C 1 233 ? 15.42100 -31.79500 40.97200 1.000 60.26050 232 ALA C CA 1
ATOM 6155 C C . ALA C 1 233 ? 15.62900 -30.75400 39.87900 1.000 64.41084 232 ALA C C 1
ATOM 6156 O O . ALA C 1 233 ? 14.74100 -30.53900 39.04600 1.000 69.32070 232 ALA C O 1
ATOM 6158 N N . LYS C 1 234 ? 16.79300 -30.09600 39.86500 1.000 62.02664 233 LYS C N 1
ATOM 6159 C CA . LYS C 1 234 ? 17.09100 -29.14900 38.79200 1.000 73.79317 233 LYS C CA 1
ATOM 6160 C C . LYS C 1 234 ? 16.96000 -29.81100 37.42800 1.000 68.67402 233 LYS C C 1
ATOM 6161 O O . LYS C 1 234 ? 16.30000 -29.27900 36.52900 1.000 75.15612 233 LYS C O 1
ATOM 6167 N N . LEU C 1 235 ? 17.58100 -30.98200 37.26100 1.000 68.01092 234 LEU C N 1
ATOM 6168 C CA . LEU C 1 235 ? 17.56400 -31.66300 35.97000 1.000 65.42213 234 LEU C CA 1
ATOM 6169 C C . LEU C 1 235 ? 16.14200 -31.87300 35.47100 1.000 66.93840 234 LEU C C 1
ATOM 6170 O O . LEU C 1 235 ? 15.84400 -31.62900 34.29600 1.000 58.27266 234 LEU C O 1
ATOM 6175 N N . TYR C 1 236 ? 15.24300 -32.30700 36.35400 1.000 62.43207 235 TYR C N 1
ATOM 6176 C CA . TYR C 1 236 ? 13.85000 -32.47200 35.95600 1.000 69.73268 235 TYR C CA 1
ATOM 6177 C C . TYR C 1 236 ? 13.18500 -31.12000 35.72700 1.000 66.71803 235 TYR C C 1
ATOM 6178 O O . TYR C 1 236 ? 12.61600 -30.87000 34.65900 1.000 61.64779 235 TYR C O 1
ATOM 6187 N N . LYS C 1 237 ? 13.27800 -30.22300 36.71200 1.000 70.85367 236 LYS C N 1
ATOM 6188 C CA . LYS C 1 237 ? 12.54300 -28.96300 36.64800 1.000 63.82699 236 LYS C CA 1
ATOM 6189 C C . LYS C 1 237 ? 13.07200 -28.05300 35.54400 1.000 58.44183 236 LYS C C 1
ATOM 6190 O O . LYS C 1 237 ? 12.29100 -27.36100 34.88000 1.000 67.44769 236 LYS C O 1
ATOM 6196 N N . ASP C 1 238 ? 14.38700 -28.05300 35.31700 1.000 65.19356 237 ASP C N 1
ATOM 6197 C CA . ASP C 1 238 ? 14.98100 -27.18200 34.30900 1.000 69.40861 237 ASP C CA 1
ATOM 6198 C C . ASP C 1 238 ? 15.02100 -27.79500 32.91500 1.000 73.32880 237 ASP C C 1
ATOM 6199 O O . ASP C 1 238 ? 15.07800 -27.04700 31.93100 1.000 74.71009 237 ASP C O 1
ATOM 6204 N N . TRP C 1 239 ? 15.00700 -29.12300 32.79500 1.000 61.20945 238 TRP C N 1
ATOM 6205 C CA . TRP C 1 239 ? 15.33500 -29.73000 31.50900 1.000 54.83148 238 TRP C CA 1
ATOM 6206 C C . TRP C 1 239 ? 14.36200 -30.82700 31.09300 1.000 55.32505 238 TRP C C 1
ATOM 6207 O O . TRP C 1 239 ? 13.77400 -30.75300 30.01000 1.000 64.87576 238 TRP C O 1
ATOM 6218 N N . ILE C 1 240 ? 14.17800 -31.84400 31.93500 1.000 56.06501 239 ILE C N 1
ATOM 6219 C CA . ILE C 1 240 ? 13.40700 -33.01200 31.51400 1.000 50.39113 239 ILE C CA 1
ATOM 6220 C C . ILE C 1 240 ? 11.92600 -32.66900 31.39600 1.000 61.25997 239 ILE C C 1
ATOM 6221 O O . ILE C 1 240 ? 11.27800 -32.99400 30.39300 1.000 51.25811 239 ILE C O 1
ATOM 6226 N N . ILE C 1 241 ? 11.36600 -32.00800 32.41300 1.000 58.07049 240 ILE C N 1
ATOM 6227 C CA . ILE C 1 241 ? 9.96200 -31.59300 32.34200 1.000 51.06566 240 ILE C CA 1
ATOM 6228 C C . ILE C 1 241 ? 9.70300 -30.62200 31.19400 1.000 58.97583 240 ILE C C 1
ATOM 6229 O O . ILE C 1 241 ? 8.73500 -30.83300 30.44500 1.000 49.14931 240 ILE C O 1
ATOM 6234 N N . PRO C 1 242 ? 10.49100 -29.55400 30.99800 1.000 56.14809 241 PRO C N 1
ATOM 6235 C CA . PRO C 1 242 ? 10.17300 -28.64200 29.88300 1.000 59.08374 241 PRO C CA 1
ATOM 6236 C C . PRO C 1 242 ? 10.34200 -29.28000 28.51700 1.000 58.23881 241 PRO C C 1
ATOM 6237 O O . PRO C 1 242 ? 9.52300 -29.03600 27.62100 1.000 53.15383 241 PRO C O 1
ATOM 6241 N N . LEU C 1 243 ? 11.38800 -30.08700 28.32300 1.000 54.44250 242 LEU C N 1
ATOM 6242 C CA . LEU C 1 243 ? 11.59200 -30.70900 27.01900 1.000 60.38093 242 LEU C CA 1
ATOM 6243 C C . LEU C 1 243 ? 10.50300 -31.73000 26.71500 1.000 53.44663 242 LEU C C 1
ATOM 6244 O O . LEU C 1 243 ? 10.05100 -31.83600 25.56900 1.000 50.27630 242 LEU C O 1
ATOM 6249 N N . THR C 1 244 ? 10.07400 -32.49000 27.72700 1.000 47.04883 243 THR C N 1
ATOM 6250 C CA . THR C 1 244 ? 8.95000 -33.40400 27.54200 1.000 56.14170 243 THR C CA 1
ATOM 6251 C C . THR C 1 244 ? 7.71300 -32.65700 27.06100 1.000 63.62039 243 THR C C 1
ATOM 6252 O O . THR C 1 244 ? 6.98300 -33.14400 26.18900 1.000 54.45578 243 THR C O 1
ATOM 6256 N N . LYS C 1 245 ? 7.47200 -31.46500 27.61300 1.000 58.51035 244 LYS C N 1
ATOM 6257 C CA . LYS C 1 245 ? 6.33600 -30.65700 27.18500 1.000 56.33349 244 LYS C CA 1
ATOM 6258 C C . LYS C 1 245 ? 6.49600 -30.21300 25.73900 1.000 58.57160 244 LYS C C 1
ATOM 6259 O O . LYS C 1 245 ? 5.54900 -30.28000 24.94900 1.000 53.10159 244 LYS C O 1
ATOM 6265 N N . LYS C 1 246 ? 7.69500 -29.74200 25.37800 1.000 53.79701 245 LYS C N 1
ATOM 6266 C CA . LYS C 1 246 ? 7.96600 -29.38200 23.98800 1.000 61.01370 245 LYS C CA 1
ATOM 6267 C C . LYS C 1 246 ? 7.69600 -30.55200 23.04900 1.000 56.91055 245 LYS C C 1
ATOM 6268 O O . LYS C 1 246 ? 7.16300 -30.36500 21.94900 1.000 53.97458 245 LYS C O 1
ATOM 6274 N N . VAL C 1 247 ? 8.05400 -31.76800 23.46700 1.000 49.13635 246 VAL C N 1
ATOM 6275 C CA . VAL C 1 247 ? 7.74900 -32.94700 22.66100 1.000 45.45017 246 VAL C CA 1
ATOM 6276 C C . VAL C 1 247 ? 6.24100 -33.12700 22.54300 1.000 50.73092 246 VAL C C 1
ATOM 6277 O O . VAL C 1 247 ? 5.71000 -33.34600 21.44800 1.000 48.96285 246 VAL C O 1
ATOM 6281 N N . GLU C 1 248 ? 5.52800 -33.03000 23.67000 1.000 46.21829 247 GLU C N 1
ATOM 6282 C CA . GLU C 1 248 ? 4.07300 -33.15800 23.64600 1.000 50.78191 247 GLU C CA 1
ATOM 6283 C C . GLU C 1 248 ? 3.44500 -32.10500 22.74000 1.000 52.20487 247 GLU C C 1
ATOM 6284 O O . GLU C 1 248 ? 2.60200 -32.42100 21.89200 1.000 50.99000 247 GLU C O 1
ATOM 6290 N N . ILE C 1 249 ? 3.85400 -30.84500 22.89900 1.000 52.86357 248 ILE C N 1
ATOM 6291 C CA . ILE C 1 249 ? 3.28200 -29.76400 22.09900 1.000 44.02363 248 ILE C CA 1
ATOM 6292 C C . ILE C 1 249 ? 3.58700 -29.97300 20.62000 1.000 55.93037 248 ILE C C 1
ATOM 6293 O O . ILE C 1 249 ? 2.70100 -29.86800 19.76400 1.000 60.10368 248 ILE C O 1
ATOM 6298 N N . ASP C 1 250 ? 4.84600 -30.28100 20.29700 1.000 42.02363 249 ASP C N 1
ATOM 6299 C CA . ASP C 1 250 ? 5.21800 -30.48800 18.90100 1.000 62.46353 249 ASP C CA 1
ATOM 6300 C C . ASP C 1 250 ? 4.48900 -31.68600 18.30400 1.000 60.10610 249 ASP C C 1
ATOM 6301 O O . ASP C 1 250 ? 4.09100 -31.65900 17.13300 1.000 51.98701 249 ASP C O 1
ATOM 6306 N N . TYR C 1 251 ? 4.30200 -32.74600 19.09400 1.000 56.02884 250 TYR C N 1
ATOM 6307 C CA . TYR C 1 251 ? 3.53000 -33.89000 18.61900 1.000 45.73282 250 TYR C CA 1
ATOM 6308 C C . TYR C 1 251 ? 2.09300 -33.48600 18.30400 1.000 55.13505 250 TYR C C 1
ATOM 6309 O O . TYR C 1 251 ? 1.56500 -33.81100 17.23400 1.000 52.80330 250 TYR C O 1
ATOM 6318 N N . LEU C 1 252 ? 1.45000 -32.76100 19.22500 1.000 43.68341 251 LEU C N 1
ATOM 6319 C CA . LEU C 1 252 ? 0.04100 -32.41000 19.06000 1.000 46.97349 251 LEU C CA 1
ATOM 6320 C C . LEU C 1 252 ? -0.17000 -31.45600 17.89100 1.000 57.60224 251 LEU C C 1
ATOM 6321 O O . LEU C 1 252 ? -1.14000 -31.59800 17.13700 1.000 56.03660 251 LEU C O 1
ATOM 6326 N N . LEU C 1 253 ? 0.72500 -30.47900 17.72300 1.000 53.50917 252 LEU C N 1
ATOM 6327 C CA . LEU C 1 253 ? 0.56200 -29.47800 16.67300 1.000 62.75525 252 LEU C CA 1
ATOM 6328 C C . LEU C 1 253 ? 0.48400 -30.09400 15.28100 1.000 58.61804 252 LEU C C 1
ATOM 6329 O O . LEU C 1 253 ? -0.05000 -29.46000 14.36400 1.000 59.09762 252 LEU C O 1
ATOM 6334 N N . ARG C 1 254 ? 0.99300 -31.31200 15.10000 1.000 55.19327 253 ARG C N 1
ATOM 6335 C CA . ARG C 1 254 ? 0.95600 -31.98400 13.80900 1.000 55.75030 253 ARG C CA 1
ATOM 6336 C C . ARG C 1 254 ? -0.05300 -33.12700 13.76800 1.000 56.86737 253 ARG C C 1
ATOM 6337 O O . ARG C 1 254 ? -0.07600 -33.88000 12.78800 1.000 52.45386 253 ARG C O 1
ATOM 6345 N N . ARG C 1 255 ? -0.90600 -33.25800 14.79300 1.000 48.80483 254 ARG C N 1
ATOM 6346 C CA . ARG C 1 255 ? -1.74400 -34.44900 14.91900 1.000 53.57388 254 ARG C CA 1
ATOM 6347 C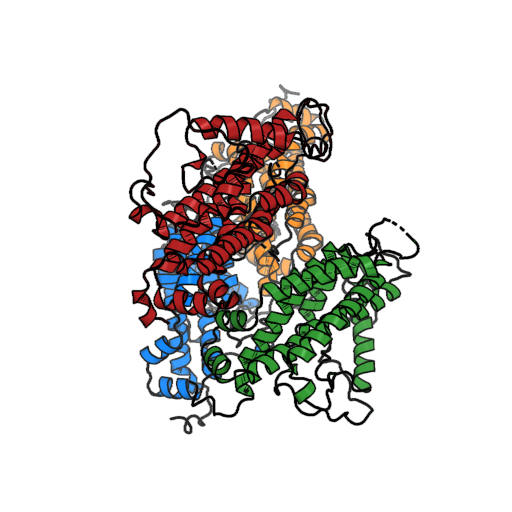 C . ARG C 1 255 ? -2.76600 -34.56300 13.79400 1.000 52.35195 254 ARG C C 1
ATOM 6348 O O . ARG C 1 255 ? -3.12600 -35.67900 13.40000 1.000 51.69579 254 ARG C O 1
ATOM 6356 N N . LEU C 1 256 ? -3.24000 -33.43800 13.26300 1.000 47.36107 255 LEU C N 1
ATOM 6357 C CA . LEU C 1 256 ? -4.23500 -33.49700 12.20000 1.000 58.75038 255 LEU C CA 1
ATOM 6358 C C . LEU C 1 256 ? -3.66700 -34.01900 10.88700 1.000 61.33565 255 LEU C C 1
ATOM 6359 O O . LEU C 1 256 ? -4.44600 -34.31600 9.97400 1.000 56.97198 255 LEU C O 1
ATOM 6364 N N . GLU C 1 257 ? -2.34000 -34.13500 10.76900 1.000 48.95556 256 GLU C N 1
ATOM 6365 C CA . GLU C 1 257 ? -1.75400 -34.81300 9.61800 1.000 61.16160 256 GLU C CA 1
ATOM 6366 C C . GLU C 1 257 ? -2.19000 -36.27000 9.54900 1.000 56.55495 256 GLU C C 1
ATOM 6367 O O . GLU C 1 257 ? -2.33400 -36.82500 8.45400 1.000 72.42006 256 GLU C O 1
ATOM 6373 N N . ASP C 1 258 ? -2.39800 -36.90800 10.70000 1.000 57.36276 257 ASP C N 1
ATOM 6374 C CA . ASP C 1 258 ? -2.80700 -38.30600 10.76100 1.000 51.02619 257 ASP C CA 1
ATOM 6375 C C . ASP C 1 258 ? -4.24100 -38.46000 11.26000 1.000 58.13955 257 ASP C C 1
ATOM 6376 O O . ASP C 1 258 ? -4.57600 -39.45300 11.90900 1.000 48.54282 257 ASP C O 1
ATOM 6381 N N . GLU C 1 259 ? -5.09400 -37.48200 10.96600 1.000 54.64913 258 GLU C N 1
ATOM 6382 C CA . GLU C 1 259 ? -6.50700 -37.52500 11.31400 1.000 53.57504 258 GLU C CA 1
ATOM 6383 C C . GLU C 1 259 ? -7.32900 -37.43200 10.03900 1.000 51.48375 258 GLU C C 1
ATOM 6384 O O . GLU C 1 259 ? -7.05800 -36.58100 9.18600 1.000 60.96781 258 GLU C O 1
ATOM 6390 N N . ASP C 1 260 ? -8.32000 -38.30800 9.90100 1.000 64.62354 259 ASP C N 1
ATOM 6391 C CA . ASP C 1 260 ? -9.20700 -38.21900 8.75300 1.000 74.62162 259 ASP C CA 1
ATOM 6392 C C . ASP C 1 260 ? -10.04600 -36.95300 8.85300 1.000 73.85167 259 ASP C C 1
ATOM 6393 O O . ASP C 1 260 ? -10.30600 -36.43600 9.94300 1.000 70.21196 259 ASP C O 1
ATOM 6398 N N . VAL C 1 261 ? -10.46800 -36.44300 7.70000 1.000 60.28545 260 VAL C N 1
ATOM 6399 C CA . VAL C 1 261 ? -11.18000 -35.17100 7.67900 1.000 82.36767 260 VAL C CA 1
ATOM 6400 C C . VAL C 1 261 ? -12.53100 -35.48100 8.31300 1.000 87.64144 260 VAL C C 1
ATOM 6401 O O . VAL C 1 261 ? -13.55300 -35.57900 7.62600 1.000 75.82367 260 VAL C O 1
ATOM 6405 N N . GLU C 1 262 ? -12.52900 -35.67100 9.63100 1.000 86.89773 261 GLU C N 1
ATOM 6406 C CA . GLU C 1 262 ? -13.71000 -35.45200 10.44900 1.000 66.39076 261 GLU C CA 1
ATOM 6407 C C . GLU C 1 262 ? -13.48200 -34.16600 11.21900 1.000 83.93097 261 GLU C C 1
ATOM 6408 O O . GLU C 1 262 ? -14.42500 -33.62800 11.81800 1.000 89.55524 261 GLU C O 1
ATOM 6414 N N . LEU C 1 263 ? -12.24700 -33.65800 11.19800 1.000 64.29130 262 LEU C N 1
ATOM 6415 C CA . LEU C 1 263 ? -11.89500 -32.38600 11.81600 1.000 72.63041 262 LEU C CA 1
ATOM 6416 C C . LEU C 1 263 ? -12.52400 -31.23900 11.03600 1.000 74.83467 262 LEU C C 1
ATOM 6417 O O . LEU C 1 263 ? -12.39000 -30.07300 11.41800 1.000 75.71946 262 LEU C O 1
ATOM 6422 N N . VAL C 1 264 ? -13.20800 -31.56400 9.93700 1.000 75.13201 263 VAL C N 1
ATOM 6423 C CA . VAL C 1 264 ? -14.04200 -30.56800 9.27900 1.000 75.89844 263 VAL C CA 1
ATOM 6424 C C . VAL C 1 264 ? -15.20800 -30.17900 10.17900 1.000 78.81408 263 VAL C C 1
ATOM 6425 O O . VAL C 1 264 ? -15.60300 -29.00700 10.23300 1.000 83.78061 263 VAL C O 1
ATOM 6429 N N . GLU C 1 265 ? -15.76200 -31.14400 10.91600 1.000 78.25255 264 GLU C N 1
ATOM 6430 C CA . GLU C 1 265 ? -16.85000 -30.85500 11.84300 1.000 98.70976 264 GLU C CA 1
ATOM 6431 C C . GLU C 1 265 ? -16.38100 -29.88700 12.92000 1.000 100.63954 264 GLU C C 1
ATOM 6432 O O . GLU C 1 265 ? -16.82400 -28.73500 12.96700 1.000 94.71823 264 GLU C O 1
ATOM 6438 N N . LYS C 1 266 ? -15.48300 -30.35100 13.79000 1.000 98.43732 265 LYS C N 1
ATOM 6439 C CA . LYS C 1 266 ? -14.94400 -29.52300 14.86700 1.000 95.70453 265 LYS C CA 1
ATOM 6440 C C . LYS C 1 266 ? -13.95600 -28.53900 14.24900 1.000 97.89375 265 LYS C C 1
ATOM 6441 O O . LYS C 1 266 ? -12.73700 -28.72500 14.26300 1.000 108.02074 265 LYS 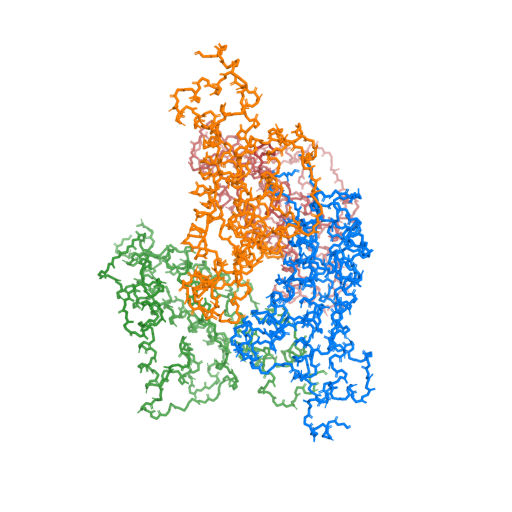C O 1
ATOM 6447 N N . TYR C 1 267 ? -14.51100 -27.47300 13.68400 1.000 96.27517 266 TYR C N 1
ATOM 6448 C CA . TYR C 1 267 ? -13.73300 -26.41000 13.05700 1.000 84.87183 266 TYR C CA 1
ATOM 6449 C C . TYR C 1 267 ? -14.59100 -25.14300 13.04800 1.000 106.35623 266 TYR C C 1
ATOM 6450 O O . TYR C 1 267 ? -15.68900 -25.12100 12.49000 1.000 88.26346 266 TYR C O 1
ATOM 6459 N N . SER D 1 1 ? -7.54000 2.55200 49.09700 1.000 88.67485 0 SER D N 1
ATOM 6460 C CA . SER D 1 1 ? -8.84300 3.20400 49.05600 1.000 98.25225 0 SER D CA 1
ATOM 6461 C C . SER D 1 1 ? -9.85900 2.44900 49.90700 1.000 85.78150 0 SER D C 1
ATOM 6462 O O . SER D 1 1 ? -11.05100 2.75600 49.89100 1.000 86.35553 0 SER D O 1
ATOM 6465 N N . MET D 1 2 ? -9.37800 1.45900 50.65200 1.000 88.29935 1 MET D N 1
ATOM 6466 C CA . MET D 1 2 ? -10.25000 0.70300 51.53500 1.000 101.34294 1 MET D CA 1
ATOM 6467 C C . MET D 1 2 ? -10.70700 1.56100 52.70700 1.000 90.77598 1 MET D C 1
ATOM 6468 O O . MET D 1 2 ? -9.97200 2.41600 53.20700 1.000 95.45585 1 MET D O 1
ATOM 6473 N N . ASP D 1 3 ? -11.93900 1.32200 53.14500 1.000 76.09261 2 ASP D N 1
ATOM 6474 C CA . ASP D 1 3 ? -12.47300 1.95000 54.34900 1.000 79.03706 2 ASP D CA 1
ATOM 6475 C C . ASP D 1 3 ? -13.23200 0.88400 55.12300 1.000 77.32175 2 ASP D C 1
ATOM 6476 O O . ASP D 1 3 ? -14.32200 0.47600 54.71100 1.000 66.74235 2 ASP D O 1
ATOM 6481 N N . PHE D 1 4 ? -12.66000 0.43000 56.23800 1.000 73.34451 3 PHE D N 1
ATOM 6482 C CA . PHE D 1 4 ? -13.31600 -0.60600 57.02500 1.000 74.35387 3 PHE D CA 1
ATOM 6483 C C . PHE D 1 4 ? -14.58600 -0.11100 57.69900 1.000 77.13232 3 PHE D C 1
ATOM 6484 O O . PHE D 1 4 ? -15.32300 -0.92600 58.26300 1.000 82.36099 3 PHE D O 1
ATOM 6492 N N . MET D 1 5 ? -14.85800 1.19500 57.65500 1.000 76.04062 4 MET D N 1
ATOM 6493 C CA . MET D 1 5 ? -16.16700 1.71100 58.03100 1.000 77.09904 4 MET D CA 1
ATOM 6494 C C . MET D 1 5 ? -17.16100 1.66100 56.87700 1.000 74.80047 4 MET D C 1
ATOM 6495 O O . MET D 1 5 ? -18.37200 1.72200 57.11500 1.000 76.00303 4 MET D O 1
ATOM 6500 N N . LYS D 1 6 ? -16.67600 1.55800 55.63600 1.000 85.80219 5 LYS D N 1
ATOM 6501 C CA . LYS D 1 6 ? -17.52300 1.44500 54.45100 1.000 78.86609 5 LYS D CA 1
ATOM 6502 C C . LYS D 1 6 ? -17.31200 0.07400 53.82200 1.000 79.41397 5 LYS D C 1
ATOM 6503 O O . LYS D 1 6 ? -16.37500 -0.10600 53.02700 1.000 79.31873 5 LYS D O 1
ATOM 6509 N N . PRO D 1 7 ? -18.16000 -0.91500 54.11600 1.000 81.24726 6 PRO D N 1
ATOM 6510 C CA . PRO D 1 7 ? -17.86500 -2.29300 53.68200 1.000 82.21216 6 PRO D CA 1
ATOM 6511 C C . PRO D 1 7 ? -17.81600 -2.47300 52.17400 1.000 78.07653 6 PRO D C 1
ATOM 6512 O O . PRO D 1 7 ? -17.19000 -3.43100 51.70300 1.000 77.57744 6 PRO D O 1
ATOM 6516 N N . GLU D 1 8 ? -18.44900 -1.58900 51.40000 1.000 78.86015 7 GLU D N 1
ATOM 6517 C CA . GLU D 1 8 ? -18.41200 -1.72800 49.94800 1.000 80.20326 7 GLU D CA 1
ATOM 6518 C C . GLU D 1 8 ? -17.00600 -1.51600 49.39900 1.000 82.69255 7 GLU D C 1
ATOM 6519 O O . GLU D 1 8 ? -16.61600 -2.17400 48.42700 1.000 89.00539 7 GLU D O 1
ATOM 6525 N N . THR D 1 9 ? -16.22900 -0.61500 50.00400 1.000 74.16140 8 THR D N 1
ATOM 6526 C CA . THR D 1 9 ? -14.85900 -0.38900 49.56300 1.000 76.27727 8 THR D CA 1
ATOM 6527 C C . THR D 1 9 ? -13.90900 -1.48700 50.02000 1.000 87.36213 8 THR D C 1
ATOM 6528 O O . THR D 1 9 ? -12.82800 -1.63600 49.43900 1.000 76.61430 8 THR D O 1
ATOM 6532 N N . VAL D 1 10 ? -14.28300 -2.25400 51.04300 1.000 78.14594 9 VAL D N 1
ATOM 6533 C CA . VAL D 1 10 ? -13.43100 -3.34100 51.51000 1.000 79.14229 9 VAL D CA 1
ATOM 6534 C C . VAL D 1 10 ? -13.52500 -4.53800 50.57200 1.000 77.04821 9 VAL D C 1
ATOM 6535 O O . VAL D 1 10 ? -12.50900 -5.13000 50.19200 1.000 82.47815 9 VAL D O 1
ATOM 6539 N N . LEU D 1 11 ? -14.74400 -4.90500 50.17000 1.000 82.37208 10 LEU D N 1
ATOM 6540 C CA . LEU D 1 11 ? -14.97400 -6.09200 49.35600 1.000 79.15580 10 LEU D CA 1
ATOM 6541 C C . LEU D 1 11 ? -14.85400 -5.82400 47.86000 1.000 81.04331 10 LEU D C 1
ATOM 6542 O O . LEU D 1 11 ? -15.49900 -6.51400 47.05900 1.000 82.12781 10 LEU D O 1
ATOM 6547 N N . ASP D 1 12 ? -14.04500 -4.84800 47.45600 1.000 80.06919 11 ASP D N 1
ATOM 6548 C CA . ASP D 1 12 ? -13.79800 -4.57000 46.04700 1.000 88.17225 11 ASP D CA 1
ATOM 6549 C C . ASP D 1 12 ? -12.47800 -5.21600 45.64300 1.000 82.88695 11 ASP D C 1
ATOM 6550 O O . ASP D 1 12 ? -11.43300 -4.93000 46.23900 1.000 65.95187 11 ASP D O 1
ATOM 6555 N N . LEU D 1 13 ? -12.53000 -6.07800 44.62400 1.000 82.34419 12 LEU D N 1
ATOM 6556 C CA . LEU D 1 13 ? -11.37600 -6.90800 44.29400 1.000 87.74632 12 LEU D CA 1
ATOM 6557 C C . LEU D 1 13 ? -10.17700 -6.06500 43.87700 1.000 86.20143 12 LEU D C 1
ATOM 6558 O O . LEU D 1 13 ? -9.03400 -6.39900 44.20700 1.000 81.40692 12 LEU D O 1
ATOM 6563 N N . ALA D 1 14 ? -10.41300 -4.96500 43.15800 1.000 77.85091 13 ALA D N 1
ATOM 6564 C CA . ALA D 1 14 ? -9.30600 -4.08900 42.78600 1.000 69.80191 13 ALA D CA 1
ATOM 6565 C C . ALA D 1 14 ? -8.63400 -3.50000 44.01900 1.000 73.97932 13 ALA D C 1
ATOM 6566 O O . ALA D 1 14 ? -7.40500 -3.37300 44.06800 1.000 75.99896 13 ALA D O 1
ATOM 6568 N N . ASN D 1 15 ? -9.42500 -3.14500 45.03300 1.000 81.93968 14 ASN D N 1
ATOM 6569 C CA . ASN D 1 15 ? -8.85300 -2.58400 46.25100 1.000 70.25348 14 ASN D CA 1
ATOM 6570 C C . ASN D 1 15 ? -8.13300 -3.65000 47.06400 1.000 64.56978 14 ASN D C 1
ATOM 6571 O O . ASN D 1 15 ? -7.10300 -3.37100 47.68800 1.000 57.92120 14 ASN D O 1
ATOM 6576 N N . ILE D 1 16 ? -8.65600 -4.87700 47.06100 1.000 66.97581 15 ILE D N 1
ATOM 6577 C CA . ILE D 1 16 ? -8.00800 -5.96500 47.78800 1.000 64.26023 15 ILE D CA 1
ATOM 6578 C C . ILE D 1 16 ? -6.63200 -6.24900 47.19900 1.000 68.22007 15 ILE D C 1
ATOM 6579 O O . ILE D 1 16 ? -5.63100 -6.31800 47.92300 1.000 63.29031 15 ILE D O 1
ATOM 6584 N N . ARG D 1 17 ? -6.56100 -6.42100 45.87400 1.000 73.48421 16 ARG D N 1
ATOM 6585 C CA . ARG D 1 17 ? -5.27100 -6.65800 45.23100 1.000 75.99470 16 ARG D CA 1
ATOM 6586 C C . ARG D 1 17 ? -4.28900 -5.53500 45.54000 1.000 69.97648 16 ARG D C 1
ATOM 6587 O O . ARG D 1 17 ? -3.10200 -5.78800 45.77500 1.000 68.66523 16 ARG D O 1
ATOM 6595 N N . GLN D 1 18 ? -4.77100 -4.28900 45.56100 1.000 66.53857 17 GLN D N 1
ATOM 6596 C CA . GLN D 1 18 ? -3.88700 -3.16700 45.85500 1.000 71.94654 17 GLN D CA 1
ATOM 6597 C C . GLN D 1 18 ? -3.34800 -3.24200 47.27900 1.000 67.58123 17 GLN D C 1
ATOM 6598 O O . GLN D 1 18 ? -2.14700 -3.04800 47.50000 1.000 63.77779 17 GLN D O 1
ATOM 6604 N N . ALA D 1 19 ? -4.21200 -3.53600 48.25800 1.000 66.74002 18 ALA D N 1
ATOM 6605 C CA . ALA D 1 19 ? -3.73000 -3.72100 49.62200 1.000 62.70303 18 ALA D CA 1
ATOM 6606 C C . ALA D 1 19 ? -2.76400 -4.89200 49.71700 1.000 57.92466 18 ALA D C 1
ATOM 6607 O O . ALA D 1 19 ? -1.80700 -4.84200 50.49600 1.000 57.32866 18 ALA D O 1
ATOM 6609 N N . LEU D 1 20 ? -2.99100 -5.94700 48.93000 1.000 63.59936 19 LEU D N 1
ATOM 6610 C CA . LEU D 1 20 ? -2.07800 -7.08400 48.94000 1.000 64.17759 19 LEU D CA 1
ATOM 6611 C C . LEU D 1 20 ? -0.71800 -6.70600 48.37200 1.000 62.75642 19 LEU D C 1
ATOM 6612 O O . LEU D 1 20 ? 0.31800 -7.13000 48.89800 1.000 56.96518 19 LEU D O 1
ATOM 6617 N N . VAL D 1 21 ? -0.70000 -5.91000 47.29800 1.000 62.69674 20 VAL D N 1
ATOM 6618 C CA . VAL D 1 21 ? 0.56500 -5.48900 46.69900 1.000 65.46148 20 VAL D CA 1
ATOM 6619 C C . VAL D 1 21 ? 1.37600 -4.66500 47.69000 1.000 63.45654 20 VAL D C 1
ATOM 6620 O O . VAL D 1 21 ? 2.59000 -4.85400 47.83200 1.000 60.86044 20 VAL D O 1
ATOM 6624 N N . ARG D 1 22 ? 0.71900 -3.73900 48.39400 1.000 56.36073 21 ARG D N 1
ATOM 6625 C CA . ARG D 1 22 ? 1.41800 -2.95300 49.40400 1.000 51.07549 21 ARG D CA 1
ATOM 6626 C C . ARG D 1 22 ? 1.96000 -3.84100 50.51600 1.000 58.35338 21 ARG D C 1
ATOM 6627 O O . ARG D 1 22 ? 2.99700 -3.53000 51.11200 1.000 57.58645 21 ARG D O 1
ATOM 6635 N N . MET D 1 23 ? 1.28500 -4.95700 50.79500 1.000 53.03588 22 MET D N 1
ATOM 6636 C CA . MET D 1 23 ? 1.75300 -5.87200 51.82700 1.000 59.48303 22 MET D CA 1
ATOM 6637 C C . MET D 1 23 ? 3.03400 -6.58900 51.42400 1.000 57.06230 22 MET D C 1
ATOM 6638 O O . MET D 1 23 ? 3.77200 -7.05000 52.30200 1.000 52.89725 22 MET D O 1
ATOM 6643 N N . GLU D 1 24 ? 3.31500 -6.69400 50.12200 1.000 52.91452 23 GLU D N 1
ATOM 6644 C CA . GLU D 1 24 ? 4.58200 -7.26700 49.68100 1.000 45.79247 23 GLU D CA 1
ATOM 6645 C C . GLU D 1 24 ? 5.76000 -6.46800 50.22700 1.000 59.10108 23 GLU D C 1
ATOM 6646 O O . GLU D 1 24 ? 6.70500 -7.03800 50.78500 1.000 60.54592 23 GLU D O 1
ATOM 6652 N N . ASP D 1 25 ? 5.71100 -5.13900 50.08700 1.000 57.70471 24 ASP D N 1
ATOM 6653 C CA . ASP D 1 25 ? 6.80000 -4.29400 50.57100 1.000 55.16411 24 ASP D CA 1
ATOM 6654 C C . ASP D 1 25 ? 7.00800 -4.47400 52.06900 1.000 59.50454 24 ASP D C 1
ATOM 6655 O O . ASP D 1 25 ? 8.14000 -4.65500 52.53500 1.000 53.64020 24 ASP D O 1
ATOM 6660 N N . THR D 1 26 ? 5.91800 -4.42000 52.84000 1.000 54.03321 25 THR D N 1
ATOM 6661 C CA . THR D 1 26 ? 5.99800 -4.60500 54.28500 1.000 59.85388 25 THR D CA 1
ATOM 6662 C C . THR D 1 26 ? 6.72600 -5.89500 54.63800 1.000 56.59628 25 THR D C 1
ATOM 6663 O O . THR D 1 26 ? 7.63400 -5.90300 55.47700 1.000 54.05815 25 THR D O 1
ATOM 6667 N N . ILE D 1 27 ? 6.34100 -6.99600 53.98900 1.000 52.94145 26 ILE D N 1
ATOM 6668 C CA . ILE D 1 27 ? 6.94000 -8.29300 54.28200 1.000 50.72780 26 ILE D CA 1
ATOM 6669 C C . ILE D 1 27 ? 8.41600 -8.30500 53.90100 1.000 55.81225 26 ILE D C 1
ATOM 6670 O O . ILE D 1 27 ? 9.25500 -8.84600 54.63200 1.000 49.34204 26 ILE D O 1
ATOM 6675 N N . VAL D 1 28 ? 8.76100 -7.69800 52.76200 1.000 50.05440 27 VAL D N 1
ATOM 6676 C CA . VAL D 1 28 ? 10.16200 -7.63000 52.35700 1.000 51.32085 27 VAL D CA 1
ATOM 6677 C C . VAL D 1 28 ? 10.96400 -6.78700 53.34200 1.000 56.45322 27 VAL D C 1
ATOM 6678 O O . VAL D 1 28 ? 12.09400 -7.13900 53.70400 1.000 46.63651 27 VAL D O 1
ATOM 6682 N N . PHE D 1 29 ? 10.39200 -5.66900 53.79900 1.000 47.92112 28 PHE D N 1
ATOM 6683 C CA . PHE D 1 29 ? 11.07600 -4.81800 54.77000 1.000 57.38559 28 PHE D CA 1
ATOM 6684 C C . PHE D 1 29 ? 11.38500 -5.58100 56.05300 1.000 59.19758 28 PHE D C 1
ATOM 6685 O O . PHE D 1 29 ? 12.52200 -5.57000 56.54000 1.000 47.70903 28 PHE D O 1
ATOM 6693 N N . ASP D 1 30 ? 10.37900 -6.25200 56.61800 1.000 47.93675 29 ASP D N 1
ATOM 6694 C CA . ASP D 1 30 ? 10.57800 -6.92900 57.89600 1.000 52.85175 29 ASP D CA 1
ATOM 6695 C C . ASP D 1 30 ? 11.56900 -8.07900 57.76900 1.000 53.72947 29 ASP D C 1
ATOM 6696 O O . ASP D 1 30 ? 12.36500 -8.32300 58.68400 1.000 43.78041 29 ASP D O 1
ATOM 6701 N N . LEU D 1 31 ? 11.55000 -8.79000 56.64100 1.000 53.70367 30 LEU D N 1
ATOM 6702 C CA . LEU D 1 31 ? 12.51500 -9.86800 56.45100 1.000 45.74809 30 LEU D CA 1
ATOM 6703 C C . LEU D 1 31 ? 13.93100 -9.32200 56.31000 1.000 42.82813 30 LEU D C 1
ATOM 6704 O O . LEU D 1 31 ? 14.89100 -9.94200 56.78400 1.000 45.60420 30 LEU D O 1
ATOM 6709 N N . ILE D 1 32 ? 14.08000 -8.15500 55.67500 1.000 39.48026 31 ILE D N 1
ATOM 6710 C CA . ILE D 1 32 ? 15.39500 -7.52900 55.57100 1.000 45.84850 31 ILE D CA 1
ATOM 6711 C C . ILE D 1 32 ? 15.92700 -7.17400 56.95300 1.000 53.29209 31 ILE D C 1
ATOM 6712 O O . ILE D 1 32 ? 17.10900 -7.38500 57.25300 1.000 52.01329 31 ILE D O 1
ATOM 6717 N N . GLU D 1 33 ? 15.06600 -6.62900 57.81600 1.000 46.69968 32 GLU D N 1
ATOM 6718 C CA . GLU D 1 33 ? 15.49300 -6.31600 59.17600 1.000 53.49095 32 GLU D CA 1
ATOM 6719 C C . GLU D 1 33 ? 15.86500 -7.57800 59.94300 1.000 37.47160 32 GLU D C 1
ATOM 6720 O O . GLU D 1 33 ? 16.84200 -7.58500 60.70000 1.000 49.85576 32 GLU D O 1
ATOM 6726 N N . ARG D 1 34 ? 15.10900 -8.66200 59.75100 1.000 46.04979 33 ARG D N 1
ATOM 6727 C CA . ARG D 1 34 ? 15.41700 -9.91700 60.42900 1.000 40.87226 33 ARG D CA 1
ATOM 6728 C C . ARG D 1 34 ? 16.76800 -10.48400 60.00200 1.000 50.73391 33 ARG D C 1
ATOM 6729 O O . ARG D 1 34 ? 17.38100 -11.24100 60.76500 1.000 51.29399 33 ARG D O 1
ATOM 6737 N N . SER D 1 35 ? 17.26300 -10.11300 58.82000 1.000 44.89722 34 SER D N 1
ATOM 6738 C CA . SER D 1 35 ? 18.50000 -10.68200 58.30200 1.000 47.57178 34 SER D CA 1
ATOM 6739 C C . SER D 1 35 ? 19.75000 -10.08300 58.93600 1.000 53.93915 34 SER D C 1
ATOM 6740 O O . SER D 1 35 ? 20.85800 -10.51100 58.59700 1.000 47.49903 34 SER D O 1
ATOM 6743 N N . GLN D 1 36 ? 19.61200 -9.10800 59.83800 1.000 46.98782 35 GLN D N 1
ATOM 6744 C CA . GLN D 1 36 ? 20.77600 -8.59200 60.54600 1.000 49.16587 35 GLN D CA 1
ATOM 6745 C C . GLN D 1 36 ? 21.27400 -9.54300 61.62500 1.000 53.01430 35 GLN D C 1
ATOM 6746 O O . GLN D 1 36 ? 22.41200 -9.39700 62.08400 1.000 46.19712 35 GLN D O 1
ATOM 6752 N N . PHE D 1 37 ? 20.45800 -10.50800 62.04000 1.000 47.27449 36 PHE D N 1
ATOM 6753 C CA . PHE D 1 37 ? 20.75300 -11.31800 63.21000 1.000 47.80356 36 PHE D CA 1
ATOM 6754 C C . PHE D 1 37 ? 20.86100 -12.78700 62.82600 1.000 42.22280 36 PHE D C 1
ATOM 6755 O O . PHE D 1 37 ? 20.27900 -13.23300 61.83300 1.000 46.01525 36 PHE D O 1
ATOM 6763 N N . PHE D 1 38 ? 21.62000 -13.53200 63.62500 1.000 50.17022 37 PHE D N 1
ATOM 6764 C CA . PHE D 1 38 ? 21.86800 -14.93900 63.35900 1.000 48.81586 37 PHE D CA 1
ATOM 6765 C C . PHE D 1 38 ? 20.57600 -15.74300 63.50100 1.000 49.15789 37 PHE D C 1
ATOM 6766 O O . PHE D 1 38 ? 19.51900 -15.22000 63.86600 1.000 47.01621 37 PHE D O 1
ATOM 6774 N N . SER D 1 39 ? 20.66900 -17.04500 63.20500 1.000 45.45830 38 SER D N 1
ATOM 6775 C CA . SER D 1 39 ? 19.48200 -17.89500 63.21600 1.000 39.32241 38 SER D CA 1
ATOM 6776 C C . SER D 1 39 ? 18.89100 -18.01300 64.61400 1.000 45.63912 38 SER D C 1
ATOM 6777 O O . SER D 1 39 ? 17.67800 -18.19500 64.75400 1.000 42.09500 38 SER D O 1
ATOM 6780 N N . SER D 1 40 ? 19.72300 -17.90200 65.64700 1.000 37.66360 39 SER D N 1
ATOM 6781 C CA . SER D 1 40 ? 19.27300 -17.80000 67.03100 1.000 43.37892 39 SER D CA 1
ATOM 6782 C C . SER D 1 40 ? 18.32200 -18.92800 67.44000 1.000 48.64042 39 SER D C 1
ATOM 6783 O O . SER D 1 40 ? 17.17600 -18.66900 67.82900 1.000 48.11165 39 SER D O 1
ATOM 6786 N N . PRO D 1 41 ? 18.76700 -20.18500 67.39000 1.000 48.70824 40 PRO D N 1
ATOM 6787 C CA . PRO D 1 41 ? 17.84700 -21.29900 67.68100 1.000 50.24537 40 PRO D CA 1
ATOM 6788 C C . PRO D 1 41 ? 17.28800 -21.28400 69.09500 1.000 53.71867 40 PRO D C 1
ATOM 6789 O O . PRO D 1 41 ? 16.20000 -21.82800 69.31800 1.000 47.54103 40 PRO D O 1
ATOM 6793 N N . SER D 1 42 ? 17.99400 -20.68400 70.05600 1.000 41.78046 41 SER D N 1
ATOM 6794 C CA . SER D 1 42 ? 17.49900 -20.65000 71.42800 1.000 51.48492 41 SER D CA 1
ATOM 6795 C C . SER D 1 42 ? 16.24100 -19.80100 71.57600 1.000 43.03787 41 SER D C 1
ATOM 6796 O O . SER D 1 42 ? 15.49500 -19.98800 72.54100 1.000 47.65283 41 SER D O 1
ATOM 6799 N N . VAL D 1 43 ? 15.99700 -18.86900 70.65200 1.000 38.30604 42 VAL D N 1
ATOM 6800 C CA . VAL D 1 43 ? 14.78800 -18.05100 70.69800 1.000 36.77680 42 VAL D CA 1
ATOM 6801 C C . VAL D 1 43 ? 13.54700 -18.91300 70.50500 1.000 42.60063 42 VAL D C 1
ATOM 6802 O O . VAL D 1 43 ? 12.46000 -18.58200 70.99800 1.000 39.85675 42 VAL D O 1
ATOM 6806 N N . TYR D 1 44 ? 13.69200 -20.03900 69.81300 1.000 38.89691 43 TYR D N 1
ATOM 6807 C CA . TYR D 1 44 ? 12.57300 -20.87500 69.40400 1.000 44.93020 43 TYR D CA 1
ATOM 6808 C C . TYR D 1 44 ? 12.54300 -22.21400 70.13000 1.000 43.26272 43 TYR D C 1
ATOM 6809 O O . TYR D 1 44 ? 11.78300 -23.10400 69.73800 1.000 42.16499 43 TYR D O 1
ATOM 6818 N N . GLU D 1 45 ? 13.33600 -22.37200 71.18400 1.000 40.49932 44 GLU D N 1
ATOM 6819 C CA . GLU D 1 45 ? 13.38000 -23.60300 71.96200 1.000 42.92499 44 GLU D CA 1
ATOM 6820 C C . GLU D 1 45 ? 12.49600 -23.46700 73.19600 1.000 35.79021 44 GLU D C 1
ATOM 6821 O O . GLU D 1 45 ? 12.66100 -22.52800 73.98200 1.000 34.37166 44 GLU D O 1
ATOM 6827 N N . LYS D 1 46 ? 11.57500 -24.41300 73.37000 1.000 40.16305 45 LYS D N 1
ATOM 6828 C CA . LYS D 1 46 ? 10.63500 -24.36900 74.48400 1.000 42.67904 45 LYS D CA 1
ATOM 6829 C C . LYS D 1 46 ? 11.35900 -24.36800 75.82700 1.000 36.78655 45 LYS D C 1
ATOM 6830 O O . LYS D 1 46 ? 12.19300 -25.23400 76.09700 1.000 38.49305 45 LYS D O 1
ATOM 6836 N N . ASN D 1 47 ? 11.03800 -23.37600 76.66400 1.000 41.60543 46 ASN D N 1
ATOM 6837 C CA . ASN D 1 47 ? 11.53000 -23.29500 78.04600 1.000 42.54401 46 ASN D CA 1
ATOM 6838 C C . ASN D 1 47 ? 13.05600 -23.35900 78.12600 1.000 44.93093 46 ASN D C 1
ATOM 6839 O O . ASN D 1 47 ? 13.61800 -23.86400 79.10100 1.000 49.05039 46 ASN D O 1
ATOM 6844 N N . LYS D 1 48 ? 13.73900 -22.85600 77.09300 1.000 48.12869 47 LYS D N 1
ATOM 6845 C CA . LYS D 1 48 ? 15.19900 -22.82900 77.12000 1.000 49.54843 47 LYS D CA 1
ATOM 6846 C C . LYS D 1 48 ? 15.70700 -21.92600 78.23800 1.000 39.49333 47 LYS D C 1
ATOM 6847 O O . LYS D 1 48 ? 16.62800 -22.29400 78.97700 1.000 43.44124 47 LYS D O 1
ATOM 6853 N N . TYR D 1 49 ? 15.11000 -20.75000 78.38500 1.000 38.89887 48 TYR D N 1
ATOM 6854 C CA . TYR D 1 49 ? 15.47500 -19.79600 79.41900 1.000 46.42368 48 TYR D CA 1
ATOM 6855 C C . TYR D 1 49 ? 14.52600 -19.90200 80.60400 1.000 52.63328 48 TYR D C 1
ATOM 6856 O O . TYR D 1 49 ? 13.36900 -20.30800 80.46400 1.000 57.13333 48 TYR D O 1
ATOM 6865 N N . ASN D 1 50 ? 15.03300 -19.53500 81.78100 1.000 47.17410 49 ASN D N 1
ATOM 6866 C CA . ASN D 1 50 ? 14.27600 -19.65300 83.02600 1.000 52.62915 49 ASN D CA 1
ATOM 6867 C C . ASN D 1 50 ? 13.32000 -18.46900 83.19500 1.000 53.69006 49 ASN D C 1
ATOM 6868 O O . ASN D 1 50 ? 13.43000 -17.65600 84.11200 1.000 51.04004 49 ASN D O 1
ATOM 6873 N N . ILE D 1 51 ? 12.36500 -18.37900 82.27500 1.000 40.50340 50 ILE D N 1
ATOM 6874 C CA . ILE D 1 51 ? 11.28400 -17.40900 82.42200 1.000 39.27730 50 ILE D CA 1
ATOM 6875 C C . ILE D 1 51 ? 10.28300 -18.00500 83.40200 1.000 45.22194 50 ILE D C 1
ATOM 6876 O O . ILE D 1 51 ? 9.73300 -19.08600 83.14300 1.000 45.19120 50 ILE D O 1
ATOM 6881 N N . PRO D 1 52 ? 10.02900 -17.35900 84.53600 1.000 40.72850 51 PRO D N 1
ATOM 6882 C CA . PRO D 1 52 ? 9.15100 -17.96400 85.54000 1.000 44.42083 51 PRO D CA 1
ATOM 6883 C C . PRO D 1 52 ? 7.70500 -17.95500 85.07200 1.000 37.83381 51 PRO D C 1
ATOM 6884 O O . PRO D 1 52 ? 7.28900 -17.09000 84.29900 1.000 35.51660 51 PRO D O 1
ATOM 6888 N N . ASN D 1 53 ? 6.94300 -18.94500 85.54500 1.000 38.45086 52 ASN D N 1
ATOM 6889 C CA . ASN D 1 53 ? 5.49900 -19.01600 85.30700 1.000 43.92635 52 ASN D CA 1
ATOM 6890 C C . ASN D 1 53 ? 5.17100 -18.86100 83.82400 1.000 36.43637 52 ASN D C 1
ATOM 6891 O O . ASN D 1 53 ? 4.30800 -18.07400 83.43000 1.000 40.16330 52 ASN D O 1
ATOM 6896 N N . PHE D 1 54 ? 5.88200 -19.61300 82.98600 1.000 36.21672 53 PHE D N 1
ATOM 6897 C CA . PHE D 1 54 ? 5.64800 -19.53200 81.54900 1.000 47.92634 53 PHE D CA 1
ATOM 6898 C C . PHE D 1 54 ? 6.07700 -20.82800 80.88400 1.000 40.51467 53 PHE D C 1
ATOM 6899 O O . PHE D 1 54 ? 7.16900 -21.33600 81.15900 1.000 39.34645 53 PHE D O 1
ATOM 6907 N N . ASP D 1 55 ? 5.22700 -21.34300 79.99800 1.000 35.94633 54 ASP D N 1
ATOM 6908 C CA . ASP D 1 55 ? 5.49400 -22.55500 79.22700 1.000 45.81326 54 ASP D CA 1
ATOM 6909 C C . ASP D 1 55 ? 5.52100 -22.17500 77.74900 1.000 44.11218 54 ASP D C 1
ATOM 6910 O O . ASP D 1 55 ? 4.47000 -21.99400 77.12700 1.000 44.84681 54 ASP D O 1
ATOM 6915 N N . GLY D 1 56 ? 6.71200 -22.05100 77.18400 1.000 44.97534 55 GLY D N 1
ATOM 6916 C CA . GLY D 1 56 ? 6.83400 -21.74100 75.77500 1.000 40.90370 55 GLY D CA 1
ATOM 6917 C C . GLY D 1 56 ? 8.22300 -21.22900 75.45400 1.000 40.22082 55 GLY D C 1
ATOM 6918 O O . GLY D 1 56 ? 9.12600 -21.25400 76.29100 1.000 35.59385 55 GLY D O 1
ATOM 6919 N N . THR D 1 57 ? 8.36600 -20.75800 74.21700 1.000 39.06263 56 THR D N 1
ATOM 6920 C CA . THR D 1 57 ? 9.63300 -20.23900 73.72800 1.000 41.74513 56 THR D CA 1
ATOM 6921 C C . THR D 1 57 ? 9.79500 -18.76600 74.09500 1.000 36.78988 56 THR D C 1
ATOM 6922 O O . THR D 1 57 ? 8.83200 -18.06200 74.41100 1.000 35.75500 56 THR D O 1
ATOM 6926 N N . PHE D 1 58 ? 11.04900 -18.31000 74.04600 1.000 42.02680 57 PHE D N 1
ATOM 6927 C CA . PHE D 1 58 ? 11.35400 -16.89500 74.22700 1.000 36.62982 57 PHE D CA 1
ATOM 6928 C C . PHE D 1 58 ? 10.52800 -16.03600 73.27800 1.000 32.65471 57 PHE D C 1
ATOM 6929 O O . PHE D 1 58 ? 9.97200 -15.00500 73.67500 1.000 35.82803 57 PHE D O 1
ATOM 6937 N N . LEU D 1 59 ? 10.44800 -16.44400 72.01100 1.000 37.20019 58 LEU D N 1
ATOM 6938 C CA . LEU D 1 59 ? 9.66000 -15.69000 71.04300 1.000 38.28099 58 LEU D CA 1
ATOM 6939 C C . LEU D 1 59 ? 8.20000 -15.61000 71.46600 1.000 32.12669 58 LEU D C 1
ATOM 6940 O O . LEU D 1 59 ? 7.57600 -14.54700 71.37300 1.000 36.39541 58 LEU D O 1
ATOM 6945 N N . GLU D 1 60 ? 7.64700 -16.71900 71.95900 1.000 36.30777 59 GLU D N 1
ATOM 6946 C CA . GLU D 1 60 ? 6.24500 -16.72900 72.36000 1.000 38.07473 59 GLU D CA 1
ATOM 6947 C C . GLU D 1 60 ? 5.99700 -15.80600 73.54800 1.000 34.41330 59 GLU D C 1
ATOM 6948 O O . GLU D 1 60 ? 4.95000 -15.15200 73.61700 1.000 34.57219 59 GLU D O 1
ATOM 6954 N N . TRP D 1 61 ? 6.94800 -15.72500 74.48700 1.000 32.16178 60 TRP D N 1
ATOM 6955 C CA . TRP D 1 61 ? 6.79400 -14.79600 75.60500 1.000 27.64499 60 TRP D CA 1
ATOM 6956 C C . TRP D 1 61 ? 6.69900 -13.35600 75.11500 1.000 44.17827 60 TRP D C 1
ATOM 6957 O O . TRP D 1 61 ? 5.82200 -12.59700 75.54600 1.000 37.62051 60 TRP D O 1
ATOM 6968 N N . ALA D 1 62 ? 7.60300 -12.95800 74.21500 1.000 36.27791 61 ALA D N 1
ATOM 6969 C CA . ALA D 1 62 ? 7.58000 -11.59000 73.70700 1.000 40.43876 61 ALA D CA 1
ATOM 6970 C C . ALA D 1 62 ? 6.30700 -11.32200 72.91900 1.000 29.93521 61 ALA D C 1
ATOM 6971 O O . ALA D 1 62 ? 5.67900 -10.26600 73.07700 1.000 30.66064 61 ALA D O 1
ATOM 6973 N N . LEU D 1 63 ? 5.90200 -12.27400 72.07700 1.000 33.19733 62 LEU D N 1
ATOM 6974 C CA . LEU D 1 63 ? 4.67600 -12.11300 71.30200 1.000 40.13753 62 LEU D CA 1
ATOM 6975 C C . LEU D 1 63 ? 3.45700 -11.99900 72.21100 1.000 37.43005 62 LEU D C 1
ATOM 6976 O O . LEU D 1 63 ? 2.55200 -11.19600 71.95100 1.000 34.39285 62 LEU D O 1
ATOM 6981 N N . LEU D 1 64 ? 3.42400 -12.78100 73.29500 1.000 39.46954 63 LEU D N 1
ATOM 6982 C CA . LEU D 1 64 ? 2.27600 -12.74900 74.19800 1.000 35.96763 63 LEU D CA 1
ATOM 6983 C C . LEU D 1 64 ? 2.15300 -11.39700 74.89500 1.000 37.14339 63 LEU D C 1
ATOM 6984 O O . LEU D 1 64 ? 1.05800 -10.82800 74.96600 1.000 39.81371 63 LEU D O 1
ATOM 6989 N N . GLN D 1 65 ? 3.26500 -10.86600 75.42100 1.000 34.90396 64 GLN D N 1
ATOM 6990 C CA . GLN D 1 65 ? 3.21100 -9.57000 76.09600 1.000 30.33408 64 GLN D CA 1
ATOM 6991 C C . GLN D 1 65 ? 2.63800 -8.49100 75.18300 1.000 39.81191 64 GLN D C 1
ATOM 6992 O O . GLN D 1 65 ? 1.88900 -7.61700 75.63300 1.000 42.38467 64 GLN D O 1
ATOM 6998 N N . LEU D 1 66 ? 2.99200 -8.52800 73.89700 1.000 40.71683 65 LEU D N 1
ATOM 6999 C CA . LEU D 1 66 ? 2.51800 -7.50700 72.96900 1.000 39.51227 65 LEU D CA 1
ATOM 7000 C C . LEU D 1 66 ? 1.03600 -7.68600 72.66600 1.000 33.00188 65 LEU D C 1
ATOM 7001 O O . LEU D 1 66 ? 0.26400 -6.71800 72.68800 1.000 36.63188 65 LEU D O 1
ATOM 7006 N N . GLU D 1 67 ? 0.61600 -8.92200 72.38300 1.000 31.94605 66 GLU D N 1
ATOM 7007 C CA . GLU D 1 67 ? -0.78400 -9.16400 72.04000 1.000 33.42689 66 GLU D CA 1
ATOM 7008 C C . GLU D 1 67 ? -1.70300 -8.80400 73.19700 1.000 43.90825 66 GLU D C 1
ATOM 7009 O O . GLU D 1 67 ? -2.79600 -8.26100 72.98800 1.000 39.28091 66 GLU D O 1
ATOM 7015 N N . VAL D 1 68 ? -1.27300 -9.09100 74.42700 1.000 37.33596 67 VAL D N 1
ATOM 7016 C CA . VAL D 1 68 ? -2.05800 -8.71900 75.60000 1.000 36.64086 67 VAL D CA 1
ATOM 7017 C C . VAL D 1 68 ? -2.23300 -7.20600 75.65800 1.000 45.88036 67 VAL D C 1
ATOM 7018 O O . VAL D 1 68 ? -3.35100 -6.69900 75.81300 1.000 38.07024 67 VAL D O 1
ATOM 7022 N N . ALA D 1 69 ? -1.13100 -6.46300 75.52000 1.000 39.64287 68 ALA D N 1
ATOM 7023 C CA . ALA D 1 69 ? -1.21400 -5.00500 75.56700 1.000 48.22569 68 ALA D CA 1
ATOM 7024 C C . ALA D 1 69 ? -2.11400 -4.46600 74.46200 1.000 45.28619 68 ALA D C 1
ATOM 7025 O O . ALA D 1 69 ? -2.95000 -3.58800 74.70500 1.000 44.42328 68 ALA D O 1
ATOM 7027 N N . HIS D 1 70 ? -1.97100 -4.99600 73.24500 1.000 38.16409 69 HIS D N 1
ATOM 7028 C CA . HIS D 1 70 ? -2.73900 -4.48100 72.11800 1.000 42.49432 69 HIS D CA 1
ATOM 7029 C C . HIS D 1 70 ? -4.21000 -4.85900 72.20900 1.000 39.72830 69 HIS D C 1
ATOM 7030 O O . HIS D 1 70 ? -5.06300 -4.14400 71.67100 1.000 44.72521 69 HIS D O 1
ATOM 7037 N N . SER D 1 71 ? -4.53000 -5.97700 72.86400 1.000 37.47301 70 SER D N 1
ATOM 7038 C CA . SER D 1 71 ? -5.93300 -6.33600 73.02900 1.000 42.35385 70 SER D CA 1
ATOM 7039 C C . SER D 1 71 ? -6.66600 -5.31400 73.88500 1.000 43.59009 70 SER D C 1
ATOM 7040 O O . SER D 1 71 ? -7.85800 -5.06600 73.67200 1.000 46.66087 70 SER D O 1
ATOM 7043 N N . GLN D 1 72 ? -5.97400 -4.70800 74.85300 1.000 37.97118 71 GLN D N 1
ATOM 7044 C CA . GLN D 1 72 ? -6.60800 -3.69100 75.68500 1.000 48.80183 71 GLN D CA 1
ATOM 7045 C C . GLN D 1 72 ? -7.01400 -2.45800 74.88900 1.000 42.69022 71 GLN D C 1
ATOM 7046 O O . GLN D 1 72 ? -7.93400 -1.74800 75.30700 1.000 35.56482 71 GLN D O 1
ATOM 7052 N N . ILE D 1 73 ? -6.36000 -2.18600 73.75600 1.000 43.19985 72 ILE D N 1
ATOM 7053 C CA . ILE D 1 73 ? -6.70000 -1.01700 72.94900 1.000 48.54392 72 ILE D CA 1
ATOM 7054 C C . ILE D 1 73 ? -7.27000 -1.44500 71.60300 1.000 49.56211 72 ILE D C 1
ATOM 7055 O O . ILE D 1 73 ? -7.06100 -0.77000 70.58600 1.000 52.66535 72 ILE D O 1
ATOM 7060 N N . ARG D 1 74 ? -7.96700 -2.58600 71.59100 1.000 46.54168 73 ARG D N 1
ATOM 7061 C CA . ARG D 1 74 ? -8.92000 -2.95900 70.53700 1.000 51.06999 73 ARG D CA 1
ATOM 7062 C C . ARG D 1 74 ? -8.25900 -3.46100 69.25300 1.000 56.49628 73 ARG D C 1
ATOM 7063 O O . ARG D 1 74 ? -8.83800 -3.32800 68.17600 1.000 54.74132 73 ARG D O 1
ATOM 7071 N N . ARG D 1 75 ? -7.06600 -4.06100 69.34000 1.000 51.62334 74 ARG D N 1
ATOM 7072 C CA . ARG D 1 75 ? -6.38900 -4.50500 68.12100 1.000 52.27288 74 ARG D CA 1
ATOM 7073 C C . ARG D 1 75 ? -7.17300 -5.60400 67.41200 1.000 45.44195 74 ARG D C 1
ATOM 7074 O O . ARG D 1 75 ? -7.45300 -5.51000 66.21200 1.000 41.51672 74 ARG D O 1
ATOM 7082 N N . TYR D 1 76 ? -7.55200 -6.64800 68.14000 1.000 39.44958 75 TYR D N 1
ATOM 7083 C CA . TYR D 1 76 ? -8.18200 -7.80400 67.51700 1.000 48.69465 75 TYR D CA 1
ATOM 7084 C C . TYR D 1 76 ? -9.68400 -7.63900 67.35900 1.000 49.10695 75 TYR D C 1
ATOM 7085 O O . TYR D 1 76 ? -10.36500 -8.57100 66.91900 1.000 42.56594 75 TYR D O 1
ATOM 7094 N N . GLU D 1 77 ? -10.20300 -6.45600 67.67500 1.000 51.76192 76 GLU D N 1
ATOM 7095 C CA . GLU D 1 77 ? -11.52400 -6.07700 67.20000 1.000 49.27662 76 GLU D CA 1
ATOM 7096 C C . GLU D 1 77 ? -11.51700 -5.86500 65.69000 1.000 55.14215 76 GLU D C 1
ATOM 7097 O O . GLU D 1 77 ? -12.54300 -6.06500 65.03000 1.000 51.91105 76 GLU D O 1
ATOM 7103 N N . ALA D 1 78 ? -10.37200 -5.48100 65.12900 1.000 44.27378 77 ALA D N 1
ATOM 7104 C CA . ALA D 1 78 ? -10.28200 -5.25000 63.69200 1.000 49.82014 77 ALA D CA 1
ATOM 7105 C C . ALA D 1 78 ? -10.39800 -6.57100 62.93800 1.000 50.50297 77 ALA D C 1
ATOM 7106 O O . ALA D 1 78 ? -9.72700 -7.54600 63.29700 1.000 45.70387 77 ALA D O 1
ATOM 7108 N N . PRO D 1 79 ? -11.22500 -6.64500 61.89000 1.000 50.81286 78 PRO D N 1
ATOM 7109 C CA . PRO D 1 79 ? -11.37700 -7.91200 61.15500 1.000 48.68865 78 PRO D CA 1
ATOM 7110 C C . PRO D 1 79 ? -10.14000 -8.32900 60.37400 1.000 53.67464 78 PRO D C 1
ATOM 7111 O O . PRO D 1 79 ? -10.07900 -9.48200 59.92700 1.000 55.85753 78 PRO D O 1
ATOM 7115 N N . ASP D 1 80 ? -9.16100 -7.44300 60.18900 1.000 47.59969 79 ASP D N 1
ATOM 7116 C CA . ASP D 1 80 ? -7.92500 -7.78400 59.49800 1.000 52.14922 79 ASP D CA 1
ATOM 7117 C C . ASP D 1 80 ? -6.79400 -8.12900 60.46200 1.000 59.35484 79 ASP D C 1
ATOM 7118 O O . ASP D 1 80 ? -5.62600 -8.12800 60.06200 1.000 44.93276 79 ASP D O 1
ATOM 7123 N N . GLU D 1 81 ? -7.11600 -8.42400 61.72200 1.000 45.98878 80 GLU D N 1
ATOM 7124 C CA . GLU D 1 81 ? -6.11600 -8.71700 62.74700 1.000 52.26373 80 GLU D CA 1
ATOM 7125 C C . GLU D 1 81 ? -6.49800 -10.01300 63.44900 1.000 53.63204 80 GLU D C 1
ATOM 7126 O O . GLU D 1 81 ? -7.53300 -10.07600 64.11900 1.000 55.85704 80 GLU D O 1
ATOM 7132 N N . THR D 1 82 ? -5.66200 -11.04000 63.30600 1.000 45.20502 81 THR D N 1
ATOM 7133 C CA . THR D 1 82 ? -5.93200 -12.34900 63.88500 1.000 47.45956 81 THR D CA 1
ATOM 7134 C C . THR D 1 82 ? -4.86400 -12.68000 64.91800 1.000 50.98085 81 THR D C 1
ATOM 7135 O O . THR D 1 82 ? -3.67300 -12.75200 64.57000 1.000 42.27341 81 THR D O 1
ATOM 7139 N N . PRO D 1 83 ? -5.23400 -12.90300 66.17800 1.000 45.71996 82 PRO D N 1
ATOM 7140 C CA . PRO D 1 83 ? -4.23100 -13.06600 67.23500 1.000 48.57283 82 PRO D CA 1
ATOM 7141 C C . PRO D 1 83 ? -3.57700 -14.43900 67.23000 1.000 38.76941 82 PRO D C 1
ATOM 7142 O O . PRO D 1 83 ? -4.15800 -15.43800 66.80000 1.000 37.16990 82 PRO D O 1
ATOM 7146 N N . PHE D 1 84 ? -2.34100 -14.47300 67.73600 1.000 40.11590 83 PHE D N 1
ATOM 7147 C CA . PHE D 1 84 ? -1.63900 -15.74300 67.89200 1.000 41.86221 83 PHE D CA 1
ATOM 7148 C C . PHE D 1 84 ? -2.03600 -16.45800 69.17900 1.000 46.47955 83 PHE D C 1
ATOM 7149 O O . PHE D 1 84 ? -1.96500 -17.69000 69.24500 1.000 42.21090 83 PHE D O 1
ATOM 7157 N N . PHE D 1 85 ? -2.46800 -15.71300 70.20000 1.000 36.58944 84 PHE D N 1
ATOM 7158 C CA . PHE D 1 85 ? -2.93800 -16.28200 71.46300 1.000 42.27116 84 PHE D CA 1
ATOM 7159 C C . PHE D 1 85 ? -4.35200 -15.78100 71.75100 1.000 48.01226 84 PHE D C 1
ATOM 7160 O O . PHE D 1 85 ? -4.56300 -14.96600 72.66000 1.000 40.37168 84 PHE D O 1
ATOM 7168 N N . PRO D 1 86 ? -5.35200 -16.27300 71.01000 1.000 43.43056 85 PRO D N 1
ATOM 7169 C CA . PRO D 1 86 ? -6.71100 -15.71600 71.14600 1.000 45.16450 85 PRO D CA 1
ATOM 7170 C C . PRO D 1 86 ? -7.36200 -15.96000 72.50100 1.000 56.27457 85 PRO D C 1
ATOM 7171 O O . PRO D 1 86 ? -8.28200 -15.21700 72.86600 1.000 42.57680 85 PRO D O 1
ATOM 7175 N N . ASP D 1 87 ? -6.92200 -16.95800 73.26200 1.000 41.68712 86 ASP D N 1
ATOM 7176 C CA . ASP D 1 87 ? -7.56100 -17.28700 74.52800 1.000 48.54590 86 ASP D CA 1
ATOM 7177 C C . ASP D 1 87 ? -6.84800 -16.69000 75.73300 1.000 45.46864 86 ASP D C 1
ATOM 7178 O O . ASP D 1 87 ? -7.29100 -16.90500 76.86500 1.000 44.42415 86 ASP D O 1
ATOM 7183 N N . GLN D 1 88 ? -5.76800 -15.93900 75.52400 1.000 40.43121 87 GLN D N 1
ATOM 7184 C CA . GLN D 1 88 ? -4.99500 -15.36100 76.61500 1.000 42.63959 87 GLN D CA 1
ATOM 7185 C C . GLN D 1 88 ? -4.96700 -13.83600 76.54400 1.000 41.50936 87 GLN D C 1
ATOM 7186 O O . GLN D 1 88 ? -4.02400 -13.20600 77.02300 1.000 46.40058 87 GLN D O 1
ATOM 7192 N N . LEU D 1 89 ? -5.99500 -13.23100 75.95800 1.000 36.47952 88 LEU D N 1
ATOM 7193 C CA . LEU D 1 89 ? -6.06100 -11.78300 75.81000 1.000 46.20871 88 LEU D CA 1
ATOM 7194 C C . LEU D 1 89 ? -6.90600 -11.16400 76.92100 1.000 48.14290 88 LEU D C 1
ATOM 7195 O O . LEU D 1 89 ? -7.59200 -11.85400 77.67900 1.000 42.85507 88 LEU D O 1
ATOM 7200 N N . LYS D 1 90 ? -6.85300 -9.83800 76.99900 1.000 46.89130 89 LYS D N 1
ATOM 7201 C CA . LYS D 1 90 ? -7.53900 -9.07100 78.02800 1.000 47.46065 89 LYS D CA 1
ATOM 7202 C C . LYS D 1 90 ? -8.73800 -8.33600 77.44400 1.000 44.87296 89 LYS D C 1
ATOM 7203 O O . LYS D 1 90 ? -8.80500 -8.06700 76.24100 1.000 48.78600 89 LYS D O 1
ATOM 7209 N N . THR D 1 91 ? -9.69200 -8.01100 78.31700 1.000 50.46033 90 THR D N 1
ATOM 7210 C CA . THR D 1 91 ? -10.81900 -7.18800 77.90200 1.000 51.71067 90 THR D CA 1
ATOM 7211 C C . THR D 1 91 ? -10.33100 -5.77700 77.57700 1.000 55.57704 90 THR D C 1
ATOM 7212 O O . THR D 1 91 ? -9.46900 -5.24000 78.28000 1.000 47.68673 90 THR D O 1
ATOM 7216 N N . PRO D 1 92 ? -10.84500 -5.16000 76.51700 1.000 52.95260 91 PRO D N 1
ATOM 7217 C CA . PRO D 1 92 ? -10.36200 -3.82600 76.14400 1.000 59.64728 91 PRO D CA 1
ATOM 7218 C C . PRO D 1 92 ? -10.70100 -2.79300 77.20600 1.000 52.45161 91 PRO D C 1
ATOM 7219 O O . PRO D 1 92 ? -11.78400 -2.81000 77.79400 1.000 49.84877 91 PRO D O 1
ATOM 7223 N N . ILE D 1 93 ? -9.74200 -1.89700 77.46200 1.000 47.52041 92 ILE D N 1
ATOM 7224 C CA . ILE D 1 93 ? -9.95800 -0.80000 78.39800 1.000 53.42166 92 ILE D CA 1
ATOM 7225 C C . ILE D 1 93 ? -10.56200 0.42200 77.72500 1.000 52.18481 92 ILE D C 1
ATOM 7226 O O . ILE D 1 93 ? -10.83100 1.42300 78.40300 1.000 53.24231 92 ILE D O 1
ATOM 7231 N N . LEU D 1 94 ? -10.78800 0.37200 76.41100 1.000 48.39317 93 LEU D N 1
ATOM 7232 C CA . LEU D 1 94 ? -11.41700 1.43700 75.64900 1.000 51.07366 93 LEU D CA 1
ATOM 7233 C C . LEU D 1 94 ? -12.76200 0.97500 75.09400 1.000 50.93811 93 LEU D C 1
ATOM 7234 O O . LEU D 1 94 ? -12.96600 -0.22300 74.87500 1.000 53.34355 93 LEU D O 1
ATOM 7239 N N . PRO D 1 95 ? -13.70100 1.89700 74.85900 1.000 56.17189 94 PRO D N 1
ATOM 7240 C CA . PRO D 1 95 ? -14.99600 1.49300 74.31500 1.000 54.35522 94 PRO D CA 1
ATOM 7241 C C . PRO D 1 95 ? -14.85500 1.00500 72.88800 1.000 55.92836 94 PRO D C 1
ATOM 7242 O O . PRO D 1 95 ? -13.93300 1.41800 72.16300 1.000 63.13194 94 PRO D O 1
ATOM 7246 N N . PRO D 1 96 ? -15.75100 0.13400 72.42900 1.000 71.25711 95 PRO D N 1
ATOM 7247 C CA . PRO D 1 96 ? -15.54400 -0.53800 71.14100 1.000 63.81200 95 PRO D CA 1
ATOM 7248 C C . PRO D 1 96 ? -15.69200 0.39600 69.94600 1.000 54.92139 95 PRO D C 1
ATOM 7249 O O . PRO D 1 96 ? -16.33800 1.44500 70.00200 1.000 60.11593 95 PRO D O 1
ATOM 7253 N N . ILE D 1 97 ? -15.06700 -0.02100 68.84800 1.000 59.13679 96 ILE D N 1
ATOM 7254 C CA . ILE D 1 97 ? -15.18500 0.62600 67.54500 1.000 74.21097 96 ILE D CA 1
ATOM 7255 C C . ILE D 1 97 ? -16.18100 -0.20500 66.74400 1.000 72.60643 96 ILE D C 1
ATOM 7256 O O . ILE D 1 97 ? -15.83000 -1.25800 66.20700 1.000 87.54243 96 ILE D O 1
ATOM 7261 N N . ASN D 1 98 ? -17.42500 0.25000 66.64700 1.000 66.33374 97 ASN D N 1
ATOM 7262 C CA . ASN D 1 98 ? -18.40100 -0.57700 65.94900 1.000 76.30264 97 ASN D CA 1
ATOM 7263 C C . ASN D 1 98 ? -18.06400 -0.67800 64.46500 1.000 72.08427 97 ASN D C 1
ATOM 7264 O O . ASN D 1 98 ? -18.48000 0.16400 63.66100 1.000 79.30816 97 ASN D O 1
ATOM 7269 N N . TYR D 1 99 ? -17.28900 -1.69900 64.10700 1.000 59.91538 98 TYR D N 1
ATOM 7270 C CA . TYR D 1 99 ? -17.04700 -2.00700 62.70600 1.000 64.93877 98 TYR D CA 1
ATOM 7271 C C . TYR D 1 99 ? -18.33300 -2.52000 62.06400 1.000 61.63301 98 TYR D C 1
ATOM 7272 O O . TYR D 1 99 ? -19.05500 -3.31700 62.67200 1.000 62.24398 98 TYR D O 1
ATOM 7281 N N . PRO D 1 100 ? -18.64400 -2.09700 60.84300 1.000 59.30311 99 PRO D N 1
ATOM 7282 C CA . PRO D 1 100 ? -19.77400 -2.69900 60.13200 1.000 65.61896 99 PRO D CA 1
ATOM 7283 C C . PRO D 1 100 ? -19.45400 -4.13400 59.74600 1.000 61.00148 99 PRO D C 1
ATOM 7284 O O . PRO D 1 100 ? -18.29300 -4.50800 59.56800 1.000 61.32183 99 PRO D O 1
ATOM 7288 N N . LYS D 1 101 ? -20.49900 -4.94900 59.64000 1.000 58.92328 100 LYS D N 1
ATOM 7289 C CA . LYS D 1 101 ? -20.30300 -6.35800 59.32200 1.000 74.92581 100 LYS D CA 1
ATOM 7290 C C . LYS D 1 101 ? -19.80900 -6.50500 57.88900 1.000 73.90824 100 LYS D C 1
ATOM 7291 O O . LYS D 1 101 ? -20.45500 -6.03300 56.94800 1.000 69.62947 100 LYS D O 1
ATOM 7297 N N . ILE D 1 102 ? -18.66500 -7.15900 57.72500 1.000 73.04400 101 ILE D N 1
ATOM 7298 C CA . ILE D 1 102 ? -18.07400 -7.41100 56.41800 1.000 68.18336 101 ILE D CA 1
ATOM 7299 C C . ILE D 1 102 ? -18.07700 -8.89900 56.09000 1.000 62.32405 101 ILE D C 1
ATOM 7300 O O . ILE D 1 102 ? -18.58100 -9.31300 55.04600 1.000 67.75163 101 ILE D O 1
ATOM 7305 N N . LEU D 1 103 ? -17.52200 -9.71700 56.97600 1.000 64.97257 102 LEU D N 1
ATOM 7306 C CA . LEU D 1 103 ? -17.41100 -11.15000 56.76000 1.000 64.08499 102 LEU D CA 1
ATOM 7307 C C . LEU D 1 103 ? -18.52700 -11.89200 57.48400 1.000 66.77488 102 LEU D C 1
ATOM 7308 O O . LEU D 1 103 ? -19.28500 -11.32300 58.27100 1.000 76.04818 102 LEU D O 1
ATOM 7313 N N . ALA D 1 104 ? -18.61200 -13.19000 57.20700 1.000 63.13499 103 ALA D N 1
ATOM 7314 C CA . ALA D 1 104 ? -19.62500 -14.02300 57.83100 1.000 59.34368 103 ALA D CA 1
ATOM 7315 C C . ALA D 1 104 ? -19.34600 -14.18200 59.32500 1.000 69.98188 103 ALA D C 1
ATOM 7316 O O . ALA D 1 104 ? -18.21700 -14.02000 59.79600 1.000 62.84748 103 ALA D O 1
ATOM 7318 N N . LYS D 1 105 ? -20.40500 -14.52100 60.06700 1.000 56.88778 104 LYS D N 1
ATOM 7319 C CA . LYS D 1 105 ? -20.36100 -14.49400 61.52800 1.000 66.58472 104 LYS D CA 1
ATOM 7320 C C . LYS D 1 105 ? -19.32600 -15.44700 62.11600 1.000 72.75418 104 LYS D C 1
ATOM 7321 O O . LYS D 1 105 ? -18.90000 -15.24800 63.25900 1.000 74.21293 104 LYS D O 1
ATOM 7327 N N . TYR D 1 106 ? -18.91200 -16.47000 61.37400 1.000 70.36127 105 TYR D N 1
ATOM 7328 C CA . TYR D 1 106 ? -17.95700 -17.45500 61.86500 1.000 70.52434 105 TYR D CA 1
ATOM 7329 C C . TYR D 1 106 ? -16.51000 -17.09200 61.55700 1.000 65.44868 105 TYR D C 1
ATOM 7330 O O . TYR D 1 106 ? -15.61300 -17.88700 61.85900 1.000 68.40702 105 TYR D O 1
ATOM 7339 N N . SER D 1 107 ? -16.26600 -15.91800 60.96800 1.000 65.94001 106 SER D N 1
ATOM 7340 C CA . SER D 1 107 ? -14.96900 -15.64000 60.35300 1.000 66.65951 106 SER D CA 1
ATOM 7341 C C . SER D 1 107 ? -13.82900 -15.69700 61.36400 1.000 69.31011 106 SER D C 1
ATOM 7342 O O . SER D 1 107 ? -12.73600 -16.17800 61.04500 1.000 75.39712 106 SER D O 1
ATOM 7345 N N . ASP D 1 108 ? -14.05800 -15.21300 62.58800 1.000 77.70621 107 ASP D N 1
ATOM 7346 C CA . ASP D 1 108 ? -12.97800 -15.16000 63.56800 1.000 86.53878 107 ASP D CA 1
ATOM 7347 C C . ASP D 1 108 ? -12.51500 -16.54400 64.00600 1.000 81.58924 107 ASP D C 1
ATOM 7348 O O . ASP D 1 108 ? -11.41100 -16.67000 64.54700 1.000 83.06737 107 ASP D O 1
ATOM 7353 N N . GLU D 1 109 ? -13.32500 -17.58000 63.78200 1.000 71.29777 108 GLU D N 1
ATOM 7354 C CA . GLU D 1 109 ? -12.91200 -18.93700 64.11200 1.000 61.13221 108 GLU D CA 1
ATOM 7355 C C . GLU D 1 109 ? -11.86100 -19.48100 63.15000 1.000 59.37676 108 GLU D C 1
ATOM 7356 O O . GLU D 1 109 ? -11.26400 -20.52300 63.44100 1.000 59.36112 108 GLU D O 1
ATOM 7362 N N . ILE D 1 110 ? -11.62200 -18.81200 62.02600 1.000 52.86379 109 ILE D N 1
ATOM 7363 C CA . ILE D 1 110 ? -10.58800 -19.21400 61.07900 1.000 66.96012 109 ILE D CA 1
ATOM 7364 C C . ILE D 1 110 ? -9.27500 -18.57800 61.51800 1.000 57.26380 109 ILE D C 1
ATOM 7365 O O . ILE D 1 110 ? -9.16200 -17.35000 61.58100 1.000 58.82776 109 ILE D O 1
ATOM 7370 N N . ASN D 1 111 ? -8.28000 -19.41800 61.82200 1.000 51.49086 110 ASN D N 1
ATOM 7371 C CA . ASN D 1 111 ? -7.04800 -18.94400 62.46100 1.000 43.58801 110 ASN D CA 1
ATOM 7372 C C . ASN D 1 111 ? -5.96000 -19.98200 62.17500 1.000 49.35269 110 ASN D C 1
ATOM 7373 O O . ASN D 1 111 ? -5.94700 -21.04800 62.79400 1.000 42.67739 110 ASN D O 1
ATOM 7378 N N . VAL D 1 112 ? -5.05400 -19.65300 61.25800 1.000 50.60466 111 VAL D N 1
ATOM 7379 C CA . VAL D 1 112 ? -3.95900 -20.54200 60.89200 1.000 52.42150 111 VAL D CA 1
ATOM 7380 C C . VAL D 1 112 ? -2.62500 -20.04000 61.44800 1.000 52.38286 111 VAL D C 1
ATOM 7381 O O . VAL D 1 112 ? -1.56700 -20.37700 60.91700 1.000 47.33372 111 VAL D O 1
ATOM 7385 N N . ASN D 1 113 ? -2.66000 -19.24200 62.51900 1.000 41.52225 112 ASN D N 1
ATOM 7386 C CA . ASN D 1 113 ? -1.42900 -18.65900 63.04500 1.000 50.88449 112 ASN D CA 1
ATOM 7387 C C . ASN D 1 113 ? -0.47500 -19.72200 63.57800 1.000 41.68358 112 ASN D C 1
ATOM 7388 O O . ASN D 1 113 ? 0.74500 -19.52400 63.54900 1.000 49.48622 112 ASN D O 1
ATOM 7393 N N . SER D 1 114 ? -1.00200 -20.84700 64.06700 1.000 43.64308 113 SER D N 1
ATOM 7394 C CA . SER D 1 114 ? -0.13200 -21.93000 64.51700 1.000 46.05317 113 SER D CA 1
ATOM 7395 C C . SER D 1 114 ? 0.68400 -22.49500 63.36200 1.000 52.00523 113 SER D C 1
ATOM 7396 O O . SER D 1 114 ? 1.84600 -22.87900 63.54000 1.000 42.52387 113 SER D O 1
ATOM 7399 N N . GLU D 1 115 ? 0.09300 -22.55400 62.16800 1.000 41.89867 114 GLU D N 1
ATOM 7400 C CA . GLU D 1 115 ? 0.83000 -23.01900 60.99900 1.000 53.28440 114 GLU D CA 1
ATOM 7401 C C . GLU D 1 115 ? 1.79800 -21.96100 60.48400 1.000 49.89933 114 GLU D C 1
ATOM 7402 O O . GLU D 1 115 ? 2.85000 -22.30600 59.93300 1.000 51.02281 114 GLU D O 1
ATOM 7408 N N . ILE D 1 116 ? 1.46900 -20.68000 60.66700 1.000 47.94522 115 ILE D N 1
ATOM 7409 C CA . ILE D 1 116 ? 2.37100 -19.60700 60.26100 1.000 38.57403 115 ILE D CA 1
ATOM 7410 C C . ILE D 1 116 ? 3.62200 -19.60800 61.13100 1.000 44.96349 115 ILE D C 1
ATOM 7411 O O . ILE D 1 116 ? 4.75100 -19.56300 60.62600 1.000 44.71759 115 ILE D O 1
ATOM 7416 N N . MET D 1 117 ? 3.43700 -19.65700 62.45300 1.000 45.24706 116 MET D N 1
ATOM 7417 C CA . MET D 1 117 ? 4.56900 -19.74400 63.36900 1.000 43.67143 116 MET D CA 1
ATOM 7418 C C . MET D 1 117 ? 5.45000 -20.94600 63.05000 1.000 44.81104 116 MET D C 1
ATOM 7419 O O . MET D 1 117 ? 6.67900 -20.87400 63.17000 1.000 42.81358 116 MET D O 1
ATOM 7424 N N . LYS D 1 118 ? 4.83800 -22.05400 62.62200 1.000 40.07414 117 LYS D N 1
ATOM 7425 C CA . LYS D 1 118 ? 5.59200 -23.27200 62.34300 1.000 42.85913 117 LYS D CA 1
ATOM 7426 C C . LYS D 1 118 ? 6.51300 -23.10000 61.13800 1.000 51.38808 117 LYS D C 1
ATOM 7427 O O . LYS D 1 118 ? 7.72400 -23.33100 61.23000 1.000 47.50418 117 LYS D O 1
ATOM 7433 N N . PHE D 1 119 ? 5.95800 -22.70700 59.98700 1.000 40.46072 118 PHE D N 1
ATOM 7434 C CA . PHE D 1 119 ? 6.80200 -22.62300 58.79700 1.000 51.35759 118 PHE D CA 1
ATOM 7435 C C . PHE D 1 119 ? 7.75500 -21.43500 58.86400 1.000 50.41279 118 PHE D C 1
ATOM 7436 O O . PHE D 1 119 ? 8.84000 -21.48600 58.27600 1.000 49.43129 118 PHE D O 1
ATOM 7444 N N . TYR D 1 120 ? 7.38100 -20.36200 59.56600 1.000 49.18426 119 TYR D N 1
ATOM 7445 C CA . TYR D 1 120 ? 8.29600 -19.23300 59.70500 1.000 45.73962 119 TYR D CA 1
ATOM 7446 C C . TYR D 1 120 ? 9.54900 -19.64100 60.47200 1.000 46.91664 119 TYR D C 1
ATOM 7447 O O . TYR D 1 120 ? 10.67500 -19.37000 60.03800 1.000 46.17550 119 TYR D O 1
ATOM 7456 N N . VAL D 1 121 ? 9.37000 -20.30500 61.61400 1.000 48.77286 120 VAL D N 1
ATOM 7457 C CA . VAL D 1 121 ? 10.51100 -20.71100 62.43100 1.000 50.37908 120 VAL D CA 1
ATOM 7458 C C . VAL D 1 121 ? 11.32200 -21.79200 61.72600 1.000 52.48691 120 VAL D C 1
ATOM 7459 O O . VAL D 1 121 ? 12.55700 -21.73600 61.68600 1.000 51.17429 120 VAL D O 1
ATOM 7463 N N . ASP D 1 122 ? 10.64700 -22.79200 61.15900 1.000 46.93061 121 ASP D N 1
ATOM 7464 C CA . ASP D 1 122 ? 11.35500 -23.93900 60.60500 1.000 52.22354 121 ASP D CA 1
ATOM 7465 C C . ASP D 1 122 ? 11.93600 -23.66200 59.22200 1.000 54.97556 121 ASP D C 1
ATOM 7466 O O . ASP D 1 122 ? 12.99200 -24.20600 58.88600 1.000 58.68835 121 ASP D O 1
ATOM 7471 N N . GLU D 1 123 ? 11.27800 -22.84200 58.40700 1.000 49.83124 122 GLU D N 1
ATOM 7472 C CA . GLU D 1 123 ? 11.70800 -22.62300 57.03000 1.000 57.33740 122 GLU D CA 1
ATOM 7473 C C . GLU D 1 123 ? 12.28700 -21.24300 56.77000 1.000 54.85525 122 GLU D C 1
ATOM 7474 O O . GLU D 1 123 ? 13.27600 -21.12800 56.04100 1.000 61.23966 122 GLU D O 1
ATOM 7480 N N . ILE D 1 124 ? 11.71300 -20.19000 57.34300 1.000 44.18613 123 ILE D N 1
ATOM 7481 C CA . ILE D 1 124 ? 12.08500 -18.82700 56.96800 1.000 51.73260 123 ILE D CA 1
ATOM 7482 C C . ILE D 1 124 ? 13.30000 -18.33900 57.74800 1.000 49.75318 123 ILE D C 1
ATOM 7483 O O . ILE D 1 124 ? 14.26400 -17.84500 57.16000 1.000 53.50647 123 ILE D O 1
ATOM 7488 N N . VAL D 1 125 ? 13.26500 -18.46100 59.07800 1.000 42.32508 124 VAL D N 1
ATOM 7489 C CA . VAL D 1 125 ? 14.39300 -18.01400 59.90500 1.000 46.41433 124 VAL D CA 1
ATOM 7490 C C . VAL D 1 125 ? 15.72700 -18.59000 59.43100 1.000 45.45667 124 VAL D C 1
ATOM 7491 O O . VAL D 1 125 ? 16.68400 -17.81800 59.28000 1.000 55.39555 124 VAL D O 1
ATOM 7495 N N . PRO D 1 126 ? 15.86600 -19.90000 59.18300 1.000 52.61264 125 PRO D N 1
ATOM 7496 C CA . PRO D 1 126 ? 17.17100 -20.40700 58.72500 1.000 54.70462 125 PRO D CA 1
ATOM 7497 C C . PRO D 1 126 ? 17.63600 -19.80500 57.41100 1.000 58.46514 125 PRO D C 1
ATOM 7498 O O . PRO D 1 126 ? 18.84900 -19.70600 57.18500 1.000 62.00397 125 PRO D O 1
ATOM 7502 N N . GLN D 1 127 ? 16.71700 -19.38500 56.54300 1.000 55.25005 126 GLN D N 1
ATOM 7503 C CA . GLN D 1 127 ? 17.09400 -18.92200 55.21500 1.000 62.82368 126 GLN D CA 1
ATOM 7504 C C . GLN D 1 127 ? 17.24000 -17.40900 55.10500 1.000 61.46000 126 GLN D C 1
ATOM 7505 O O . GLN D 1 127 ? 17.86100 -16.93800 54.14600 1.000 65.09902 126 GLN D O 1
ATOM 7511 N N . VAL D 1 128 ? 16.69200 -16.63000 56.04000 1.000 55.31363 127 VAL D N 1
ATOM 7512 C CA . VAL D 1 128 ? 16.89700 -15.18500 56.00300 1.000 51.38684 127 VAL D CA 1
ATOM 7513 C C . VAL D 1 128 ? 17.96500 -14.71600 56.98700 1.000 53.21072 127 VAL D C 1
ATOM 7514 O O . VAL D 1 128 ? 18.49500 -13.60900 56.81700 1.000 58.26782 127 VAL D O 1
ATOM 7518 N N . SER D 1 129 ? 18.30500 -15.51900 57.99200 1.000 54.78236 128 SER D N 1
ATOM 7519 C CA . SER D 1 129 ? 19.28900 -15.09600 58.97600 1.000 54.89631 128 SER D CA 1
ATOM 7520 C C . SER D 1 129 ? 20.64600 -14.86300 58.31700 1.000 50.38389 128 SER D C 1
ATOM 7521 O O . SER D 1 129 ? 20.94900 -15.38900 57.24500 1.000 63.90080 128 SER D O 1
ATOM 7524 N N . CYS D 1 130 ? 21.46800 -14.04600 58.97300 1.000 55.67871 129 CYS D N 1
ATOM 7525 C CA . CYS D 1 130 ? 22.79900 -13.72800 58.47400 1.000 63.58640 129 CYS D CA 1
ATOM 7526 C C . CYS D 1 130 ? 23.79900 -14.85500 58.69700 1.000 59.01549 129 CYS D C 1
ATOM 7527 O O . CYS D 1 130 ? 24.99200 -14.66400 58.43800 1.000 65.41001 129 CYS D O 1
ATOM 7530 N N . GLY D 1 131 ? 23.34500 -16.00100 59.16300 1.000 63.67158 130 GLY D N 1
ATOM 7531 C CA . GLY D 1 131 ? 24.20600 -17.12000 59.48400 1.000 53.97555 130 GLY D CA 1
ATOM 7532 C C . GLY D 1 131 ? 23.65900 -17.88500 60.67000 1.000 69.17756 130 GLY D C 1
ATOM 7533 O O . GLY D 1 131 ? 22.80800 -17.41100 61.42500 1.000 56.62117 130 GLY D O 1
ATOM 7534 N N . GLN D 1 132 ? 24.16000 -19.10700 60.83500 1.000 62.62299 131 GLN D N 1
ATOM 7535 C CA . GLN D 1 132 ? 23.74300 -19.94800 61.94500 1.000 62.49509 131 GLN D CA 1
ATOM 7536 C C . GLN D 1 132 ? 24.56000 -19.61000 63.18800 1.000 64.62118 131 GLN D C 1
ATOM 7537 O O . GLN D 1 132 ? 25.77400 -19.40100 63.11600 1.000 67.85316 131 GLN D O 1
ATOM 7543 N N . GLY D 1 133 ? 23.87900 -19.50800 64.31900 1.000 57.87184 132 GLY D N 1
ATOM 7544 C CA . GLY D 1 133 ? 24.54300 -19.16300 65.56000 1.000 62.34076 132 GLY D CA 1
ATOM 7545 C C . GLY D 1 133 ? 23.57900 -18.56000 66.55500 1.000 56.81624 132 GLY D C 1
ATOM 7546 O O . GLY D 1 133 ? 22.46700 -18.14600 66.22200 1.000 49.82229 132 GLY D O 1
ATOM 7547 N N . ASP D 1 134 ? 24.03800 -18.51300 67.80200 1.000 57.09674 133 ASP D N 1
ATOM 7548 C CA . ASP D 1 134 ? 23.27900 -17.98300 68.92700 1.000 56.78445 133 ASP D CA 1
ATOM 7549 C C . ASP D 1 134 ? 24.05900 -16.83600 69.55500 1.000 58.32438 133 ASP D C 1
ATOM 7550 O O . ASP D 1 134 ? 25.22800 -17.00100 69.92000 1.000 64.44459 133 ASP D O 1
ATOM 7555 N N . GLN D 1 135 ? 23.41600 -15.67900 69.67300 1.000 49.16674 134 GLN D N 1
ATOM 7556 C CA . GLN D 1 135 ? 23.99900 -14.50300 70.31100 1.000 51.37230 134 GLN D CA 1
ATOM 7557 C C . GLN D 1 135 ? 23.08800 -14.10900 71.46400 1.000 55.58787 134 GLN D C 1
ATOM 7558 O O . GLN D 1 135 ? 21.95300 -13.67500 71.24000 1.000 51.16380 134 GLN D O 1
ATOM 7564 N N . LYS D 1 136 ? 23.57700 -14.26200 72.69800 1.000 41.74356 135 LYS D N 1
ATOM 7565 C CA . LYS D 1 136 ? 22.72700 -13.98100 73.84800 1.000 47.22589 135 LYS D CA 1
ATOM 7566 C C . LYS D 1 136 ? 22.38100 -12.50400 73.95900 1.000 54.22870 135 LYS D C 1
ATOM 7567 O O . LYS D 1 136 ? 21.34800 -12.16700 74.54500 1.000 54.57649 135 LYS D O 1
ATOM 7573 N N . GLU D 1 137 ? 23.20200 -11.61900 73.39300 1.000 50.28316 136 GLU D N 1
ATOM 7574 C CA . GLU D 1 137 ? 22.93200 -10.18800 73.44600 1.000 45.52072 136 GLU D CA 1
ATOM 7575 C C . GLU D 1 137 ? 22.00300 -9.71400 72.33400 1.000 45.24691 136 GLU D C 1
ATOM 7576 O O . GLU D 1 137 ? 21.80100 -8.50500 72.19700 1.000 47.70592 136 GLU D O 1
ATOM 7582 N N . ASN D 1 138 ? 21.43400 -10.62100 71.53700 1.000 48.80178 137 ASN D N 1
ATOM 7583 C CA . ASN D 1 138 ? 20.52700 -10.23300 70.46300 1.000 37.99191 137 ASN D CA 1
ATOM 7584 C C . ASN D 1 138 ? 19.25400 -11.07200 70.43700 1.000 45.85097 137 ASN D C 1
ATOM 7585 O O . ASN D 1 138 ? 18.51200 -11.01800 69.44700 1.000 38.55597 137 ASN D O 1
ATOM 7590 N N . LEU D 1 139 ? 18.98500 -11.84900 71.49000 1.000 50.48997 138 LEU D N 1
ATOM 7591 C CA . LEU D 1 139 ? 17.76100 -12.64500 71.52800 1.000 44.20532 138 LEU D CA 1
ATOM 7592 C C . LEU D 1 139 ? 16.53000 -11.76000 71.41500 1.000 42.34390 138 LEU D C 1
ATOM 7593 O O . LEU D 1 139 ? 15.54200 -12.13200 70.77000 1.000 43.34449 138 LEU D O 1
ATOM 7598 N N . GLY D 1 140 ? 16.57100 -10.58200 72.03900 1.000 45.61737 139 GLY D N 1
ATOM 7599 C CA . GLY D 1 140 ? 15.43300 -9.68200 71.97000 1.000 41.27221 139 GLY D CA 1
ATOM 7600 C C . GLY D 1 140 ? 15.30900 -8.99700 70.62300 1.000 47.34994 139 GLY D C 1
ATOM 7601 O O . GLY D 1 140 ? 14.21200 -8.90800 70.06500 1.000 40.91316 139 GLY D O 1
ATOM 7602 N N . SER D 1 141 ? 16.42700 -8.49500 70.08800 1.000 41.92448 140 SER D N 1
ATOM 7603 C CA . SER D 1 141 ? 16.41700 -7.91200 68.74900 1.000 46.20460 140 SER D CA 1
ATOM 7604 C C . SER D 1 141 ? 15.86400 -8.89700 67.72800 1.000 44.16925 140 SER D C 1
ATOM 7605 O O . SER D 1 141 ? 14.95600 -8.56400 66.95500 1.000 37.44987 140 SER D O 1
ATOM 7608 N N . ALA D 1 142 ? 16.39300 -10.12300 67.71900 1.000 37.31656 141 ALA D N 1
ATOM 7609 C CA . ALA D 1 142 ? 15.91000 -11.13700 66.78600 1.000 41.30271 141 ALA D CA 1
ATOM 7610 C C . ALA D 1 142 ? 14.41700 -11.38600 66.96300 1.000 43.61629 141 ALA D C 1
ATOM 7611 O O . ALA D 1 142 ? 13.66400 -11.43200 65.98300 1.000 49.00184 141 ALA D O 1
ATOM 7613 N N . SER D 1 143 ? 13.96600 -11.54300 68.21100 1.000 44.87693 142 SER D N 1
ATOM 7614 C CA . SER D 1 143 ? 12.56800 -11.90000 68.44400 1.000 45.61079 142 SER D CA 1
ATOM 7615 C C . SER D 1 143 ? 11.62800 -10.75900 68.06600 1.000 34.62159 142 SER D C 1
ATOM 7616 O O . SER D 1 143 ? 10.55200 -10.99700 67.50700 1.000 38.15756 142 SER D O 1
ATOM 7619 N N . THR D 1 144 ? 12.01100 -9.51500 68.35400 1.000 34.93133 143 THR D N 1
ATOM 7620 C CA . THR D 1 144 ? 11.17500 -8.39100 67.94400 1.000 39.74559 143 THR D CA 1
ATOM 7621 C C . THR D 1 144 ? 11.04800 -8.32600 66.42700 1.000 45.38041 143 THR D C 1
ATOM 7622 O O . THR D 1 144 ? 9.97100 -8.02300 65.89900 1.000 44.05097 143 THR D O 1
ATOM 7626 N N . CYS D 1 145 ? 12.13800 -8.60900 65.70900 1.000 39.62129 144 CYS D N 1
ATOM 7627 C CA . CYS D 1 145 ? 12.05700 -8.73800 64.25700 1.000 41.95515 144 CYS D CA 1
ATOM 7628 C C . CYS D 1 145 ? 11.08500 -9.84600 63.86000 1.000 46.67275 144 CYS D C 1
ATOM 7629 O O . CYS D 1 145 ? 10.24200 -9.65900 62.97300 1.000 40.97808 144 CYS D O 1
ATOM 7632 N N . ASP D 1 146 ? 11.18300 -11.00800 64.52000 1.000 38.38327 145 ASP D N 1
ATOM 7633 C CA . ASP D 1 146 ? 10.27800 -12.11700 64.21700 1.000 40.21590 145 ASP D CA 1
ATOM 7634 C C . ASP D 1 146 ? 8.82300 -11.71200 64.39700 1.000 42.09675 145 ASP D C 1
ATOM 7635 O O . ASP D 1 146 ? 7.96500 -12.07700 63.58500 1.000 40.18217 145 ASP D O 1
ATOM 7640 N N . ILE D 1 147 ? 8.52300 -10.97300 65.46700 1.000 38.38655 146 ILE D N 1
ATOM 7641 C CA . ILE D 1 147 ? 7.14500 -10.56600 65.73500 1.000 44.06850 146 ILE D CA 1
ATOM 7642 C C . ILE D 1 147 ? 6.61300 -9.70600 64.59400 1.000 39.10800 146 ILE D C 1
ATOM 7643 O O . ILE D 1 147 ? 5.50200 -9.92200 64.09600 1.000 39.36991 146 ILE D O 1
ATOM 7648 N N . GLU D 1 148 ? 7.41000 -8.73200 64.14800 1.000 39.37078 147 GLU D N 1
ATOM 7649 C CA . GLU D 1 148 ? 7.01400 -7.90500 63.01100 1.000 44.55241 147 GLU D CA 1
ATOM 7650 C C . GLU D 1 148 ? 6.73600 -8.75800 61.77700 1.000 43.08793 147 GLU D C 1
ATOM 7651 O O . GLU D 1 148 ? 5.70400 -8.59400 61.11400 1.000 39.18276 147 GLU D O 1
ATOM 7657 N N . CYS D 1 149 ? 7.65200 -9.67400 61.45100 1.000 32.81818 148 CYS D N 1
ATOM 7658 C CA . CYS D 1 149 ? 7.45400 -10.54400 60.29500 1.000 39.66192 148 CYS D CA 1
ATOM 7659 C C . CYS D 1 149 ? 6.19600 -11.38900 60.45000 1.000 50.70484 148 CYS D C 1
ATOM 7660 O O . CYS D 1 149 ? 5.39400 -11.50900 59.51600 1.000 40.54335 148 CYS D O 1
ATOM 7663 N N . LEU D 1 150 ? 6.00800 -11.98300 61.63000 1.000 42.28196 149 LEU D N 1
ATOM 7664 C CA . LEU D 1 150 ? 4.88400 -12.89000 61.83200 1.000 33.81541 149 LEU D CA 1
ATOM 7665 C C . LEU D 1 150 ? 3.55400 -12.17000 61.67500 1.000 42.51514 149 LEU D C 1
ATOM 7666 O O . LEU D 1 150 ? 2.62600 -12.69400 61.04800 1.000 42.28738 149 LEU D O 1
ATOM 7671 N N . GLN D 1 151 ? 3.44200 -10.96200 62.23800 1.000 40.21637 150 GLN D N 1
ATOM 7672 C CA . GLN D 1 151 ? 2.18300 -10.22900 62.16900 1.000 40.37887 150 GLN D CA 1
ATOM 7673 C C . GLN D 1 151 ? 1.89200 -9.75700 60.75100 1.000 44.54914 150 GLN D C 1
ATOM 7674 O O . GLN D 1 151 ? 0.73900 -9.78400 60.30700 1.000 36.67304 150 GLN D O 1
ATOM 7680 N N . ALA D 1 152 ? 2.92100 -9.32200 60.02200 1.000 42.02086 151 ALA D N 1
ATOM 7681 C CA . ALA D 1 152 ? 2.70800 -8.94200 58.63000 1.000 46.64125 151 ALA D CA 1
ATOM 7682 C C . ALA D 1 152 ? 2.28200 -10.14500 57.80100 1.000 44.89168 151 ALA D C 1
ATOM 7683 O O . ALA D 1 152 ? 1.35500 -10.05100 56.98700 1.000 43.04659 151 ALA D O 1
ATOM 7685 N N . ILE D 1 153 ? 2.93200 -11.29300 58.01000 1.000 42.29853 152 ILE D N 1
ATOM 7686 C CA . ILE D 1 153 ? 2.56700 -12.49500 57.26800 1.000 44.44883 152 ILE D CA 1
ATOM 7687 C C . ILE D 1 153 ? 1.17700 -12.97100 57.67500 1.000 49.38412 152 ILE D C 1
ATOM 7688 O O . ILE D 1 153 ? 0.36800 -13.36000 56.82500 1.000 42.58328 152 ILE D O 1
ATOM 7693 N N . SER D 1 154 ? 0.87000 -12.93000 58.97500 1.000 36.84673 153 SER D N 1
ATOM 7694 C CA . SER D 1 154 ? -0.45600 -13.34000 59.42800 1.000 36.78549 153 SER D CA 1
ATOM 7695 C C . SER D 1 154 ? -1.54200 -12.46700 58.81400 1.000 41.60942 153 SER D C 1
ATOM 7696 O O . SER D 1 154 ? -2.59800 -12.96800 58.41200 1.000 43.22939 153 SER D O 1
ATOM 7699 N N . ARG D 1 155 ? -1.29800 -11.15700 58.73100 1.000 41.65911 154 ARG D N 1
ATOM 7700 C CA . ARG D 1 155 ? -2.28300 -10.26000 58.14000 1.000 44.79675 154 ARG D CA 1
ATOM 7701 C C . ARG D 1 155 ? -2.53000 -10.59900 56.67300 1.000 49.91164 154 ARG D C 1
ATOM 7702 O O . ARG D 1 155 ? -3.68200 -10.64400 56.22300 1.000 45.56997 154 ARG D O 1
ATOM 7710 N N . ARG D 1 156 ? -1.46000 -10.85500 55.91600 1.000 51.35575 155 ARG D N 1
ATOM 7711 C CA . ARG D 1 156 ? -1.60400 -11.17900 54.49800 1.000 49.23488 155 ARG D CA 1
ATOM 7712 C C . ARG D 1 156 ? -2.43000 -12.44500 54.30200 1.000 50.32721 155 ARG D C 1
ATOM 7713 O O . ARG D 1 156 ? -3.36600 -12.47000 53.49300 1.000 46.30167 155 ARG D O 1
ATOM 7721 N N . ILE D 1 157 ? -2.09800 -13.51200 55.03100 1.000 42.03255 156 ILE D N 1
ATOM 7722 C CA . ILE D 1 157 ? -2.73600 -14.80100 54.77800 1.000 45.55638 156 ILE D CA 1
ATOM 7723 C C . ILE D 1 157 ? -4.20400 -14.77800 55.19400 1.000 54.67351 156 ILE D C 1
ATOM 7724 O O . ILE D 1 157 ? -5.07600 -15.27600 54.47000 1.000 47.40784 156 ILE D O 1
ATOM 7729 N N . HIS D 1 158 ? -4.50900 -14.19700 56.35700 1.000 45.18004 157 HIS D N 1
ATOM 7730 C CA . HIS D 1 158 ? -5.90400 -14.11100 56.77000 1.000 52.92199 157 HIS D CA 1
ATOM 7731 C C . HIS D 1 158 ? -6.69200 -13.08700 55.96400 1.000 50.67085 157 HIS D C 1
ATOM 7732 O O . HIS D 1 158 ? -7.92500 -13.08600 56.03500 1.000 53.00352 157 HIS D O 1
ATOM 7739 N N . PHE D 1 159 ? -6.02000 -12.23100 55.19200 1.000 52.95570 158 PHE D N 1
ATOM 7740 C CA . PHE D 1 159 ? -6.72800 -11.34700 54.27500 1.000 57.10409 158 PHE D CA 1
ATOM 7741 C C . PHE D 1 159 ? -7.50400 -12.11300 53.21300 1.000 49.29625 158 PHE D C 1
ATOM 7742 O O . PHE D 1 159 ? -8.32800 -11.50900 52.51800 1.000 58.44437 158 PHE D O 1
ATOM 7750 N N . GLY D 1 160 ? -7.26100 -13.41800 53.07200 1.000 57.76308 159 GLY D N 1
ATOM 7751 C CA . GLY D 1 160 ? -8.01900 -14.23200 52.13900 1.000 63.55757 159 GLY D CA 1
ATOM 7752 C C . GLY D 1 160 ? -9.49400 -14.32800 52.46500 1.000 60.18796 159 GLY D C 1
ATOM 7753 O O . GLY D 1 160 ? -10.29500 -14.65300 51.58000 1.000 57.25210 159 GLY D O 1
ATOM 7754 N N . LYS D 1 161 ? -9.87600 -14.06400 53.71900 1.000 55.32098 160 LYS D N 1
ATOM 7755 C CA . LYS D 1 161 ? -11.29400 -14.02800 54.06000 1.000 66.13262 160 LYS D CA 1
ATOM 7756 C C . LYS D 1 161 ? -12.01300 -12.93400 53.27900 1.000 70.75523 160 LYS D C 1
ATOM 7757 O O . LYS D 1 161 ? -13.13200 -13.14000 52.79200 1.000 61.76493 160 LYS D O 1
ATOM 7763 N N . PHE D 1 162 ? -11.37900 -11.76700 53.14400 1.000 56.46393 161 PHE D N 1
ATOM 7764 C CA . PHE D 1 162 ? -11.97400 -10.68700 52.36500 1.000 59.21533 161 PHE D CA 1
ATOM 7765 C C . PHE D 1 162 ? -11.97700 -11.02100 50.87900 1.000 69.23978 161 PHE D C 1
ATOM 7766 O O . PHE D 1 162 ? -12.91800 -10.66600 50.16000 1.000 60.78613 161 PHE D O 1
ATOM 7774 N N . VAL D 1 163 ? -10.93600 -11.70900 50.40300 1.000 61.19553 162 VAL D N 1
ATOM 7775 C CA . VAL D 1 163 ? -10.91600 -12.14700 49.01000 1.000 63.97578 162 VAL D CA 1
ATOM 7776 C C . VAL D 1 163 ? -12.04800 -13.13100 48.75400 1.000 66.69832 162 VAL D C 1
ATOM 7777 O O . VAL D 1 163 ? -12.76600 -13.03600 47.75200 1.000 74.60298 162 VAL D O 1
ATOM 7781 N N . ALA D 1 164 ? -12.22000 -14.09600 49.66100 1.000 72.01447 163 ALA D N 1
ATOM 7782 C CA . ALA D 1 164 ? -13.24700 -15.11300 49.47100 1.000 66.91145 163 ALA D CA 1
ATOM 7783 C C . ALA D 1 164 ? -14.64100 -14.50100 49.49500 1.000 64.23503 163 ALA D C 1
ATOM 7784 O O . ALA D 1 164 ? -15.51000 -14.89100 48.70700 1.000 71.73012 163 ALA D O 1
ATOM 7786 N N . GLU D 1 165 ? -14.87200 -13.53200 50.38600 1.000 62.61682 164 GLU D N 1
ATOM 7787 C CA . GLU D 1 165 ? -16.17400 -12.87500 50.42600 1.000 77.85175 164 GLU D CA 1
ATOM 7788 C C . GLU D 1 165 ? -16.39200 -11.98200 49.21000 1.000 73.11554 164 GLU D C 1
ATOM 7789 O O . GLU D 1 165 ? -17.53100 -11.82500 48.75700 1.000 71.78350 164 GLU D O 1
ATOM 7795 N N . ALA D 1 166 ? -15.32400 -11.39100 48.67000 1.000 68.36405 165 ALA D N 1
ATOM 7796 C CA . ALA D 1 166 ? -15.47400 -10.56500 47.47600 1.000 73.09881 165 ALA D CA 1
ATOM 7797 C C . ALA D 1 166 ? -15.79700 -11.41700 46.25600 1.000 77.24079 165 ALA D C 1
ATOM 7798 O O . ALA D 1 166 ? -16.59700 -11.01500 45.40400 1.000 83.73992 165 ALA D O 1
ATOM 7800 N N . LYS D 1 167 ? -15.18800 -12.60000 46.15600 1.000 78.08508 166 LYS D N 1
ATOM 7801 C CA . LYS D 1 167 ? -15.48500 -13.48500 45.03500 1.000 86.13473 166 LYS D CA 1
ATOM 7802 C C . LYS D 1 167 ? -16.84500 -14.15100 45.20300 1.000 86.81096 166 LYS D C 1
ATOM 7803 O O . LYS D 1 167 ? -17.57600 -14.33200 44.22300 1.000 92.74122 166 LYS D O 1
ATOM 7809 N N . TYR D 1 168 ? -17.20100 -14.51900 46.43700 1.000 84.22640 167 TYR D N 1
ATOM 7810 C CA . TYR D 1 168 ? -18.48200 -15.17600 46.67900 1.000 89.20092 167 TYR D CA 1
ATOM 7811 C C . TYR D 1 168 ? -19.64500 -14.27500 46.28900 1.000 94.86945 167 TYR D C 1
ATOM 7812 O O . TYR D 1 168 ? -20.62200 -14.73600 45.68600 1.000 91.62444 167 TYR D O 1
ATOM 7821 N N . GLN D 1 169 ? -19.55600 -12.98700 46.62000 1.000 93.02266 168 GLN D N 1
ATOM 7822 C CA . GLN D 1 169 ? -20.63000 -12.05900 46.29400 1.000 90.27293 168 GLN D CA 1
ATOM 7823 C C . GLN D 1 169 ? -20.69700 -11.75600 44.80300 1.000 99.87251 168 GLN D C 1
ATOM 7824 O O . GLN D 1 169 ? -21.75700 -11.35200 44.31100 1.000 115.50143 168 GLN D O 1
ATOM 7830 N N . SER D 1 170 ? -19.59600 -11.94500 44.07700 1.000 101.89154 169 SER D N 1
ATOM 7831 C CA . SER D 1 170 ? -19.57200 -11.71300 42.64000 1.000 93.68629 169 SER D CA 1
ATOM 7832 C C . SER D 1 170 ? -20.13500 -12.87900 41.84100 1.000 97.27494 169 SER D C 1
ATOM 7833 O O . SER D 1 170 ? -20.27800 -12.75700 40.62000 1.000 91.12340 169 SER D O 1
ATOM 7836 N N . ASP D 1 171 ? -20.45300 -13.99900 42.49100 1.000 95.61173 170 ASP D N 1
ATOM 7837 C CA . ASP D 1 171 ? -20.96400 -15.16300 41.77900 1.000 101.29551 170 ASP D CA 1
ATOM 7838 C C . ASP D 1 171 ? -21.61000 -16.15400 42.73700 1.000 106.87490 170 ASP D C 1
ATOM 7839 O O . ASP D 1 171 ? -21.21400 -17.32300 42.78700 1.000 102.05303 170 ASP D O 1
ATOM 7844 N N . LYS D 1 172 ? -22.60500 -15.69300 43.49500 1.000 104.58464 171 LYS D N 1
ATOM 7845 C CA . LYS D 1 172 ? -23.34500 -16.54700 44.41600 1.000 96.99387 171 LYS D CA 1
ATOM 7846 C C . LYS D 1 172 ? -23.82000 -17.82200 43.71700 1.000 102.32007 171 LYS D C 1
ATOM 7847 O O . LYS D 1 172 ? -23.44800 -18.91500 44.15900 1.000 100.78036 171 LYS D O 1
ATOM 7853 N N . PRO D 1 173 ? -24.59200 -17.74400 42.61500 1.000 105.70572 172 PRO D N 1
ATOM 7854 C CA . PRO D 1 173 ? -25.11300 -18.98800 42.00800 1.000 108.52624 172 PRO D CA 1
ATOM 7855 C C . PRO D 1 173 ? -24.05800 -20.06200 41.78300 1.000 107.14493 172 PRO D C 1
ATOM 7856 O O . PRO D 1 173 ? -24.28100 -21.22600 42.13900 1.000 107.69438 172 PRO D O 1
ATOM 7860 N N . LEU D 1 174 ? -22.90800 -19.70100 41.21100 1.000 105.55141 173 LEU D N 1
ATOM 7861 C CA . LEU D 1 174 ? -21.82000 -20.66100 41.05500 1.000 107.05954 173 LEU D CA 1
ATOM 7862 C C . LEU D 1 174 ? -21.40500 -21.22100 42.41000 1.000 101.82425 173 LEU D C 1
ATOM 7863 O O . LEU D 1 174 ? -21.40800 -22.43700 42.62900 1.000 93.71736 173 LEU D O 1
ATOM 7868 N N . TYR D 1 175 ? -21.05900 -20.33400 43.34300 1.000 94.74072 174 TYR D N 1
ATOM 7869 C CA . TYR D 1 175 ? -20.38600 -20.76300 44.56100 1.000 95.93931 174 TYR D CA 1
ATOM 7870 C C . TYR D 1 175 ? -21.29700 -21.62000 45.43100 1.000 98.16426 174 TYR D C 1
ATOM 7871 O O . TYR D 1 175 ? -20.89500 -22.70200 45.86700 1.000 96.57361 174 TYR D O 1
ATOM 7880 N N . ILE D 1 176 ? -22.53600 -21.16900 45.67700 1.000 104.74884 175 ILE D N 1
ATOM 7881 C CA . ILE D 1 176 ? -23.46600 -21.94900 46.50000 1.000 94.56384 175 ILE D CA 1
ATOM 7882 C C . ILE D 1 176 ? -23.57800 -23.38000 45.99100 1.000 89.84540 175 ILE D C 1
ATOM 7883 O O . ILE D 1 176 ? -23.64500 -24.33300 46.77900 1.000 88.16516 175 ILE D O 1
ATOM 7888 N N . LYS D 1 177 ? -23.59700 -23.55700 44.66900 1.000 95.12633 176 LYS D N 1
ATOM 7889 C CA . LYS D 1 177 ? -23.65100 -24.90600 44.12000 1.000 92.25950 176 LYS D CA 1
ATOM 7890 C C . LYS D 1 177 ? -22.38800 -25.69400 44.44300 1.000 95.63771 176 LYS D C 1
ATOM 7891 O O . LYS D 1 177 ? -22.44300 -26.92200 44.57900 1.000 91.82665 176 LYS D O 1
ATOM 7897 N N . LEU D 1 178 ? -21.25000 -25.01200 44.58600 1.000 97.08759 177 LEU D N 1
ATOM 7898 C CA . LEU D 1 178 ? -20.02000 -25.69600 44.96800 1.000 99.00399 177 LEU D CA 1
ATOM 7899 C C . LEU D 1 178 ? -19.98700 -26.00400 46.46100 1.000 105.72749 177 LEU D C 1
ATOM 7900 O O . LEU D 1 178 ? -19.62600 -27.11700 46.85800 1.000 110.47029 177 LEU D O 1
ATOM 7905 N N . ILE D 1 179 ? -20.35400 -25.03000 47.30100 1.000 99.26089 178 ILE D N 1
ATOM 7906 C CA . ILE D 1 179 ? -20.38500 -25.26300 48.74500 1.000 97.87252 178 ILE D CA 1
ATOM 7907 C C . ILE D 1 179 ? -21.29800 -26.42400 49.10100 1.000 105.93123 178 ILE D C 1
ATOM 7908 O O . ILE D 1 179 ? -21.01600 -27.18200 50.03900 1.000 103.89567 178 ILE D O 1
ATOM 7913 N N . LEU D 1 180 ? -22.39600 -26.59000 48.36500 1.000 115.35427 179 LEU D N 1
ATOM 7914 C CA . LEU D 1 180 ? -23.30800 -27.68900 48.65300 1.000 117.48397 179 LEU D CA 1
ATOM 7915 C C . LEU D 1 180 ? -22.68300 -29.03400 48.30700 1.000 120.56663 179 LEU D C 1
ATOM 7916 O O . LEU D 1 180 ? -22.82500 -30.00500 49.06000 1.000 125.44690 179 LEU D O 1
ATOM 7921 N N . ASP D 1 181 ? -21.99000 -29.11300 47.17200 1.000 109.74978 180 ASP D N 1
ATOM 7922 C CA . ASP D 1 181 ? -21.33600 -30.35200 46.77400 1.000 108.44181 180 ASP D CA 1
ATOM 7923 C C . ASP D 1 181 ? -19.96100 -30.52100 47.40200 1.000 98.31374 180 ASP D C 1
ATOM 7924 O O . ASP D 1 181 ? -19.36300 -31.59200 47.25400 1.000 100.04995 180 ASP D O 1
ATOM 7929 N N . LYS D 1 182 ? -19.45400 -29.49800 48.09100 1.000 111.58029 181 LYS D N 1
ATOM 7930 C CA . LYS D 1 182 ? -18.17300 -29.56100 48.79500 1.000 112.62592 181 LYS D CA 1
ATOM 7931 C C . LYS D 1 182 ? -17.02400 -29.95400 47.86800 1.000 116.05799 181 LYS D C 1
ATOM 7932 O O . LYS D 1 182 ? -16.03700 -30.54900 48.30600 1.000 118.51874 181 LYS D O 1
ATOM 7938 N N . ASP D 1 183 ? -17.13900 -29.63100 46.58000 1.000 119.21278 182 ASP D N 1
ATOM 7939 C CA . ASP D 1 183 ? -16.04800 -29.89000 45.65000 1.000 118.13577 182 ASP D CA 1
ATOM 7940 C C . ASP D 1 183 ? -14.90800 -28.91300 45.90900 1.000 103.18365 182 ASP D C 1
ATOM 7941 O O . ASP D 1 183 ? -14.88300 -27.80800 45.35800 1.000 96.59321 182 ASP D O 1
ATOM 7946 N N . VAL D 1 184 ? -13.96600 -29.31300 46.76700 1.000 94.13096 183 VAL D N 1
ATOM 7947 C CA . VAL D 1 184 ? -12.85100 -28.43500 47.10800 1.000 96.93481 183 VAL D CA 1
ATOM 7948 C C . VAL D 1 184 ? -12.05900 -28.06800 45.85900 1.000 98.31445 183 VAL D C 1
ATOM 7949 O O . VAL D 1 184 ? -11.57500 -26.93800 45.72400 1.000 97.45836 183 VAL D O 1
ATOM 7953 N N . LYS D 1 185 ? -11.93000 -29.00800 44.91900 1.000 98.97424 184 LYS D N 1
ATOM 7954 C CA . LYS D 1 185 ? -11.23300 -28.71000 43.67400 1.000 98.68093 184 LYS D CA 1
ATOM 7955 C C . LYS D 1 185 ? -12.02200 -27.71900 42.82700 1.000 88.73195 184 LYS D C 1
ATOM 7956 O O . LYS D 1 185 ? -11.43500 -26.85400 42.16600 1.000 96.87949 184 LYS D O 1
ATOM 7962 N N . GLY D 1 186 ? -13.35400 -27.82700 42.83800 1.000 89.81160 185 GLY D N 1
ATOM 7963 C CA . GLY D 1 186 ? -14.16800 -26.87800 42.09300 1.000 101.49900 185 GLY D CA 1
ATOM 7964 C C . GLY D 1 186 ? -13.99300 -25.45400 42.58500 1.000 101.33896 185 GLY D C 1
ATOM 7965 O O . GLY D 1 186 ? -13.84800 -24.52300 41.78800 1.000 101.16183 185 GLY D O 1
ATOM 7966 N N . ILE D 1 187 ? -14.00700 -25.26500 43.90500 1.000 91.03248 186 ILE D N 1
ATOM 7967 C CA . ILE D 1 187 ? -13.73000 -23.95500 44.48500 1.000 92.73459 186 ILE D CA 1
ATOM 7968 C C . ILE D 1 187 ? -12.30100 -23.53700 44.16600 1.000 84.94231 186 ILE D C 1
ATOM 7969 O O . ILE D 1 187 ? -12.04300 -22.40100 43.75100 1.000 82.54084 186 ILE D O 1
ATOM 7974 N N . GLU D 1 188 ? -11.35300 -24.46100 44.35300 1.000 88.10621 187 GLU D N 1
ATOM 7975 C CA . GLU D 1 188 ? -9.93900 -24.17200 44.12900 1.000 83.07588 187 GLU D CA 1
ATOM 7976 C C . GLU D 1 188 ? -9.68100 -23.64900 42.72200 1.000 87.35425 187 GLU D C 1
ATOM 7977 O O . GLU D 1 188 ? -8.76000 -22.85000 42.51900 1.000 85.45044 187 GLU D O 1
ATOM 7983 N N . ASN D 1 189 ? -10.47900 -24.08000 41.74300 1.000 73.95195 188 ASN D N 1
ATOM 7984 C CA . ASN D 1 189 ? -10.27700 -23.64200 40.36600 1.000 83.19777 188 ASN D CA 1
ATOM 7985 C C . ASN D 1 189 ? -10.77000 -22.21700 40.14500 1.000 90.70417 188 ASN D C 1
ATOM 7986 O O . ASN D 1 189 ? -10.11900 -21.43600 39.44000 1.000 93.26875 188 ASN D O 1
ATOM 7991 N N . SER D 1 190 ? -11.91300 -21.85900 40.73300 1.000 92.92515 189 SER D N 1
ATOM 7992 C CA . SER D 1 190 ? -12.53400 -20.56600 40.46700 1.000 92.76682 189 SER D CA 1
ATOM 7993 C C . SER D 1 190 ? -11.87800 -19.41300 41.21300 1.000 85.79241 189 SER D C 1
ATOM 7994 O O . SER D 1 190 ? -12.24600 -18.25800 40.97500 1.000 93.76847 189 SER D O 1
ATOM 7997 N N . ILE D 1 191 ? -10.93100 -19.68800 42.10400 1.000 96.71556 190 ILE D N 1
ATOM 7998 C CA . ILE D 1 191 ? -10.21600 -18.63300 42.80900 1.000 94.75934 190 ILE D CA 1
ATOM 7999 C C . ILE D 1 191 ? -8.74300 -18.57100 42.42700 1.000 94.43216 190 ILE D C 1
ATOM 8000 O O . ILE D 1 191 ? -8.08700 -17.56100 42.72700 1.000 91.78778 190 ILE D O 1
ATOM 8005 N N . THR D 1 192 ? -8.20500 -19.60300 41.78400 1.000 92.64393 191 THR D N 1
ATOM 8006 C CA . THR D 1 192 ? -6.79900 -19.64200 41.40900 1.000 86.42895 191 THR D CA 1
ATOM 8007 C C . THR D 1 192 ? -6.60000 -19.00400 40.04100 1.000 83.10857 191 THR D C 1
ATOM 8008 O O . THR D 1 192 ? -7.27900 -19.36600 39.07300 1.000 87.03890 191 THR D O 1
ATOM 8012 N N . ASN D 1 193 ? -5.66800 -18.05400 39.96800 1.000 85.90483 192 ASN D N 1
ATOM 8013 C CA . ASN D 1 193 ? -5.20800 -17.46800 38.70900 1.000 94.30696 192 ASN D CA 1
ATOM 8014 C C . ASN D 1 193 ? -3.68800 -17.59900 38.70500 1.000 91.55754 192 ASN D C 1
ATOM 8015 O O . ASN D 1 193 ? -2.98000 -16.72600 39.21500 1.000 81.05778 192 ASN D O 1
ATOM 8020 N N . SER D 1 194 ? -3.19100 -18.69600 38.12600 1.000 95.65115 193 SER D N 1
ATOM 8021 C CA . SER D 1 194 ? -1.75600 -18.95700 38.12000 1.000 95.20925 193 SER D CA 1
ATOM 8022 C C . SER D 1 194 ? -0.97500 -17.90000 37.35200 1.000 92.52206 193 SER D C 1
ATOM 8023 O O . SER D 1 194 ? 0.23800 -17.77500 37.55300 1.000 89.10091 193 SER D O 1
ATOM 8026 N N . ALA D 1 195 ? -1.63900 -17.13600 36.48000 1.000 90.52932 194 ALA D N 1
ATOM 8027 C CA . ALA D 1 195 ? -0.95100 -16.07400 35.75300 1.000 83.36444 194 ALA D CA 1
ATOM 8028 C C . ALA D 1 195 ? -0.57900 -14.92600 36.68400 1.000 85.31000 194 ALA D C 1
ATOM 8029 O O . ALA D 1 195 ? 0.57400 -14.48000 36.70500 1.000 76.39299 194 ALA D O 1
ATOM 8031 N N . VAL D 1 196 ? -1.54400 -14.43600 37.46600 1.000 90.30996 195 VAL D N 1
ATOM 8032 C CA . VAL D 1 196 ? -1.26200 -13.34100 38.38800 1.000 75.95271 195 VAL D CA 1
ATOM 8033 C C . VAL D 1 196 ? -0.30600 -13.79700 39.48400 1.000 79.88497 195 VAL D C 1
ATOM 8034 O O . VAL D 1 196 ? 0.51400 -13.00700 39.97000 1.000 83.34982 195 VAL D O 1
ATOM 8038 N N . GLU D 1 197 ? -0.37300 -15.07400 39.87500 1.000 74.74618 196 GLU D N 1
ATOM 8039 C CA . GLU D 1 197 ? 0.60000 -15.60800 40.82300 1.000 75.37767 196 GLU D CA 1
ATOM 8040 C C . GLU D 1 197 ? 2.01600 -15.50500 40.27200 1.000 80.01664 196 GLU D C 1
ATOM 8041 O O . GLU D 1 197 ? 2.95000 -15.15000 41.00000 1.000 70.09057 196 GLU D O 1
ATOM 8047 N N . GLN D 1 198 ? 2.19000 -15.80800 38.98400 1.000 76.52303 197 GLN D N 1
ATOM 8048 C CA . GLN D 1 198 ? 3.50600 -15.69300 38.36500 1.000 75.29695 197 GLN D CA 1
ATOM 8049 C C . GLN D 1 198 ? 4.02400 -14.26300 38.42900 1.000 78.70375 197 GLN D C 1
ATOM 8050 O O . GLN D 1 198 ? 5.19700 -14.03200 38.74400 1.000 81.89189 197 GLN D O 1
ATOM 8056 N N . LYS D 1 199 ? 3.15900 -13.28700 38.14400 1.000 85.23569 198 LYS D N 1
ATOM 8057 C CA . LYS D 1 199 ? 3.60900 -11.90000 38.07500 1.000 83.39550 198 LYS D CA 1
ATOM 8058 C C . LYS D 1 199 ? 3.90100 -11.33700 39.46000 1.000 75.33556 198 LYS D C 1
ATOM 8059 O O . LYS D 1 199 ? 4.73600 -10.43500 39.59800 1.000 82.40845 198 LYS D O 1
ATOM 8065 N N . ILE D 1 200 ? 3.22800 -11.84700 40.49100 1.000 69.70474 199 ILE D N 1
ATOM 8066 C CA . ILE D 1 200 ? 3.51900 -11.41200 41.85300 1.000 69.22689 199 ILE D CA 1
ATOM 8067 C C . ILE D 1 200 ? 4.89900 -11.89700 42.27900 1.000 74.23419 199 ILE D C 1
ATOM 8068 O O . ILE D 1 200 ? 5.69800 -11.13400 42.83600 1.000 72.36516 199 ILE D O 1
ATOM 8073 N N . LEU D 1 201 ? 5.20100 -13.17400 42.01500 1.000 74.70588 200 LEU D N 1
ATOM 8074 C CA . LEU D 1 201 ? 6.50700 -13.72500 42.36800 1.000 68.92667 200 LEU D CA 1
ATOM 8075 C C . LEU D 1 201 ? 7.63100 -12.95000 41.69500 1.000 71.89852 200 LEU D C 1
ATOM 8076 O O . LEU D 1 201 ? 8.68100 -12.70600 42.30200 1.000 71.51400 200 LEU D O 1
ATOM 8081 N N . GLU D 1 202 ? 7.42700 -12.55400 40.43800 1.000 68.29695 201 GLU D N 1
ATOM 8082 C CA . GLU D 1 202 ? 8.44600 -11.79000 39.72900 1.000 78.34930 201 GLU D CA 1
ATOM 8083 C C . GLU D 1 202 ? 8.62300 -10.40200 40.32500 1.000 73.93290 201 GLU D C 1
ATOM 8084 O O . GLU D 1 202 ? 9.74300 -9.87900 40.35100 1.000 76.80033 201 GLU D O 1
ATOM 8090 N N . ARG D 1 203 ? 7.53900 -9.79600 40.81200 1.000 78.02870 202 ARG D N 1
ATOM 8091 C CA . ARG D 1 203 ? 7.64200 -8.49100 41.45400 1.000 76.00929 202 ARG D CA 1
ATOM 8092 C C . ARG D 1 203 ? 8.39200 -8.58700 42.77700 1.000 72.33215 202 ARG D C 1
ATOM 8093 O O . ARG D 1 203 ? 9.15500 -7.68100 43.13100 1.000 72.77825 202 ARG D O 1
ATOM 8101 N N . LEU D 1 204 ? 8.18300 -9.67500 43.52400 1.000 56.69734 203 LEU D N 1
ATOM 8102 C CA . LEU D 1 204 ? 8.91700 -9.87100 44.77100 1.000 57.37608 203 LEU D CA 1
ATOM 8103 C C . LEU D 1 204 ? 10.41600 -9.95200 44.52300 1.000 68.62078 203 LEU D C 1
ATOM 8104 O O . LEU D 1 204 ? 11.21500 -9.46500 45.33300 1.000 63.15735 203 LEU D O 1
ATOM 8109 N N . ILE D 1 205 ? 10.81600 -10.58200 43.41600 1.000 59.10293 204 ILE D N 1
ATOM 8110 C CA . ILE D 1 205 ? 12.23600 -10.71200 43.10500 1.000 60.26127 204 ILE D CA 1
ATOM 8111 C C . ILE D 1 205 ? 12.87300 -9.33600 42.95900 1.000 66.17814 204 ILE D C 1
ATOM 8112 O O . ILE D 1 205 ? 13.92700 -9.05500 43.54300 1.000 66.96807 204 ILE D O 1
ATOM 8117 N N . VAL D 1 206 ? 12.22800 -8.44700 42.20000 1.000 61.87261 205 VAL D N 1
ATOM 8118 C CA . VAL D 1 206 ? 12.80200 -7.12100 41.99400 1.000 70.45122 205 VAL D CA 1
ATOM 8119 C C . VAL D 1 206 ? 12.62300 -6.24600 43.23300 1.000 66.09533 205 VAL D C 1
ATOM 8120 O O . VAL D 1 206 ? 13.46700 -5.38700 43.51300 1.000 74.99172 205 VAL D O 1
ATOM 8124 N N . LYS D 1 207 ? 11.54700 -6.44800 43.99900 1.000 58.55269 206 LYS D N 1
ATOM 8125 C CA . LYS D 1 207 ? 11.41000 -5.73400 45.26400 1.000 70.05982 206 LYS D CA 1
ATOM 8126 C C . LYS D 1 207 ? 12.51400 -6.13600 46.23200 1.000 73.80620 206 LYS D C 1
ATOM 8127 O O . LYS D 1 207 ? 13.13300 -5.27700 46.87100 1.000 66.60492 206 LYS D O 1
ATOM 8133 N N . ALA D 1 208 ? 12.78800 -7.44000 46.33800 1.000 66.72642 207 ALA D N 1
ATOM 8134 C CA . ALA D 1 208 ? 13.90000 -7.90100 47.16000 1.000 61.36624 207 ALA D CA 1
ATOM 8135 C C . ALA D 1 208 ? 15.22900 -7.35500 46.66000 1.000 67.96615 207 ALA D C 1
ATOM 8136 O O . ALA D 1 208 ? 16.12900 -7.08400 47.46200 1.000 70.50860 207 ALA D O 1
ATOM 8138 N N . GLU D 1 209 ? 15.37300 -7.18400 45.34400 1.000 61.20173 208 GLU D N 1
ATOM 8139 C CA . GLU D 1 209 ? 16.61100 -6.63200 44.80500 1.000 71.91590 208 GLU D CA 1
ATOM 8140 C C . GLU D 1 209 ? 16.70900 -5.13800 45.08800 1.000 74.83357 208 GLU D C 1
ATOM 8141 O O . GLU D 1 209 ? 17.75500 -4.64500 45.52700 1.000 75.98286 208 GLU D O 1
ATOM 8147 N N . SER D 1 210 ? 15.62300 -4.40200 44.84400 1.000 70.48989 209 SER D N 1
ATOM 8148 C CA . SER D 1 210 ? 15.64400 -2.95700 45.04500 1.000 73.07529 209 SER D CA 1
ATOM 8149 C C . SER D 1 210 ? 15.75200 -2.60000 46.52200 1.000 59.25650 209 SER D C 1
ATOM 8150 O O . SER D 1 210 ? 16.53400 -1.72000 46.89800 1.000 77.20010 209 SER D O 1
ATOM 8153 N N . TYR D 1 211 ? 14.98500 -3.27800 47.37400 1.000 64.09146 210 TYR D N 1
ATOM 8154 C CA . TYR D 1 211 ? 14.93800 -2.89700 48.78000 1.000 68.67115 210 TYR D CA 1
ATOM 8155 C C . TYR D 1 211 ? 16.13400 -3.41600 49.56500 1.000 63.69681 210 TYR D C 1
ATOM 8156 O O . TYR D 1 211 ? 16.54100 -2.78700 50.54700 1.000 65.37230 210 TYR D O 1
ATOM 8165 N N . GLY D 1 212 ? 16.70600 -4.54600 49.16100 1.000 58.35522 211 GLY D N 1
ATOM 8166 C CA . GLY D 1 212 ? 17.74200 -5.17200 49.95700 1.000 69.20962 211 GLY D CA 1
ATOM 8167 C C . GLY D 1 212 ? 19.16500 -4.91600 49.50300 1.000 68.78854 211 GLY D C 1
ATOM 8168 O O . GLY D 1 212 ? 20.03800 -5.76700 49.70900 1.000 70.26001 211 GLY D O 1
ATOM 8169 N N . VAL D 1 213 ? 19.42300 -3.75500 48.90000 1.000 63.99272 212 VAL D N 1
ATOM 8170 C CA . VAL D 1 213 ? 20.75600 -3.40000 48.42400 1.000 60.71228 212 VAL D CA 1
ATOM 8171 C C . VAL D 1 213 ? 20.98800 -1.91000 48.66500 1.000 66.44673 212 VAL D C 1
ATOM 8172 O O . VAL D 1 213 ? 20.10500 -1.08400 48.40800 1.000 73.88907 212 VAL D O 1
ATOM 8176 N N . ASP D 1 214 ? 22.15800 -1.57300 49.19800 1.000 67.26704 213 ASP D N 1
ATOM 8177 C CA . ASP D 1 214 ? 22.48700 -0.17800 49.48500 1.000 83.86709 213 ASP D CA 1
ATOM 8178 C C . ASP D 1 214 ? 22.62900 0.59500 48.18000 1.000 89.10624 213 ASP D C 1
ATOM 8179 O O . ASP D 1 214 ? 23.49100 0.25500 47.36100 1.000 83.12614 213 ASP D O 1
ATOM 8184 N N . PRO D 1 215 ? 21.81900 1.63200 47.94100 1.000 93.71043 214 PRO D N 1
ATOM 8185 C CA . PRO D 1 215 ? 21.89800 2.35000 46.65900 1.000 96.83109 214 PRO D CA 1
ATOM 8186 C C . PRO D 1 215 ? 23.03400 3.36100 46.59900 1.000 91.45115 214 PRO D C 1
ATOM 8187 O O . PRO D 1 215 ? 22.96200 4.33600 45.84600 1.000 99.55080 214 PRO D O 1
ATOM 8191 N N . SER D 1 216 ? 24.07900 3.14900 47.39800 1.000 94.24554 215 SER D N 1
ATOM 8192 C CA . SER D 1 216 ? 25.36500 3.79900 47.18300 1.000 103.69421 215 SER D CA 1
ATOM 8193 C C . SER D 1 216 ? 26.46100 2.81100 46.83200 1.000 106.79578 215 SER D C 1
ATOM 8194 O O . SER D 1 216 ? 27.41700 3.18100 46.14800 1.000 113.33297 215 SER D O 1
ATOM 8197 N N . LEU D 1 217 ? 26.33400 1.56600 47.28200 1.000 110.29789 216 LEU D N 1
ATOM 8198 C CA . LEU D 1 217 ? 27.25800 0.50100 46.92400 1.000 120.36572 216 LEU D CA 1
ATOM 8199 C C . LEU D 1 217 ? 26.78600 -0.20200 45.65700 1.000 121.56039 216 LEU D C 1
ATOM 8200 O O . LEU D 1 217 ? 25.64200 -0.03400 45.23400 1.000 122.40986 216 LEU D O 1
ATOM 8205 N N . GLN D 1 224 ? 25.62900 -8.38000 47.17100 1.000 103.24241 223 GLN D N 1
ATOM 8206 C CA . GLN D 1 224 ? 24.57500 -9.30600 47.56900 1.000 104.09267 223 GLN D CA 1
ATOM 8207 C C . GLN D 1 224 ? 23.38000 -8.56900 48.15700 1.000 92.41063 223 GLN D C 1
ATOM 8208 O O . GLN D 1 224 ? 23.53000 -7.51600 48.77700 1.000 80.39914 223 GLN D O 1
ATOM 8214 N N . SER D 1 225 ? 22.19100 -9.12900 47.95900 1.000 77.44775 224 SER D N 1
ATOM 8215 C CA . SER D 1 225 ? 21.00800 -8.60500 48.62000 1.000 80.67760 224 SER D CA 1
ATOM 8216 C C . SER D 1 225 ? 21.04600 -8.96500 50.09900 1.000 72.96131 224 SER D C 1
ATOM 8217 O O . SER D 1 225 ? 21.53900 -10.03200 50.47900 1.000 72.68157 224 SER D O 1
ATOM 8220 N N . LYS D 1 226 ? 20.54200 -8.05900 50.94000 1.000 58.70953 225 LYS D N 1
ATOM 8221 C CA . LYS D 1 226 ? 20.46800 -8.34400 52.37000 1.000 58.35649 225 LYS D CA 1
ATOM 8222 C C . LYS D 1 226 ? 19.68700 -9.62500 52.62000 1.000 67.38775 225 LYS D C 1
ATOM 8223 O O . LYS D 1 226 ? 20.13100 -10.50700 53.36600 1.000 66.97522 225 LYS D O 1
ATOM 8229 N N . VAL D 1 227 ? 18.51800 -9.74500 51.99900 1.000 61.04512 226 VAL D N 1
ATOM 8230 C CA . VAL D 1 227 ? 17.78900 -11.00200 51.92300 1.000 59.63725 226 VAL D CA 1
ATOM 8231 C C . VAL D 1 227 ? 17.79400 -11.42900 50.46600 1.000 75.63350 226 VAL D C 1
ATOM 8232 O O . VAL D 1 227 ? 17.36500 -10.67600 49.58300 1.000 73.74176 226 VAL D O 1
ATOM 8236 N N . LYS D 1 228 ? 18.28900 -12.62500 50.22300 1.000 65.51160 227 LYS D N 1
ATOM 8237 C CA . LYS D 1 228 ? 18.43900 -13.12300 48.87000 1.000 70.04173 227 LYS D CA 1
ATOM 8238 C C . LYS D 1 228 ? 17.07400 -13.28800 48.20000 1.000 72.90270 227 LYS D C 1
ATOM 8239 O O . LYS D 1 228 ? 16.15700 -13.86100 48.80500 1.000 64.13185 227 LYS D O 1
ATOM 8245 N N . PRO D 1 229 ? 16.89700 -12.79800 46.96500 1.000 61.69497 228 PRO D N 1
ATOM 8246 C CA . PRO D 1 229 ? 15.53500 -12.62500 46.42200 1.000 67.37215 228 PRO D CA 1
ATOM 8247 C C . PRO D 1 229 ? 14.75000 -13.90900 46.24400 1.000 71.89513 228 PRO D C 1
ATOM 8248 O O . PRO D 1 229 ? 13.51900 -13.89000 46.38200 1.000 71.66654 228 PRO D O 1
ATOM 8252 N N . GLU D 1 230 ? 15.41400 -15.02200 45.92500 1.000 69.07379 229 GLU D N 1
ATOM 8253 C CA . GLU D 1 230 ? 14.69300 -16.26700 45.68800 1.000 62.19748 229 GLU D CA 1
ATOM 8254 C C . GLU D 1 230 ? 14.07300 -16.83400 46.95700 1.000 73.14235 229 GLU D C 1
ATOM 8255 O O . GLU D 1 230 ? 13.12200 -17.61500 46.85900 1.000 73.19541 229 GLU D O 1
ATOM 8261 N N . VAL D 1 231 ? 14.55800 -16.43500 48.13500 1.000 63.73797 230 VAL D N 1
ATOM 8262 C CA . VAL D 1 231 ? 13.89500 -16.82700 49.37400 1.000 66.81167 230 VAL D CA 1
ATOM 8263 C C . VAL D 1 231 ? 12.53500 -16.15100 49.48900 1.000 60.31899 230 VAL D C 1
ATOM 8264 O O . VAL D 1 231 ? 11.57800 -16.74000 50.01200 1.000 58.81456 230 VAL D O 1
ATOM 8268 N N . ILE D 1 232 ? 12.41700 -14.91900 48.99100 1.000 61.36108 231 ILE D N 1
ATOM 8269 C CA . ILE D 1 232 ? 11.14400 -14.21000 49.06200 1.000 63.07240 231 ILE D CA 1
ATOM 8270 C C . ILE D 1 232 ? 10.13100 -14.83500 48.11200 1.000 56.39760 231 ILE D C 1
ATOM 8271 O O . ILE D 1 232 ? 8.95000 -14.97600 48.45100 1.000 56.13462 231 ILE D O 1
ATOM 8276 N N . ALA D 1 233 ? 10.57000 -15.21100 46.91000 1.000 57.12990 232 ALA D N 1
ATOM 8277 C CA . ALA D 1 233 ? 9.66200 -15.83000 45.95100 1.000 58.99414 232 ALA D CA 1
ATOM 8278 C C . ALA D 1 233 ? 9.16100 -17.17700 46.45900 1.000 65.93063 232 ALA D C 1
ATOM 8279 O O . ALA D 1 233 ? 7.96500 -17.47700 46.38200 1.000 70.63599 232 ALA D O 1
ATOM 8281 N N . LYS D 1 234 ? 10.06800 -18.00700 46.98300 1.000 67.69437 233 LYS D N 1
ATOM 8282 C CA . LYS D 1 234 ? 9.66100 -19.31500 47.48400 1.000 66.42986 233 LYS D CA 1
ATOM 8283 C C . LYS D 1 234 ? 8.81100 -19.19600 48.74500 1.000 68.29420 233 LYS D C 1
ATOM 8284 O O . LYS D 1 234 ? 7.94700 -20.04700 48.98800 1.000 69.89124 233 LYS D O 1
ATOM 8290 N N . LEU D 1 235 ? 9.03300 -18.15600 49.55400 1.000 65.18718 234 LEU D N 1
ATOM 8291 C CA . LEU D 1 235 ? 8.19800 -17.95600 50.73500 1.000 59.20392 234 LEU D CA 1
ATOM 8292 C C . LEU D 1 235 ? 6.74000 -17.76800 50.34300 1.000 57.39458 234 LEU D C 1
ATOM 8293 O O . LEU D 1 235 ? 5.83900 -18.33600 50.97300 1.000 58.43416 234 LEU D O 1
ATOM 8298 N N . TYR D 1 236 ? 6.48700 -16.97700 49.30200 1.000 53.20258 235 TYR D N 1
ATOM 8299 C CA . TYR D 1 236 ? 5.12100 -16.80600 48.82300 1.000 58.83470 235 TYR D CA 1
ATOM 8300 C C . TYR D 1 236 ? 4.62100 -18.07000 48.13700 1.000 61.94666 235 TYR D C 1
ATOM 8301 O O . TYR D 1 236 ? 3.50500 -18.53100 48.39900 1.000 64.62116 235 TYR D O 1
ATOM 8310 N N . LYS D 1 237 ? 5.44300 -18.64900 47.25700 1.000 58.93193 236 LYS D N 1
ATOM 8311 C CA . LYS D 1 237 ? 4.98400 -19.76200 46.43300 1.000 56.78098 236 LYS D CA 1
ATOM 8312 C C . LYS D 1 237 ? 4.70700 -21.00400 47.26900 1.000 60.35228 236 LYS D C 1
ATOM 8313 O O . LYS D 1 237 ? 3.71200 -21.70100 47.04100 1.000 66.24405 236 LYS D O 1
ATOM 8319 N N . ASP D 1 238 ? 5.57000 -21.29900 48.23800 1.000 63.10667 237 ASP D N 1
ATOM 8320 C CA . ASP D 1 238 ? 5.44700 -22.52400 49.01600 1.000 58.03116 237 ASP D CA 1
ATOM 8321 C C . ASP D 1 238 ? 4.63800 -22.35900 50.29600 1.000 67.54667 237 ASP D C 1
ATOM 8322 O O . ASP D 1 238 ? 4.30900 -23.36700 50.93000 1.000 65.76457 237 ASP D O 1
ATOM 8327 N N . TRP D 1 239 ? 4.30400 -21.13300 50.69800 1.000 48.17886 238 TRP D N 1
ATOM 8328 C CA . TRP D 1 239 ? 3.68000 -20.96200 52.00500 1.000 50.11069 238 TRP D CA 1
ATOM 8329 C C . TRP D 1 239 ? 2.56700 -19.92200 52.00900 1.000 56.60593 238 TRP D C 1
ATOM 8330 O O . TRP D 1 239 ? 1.41000 -20.26000 52.27500 1.000 61.68740 238 TRP D O 1
ATOM 8341 N N . ILE D 1 240 ? 2.89500 -18.66100 51.71600 1.000 53.97282 239 ILE D N 1
ATOM 8342 C CA . ILE D 1 240 ? 1.91500 -17.58900 51.87400 1.000 49.05008 239 ILE D CA 1
ATOM 8343 C C . ILE D 1 240 ? 0.75100 -17.77000 50.90200 1.000 56.14024 239 ILE D C 1
ATOM 8344 O O . ILE D 1 240 ? -0.41900 -17.71000 51.29500 1.000 58.73232 239 ILE D O 1
ATOM 8349 N N . ILE D 1 241 ? 1.04600 -18.00800 49.62800 1.000 57.15684 240 ILE D N 1
ATOM 8350 C CA . ILE D 1 241 ? -0.01400 -18.16600 48.63200 1.000 52.93500 240 ILE D CA 1
ATOM 8351 C C . ILE D 1 241 ? -0.83000 -19.43200 48.89000 1.000 58.08196 240 ILE D C 1
ATOM 8352 O O . ILE D 1 241 ? -2.06800 -19.35500 48.89500 1.000 58.17994 240 ILE D O 1
ATOM 8357 N N . PRO D 1 242 ? -0.21900 -20.60800 49.10800 1.000 60.00344 241 PRO D N 1
ATOM 8358 C CA . PRO D 1 242 ? -1.05400 -21.78800 49.40000 1.000 58.45028 241 PRO D CA 1
ATOM 8359 C C . PRO D 1 242 ? -1.89000 -21.63500 50.65900 1.000 56.45630 241 PRO D C 1
ATOM 8360 O O . PRO D 1 242 ? -3.07300 -21.99500 50.65400 1.000 54.78524 241 PRO D O 1
ATOM 8364 N N . LEU D 1 243 ? -1.31100 -21.10000 51.73800 1.000 53.34344 242 LEU D N 1
ATOM 8365 C CA . LEU D 1 243 ? -2.07200 -20.92800 52.97300 1.000 55.94917 242 LEU D CA 1
ATOM 8366 C C . LEU D 1 243 ? -3.21000 -19.93300 52.78900 1.000 51.88962 242 LEU D C 1
ATOM 8367 O O . LEU D 1 243 ? -4.31800 -20.14900 53.29200 1.000 50.60673 242 LEU D O 1
ATOM 8372 N N . THR D 1 244 ? -2.95200 -18.82900 52.07900 1.000 60.14254 243 THR D N 1
ATOM 8373 C CA . THR D 1 244 ? -4.01300 -17.87100 51.78300 1.000 55.22977 243 THR D CA 1
ATOM 8374 C C . THR D 1 244 ? -5.18400 -18.55000 51.08700 1.000 54.58034 243 THR D C 1
ATOM 8375 O O . THR D 1 244 ? -6.34900 -18.24700 51.37200 1.000 48.29239 243 THR D O 1
ATOM 8379 N N . LYS D 1 245 ? -4.89000 -19.48500 50.18200 1.000 63.11327 244 LYS D N 1
ATOM 8380 C CA . LYS D 1 245 ? -5.95100 -20.18800 49.47100 1.000 61.37452 244 LYS D CA 1
ATOM 8381 C C . LYS D 1 245 ? -6.69500 -21.14200 50.39200 1.000 61.20567 244 LYS D C 1
ATOM 8382 O O . LYS D 1 245 ? -7.91900 -21.27700 50.29200 1.000 61.38762 244 LYS D O 1
ATOM 8388 N N . LYS D 1 246 ? -5.97600 -21.80900 51.29800 1.000 57.36840 245 LYS D N 1
ATOM 8389 C CA . LYS D 1 246 ? -6.64100 -22.65300 52.28600 1.000 59.79311 245 LYS D CA 1
ATOM 8390 C C . LYS D 1 246 ? -7.61500 -21.84200 53.13100 1.000 65.05310 245 LYS D C 1
ATOM 8391 O O . LYS D 1 246 ? -8.70500 -22.32000 53.46800 1.000 64.52460 245 LYS D O 1
ATOM 8397 N N . VAL D 1 247 ? -7.24000 -20.60900 53.47900 1.000 59.49046 246 VAL D N 1
ATOM 8398 C CA . VAL D 1 247 ? -8.15600 -19.72800 54.19700 1.000 57.24537 246 VAL D CA 1
ATOM 8399 C C . VAL D 1 247 ? -9.37500 -19.42400 53.33600 1.000 59.41088 246 VAL D C 1
ATOM 8400 O O . VAL D 1 247 ? -10.51400 -19.42900 53.82000 1.000 60.62214 246 VAL D O 1
ATOM 8404 N N . GLU D 1 248 ? -9.15900 -19.17200 52.04300 1.000 58.86308 247 GLU D N 1
ATOM 8405 C CA . GLU D 1 248 ? -10.28100 -18.92100 51.14400 1.000 57.01688 247 GLU D CA 1
ATOM 8406 C C . GLU D 1 248 ? -11.18200 -20.14400 51.02500 1.000 68.78344 247 GLU D C 1
ATOM 8407 O O . GLU D 1 248 ? -12.41200 -20.01600 51.01500 1.000 73.99952 247 GLU D O 1
ATOM 8413 N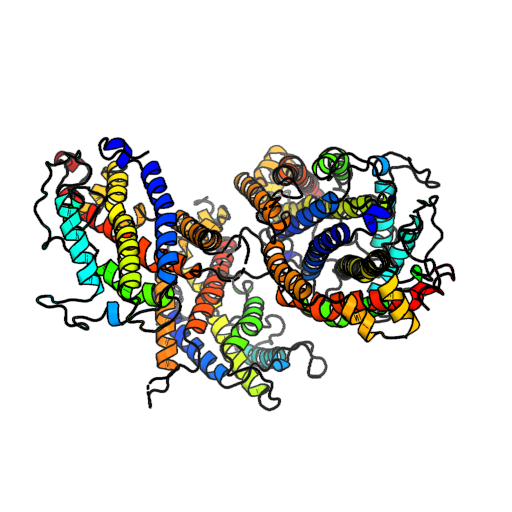 N . ILE D 1 249 ? -10.58600 -21.33700 50.93000 1.000 62.98966 248 ILE D N 1
ATOM 8414 C CA . ILE D 1 249 ? -11.36800 -22.56200 50.75600 1.000 67.26228 248 ILE D CA 1
ATOM 8415 C C . ILE D 1 249 ? -12.31300 -22.75700 51.93500 1.000 65.79651 248 ILE D C 1
ATOM 8416 O O . ILE D 1 249 ? -13.53800 -22.81200 51.77800 1.000 66.86975 248 ILE D O 1
ATOM 8421 N N . ASP D 1 250 ? -11.74500 -22.87800 53.13800 1.000 63.70935 249 ASP D N 1
ATOM 8422 C CA . ASP D 1 250 ? -12.55100 -23.18600 54.31300 1.000 67.82866 249 ASP D CA 1
ATOM 8423 C C . ASP D 1 250 ? -13.54200 -22.07500 54.62600 1.000 64.98113 249 ASP D C 1
ATOM 8424 O O . ASP D 1 250 ? -14.63200 -22.34800 55.14000 1.000 73.70604 249 ASP D O 1
ATOM 8429 N N . TYR D 1 251 ? -13.18900 -20.82400 54.32300 1.000 63.74874 250 TYR D N 1
ATOM 8430 C CA . TYR D 1 251 ? -14.14000 -19.73100 54.49700 1.000 60.07633 250 TYR D CA 1
ATOM 8431 C C . TYR D 1 251 ? -15.38100 -19.95200 53.64400 1.000 67.27462 250 TYR D C 1
ATOM 8432 O O . TYR D 1 251 ? -16.51300 -19.83200 54.12800 1.000 67.70230 250 TYR D O 1
ATOM 8441 N N . LEU D 1 252 ? -15.18700 -20.27100 52.36500 1.000 65.67430 251 LEU D N 1
ATOM 8442 C CA . LEU D 1 252 ? -16.32800 -20.47800 51.48400 1.000 68.47289 251 LEU D CA 1
ATOM 8443 C C . LEU D 1 252 ? -17.09100 -21.74800 51.83800 1.000 74.45485 251 LEU D C 1
ATOM 8444 O O . LEU D 1 252 ? -18.31100 -21.80200 51.65600 1.000 74.68503 251 LEU D O 1
ATOM 8449 N N . LEU D 1 253 ? -16.40100 -22.76800 52.35800 1.000 77.01672 252 LEU D N 1
ATOM 8450 C CA . LEU D 1 253 ? -17.05100 -24.04700 52.62200 1.000 78.63804 252 LEU D CA 1
ATOM 8451 C C . LEU D 1 253 ? -17.99200 -23.99700 53.82000 1.000 79.89743 252 LEU D C 1
ATOM 8452 O O . LEU D 1 253 ? -18.81100 -24.90800 53.98100 1.000 78.97492 252 LEU D O 1
ATOM 8457 N N . ARG D 1 254 ? -17.89200 -22.97000 54.66300 1.000 73.63499 253 ARG D N 1
ATOM 8458 C CA . ARG D 1 254 ? -18.86400 -22.73400 55.72500 1.000 72.48420 253 ARG D CA 1
ATOM 8459 C C . ARG D 1 254 ? -19.78500 -21.56300 55.41000 1.000 69.36381 253 ARG D C 1
ATOM 8460 O O . ARG D 1 254 ? -20.59200 -21.17200 56.26100 1.000 72.38620 253 ARG D O 1
ATOM 8468 N N . ARG D 1 255 ? -19.69000 -21.00300 54.20400 1.000 67.36360 254 ARG D N 1
ATOM 8469 C CA . ARG D 1 255 ? -20.35500 -19.74200 53.90200 1.000 69.41740 254 ARG D CA 1
ATOM 8470 C C . ARG D 1 255 ? -21.87400 -19.85000 53.94300 1.000 82.74740 254 ARG D C 1
ATOM 8471 O O . ARG D 1 255 ? -22.54900 -18.83700 54.16100 1.000 85.08857 254 ARG D O 1
ATOM 8479 N N . LEU D 1 256 ? -22.42900 -21.04400 53.75100 1.000 76.96927 255 LEU D N 1
ATOM 8480 C CA . LEU D 1 256 ? -23.87700 -21.19200 53.77800 1.000 78.63354 255 LEU D CA 1
ATOM 8481 C C . LEU D 1 256 ? -24.45000 -21.15900 55.18800 1.000 84.40185 255 LEU D C 1
ATOM 8482 O O . LEU D 1 256 ? -25.67600 -21.11800 55.33700 1.000 89.45692 255 LEU D O 1
ATOM 8487 N N . GLU D 1 257 ? -23.60300 -21.16800 56.21800 1.000 76.72265 256 GLU D N 1
ATOM 8488 C CA . GLU D 1 257 ? -24.08200 -20.97600 57.58100 1.000 81.63922 256 GLU D CA 1
ATOM 8489 C C . GLU D 1 257 ? -24.52800 -19.54600 57.84700 1.000 74.24931 256 GLU D C 1
ATOM 8490 O O . GLU D 1 257 ? -25.16300 -19.29700 58.87600 1.000 75.05444 256 GLU D O 1
ATOM 8496 N N . ASP D 1 258 ? -24.21500 -18.60900 56.95600 1.000 82.93005 257 ASP D N 1
ATOM 8497 C CA . ASP D 1 258 ? -24.52600 -17.19700 57.14300 1.000 93.87803 257 ASP D CA 1
ATOM 8498 C C . ASP D 1 258 ? -25.16200 -16.61200 55.89100 1.000 90.46403 257 ASP D C 1
ATOM 8499 O O . ASP D 1 258 ? -24.89900 -15.46500 55.51700 1.000 91.39756 257 ASP D O 1
ATOM 8504 N N . GLU D 1 259 ? -26.01300 -17.38700 55.22200 1.000 83.25593 258 GLU D N 1
ATOM 8505 C CA . GLU D 1 259 ? -26.64200 -16.94500 53.98700 1.000 91.35994 258 GLU D CA 1
ATOM 8506 C C . GLU D 1 259 ? -28.15200 -17.10400 54.07900 1.000 93.32149 258 GLU D C 1
ATOM 8507 O O . GLU D 1 259 ? -28.65200 -18.05700 54.68500 1.000 106.63036 258 GLU D O 1
ATOM 8513 N N . ASP D 1 260 ? -28.86600 -16.15400 53.47600 1.000 98.08371 259 ASP D N 1
ATOM 8514 C CA . ASP D 1 260 ? -30.32000 -16.20800 53.40100 1.000 109.68091 259 ASP D CA 1
ATOM 8515 C C . ASP D 1 260 ? -30.76800 -17.53600 52.80100 1.000 108.76470 259 ASP D C 1
ATOM 8516 O O . ASP D 1 260 ? -30.13000 -18.07600 51.89300 1.000 115.10928 259 ASP D O 1
ATOM 8521 N N . VAL D 1 261 ? -31.87900 -18.06700 53.32300 1.000 124.65470 260 VAL D N 1
ATOM 8522 C CA . VAL D 1 261 ? -32.36600 -19.37700 52.90700 1.000 124.28458 260 VAL D CA 1
ATOM 8523 C C . VAL D 1 261 ? -33.25800 -19.29700 51.67300 1.000 127.67969 260 VAL D C 1
ATOM 8524 O O . VAL D 1 261 ? -33.76500 -20.33000 51.21500 1.000 133.74959 260 VAL D O 1
ATOM 8528 N N . GLU D 1 262 ? -33.45900 -18.10400 51.11200 1.000 125.52049 261 GLU D N 1
ATOM 8529 C CA . GLU D 1 262 ? -34.21800 -17.96000 49.87700 1.000 128.54612 261 GLU D CA 1
ATOM 8530 C C . GLU D 1 262 ? -33.35500 -18.18500 48.64100 1.000 128.33094 261 GLU D C 1
ATOM 8531 O O . GLU D 1 262 ? -33.89600 -18.35100 47.54100 1.000 126.82296 261 GLU D O 1
ATOM 8537 N N . LEU D 1 263 ? -32.03400 -18.24300 48.80100 1.000 121.68258 262 LEU D N 1
ATOM 8538 C CA . LEU D 1 263 ? -31.14200 -18.64200 47.71900 1.000 111.89050 262 LEU D CA 1
ATOM 8539 C C . LEU D 1 263 ? -31.14800 -20.14500 47.48200 1.000 113.87136 262 LEU D C 1
ATOM 8540 O O . LEU D 1 263 ? -30.29800 -20.64600 46.74000 1.000 111.89448 262 LEU D O 1
ATOM 8545 N N . VAL D 1 264 ? -32.09300 -20.86100 48.09800 1.000 125.78845 263 VAL D N 1
ATOM 8546 C CA . VAL D 1 264 ? -32.32800 -22.27000 47.79300 1.000 128.48012 263 VAL D CA 1
ATOM 8547 C C . VAL D 1 264 ? -32.60200 -22.45600 46.30600 1.000 125.42268 263 VAL D C 1
ATOM 8548 O O . VAL D 1 264 ? -32.35300 -23.53100 45.74300 1.000 126.14384 263 VAL D O 1
ATOM 8552 N N . GLU D 1 265 ? -33.10200 -21.40800 45.64300 1.000 110.90951 264 GLU D N 1
ATOM 8553 C CA . GLU D 1 265 ? -33.29000 -21.42900 44.19700 1.000 111.64772 264 GLU D CA 1
ATOM 8554 C C . GLU D 1 265 ? -32.01500 -21.78800 43.44300 1.000 116.52106 264 GLU D C 1
ATOM 8555 O O . GLU D 1 265 ? -32.09500 -22.27600 42.30900 1.000 121.04511 264 GLU D O 1
ATOM 8561 N N . LYS D 1 266 ? -30.84400 -21.55800 44.03900 1.000 120.01727 265 LYS D N 1
ATOM 8562 C CA . LYS D 1 266 ? -29.59600 -21.96600 43.40400 1.000 118.58803 265 LYS D CA 1
ATOM 8563 C C . LYS D 1 266 ? -29.31600 -23.44400 43.64400 1.000 125.81827 265 LYS D C 1
ATOM 8564 O O . LYS D 1 266 ? -28.86000 -24.15000 42.73700 1.000 119.28698 265 LYS D O 1
ATOM 8570 N N . TYR D 1 267 ? -29.58500 -23.92300 44.85400 1.000 141.63311 266 TYR D N 1
ATOM 8571 C CA . TYR D 1 267 ? -29.53800 -25.34800 45.15400 1.000 148.17957 266 TYR D CA 1
ATOM 8572 C C . TYR D 1 267 ? -30.80000 -26.00400 44.59400 1.000 144.81604 266 TYR D C 1
ATOM 8573 O O . TYR D 1 267 ? -31.08000 -25.91000 43.39800 1.000 146.51381 266 TYR D O 1
#

CATH classification: 1.10.590.10

Solvent-accessible surface area: 51431 Å² total

Radius of gyration: 34.31 Å; Cα contacts (8 Å, |Δi|>4): 1301; chains: 4; bounding box: 101×82×99 Å

B-factor: mean 58.6, std 21.44, range [21.83, 164.74]

Sequence (1054 aa):
SMDFMKPETVLDLANIRRQALVRMEDTIVFDLIERSQFFSSPSVYEKNKYNIPNFDGTFLEWALLQLEVAHSQIRRYEAPDETPFFPDQLKTPILPPINYPKILAKYSDEINVNSEIMKFYVDEIVPQVSCGQGDQKENLGSASTCDIECLQAISRRIHFGKFVAEAKYQSDKPLYIKLILDKDVKGIENSITNSAVEQKILERLIVKAESYGVDPSLKQNVQSKVKPEVIAKLYKDWIIPLTKKVEIDYLLRRLEDEDVELVEKYSMDFMKPETVLDLANIRQALVRMEDTIVFDLIERSQFFSSPSVYEKNKYNIPNFDGTFLEWALLQLEVAHSQIRRYEAPDETPFFPDQLKTPILPPINYPKILAKYSDEINVNSEIMKFYVDEIVPQVSCGQGDQKENLGSASTCDIECLQAISRRIHFGKFVAEAKYQSDKPLYIKLILDKDVKGIENSITNSAVEQKILERLIVKAESYGVDPSLKQNVQSKVKPEVIAKLYKDWIIPLTKKVEIDYLLRRLEDEDVELVEKYSMDFMKPETVLDLANIRQALVRMEDTIVFDLIERSQFFSSPSVYEKNKYNIPNFDGTFLEWALLQLEVAHSQIRRYEAPDETPFFPDQLKTPILPPINYPKILAKYSDEINVNSEIMKFYVDEIVPQVSCGQGDQKENLGSASTCDIECLQAISRRIHFGKFVAEAKYQSDKPLYIKLILDKDVKGIENSITNSAVEQKILERLIVKAESYGVDPSLNVQSKVKPEVIAKLYKDWIIPLTKKVEIDYLLRRLEDEDVELVEKYSMDFMKPETVLDLANIRQALVRMEDTIVFDLIERSQFFSSPSVYEKNKYNIPNFDGTFLEWALLQLEVAHSQIRRYEAPDETPFFPDQLKTPILPPINYPKILAKYSDEINVNSEIMKFYVDEIVPQVSCGQGDQKENLGSASTCDIECLQAISRRIHFGKFVAEAKYQSDKPLYIKLILDKDVKGIENSITNSAVEQKILERLIVKAESYGVDPSLQSKVKPEVIAKLYKDWIIPLTKKVEIDYLLRRLEDEDVELVEKY

Foldseek 3Di:
DDDQQDLVSLLDVVNLVVVLLVLLLQLLVLLLQLQVAALAVQQQDWCSDVDDPDTGGNLVVVLLVVQQVVVQVPQVVDQLFAHPCVPSHDHHPDDDPPGDDRFFPCLNVLAPLVVLVVCCSPPVSCQLHNYHDHDPVCSPVNSVSVSSNSRSLRSSLSSLRSVLSSLCVVCVLVLLVCLVVVVLVVLLVSSDDVVVLVVSLVVQLVSQQVVQADPVPPPPRDGSHHSVSSSCCCVVPSVVSSSVSSSVRSNCVCVRPDVPCVVSD/DDDLLDLVRLLDVVSLVVVLLVLLLLLLVLLLQLQAAALAVQQFDWPNDDDPPDTGGNLVVVLLVVQQVVVLVPPVVDLLFQHPCVPSHDHHPDDYPDGDDRFFPCLNVLAPLVVLVVCCSPPVSNQLHNYHDHDPVCSPVNSVSSSSNSRSLRSSLSSLRSVLSSVCVVDVLVLLVVLVVVPLVSVLVSSDDVVVLVVSLVVQLVSQLVVQFDVVPNVPTDGSHHSVSSSCCCVVPSVVSSSVSSSVRSNCVCVRDDPVCVVSD/DADLQDLVSLLDPVNLVVVLLVLLLQLLVLLLQLQAAALAVQQADWCPDCPDPDTGGNLVVVLLVVQQVVLQQPPVVDQLFQHPCVPNHDHHPDDYPPGDDRFFPCLNVLACLVVLVVCCSVPPSNQSYNYHDHDPVCSVVSSVSSSSNSRSLRSSLSSLRSVLSSLCVVPVLVLLLCLVVVVLVVVLVSSDDPVVLVVVLVVLLVSQPVVFPDPVDPDAGSHHSVSSSCCCVVPSVVSSSVSSSVRSNCCCVRPDPPSVVSD/DDDLQDLVSLLDVVNLVVVLLVLLLLLLVLLLLLQAAALAVQQADWCSDCDPPDTGGVLVVVLLVVQQVVQQVCQVVDLLFQHPCVPSHDHHPDDDDPGPDRFFPCLNVDACLVVLVVCCSVPVSNQSYNYHDHDPVCSPVNSVSVSSNSRSLRSSLSSLRSVLSSVCVVCVLQLVVCLVVVPLVSLVVSSDDVVVLVVSLVVQLVSQVVVQDDVVDCGSRHSVSSSCCCVVPSVVSSVVSSSVSSNCRVVRDDPVVVVSD

Nearest PDB structures (foldseek):
  7rj1-assembly2_C  TM=9.991E-01  e=2.301E-36  Candida albicans SC5314
  7rj1-assembly1_B  TM=9.979E-01  e=1.821E-36  Candida albicans SC5314
  7rj1-assembly2_D-2  TM=9.988E-01  e=1.132E-35  Candida albicans SC5314
  1csm-assembly1_B  TM=9.756E-01  e=2.155E-26  Saccharomyces cerevisiae
  5csm-assembly1_A-2  TM=9.782E-01  e=1.157E-24  Saccharomyces cerevisiae

Secondary structure (DSSP, 8-state):
---TTSHHHHS-HHHHHHHHHHHHHHHHHHHHHHTTS---GGGGSBTSS--TT--SBHHHHHHHHHHHHHHTTTGGGSTT---S-GGG----SSPP--PPP-S-GGGGG---HHHHHHHIIIIIHHHHSSSS---GGGHHHHHHHHHHHHHHHHHHHHTHHHHHHHHHHH-HHHHHHHHHHT-HHHHHHHH--HHHHHHHHHHHHHHHHHHHS-TT-------SS-HHHHHHHIIIIIHHHHHHHHHHHHHTGGGGS-S--SS--/---TT-HHHHS-HHHHHHHHHHHHHHHHHHHHHHTTS---GGGGSTT-S--TT--S-HHHHHHHHHHHHHHTTTGGGSTT---SSTTS----SS----PPP-S-TTGGG---HHHHHHHIIIIIHHHHSSSSS--GGGHHHHHHHHHHHHHHHHHHHHTHHHHHHHHHHHSHHHHHHHHHTT-HHHHHHHH--HHHHHHHHHHHHHHHHHHHS-GGG------SS-HHHHHHHIIIIIHHHHHHHHHHHHTTGGGGS-S-GGGT-/---TTSHHHHS-HHHHHHHHHHHHHHHHHHHHHHTTS---GGGGSTT-S--TT--S-HHHHHHHHHHHHHHHTTGGGSTT---SSGGG----SS----PPP-S-TTGGG---HHHHHHHIIIIIHHHHSSSS---GGGHHHHHHHHHHHHHHHHHHHHTHHHHHHHHHHH-HHHHHHHHHHT-HHHHHHHH--HHHHHHHHHHHHHHHHHHHS-TT-----SS-HHHHHHIIIIIIHHHHHHHHHHHHHTGGGGS-TTTTT--/---TTSHHHHT-HHHHHHHHHHHHHHHHHHHHHHTTS---GGGGSTT-S--TT--S-HHHHHHHHHHHHHHHTTGGGSTT---SSTTS----SS----PPP-S-TTGGG---HHHHHHHIIIIIHHHHSSSS---GGGHHHHHHHHHHHHHHHHHHHHTHHHHHHHHHHT-HHHHHHHHHHT-HHHHHHHH--HHHHHHHHHHHHHHHHHHTS-TT---SS-HHHHHHHIIIIIHHHHHHHHHHHHHTGGGGS-GGGGGT-